Protein AF-A0A1Q9EBP4-F1 (afdb_monomer)

Radius of gyration: 39.6 Å; Cα contacts (8 Å, |Δi|>4): 2165; chains: 1; bounding box: 131×74×110 Å

pLDDT: mean 79.33, std 18.66, range [25.12, 98.25]

Foldseek 3Di:
DDDDDDDDDDPPPPFDWDAAFAAWAWEDDAQWIKIFGDQDDDPVGWFWKWKWKDFVLFDQIFTQAPVVLETHRDDHHTHTPPDGMGIHHDDDAQTWMWMKMWIGGPSGIYDIYDIYDIYHYDHHDDADWFEEFAAWAWAAPADFKIKTFGDAGDHVVGWFWKWKWKAQPVPRQIFTQAPQQETHNDDPGTDGNVDGMDMHGRDHAQTKMKMWMWTGDSNGIYDIYPIYPIDGRDHDDDDDDDDDDPDPDDDPQWEWEWDADAPQKIKIFTQDDPQFQWKWKWKDFVPDPDTDTQVNDIHGPPDGMDMRGPHDAQTWMKMWMWTQGPNDIDDIHPIYDIDGHYHHDDADQFDAFDAWDKDDDDQVFQKIKTFGQAGDGVVHWFFKWKWKDFVPDPDTFTQQQPPLEGHDDDPVDDHDTNGPPDGMGMHTPHDHQTWMKMKMWTWGDDDDDDDDTDIRIHDIDGDDDGDDDDDDDDDDDQDAEAEEEEAEDPVFDQPLLVVLLCVLCVVVSYHYHYQPDDDNAVVVCVVSSVVVCVVRPPHAYEQEYEFQDDPGSPPRSLVVLVVPVVDPHYAYEYELDADDCVQFVLLVVLLVLLVDAFAQDDVPDPGDQQGFDDFCSNWRDDDQATAGNRPHQYEYEYELFAQQQFVLNLLLRCRNHVVPPSYYYYYDYQDYSCLSTPDQDPVRVQRTFHGPQHNNVVSNVVSNVVSCVVVVHPPDPDPVSCLQSVLSCCQQCAAQVQCSGGSGDPLQQNRPLQLVLLVLQQPPPPPPDDQLLLQVLLVPQCPVVPDPPRVSRSQQHNQHADPNHGFSKRKDFFQDDDPPPDDDSRCVSVVSSLRVSCLSPVPPVRHDRPRNNGQSGGLWIKIKHFHNCSSQVSSPHHDDPCSNDWQSQLVSQVVLLVSLLVSHDPVLNVLCVVQFFDEARDTADADVVNDDVRLVNDAFDWPQDPRHIYTYKHKHAADLPGDSVHHRIIIITHDRSSNSNSRSSHVRSRDDDDPVPVVPRD

Mean predicted aligned error: 20.64 Å

Secondary structure (DSSP, 8-state):
------------PPPPPPPPPPPPEEEE-SSSEEEE------SSPP-EEEEEEEETT-S--EEEETTTTEEESS----EETT--EEEEBSPPTT--EEEEEEEEETTEEPPP-PPPPPB--SSPPP--PPPPPPPPEEEE-STTEEEEE--PPP-SSPP-EEEEEEEETTT--EEEE-TTS-EESS----EETT--EEEEESPPTT-EEEEEEEEEETTEE-PPPPPPPPEE------------------S-----EEEEEETTEEEEE-PPPTTEEEEEEEEEETT-S--EETTSSPEETT--EEEE-SPPTT-EEEEEEEEEETTEEPPPPPPPPPEESSS-----PPPPPPPPEEEEEETTTTEEEEE------SSPEEEEEEEEEETT-S--EEEPTTT--EE---TTSPPPPEETT--EEEE-SPPTT--EEEEEEEEE---SSS----EEEEEEEE-------------PPPPPPEEEEEE--TTS--HHHHHHHHHHHHHTT--EE--SS--SSTTTTHHHHHHHHHHSTT-EEEEEEE-S-STTHHHHHHHHHHHTTTSSSEEEEEET----GGG-HHHHHHHHHHTPPPBS-BTTBS--TT-B--TTTT-----SS------S-EEEEEEEE-SSS-HHHHHHHHHHHTT-TTEEEEEEEEEESGGGSSS--HHHHHHSPPPSS-HHHHHHHHHHHHHHHHTT------HHHHHHHHHHHIIIIIII--HHHHSS--TT---HHHHHHHHHHHPSPPTT--HHHHHHHGGG---TTTS-TTTTTTT-----EETTEE---EEEEE-S-----S--TT-HHHHHHHHHHHHHH--TTTS---SS-S-SS-SEEEEEEE-HHHHHHHTT----GGGG-SSHHHHHHHHHHHHHHHHS-HHHHHHHHHHPPPEEE-PPBPPSS--HHHHHH---EEEEETTEEEEE-BEEEE-TTS-TTTTTEEEEEEPPHHHHHHHHHTGGGS----TTTGGGT-

Solvent-accessible surface area (backbone atoms only — not comparable to full-atom values): 55266 Å² total; per-residue (Å²): 132,92,84,88,83,88,82,92,76,79,85,72,75,77,74,62,47,46,70,54,44,74,52,34,47,47,40,50,43,100,77,30,42,35,37,38,52,77,82,72,93,51,83,64,54,58,54,32,36,44,46,33,38,23,50,60,75,44,89,63,62,24,27,46,16,57,85,72,37,29,72,32,78,71,71,64,41,63,38,52,52,89,66,42,68,52,62,40,43,86,62,65,76,18,45,48,32,27,37,32,36,28,42,23,27,92,71,32,66,22,52,62,23,52,66,22,65,70,22,44,27,82,66,79,57,79,76,45,49,28,63,62,29,69,57,32,51,58,43,64,73,22,81,30,29,37,36,43,38,51,72,85,63,87,41,42,51,58,56,54,27,34,34,43,36,43,28,35,68,87,78,65,49,66,26,39,38,36,86,84,16,41,74,34,86,75,76,97,44,54,38,52,54,92,56,50,66,47,56,36,42,82,46,64,62,72,43,42,33,29,35,32,35,28,36,24,24,42,71,33,70,30,47,63,21,54,64,20,68,69,43,55,25,60,76,85,83,84,89,91,85,89,82,89,78,84,71,78,84,67,59,46,88,64,52,30,47,68,44,63,70,51,94,30,28,36,35,41,34,49,85,71,59,95,69,39,54,29,37,38,49,37,36,28,49,69,85,56,90,64,74,40,58,56,73,78,55,74,42,56,53,90,63,38,65,51,66,36,67,86,46,62,73,23,43,48,28,33,33,32,40,31,37,30,39,93,91,38,74,50,62,59,22,50,69,22,72,73,44,44,30,71,69,73,61,71,83,53,82,66,75,85,51,67,61,47,45,79,41,83,75,36,82,92,63,23,27,34,33,43,37,52,68,89,72,93,44,57,49,55,65,64,24,35,41,44,35,39,30,49,69,88,54,90,64,72,25,36,44,38,65,86,76,14,39,73,40,82,70,55,97,90,50,84,77,66,55,31,52,62,88,64,45,64,48,56,33,45,76,43,71,81,80,61,52,51,34,42,34,47,33,40,41,41,62,82,83,77,95,68,100,71,84,62,74,55,73,27,54,72,39,80,68,94,75,90,60,88,86,81,90,78,87,81,82,79,75,81,58,67,43,34,38,42,51,74,34,62,60,91,89,51,51,50,62,64,34,54,50,33,30,39,53,45,17,51,77,72,58,34,47,64,45,62,62,88,80,87,65,91,47,72,76,75,40,44,63,52,44,52,55,52,47,67,74,40,78,83,34,36,38,31,31,31,17,38,29,30,60,78,96,22,26,28,54,44,35,55,50,54,51,65,73,46,66,88,50,68,65,54,35,38,37,21,37,45,30,65,83,59,66,84,39,19,58,52,49,52,56,36,40,58,34,56,67,65,70,59,36,53,55,41,96,95,42,91,67,36,88,36,33,33,56,70,77,68,55,63,63,28,86,43,52,73,61,46,50,60,72,63,86,56,37,32,38,25,30,37,23,60,27,13,34,42,38,32,47,68,54,52,35,50,43,35,66,28,30,66,89,40,87,59,39,44,63,50,71,40,81,39,21,18,56,50,31,54,36,70,50,61,50,71,72,53,64,64,43,26,37,82,54,72,57,46,36,69,55,36,20,46,50,52,14,47,54,52,39,37,59,74,65,71,46,81,69,71,86,57,66,60,59,52,69,65,32,46,44,51,47,46,24,29,44,49,29,52,31,34,54,95,49,31,31,32,51,50,67,37,20,60,22,45,47,51,37,53,42,42,49,59,61,38,53,80,65,60,89,96,57,47,70,70,61,51,34,69,52,60,71,70,74,72,57,59,89,78,45,57,80,60,52,54,55,77,57,37,42,36,62,35,74,54,98,76,43,52,26,60,23,34,45,43,74,38,55,53,81,70,86,83,79,84,68,62,92,46,48,57,53,56,56,53,46,47,28,50,37,30,64,56,55,44,38,84,89,78,29,68,76,86,35,35,64,66,77,88,41,35,70,24,33,41,32,41,27,67,26,35,35,40,49,32,45,71,71,74,37,91,65,50,63,72,68,62,58,75,49,61,46,20,56,46,32,44,49,24,41,49,51,18,56,70,50,41,52,72,68,48,42,51,50,25,75,74,69,30,48,47,80,39,66,39,73,49,41,71,40,88,68,84,44,70,70,49,46,70,77,53,65,55,40,78,45,84,49,99,85,22,33,37,36,28,16,39,38,50,75,28,43,74,89,42,61,82,95,44,36,26,30,31,32,32,26,31,54,30,31,29,36,39,35,47,28,50,64,35,69,23,55,36,68,85,71,58,82,89,61,54,81,79,79,102

InterPro domains:
  IPR003961 Fibronectin type III [PS50853] (18-126)
  IPR003961 Fibronectin type III [SM00060] (18-110)
  IPR003961 Fibronectin type III [SM00060] (130-222)
  IPR003961 Fibronectin type III [cd00063] (18-113)
  IPR013783 Immunoglobulin-like fold [G3DSA:2.60.40.10] (10-117)
  IPR013783 Immunoglobulin-like fold [G3DSA:2.60.40.10] (122-235)
  IPR029058 Alpha/Beta hydrolase fold [G3DSA:3.40.50.1820] (477-689)
  IPR029058 Alpha/Beta hydrolase fold [SSF53474] (506-686)
  IPR036116 Fibronectin type III superfamily [SSF49265] (17-226)
  IPR050964 Striated Muscle Structural and Regulatory Protein [PTHR13817] (128-322)

Nearest PDB structures (foldseek):
  8bnq-assembly2_B  TM=3.118E-01  e=9.797E-18  Homo sapiens
  5e55-assembly1_A  TM=3.174E-01  e=1.723E-16  Mus musculus
  7ndg-assembly1_H  TM=2.989E-01  e=3.528E-16  Mus musculus
  8g4l-assembly1_n  TM=1.898E-01  e=8.660E-19  Homo sapiens
  7sti-assembly1_A  TM=2.254E-01  e=4.260E-10  Mus musculus

Structure (mmCIF, N/CA/C/O backbone):
data_AF-A0A1Q9EBP4-F1
#
_entry.id   AF-A0A1Q9EBP4-F1
#
loop_
_atom_site.group_PDB
_atom_site.id
_atom_site.type_symbol
_atom_site.label_atom_id
_atom_site.label_alt_id
_atom_site.label_comp_id
_atom_site.label_asym_id
_atom_site.label_entity_id
_atom_site.label_seq_id
_atom_site.pdbx_PDB_ins_code
_atom_site.Cartn_x
_atom_site.Cartn_y
_atom_site.Cartn_z
_atom_site.occupancy
_atom_site.B_iso_or_equiv
_atom_site.auth_seq_id
_atom_site.auth_comp_id
_atom_site.auth_asym_id
_atom_site.auth_atom_id
_atom_site.pdbx_PDB_model_num
ATOM 1 N N . MET A 1 1 ? 90.201 5.490 49.764 1.00 32.91 1 MET A N 1
ATOM 2 C CA . MET A 1 1 ? 90.815 4.987 51.010 1.00 32.91 1 MET A CA 1
ATOM 3 C C . MET A 1 1 ? 89.987 5.547 52.157 1.00 32.91 1 MET A C 1
ATOM 5 O O . MET A 1 1 ? 89.666 6.726 52.117 1.00 32.91 1 MET A O 1
ATOM 9 N N . TRP A 1 2 ? 89.515 4.675 53.046 1.00 35.16 2 TRP A N 1
ATOM 10 C CA . TRP A 1 2 ? 88.630 4.976 54.178 1.00 35.16 2 TRP A CA 1
ATOM 11 C C . TRP A 1 2 ? 89.085 6.179 55.010 1.00 35.16 2 TRP A C 1
ATOM 13 O O . TRP A 1 2 ? 90.281 6.263 55.246 1.00 35.16 2 TRP A O 1
ATOM 23 N N . VAL A 1 3 ? 88.142 6.964 55.558 1.00 33.03 3 VAL A N 1
ATOM 24 C CA . VAL A 1 3 ? 88.035 7.244 57.010 1.00 33.03 3 VAL A CA 1
ATOM 25 C C . VAL A 1 3 ? 86.573 7.582 57.366 1.00 33.03 3 VAL A C 1
ATOM 27 O O . VAL A 1 3 ? 85.930 8.410 56.727 1.00 33.03 3 VAL A O 1
ATOM 30 N N . GLN A 1 4 ? 86.067 6.894 58.394 1.00 40.06 4 GLN A N 1
ATOM 31 C CA . GLN A 1 4 ? 84.791 7.086 59.091 1.00 40.06 4 GLN A CA 1
ATOM 32 C C . GLN A 1 4 ? 84.781 8.350 59.970 1.00 40.06 4 GLN A C 1
ATOM 34 O O . GLN A 1 4 ? 85.805 8.702 60.546 1.00 40.06 4 GLN A O 1
ATOM 39 N N . GLY A 1 5 ? 83.599 8.925 60.232 1.00 31.62 5 GLY A N 1
ATOM 40 C CA . GLY A 1 5 ? 83.444 9.894 61.325 1.00 31.62 5 GLY A CA 1
ATOM 41 C C . GLY A 1 5 ? 82.041 10.479 61.504 1.00 31.62 5 GLY A C 1
ATOM 42 O O . GLY A 1 5 ? 81.773 11.553 60.996 1.00 31.62 5 GLY A O 1
ATOM 43 N N . ARG A 1 6 ? 81.189 9.747 62.242 1.00 33.91 6 ARG A N 1
ATOM 44 C CA . ARG A 1 6 ? 80.082 10.169 63.142 1.00 33.91 6 ARG A CA 1
ATOM 45 C C . ARG A 1 6 ? 79.337 11.499 62.884 1.00 33.91 6 ARG A C 1
ATOM 47 O O . ARG A 1 6 ? 79.940 12.556 62.956 1.00 33.91 6 ARG A O 1
ATOM 54 N N . SER A 1 7 ? 77.998 11.454 62.921 1.00 32.44 7 SER A N 1
ATOM 55 C CA . SER A 1 7 ? 77.207 12.119 63.984 1.00 32.44 7 SER A CA 1
ATOM 56 C C . SER A 1 7 ? 75.698 11.882 63.825 1.00 32.44 7 SER A C 1
ATOM 58 O O . SER A 1 7 ? 75.143 11.996 62.738 1.00 32.44 7 SER A O 1
ATOM 60 N N . LEU A 1 8 ? 75.053 11.581 64.951 1.00 46.97 8 LEU A N 1
ATOM 61 C CA . LEU A 1 8 ? 73.611 11.510 65.174 1.00 46.97 8 LEU A CA 1
ATOM 62 C C . LEU A 1 8 ? 72.934 12.869 64.932 1.00 46.97 8 LEU A C 1
ATOM 64 O O . LEU A 1 8 ? 73.313 13.852 65.560 1.00 46.97 8 LEU A O 1
ATOM 68 N N . LEU A 1 9 ? 71.877 12.893 64.118 1.00 39.91 9 LEU A N 1
ATOM 69 C CA . LEU A 1 9 ? 70.785 13.871 64.182 1.00 39.91 9 LEU A CA 1
ATOM 70 C C . LEU A 1 9 ? 69.483 13.110 63.899 1.00 39.91 9 LEU A C 1
ATOM 72 O O . LEU A 1 9 ? 69.412 12.299 62.977 1.00 39.91 9 LEU A O 1
ATOM 76 N N . GLY A 1 10 ? 68.505 13.287 64.787 1.00 39.25 10 GLY A N 1
ATOM 77 C CA . GLY A 1 10 ? 67.326 12.437 64.915 1.00 39.25 10 GLY A CA 1
ATOM 78 C C . GLY A 1 10 ? 66.461 12.333 63.660 1.00 39.25 10 GLY A C 1
ATOM 79 O O . GLY A 1 10 ? 66.388 13.246 62.839 1.00 39.25 10 GLY A O 1
ATOM 80 N N . ARG A 1 11 ? 65.738 11.210 63.557 1.00 41.25 11 ARG A N 1
ATOM 81 C CA . ARG A 1 11 ? 64.551 11.090 62.705 1.00 41.25 11 ARG A CA 1
ATOM 82 C C . ARG A 1 11 ? 63.588 12.230 63.063 1.00 41.25 11 ARG A C 1
ATOM 84 O O . ARG A 1 11 ? 62.866 12.122 64.048 1.00 41.25 11 ARG A O 1
ATOM 91 N N . ARG A 1 12 ? 63.542 13.296 62.257 1.00 43.38 12 ARG A N 1
ATOM 92 C CA . ARG A 1 12 ? 62.307 14.071 62.102 1.00 43.38 12 ARG A CA 1
ATOM 93 C C . ARG A 1 12 ? 61.294 13.097 61.509 1.00 43.38 12 ARG A C 1
ATOM 95 O O . ARG A 1 12 ? 61.474 12.643 60.381 1.00 43.38 12 ARG A O 1
ATOM 102 N N . THR A 1 13 ? 60.286 12.710 62.283 1.00 50.31 13 THR A N 1
ATOM 103 C CA . THR A 1 13 ? 59.038 12.192 61.719 1.00 50.31 13 THR A CA 1
ATOM 104 C C . THR A 1 13 ? 58.601 13.197 60.662 1.00 50.31 13 THR A C 1
ATOM 106 O O . THR A 1 13 ? 58.417 14.368 60.988 1.00 50.31 13 THR A O 1
ATOM 109 N N . ALA A 1 14 ? 58.551 12.778 59.396 1.00 55.41 14 ALA A N 1
ATOM 110 C CA . ALA A 1 14 ? 57.995 13.612 58.340 1.00 55.41 14 ALA A CA 1
ATOM 111 C C . ALA A 1 14 ? 56.597 14.041 58.797 1.00 55.41 14 ALA A C 1
ATOM 113 O O . ALA A 1 14 ? 55.781 13.181 59.139 1.00 55.41 14 ALA A O 1
ATOM 114 N N . MET A 1 15 ? 56.370 15.350 58.908 1.00 68.00 15 MET A N 1
ATOM 115 C CA . MET A 1 15 ? 55.052 15.864 59.256 1.00 68.00 15 MET A CA 1
ATOM 116 C C . MET A 1 15 ? 54.084 15.445 58.150 1.00 68.00 15 MET A C 1
ATOM 118 O O . MET A 1 15 ? 54.445 15.404 56.973 1.00 68.00 15 MET A O 1
ATOM 122 N N . ALA A 1 16 ? 52.890 15.010 58.537 1.00 78.44 16 ALA A N 1
ATOM 123 C CA . ALA A 1 16 ? 51.928 14.469 57.593 1.00 78.44 16 ALA A CA 1
ATOM 124 C C . ALA A 1 16 ? 51.045 15.588 57.029 1.00 78.44 16 ALA A C 1
ATOM 126 O O . ALA A 1 16 ? 50.747 16.577 57.701 1.00 78.44 16 ALA A O 1
ATOM 127 N N . LYS A 1 17 ? 50.584 15.392 55.791 1.00 88.94 17 LYS A N 1
ATOM 128 C CA . LYS A 1 17 ? 49.466 16.160 55.233 1.00 88.94 17 LYS A CA 1
ATOM 129 C C . LYS A 1 17 ? 48.235 16.019 56.143 1.00 88.94 17 LYS A C 1
ATOM 131 O O . LYS A 1 17 ? 48.101 14.978 56.796 1.00 88.94 17 LYS A O 1
ATOM 136 N N . PRO A 1 18 ? 47.314 16.998 56.157 1.00 90.38 18 PRO A N 1
ATOM 137 C CA . PRO A 1 18 ? 46.101 16.897 56.957 1.00 90.38 18 PRO A CA 1
ATOM 138 C C . PRO A 1 18 ? 45.285 15.650 56.567 1.00 90.38 18 PRO A C 1
ATOM 140 O O . PRO A 1 18 ? 45.248 15.296 55.380 1.00 90.38 18 PRO A O 1
ATOM 143 N N . PRO A 1 19 ? 44.600 14.987 57.516 1.00 90.12 19 PRO A N 1
ATOM 144 C CA . PRO A 1 19 ? 43.617 13.963 57.178 1.00 90.12 19 PRO A CA 1
ATOM 145 C C . PRO A 1 19 ? 42.442 14.575 56.399 1.00 90.12 19 PRO A C 1
ATOM 147 O O . PRO A 1 19 ? 42.251 15.793 56.394 1.00 90.12 19 PRO A O 1
ATOM 150 N N . ALA A 1 20 ? 41.642 13.731 55.741 1.00 91.56 20 ALA A N 1
ATOM 151 C CA . ALA A 1 20 ? 40.426 14.192 55.075 1.00 91.56 20 ALA A CA 1
ATOM 152 C C . ALA A 1 20 ? 39.501 14.899 56.091 1.00 91.56 20 ALA A C 1
ATOM 154 O O . ALA A 1 20 ? 39.210 14.306 57.135 1.00 91.56 20 ALA A O 1
ATOM 155 N N . PRO A 1 21 ? 39.045 16.136 55.817 1.00 92.19 21 PRO A N 1
ATOM 156 C CA . PRO A 1 21 ? 38.194 16.871 56.743 1.00 92.19 21 PRO A CA 1
ATOM 157 C C . PRO A 1 21 ? 36.789 16.257 56.809 1.00 92.19 21 PRO A C 1
ATOM 159 O O . PRO A 1 21 ? 36.389 15.453 55.958 1.00 92.19 21 PRO A O 1
ATOM 162 N N . GLU A 1 22 ? 36.013 16.653 57.817 1.00 92.25 22 GLU A N 1
ATOM 163 C CA . GLU A 1 22 ? 34.598 16.289 57.896 1.00 92.25 22 GLU A CA 1
ATOM 164 C C . GLU A 1 22 ? 33.806 16.838 56.696 1.00 92.25 22 GLU A C 1
ATOM 166 O O . GLU A 1 22 ? 34.236 17.765 55.997 1.00 92.25 22 GLU A O 1
ATOM 171 N N . LYS A 1 23 ? 32.642 16.237 56.413 1.00 93.12 23 LYS A N 1
ATOM 172 C CA . LYS A 1 23 ? 31.793 16.709 55.312 1.00 93.12 23 LYS A CA 1
ATOM 173 C C . LYS A 1 23 ? 31.316 18.145 55.605 1.00 93.12 23 LYS A C 1
ATOM 175 O O . LYS A 1 23 ? 30.891 18.407 56.730 1.00 93.12 23 LYS A O 1
ATOM 180 N N . PRO A 1 24 ? 31.357 19.068 54.629 1.00 95.88 24 PRO A N 1
ATOM 181 C CA . PRO A 1 24 ? 30.798 20.403 54.809 1.00 95.88 24 PRO A CA 1
ATOM 182 C C . PRO A 1 24 ? 29.265 20.338 54.902 1.00 95.88 24 PRO A C 1
ATOM 184 O O . PRO A 1 24 ? 28.643 19.373 54.450 1.00 95.88 24 PRO A O 1
ATOM 187 N N . SER A 1 25 ? 28.648 21.381 55.452 1.00 95.19 25 SER A N 1
ATOM 188 C CA . SER A 1 25 ? 27.197 21.570 55.435 1.00 95.19 25 SER A CA 1
ATOM 189 C C . SER A 1 25 ? 26.799 22.531 54.313 1.00 95.19 25 SER A C 1
ATOM 191 O O . SER A 1 25 ? 27.506 23.505 54.059 1.00 95.19 25 SER A O 1
ATOM 193 N N . VAL A 1 26 ? 25.692 22.244 53.620 1.00 94.81 26 VAL A N 1
ATOM 194 C CA . VAL A 1 26 ? 25.147 23.086 52.542 1.00 94.81 26 VAL A CA 1
ATOM 195 C C . VAL A 1 26 ? 23.720 23.468 52.912 1.00 94.81 26 VAL A C 1
ATOM 197 O O . VAL A 1 26 ? 22.899 22.604 53.210 1.00 94.81 26 VAL A O 1
ATOM 200 N N . SER A 1 27 ? 23.415 24.762 52.896 1.00 91.56 27 SER A N 1
ATOM 201 C CA . SER A 1 27 ? 22.089 25.300 53.210 1.00 91.56 27 SER A CA 1
ATOM 202 C C . SER A 1 27 ? 21.714 26.432 52.253 1.00 91.56 27 SER A C 1
ATOM 204 O O . SER A 1 27 ? 22.582 27.122 51.721 1.00 91.56 27 SER A O 1
ATOM 206 N N . GLY A 1 28 ? 20.419 26.614 51.996 1.00 86.44 28 GLY A N 1
ATOM 207 C CA . GLY A 1 28 ? 19.931 27.704 51.153 1.00 86.44 28 GLY A CA 1
ATOM 208 C C . GLY A 1 28 ? 19.941 29.051 51.879 1.00 86.44 28 GLY A C 1
ATOM 209 O O . GLY A 1 28 ? 19.486 29.150 53.017 1.00 86.44 28 GLY A O 1
ATOM 210 N N . ALA A 1 29 ? 20.425 30.094 51.208 1.00 78.94 29 ALA A N 1
ATOM 211 C CA . ALA A 1 29 ? 20.192 31.495 51.555 1.00 78.94 29 ALA A CA 1
ATOM 212 C C . ALA A 1 29 ? 19.141 32.104 50.600 1.00 78.94 29 ALA A C 1
ATOM 214 O O . ALA A 1 29 ? 18.561 31.402 49.777 1.00 78.94 29 ALA A O 1
ATOM 215 N N . SER A 1 30 ? 18.863 33.409 50.694 1.00 75.44 30 SER A N 1
ATOM 216 C CA . SER A 1 30 ? 17.796 34.060 49.909 1.00 75.44 30 SER A CA 1
ATOM 217 C C . SER A 1 30 ? 17.983 33.988 48.385 1.00 75.44 30 SER A C 1
ATOM 219 O O . SER A 1 30 ? 16.993 34.000 47.662 1.00 75.44 30 SER A O 1
ATOM 221 N N . SER A 1 31 ? 19.224 33.924 47.888 1.00 83.88 31 SER A N 1
ATOM 222 C CA . SER A 1 31 ? 19.542 33.872 46.444 1.00 83.88 31 SER A CA 1
ATOM 223 C C . SER A 1 31 ? 20.827 33.094 46.117 1.00 83.88 31 SER A C 1
ATOM 225 O O . SER A 1 31 ? 21.362 33.188 45.014 1.00 83.88 31 SER A O 1
ATOM 227 N N . SER A 1 32 ? 21.348 32.344 47.086 1.00 89.75 32 SER A N 1
ATOM 228 C CA . SER A 1 32 ? 22.666 31.709 47.026 1.00 89.75 32 SER A CA 1
ATOM 229 C C . SER A 1 32 ? 22.733 30.501 47.960 1.00 89.75 32 SER A C 1
ATOM 231 O O . SER A 1 32 ? 21.825 30.271 48.764 1.00 89.75 32 SER A O 1
ATOM 233 N N . LEU A 1 33 ? 23.800 29.705 47.862 1.00 92.31 33 LEU A N 1
ATOM 234 C CA . LEU A 1 33 ? 24.046 28.587 48.778 1.00 92.31 33 LEU A CA 1
ATOM 235 C C . LEU A 1 33 ? 25.071 28.978 49.836 1.00 92.31 33 LEU A C 1
ATOM 237 O O . LEU A 1 33 ? 26.169 29.420 49.509 1.00 92.31 33 LEU A O 1
ATOM 241 N N . ARG A 1 34 ? 24.740 28.764 51.105 1.00 93.81 34 ARG A N 1
ATOM 242 C CA . ARG A 1 34 ? 25.663 28.905 52.229 1.00 93.81 34 ARG A CA 1
ATOM 243 C C . ARG A 1 34 ? 26.338 27.570 52.512 1.00 93.81 34 ARG A C 1
ATOM 245 O O . ARG A 1 34 ? 25.658 26.552 52.658 1.00 93.81 34 ARG A O 1
ATOM 252 N N . ILE A 1 35 ? 27.664 27.591 52.621 1.00 95.81 35 ILE A N 1
ATOM 253 C CA . ILE A 1 35 ? 28.478 26.409 52.904 1.00 95.81 35 ILE A CA 1
ATOM 254 C C . ILE A 1 35 ? 29.375 26.677 54.103 1.00 95.81 35 ILE A C 1
ATOM 256 O O . ILE A 1 35 ? 30.105 27.666 54.110 1.00 95.81 35 ILE A O 1
ATOM 260 N N . SER A 1 36 ? 29.349 25.780 55.087 1.00 95.50 36 SER A N 1
ATOM 261 C CA . SER A 1 36 ? 30.188 25.866 56.286 1.00 95.50 36 SER A CA 1
ATOM 262 C C . SER A 1 36 ? 30.865 24.537 56.619 1.00 95.50 36 SER A C 1
ATOM 264 O O . SER A 1 36 ? 30.364 23.461 56.283 1.00 95.50 36 SER A O 1
ATOM 266 N N . TRP A 1 37 ? 32.035 24.605 57.250 1.00 96.06 37 TRP A N 1
ATOM 267 C CA . TRP A 1 37 ? 32.827 23.451 57.676 1.00 96.06 37 TRP A CA 1
ATOM 268 C C . TRP A 1 37 ? 33.628 23.764 58.940 1.00 96.06 37 TRP A C 1
ATOM 270 O O . TRP A 1 37 ? 33.674 24.899 59.404 1.00 96.06 37 TRP A O 1
ATOM 280 N N . VAL A 1 38 ? 34.275 22.743 59.499 1.00 93.25 38 VAL A N 1
ATOM 281 C CA . VAL A 1 38 ? 35.176 22.880 60.649 1.00 93.25 38 VAL A CA 1
ATOM 282 C C . VAL A 1 38 ? 36.618 22.768 60.160 1.00 93.25 38 VAL A C 1
ATOM 284 O O . VAL A 1 38 ? 36.950 21.847 59.411 1.00 93.25 38 VAL A O 1
ATOM 287 N N . ILE A 1 39 ? 37.474 23.711 60.560 1.00 91.31 39 ILE A N 1
ATOM 288 C CA . ILE A 1 39 ? 38.918 23.630 60.305 1.00 91.31 39 ILE A CA 1
ATOM 289 C C . ILE A 1 39 ? 39.525 22.718 61.382 1.00 91.31 39 ILE A C 1
ATOM 291 O O . ILE A 1 39 ? 39.342 23.004 62.565 1.00 91.31 39 ILE A O 1
ATOM 295 N N . PRO A 1 40 ? 40.200 21.618 61.008 1.00 87.25 40 PRO A N 1
ATOM 296 C CA . PRO A 1 40 ? 40.776 20.700 61.981 1.00 87.25 40 PRO A CA 1
ATOM 297 C C . PRO A 1 40 ? 41.961 21.346 62.709 1.00 87.25 40 PRO A C 1
ATOM 299 O O . PRO A 1 40 ? 42.812 21.973 62.079 1.00 87.25 40 PRO A O 1
ATOM 302 N N . ASP A 1 41 ? 42.017 21.150 64.024 1.00 88.56 41 ASP A N 1
ATOM 303 C CA . ASP A 1 41 ? 43.121 21.586 64.882 1.00 88.56 41 ASP A CA 1
ATOM 304 C C . ASP A 1 41 ? 44.266 20.561 64.804 1.00 88.56 41 ASP A C 1
ATOM 306 O O . ASP A 1 41 ? 44.190 19.474 65.386 1.00 88.56 41 ASP A O 1
ATOM 310 N N . ILE A 1 42 ? 45.273 20.849 63.974 1.00 87.25 42 ILE A N 1
ATOM 311 C CA . ILE A 1 42 ? 46.390 19.949 63.652 1.00 87.25 42 ILE A CA 1
ATOM 312 C C . ILE A 1 42 ? 47.707 20.721 63.510 1.00 87.25 42 ILE A C 1
ATOM 314 O O . ILE A 1 42 ? 47.711 21.888 63.137 1.00 87.25 42 ILE A O 1
ATOM 318 N N . GLU A 1 43 ? 48.827 20.026 63.718 1.00 84.06 43 GLU A N 1
ATOM 319 C CA . GLU A 1 43 ? 50.183 20.543 63.501 1.00 84.06 43 GLU A CA 1
ATOM 320 C C . GLU A 1 43 ? 50.844 19.790 62.327 1.00 84.06 43 GLU A C 1
ATOM 322 O O . GLU A 1 43 ? 50.942 18.556 62.389 1.00 84.06 43 GLU A O 1
ATOM 327 N N . PRO A 1 44 ? 51.333 20.470 61.270 1.00 89.19 44 PRO A N 1
ATOM 328 C CA . PRO A 1 44 ? 51.259 21.914 61.003 1.00 89.19 44 PRO A CA 1
ATOM 329 C C . PRO A 1 44 ? 49.839 22.429 60.731 1.00 89.19 44 PRO A C 1
ATOM 331 O O . PRO A 1 44 ? 49.045 21.720 60.103 1.00 89.19 44 PRO A O 1
ATOM 334 N N . GLU A 1 45 ? 49.574 23.677 61.138 1.00 91.75 45 GLU A N 1
ATOM 335 C CA . GLU A 1 45 ? 48.271 24.350 61.012 1.00 91.75 45 GLU A CA 1
ATOM 336 C C . GLU A 1 45 ? 47.755 24.421 59.564 1.00 91.75 45 GLU A C 1
ATOM 338 O O . GLU A 1 45 ? 48.513 24.572 58.597 1.00 91.75 45 GLU A O 1
ATOM 343 N N . VAL A 1 46 ? 46.429 24.356 59.413 1.00 93.44 46 VAL A N 1
ATOM 344 C CA . VAL A 1 46 ? 45.756 24.529 58.120 1.00 93.44 46 VAL A CA 1
ATOM 345 C C . VAL A 1 46 ? 45.872 25.981 57.660 1.00 93.44 46 VAL A C 1
ATOM 347 O O . VAL A 1 46 ? 45.417 26.901 58.331 1.00 93.44 46 VAL A O 1
ATOM 350 N N . THR A 1 47 ? 46.418 26.185 56.465 1.00 94.25 47 THR A N 1
ATOM 351 C CA . THR A 1 47 ? 46.626 27.501 55.852 1.00 94.25 47 THR A CA 1
ATOM 352 C C . THR A 1 47 ? 45.546 27.859 54.828 1.00 94.25 47 THR A C 1
ATOM 354 O O . THR A 1 47 ? 45.257 29.041 54.632 1.00 94.25 47 THR A O 1
ATOM 357 N N . ALA A 1 48 ? 44.920 26.871 54.174 1.00 95.31 48 ALA A N 1
ATOM 358 C CA . ALA A 1 48 ? 43.893 27.107 53.156 1.00 95.31 48 ALA A CA 1
ATOM 359 C C . ALA A 1 48 ? 42.911 25.934 52.979 1.00 95.31 48 ALA A C 1
ATOM 361 O O . ALA A 1 48 ? 43.207 24.793 53.326 1.00 95.31 48 ALA A O 1
ATOM 362 N N . SER A 1 49 ? 41.750 26.210 52.379 1.00 95.88 49 SER A N 1
ATOM 363 C CA . SER A 1 49 ? 40.710 25.240 52.013 1.00 95.88 49 SER A CA 1
ATOM 364 C C . SER A 1 49 ? 40.323 25.359 50.531 1.00 95.88 49 SER A C 1
ATOM 366 O O . SER A 1 49 ? 40.279 26.450 49.968 1.00 95.88 49 SER A O 1
ATOM 368 N N . SER A 1 50 ? 40.011 24.240 49.879 1.00 95.06 50 SER A N 1
ATOM 369 C CA . SER A 1 50 ? 39.483 24.177 48.512 1.00 95.06 50 SER A CA 1
ATOM 370 C C . SER A 1 50 ? 38.112 23.517 48.528 1.00 95.06 50 SER A C 1
ATOM 372 O O . SER A 1 50 ? 37.966 22.385 48.988 1.00 95.06 50 SER A O 1
ATOM 374 N N . LEU A 1 51 ? 37.115 24.226 48.006 1.00 95.19 51 LEU A N 1
ATOM 375 C CA . LEU A 1 51 ? 35.727 23.789 47.975 1.00 95.19 51 LEU A CA 1
ATOM 376 C C . LEU A 1 51 ? 35.290 23.516 46.532 1.00 95.19 51 LEU A C 1
ATOM 378 O O . LEU A 1 51 ? 35.583 24.297 45.624 1.00 95.19 51 LEU A O 1
ATOM 382 N N . LYS A 1 52 ? 34.584 22.405 46.311 1.00 95.50 52 LYS A N 1
ATOM 383 C CA . LYS A 1 52 ? 34.015 22.041 45.007 1.00 95.50 52 LYS A CA 1
ATOM 384 C C . LYS A 1 52 ? 32.548 21.659 45.147 1.00 95.50 52 LYS A C 1
ATOM 386 O O . LYS A 1 52 ? 32.194 20.949 46.083 1.00 95.50 52 LYS A O 1
ATOM 391 N N . LEU A 1 53 ? 31.718 22.089 44.200 1.00 94.38 53 LEU A N 1
ATOM 392 C CA . LEU A 1 53 ? 30.282 21.808 44.159 1.00 94.38 53 LEU A CA 1
ATOM 393 C C . LEU A 1 53 ? 29.900 21.078 42.870 1.00 94.38 53 LEU A C 1
ATOM 395 O O . LEU A 1 53 ? 30.506 21.279 41.816 1.00 94.38 53 LEU A O 1
ATOM 399 N N . ARG A 1 54 ? 28.837 20.279 42.934 1.00 92.50 54 ARG A N 1
ATOM 400 C CA . ARG A 1 54 ? 28.121 19.743 41.767 1.00 92.50 54 ARG A CA 1
ATOM 401 C C . ARG A 1 54 ? 26.621 19.742 42.023 1.00 92.50 54 ARG A C 1
ATOM 403 O O . ARG A 1 54 ? 26.204 19.698 43.176 1.00 92.50 54 ARG A O 1
ATOM 410 N N . ILE A 1 55 ? 25.828 19.699 40.956 1.00 92.00 55 ILE A N 1
ATOM 411 C CA . ILE A 1 55 ? 24.416 19.314 41.063 1.00 92.00 55 ILE A CA 1
ATOM 412 C C . ILE A 1 55 ? 24.371 17.859 41.550 1.00 92.00 55 ILE A C 1
ATOM 414 O O . ILE A 1 55 ? 25.152 17.025 41.082 1.00 92.00 55 ILE A O 1
ATOM 418 N N . ARG A 1 56 ? 23.482 17.549 42.496 1.00 89.81 56 ARG A N 1
ATOM 419 C CA . ARG A 1 56 ? 23.284 16.199 43.045 1.00 89.81 56 ARG A CA 1
ATOM 420 C C . ARG A 1 56 ? 23.142 15.178 41.910 1.00 89.81 56 ARG A C 1
ATOM 422 O O . ARG A 1 56 ? 22.325 15.377 41.015 1.00 89.81 56 ARG A O 1
ATOM 429 N N . GLY A 1 57 ? 23.945 14.114 41.930 1.00 82.75 57 GLY A N 1
ATOM 430 C CA . GLY A 1 57 ? 23.972 13.078 40.880 1.00 82.75 57 GLY A CA 1
ATOM 431 C C . GLY A 1 57 ? 24.767 13.428 39.609 1.00 82.75 57 GLY A C 1
ATOM 432 O O . GLY A 1 57 ? 25.081 12.536 38.824 1.00 82.75 57 GLY A O 1
ATOM 433 N N . GLY A 1 58 ? 25.160 14.692 39.424 1.00 84.56 58 GLY A N 1
ATOM 434 C CA . GLY A 1 58 ? 25.970 15.141 38.292 1.00 84.56 58 GLY A CA 1
ATOM 435 C C . GLY A 1 58 ? 27.424 14.660 38.355 1.00 84.56 58 GLY A C 1
ATOM 436 O O . GLY A 1 58 ? 27.966 14.310 39.412 1.00 84.56 58 GLY A O 1
ATOM 437 N N . HIS A 1 59 ? 28.100 14.666 37.205 1.00 82.56 59 HIS A N 1
ATOM 438 C CA . HIS A 1 59 ? 29.502 14.229 37.117 1.00 82.56 59 HIS A CA 1
ATOM 439 C C . HIS A 1 59 ? 30.515 15.373 37.164 1.00 82.56 59 HIS A C 1
ATOM 441 O O . HIS A 1 59 ? 31.703 15.131 37.393 1.00 82.56 59 HIS A O 1
ATOM 447 N N . ARG A 1 60 ? 30.074 16.614 36.950 1.00 84.81 60 ARG A N 1
ATOM 448 C CA . ARG A 1 60 ? 30.963 17.767 36.809 1.00 84.81 60 ARG A CA 1
ATOM 449 C C . ARG A 1 60 ? 31.073 18.559 38.110 1.00 84.81 60 ARG A C 1
ATOM 451 O O . ARG A 1 60 ? 30.131 19.229 38.521 1.00 84.81 60 ARG A O 1
ATOM 458 N N . LEU A 1 61 ? 32.256 18.513 38.719 1.00 88.88 61 LEU A N 1
ATOM 459 C CA . LEU A 1 61 ? 32.612 19.357 39.859 1.00 88.88 61 LEU A CA 1
ATOM 460 C C . LEU A 1 61 ? 33.095 20.726 39.374 1.00 88.88 61 LEU A C 1
ATOM 462 O O . LEU A 1 61 ? 33.970 20.804 38.511 1.00 88.88 61 LEU A O 1
ATOM 466 N N . HIS A 1 62 ? 32.558 21.782 39.969 1.00 91.06 62 HIS A N 1
ATOM 467 C CA . HIS A 1 62 ? 33.011 23.156 39.800 1.00 91.06 62 HIS A CA 1
ATOM 468 C C . HIS A 1 62 ? 33.749 23.595 41.061 1.00 91.06 62 HIS A C 1
ATOM 470 O O . HIS A 1 62 ? 33.327 23.279 42.171 1.00 91.06 62 HIS A O 1
ATOM 476 N N . VAL A 1 63 ? 34.868 24.288 40.888 1.00 92.81 63 VAL A N 1
ATOM 477 C CA . VAL A 1 63 ? 35.677 24.816 41.987 1.00 92.81 63 VAL A CA 1
ATOM 478 C C . VAL A 1 63 ? 35.074 26.145 42.421 1.00 92.81 63 VAL A C 1
ATOM 480 O O . VAL A 1 63 ? 34.730 26.967 41.576 1.00 92.81 63 VAL A O 1
ATOM 483 N N . TYR A 1 64 ? 34.935 26.357 43.722 1.00 95.19 64 TYR A N 1
ATOM 484 C CA . TYR A 1 64 ? 34.617 27.674 44.253 1.00 95.19 64 TYR A CA 1
ATOM 485 C C . TYR A 1 64 ? 35.863 28.560 44.196 1.00 95.19 64 TYR A C 1
ATOM 487 O O . TYR A 1 64 ? 36.909 28.194 44.736 1.00 95.19 64 TYR A O 1
ATOM 495 N N . ASP A 1 65 ? 35.756 29.714 43.545 1.00 93.69 65 ASP A N 1
ATOM 496 C CA . ASP A 1 65 ? 36.815 30.714 43.504 1.00 93.69 65 ASP A CA 1
ATOM 497 C C . ASP A 1 65 ? 36.571 31.795 44.559 1.00 93.69 65 ASP A C 1
ATOM 499 O O . ASP A 1 65 ? 35.658 32.612 44.433 1.00 93.69 65 ASP A O 1
ATOM 503 N N . HIS A 1 66 ? 37.422 31.825 45.587 1.00 93.12 66 HIS A N 1
ATOM 504 C CA . HIS A 1 66 ? 37.300 32.786 46.682 1.00 93.12 66 HIS A CA 1
ATOM 505 C C . HIS A 1 66 ? 37.397 34.249 46.219 1.00 93.12 66 HIS A C 1
ATOM 507 O O . HIS A 1 66 ? 36.750 35.107 46.809 1.00 93.12 66 HIS A O 1
ATOM 513 N N . GLY A 1 67 ? 38.151 34.540 45.151 1.00 89.81 67 GLY A N 1
ATOM 514 C CA . GLY A 1 67 ? 38.313 35.910 44.654 1.00 89.81 67 GLY A CA 1
ATOM 515 C C . GLY A 1 67 ? 37.053 36.496 44.009 1.00 89.81 67 GLY A C 1
ATOM 516 O O . GLY A 1 67 ? 36.898 37.715 43.975 1.00 89.81 67 GLY A O 1
ATOM 517 N N . THR A 1 68 ? 36.152 35.647 43.503 1.00 90.56 68 THR A N 1
ATOM 518 C CA . THR A 1 68 ? 34.938 36.071 42.780 1.00 90.56 68 THR A CA 1
ATOM 519 C C . THR A 1 68 ? 33.633 35.608 43.422 1.00 90.56 68 THR A C 1
ATOM 521 O O . THR A 1 68 ? 32.566 35.993 42.945 1.00 90.56 68 THR A O 1
ATOM 524 N N . SER A 1 69 ? 33.703 34.780 44.468 1.00 90.44 69 SER A N 1
ATOM 525 C CA . SER A 1 69 ? 32.566 34.114 45.123 1.00 90.44 69 SER A CA 1
ATOM 526 C C . SER A 1 69 ? 31.713 33.235 44.196 1.00 90.44 69 SER A C 1
ATOM 528 O O . SER A 1 69 ? 30.569 32.908 44.512 1.00 90.44 69 SER A O 1
ATOM 530 N N . LYS A 1 70 ? 32.259 32.823 43.044 1.00 89.88 70 LYS A N 1
ATOM 531 C CA . LYS A 1 70 ? 31.542 32.075 42.001 1.00 89.88 70 LYS A CA 1
ATOM 532 C C . LYS A 1 70 ? 32.124 30.688 41.776 1.00 89.88 70 LYS A C 1
ATOM 534 O O . LYS A 1 70 ? 33.286 30.405 42.069 1.00 89.88 70 LYS A O 1
ATOM 539 N N . LEU A 1 71 ? 31.299 29.821 41.196 1.00 90.12 71 LEU A N 1
ATOM 540 C CA . LEU A 1 71 ? 31.733 28.524 40.693 1.00 90.12 71 LEU A CA 1
ATOM 541 C C . LEU A 1 71 ? 32.424 28.676 39.338 1.00 90.12 71 LEU A C 1
ATOM 543 O O . LEU A 1 71 ? 31.858 29.209 38.385 1.00 90.12 71 LEU A O 1
ATOM 547 N N . VAL A 1 72 ? 33.634 28.137 39.239 1.00 89.50 72 VAL A N 1
ATOM 548 C CA . VAL A 1 72 ? 34.433 28.104 38.016 1.00 89.50 72 VAL A CA 1
ATOM 549 C C . VAL A 1 72 ? 34.757 26.657 37.626 1.00 89.50 72 VAL A C 1
ATOM 551 O O . VAL A 1 72 ? 34.899 25.780 38.480 1.00 89.50 72 VAL A O 1
ATOM 554 N N . PRO A 1 73 ? 34.862 26.344 36.323 1.00 83.62 73 PRO A N 1
ATOM 555 C CA . PRO A 1 73 ? 35.045 24.966 35.872 1.00 83.62 73 PRO A CA 1
ATOM 556 C C . PRO A 1 73 ? 36.435 24.396 36.191 1.00 83.62 73 PRO A C 1
ATOM 558 O O . PRO A 1 73 ? 36.554 23.191 36.408 1.00 83.62 73 PRO A O 1
ATOM 561 N N . LYS A 1 74 ? 37.485 25.228 36.175 1.00 83.69 74 LYS A N 1
ATOM 562 C CA . LYS A 1 74 ? 38.884 24.887 36.487 1.00 83.69 74 LYS A CA 1
ATOM 563 C C . LYS A 1 74 ? 39.640 26.153 36.886 1.00 83.69 74 LYS A C 1
ATOM 565 O O . LYS A 1 74 ? 39.295 27.232 36.414 1.00 83.69 74 LYS A O 1
ATOM 570 N N . GLY A 1 75 ? 40.706 25.998 37.675 1.00 76.88 75 GLY A N 1
ATOM 571 C CA . GLY A 1 75 ? 41.354 27.143 38.322 1.00 76.88 75 GLY A CA 1
ATOM 572 C C . GLY A 1 75 ? 40.430 27.746 39.383 1.00 76.88 75 GLY A C 1
ATOM 573 O O . GLY A 1 75 ? 39.260 27.394 39.443 1.00 76.88 75 GLY A O 1
ATOM 574 N N . GLY A 1 76 ? 40.954 28.571 40.276 1.00 85.62 76 GLY A N 1
ATOM 575 C CA . GLY A 1 76 ? 40.190 29.144 41.385 1.00 85.62 76 GLY A CA 1
ATOM 576 C C . GLY A 1 76 ? 41.096 29.399 42.579 1.00 85.62 76 GLY A C 1
ATOM 577 O O . GLY A 1 76 ? 42.062 28.666 42.802 1.00 85.62 76 GLY A O 1
ATOM 578 N N . THR A 1 77 ? 40.803 30.458 43.319 1.00 92.31 77 THR A N 1
ATOM 579 C CA . THR A 1 77 ? 41.571 30.865 44.493 1.00 92.31 77 THR A CA 1
ATOM 580 C C . THR A 1 77 ? 41.094 30.077 45.704 1.00 92.31 77 THR A C 1
ATOM 582 O O . THR A 1 77 ? 39.893 30.029 45.980 1.00 92.31 77 THR A O 1
ATOM 585 N N . ALA A 1 78 ? 42.029 29.454 46.424 1.00 93.12 78 ALA A N 1
ATOM 586 C CA . ALA A 1 78 ? 41.723 28.758 47.668 1.00 93.12 78 ALA A CA 1
ATOM 587 C C . ALA A 1 78 ? 41.216 29.739 48.737 1.00 93.12 78 ALA A C 1
ATOM 589 O O . ALA A 1 78 ? 41.569 30.917 48.744 1.00 93.12 78 ALA A O 1
ATOM 590 N N . ILE A 1 79 ? 40.396 29.231 49.648 1.00 96.06 79 ILE A N 1
ATOM 591 C CA . ILE A 1 79 ? 39.838 29.979 50.771 1.00 96.06 79 ILE A CA 1
ATOM 592 C C . ILE A 1 79 ? 40.905 30.013 51.877 1.00 96.06 79 ILE A C 1
ATOM 594 O O . ILE A 1 79 ? 41.268 28.942 52.371 1.00 96.06 79 ILE A O 1
ATOM 598 N N . PRO A 1 80 ? 41.449 31.179 52.259 1.00 94.62 80 PRO A N 1
ATOM 599 C CA . PRO A 1 80 ? 42.465 31.250 53.304 1.00 94.62 80 PRO A CA 1
ATOM 600 C C . PRO A 1 80 ? 41.865 30.913 54.676 1.00 94.62 80 PRO A C 1
ATOM 602 O O . PRO A 1 80 ? 40.760 31.348 55.007 1.00 94.62 80 PRO A O 1
ATOM 605 N N . ALA A 1 81 ? 42.600 30.164 55.499 1.00 89.94 81 ALA A N 1
ATOM 606 C CA . ALA A 1 81 ? 42.253 30.024 56.912 1.00 89.94 81 ALA A CA 1
ATOM 607 C C . ALA A 1 81 ? 42.351 31.402 57.613 1.00 89.94 81 ALA A C 1
ATOM 609 O O . ALA A 1 81 ? 43.190 32.218 57.221 1.00 89.94 81 ALA A O 1
ATOM 610 N N . PRO A 1 82 ? 41.504 31.709 58.617 1.00 91.62 82 PRO A N 1
ATOM 611 C CA . PRO A 1 82 ? 40.577 30.815 59.318 1.00 91.62 82 PRO A CA 1
ATOM 612 C C . PRO A 1 82 ? 39.141 30.806 58.753 1.00 91.62 82 PRO A C 1
ATOM 614 O O . PRO A 1 82 ? 38.209 30.445 59.468 1.00 91.62 82 PRO A O 1
ATOM 617 N N . ILE A 1 83 ? 38.916 31.219 57.498 1.00 95.62 83 ILE A N 1
ATOM 618 C CA . ILE A 1 83 ? 37.563 31.256 56.921 1.00 95.62 83 ILE A CA 1
ATOM 619 C C . ILE A 1 83 ? 37.006 29.829 56.809 1.00 95.62 83 ILE A C 1
ATOM 621 O O . ILE A 1 83 ? 37.593 28.977 56.141 1.00 95.62 83 ILE A O 1
ATOM 625 N N . CYS A 1 84 ? 35.855 29.592 57.440 1.00 92.88 84 CYS A N 1
ATOM 626 C CA . CYS A 1 84 ? 35.187 28.289 57.488 1.00 92.88 84 CYS A CA 1
ATOM 627 C C . CYS A 1 84 ? 33.693 28.331 57.108 1.00 92.88 84 CYS A C 1
ATOM 629 O O . CYS A 1 84 ? 32.996 27.321 57.188 1.00 92.88 84 CYS A O 1
ATOM 631 N N . GLU A 1 85 ? 33.200 29.493 56.673 1.00 95.00 85 GLU A N 1
ATOM 632 C CA . GLU A 1 85 ? 31.851 29.696 56.143 1.00 95.00 85 GLU A CA 1
ATOM 633 C C . GLU A 1 85 ? 31.913 30.657 54.949 1.00 95.00 85 GLU A C 1
ATOM 635 O O . GLU A 1 85 ? 32.589 31.686 55.000 1.00 95.00 85 GLU A O 1
ATOM 640 N N . ILE A 1 86 ? 31.222 30.312 53.862 1.00 94.31 86 ILE A N 1
ATOM 641 C CA . ILE A 1 86 ? 31.147 31.103 52.628 1.00 94.31 86 ILE A CA 1
ATOM 642 C C . ILE A 1 86 ? 29.741 31.046 52.022 1.00 94.31 86 ILE A C 1
ATOM 644 O O . ILE A 1 86 ? 28.927 30.179 52.344 1.00 94.31 86 ILE A O 1
ATOM 648 N N . THR A 1 87 ? 29.465 31.972 51.108 1.00 93.12 87 THR A N 1
ATOM 649 C CA . THR A 1 87 ? 28.257 31.980 50.278 1.00 93.12 87 THR A CA 1
ATOM 650 C C . THR A 1 87 ? 28.662 31.845 48.813 1.00 93.12 87 THR A C 1
ATOM 652 O O . THR A 1 87 ? 29.598 32.505 48.373 1.00 93.12 87 THR A O 1
ATOM 655 N N . VAL A 1 88 ? 27.990 30.958 48.080 1.00 92.75 88 VAL A N 1
ATOM 656 C CA . VAL A 1 88 ? 28.268 30.661 46.673 1.00 92.75 88 VAL A CA 1
ATOM 657 C C . VAL A 1 88 ? 27.234 31.331 45.783 1.00 92.75 88 VAL A C 1
ATOM 659 O O . VAL A 1 88 ? 26.056 30.957 45.796 1.00 92.75 88 VAL A O 1
ATOM 662 N N . ASP A 1 89 ? 27.704 32.263 44.961 1.00 86.06 89 ASP A N 1
ATOM 663 C CA . ASP A 1 89 ? 26.882 32.985 44.000 1.00 86.06 89 ASP A CA 1
ATOM 664 C C . ASP A 1 89 ? 26.822 32.256 42.647 1.00 86.06 89 ASP A C 1
ATOM 666 O O . ASP A 1 89 ? 27.759 31.568 42.230 1.00 86.06 89 ASP A O 1
ATOM 670 N N . GLY A 1 90 ? 25.707 32.432 41.930 1.00 80.62 90 GLY A N 1
ATOM 671 C CA . GLY A 1 90 ? 25.511 31.876 40.584 1.00 80.62 90 GLY A CA 1
ATOM 672 C C . GLY A 1 90 ? 25.052 30.414 40.536 1.00 80.62 90 GLY A C 1
ATOM 673 O O . GLY A 1 90 ? 25.128 29.796 39.476 1.00 80.62 90 GLY A O 1
ATOM 674 N N . CYS A 1 91 ? 24.577 29.857 41.654 1.00 88.12 91 CYS A N 1
ATOM 675 C CA . CYS A 1 91 ? 23.836 28.593 41.647 1.00 88.12 91 CYS A CA 1
ATOM 676 C C . CYS A 1 91 ? 22.419 28.818 41.091 1.00 88.12 91 CYS A C 1
ATOM 678 O O . CYS A 1 91 ? 21.862 29.903 41.243 1.00 88.12 91 CYS A O 1
ATOM 680 N N . GLU A 1 92 ? 21.825 27.814 40.446 1.00 89.19 92 GLU A N 1
ATOM 681 C CA . GLU A 1 92 ? 20.460 27.930 39.924 1.00 89.19 92 GLU A CA 1
ATOM 682 C C . GLU A 1 92 ? 19.425 27.644 41.015 1.00 89.19 92 GLU A C 1
ATOM 684 O O . GLU A 1 92 ? 19.518 26.646 41.735 1.00 89.19 92 GLU A O 1
ATOM 689 N N . GLU A 1 93 ? 18.405 28.500 41.099 1.00 89.81 93 GLU A N 1
ATOM 690 C CA . GLU A 1 93 ? 17.283 28.308 42.017 1.00 89.81 93 GLU A CA 1
ATOM 691 C C . GLU A 1 93 ? 16.560 26.981 41.727 1.00 89.81 93 GLU A C 1
ATOM 693 O O . GLU A 1 93 ? 16.287 26.635 40.566 1.00 89.81 93 GLU A O 1
ATOM 698 N N . GLY A 1 94 ? 16.227 26.250 42.793 1.00 87.50 94 GLY A N 1
ATOM 699 C CA . GLY A 1 94 ? 15.465 25.008 42.722 1.00 87.50 94 GLY A CA 1
ATOM 700 C C . GLY A 1 94 ? 16.256 23.761 42.329 1.00 87.50 94 GLY A C 1
ATOM 701 O O . GLY A 1 94 ? 15.642 22.707 42.169 1.00 87.50 94 GLY A O 1
ATOM 702 N N . LEU A 1 95 ? 17.585 23.850 42.183 1.00 91.00 95 LEU A N 1
ATOM 703 C CA . LEU A 1 95 ? 18.466 22.692 42.000 1.00 91.00 95 LEU A CA 1
ATOM 704 C C . LEU A 1 95 ? 19.177 22.314 43.304 1.00 91.00 95 LEU A C 1
ATOM 706 O O . LEU A 1 95 ? 19.624 23.170 44.064 1.00 91.00 95 LEU A O 1
ATOM 710 N N . GLU A 1 96 ? 19.317 21.010 43.537 1.00 92.44 96 GLU A N 1
ATOM 711 C CA . GLU A 1 96 ? 20.076 20.474 44.669 1.00 92.44 96 GLU A CA 1
ATOM 712 C C . GLU A 1 96 ? 21.564 20.359 44.333 1.00 92.44 96 GLU A C 1
ATOM 714 O O . GLU A 1 96 ? 21.932 19.767 43.312 1.00 92.44 96 GLU A O 1
ATOM 719 N N . TYR A 1 97 ? 22.416 20.839 45.235 1.00 93.62 97 TYR A N 1
ATOM 720 C CA . TYR A 1 97 ? 23.869 20.796 45.125 1.00 93.62 97 TYR A CA 1
ATOM 721 C C . TYR A 1 97 ? 24.503 20.021 46.279 1.00 93.62 97 TYR A C 1
ATOM 723 O O . TYR A 1 97 ? 24.057 20.098 47.420 1.00 93.62 97 TYR A O 1
ATOM 731 N N . GLU A 1 98 ? 25.592 19.319 45.976 1.00 94.75 98 GLU A N 1
ATOM 732 C CA . GLU A 1 98 ? 26.463 18.655 46.948 1.00 94.75 98 GLU A CA 1
ATOM 733 C C . GLU A 1 98 ? 27.852 19.294 46.904 1.00 94.75 98 GLU A C 1
ATOM 735 O O . GLU A 1 98 ? 28.374 19.589 45.820 1.00 94.75 98 GLU A O 1
ATOM 740 N N . ALA A 1 99 ? 28.470 19.466 48.071 1.00 95.19 99 ALA A N 1
ATOM 741 C CA . ALA A 1 99 ? 29.789 20.066 48.210 1.00 95.19 99 ALA A CA 1
ATOM 742 C C . ALA A 1 99 ? 30.817 19.075 48.770 1.00 95.19 99 ALA A C 1
ATOM 744 O O . ALA A 1 99 ? 30.490 18.201 49.570 1.00 95.19 99 ALA A O 1
ATOM 745 N N . VAL A 1 100 ? 32.074 19.233 48.362 1.00 95.81 100 VAL A N 1
ATOM 746 C CA . VAL A 1 100 ? 33.228 18.492 48.882 1.00 95.81 100 VAL A CA 1
ATOM 747 C C . VAL A 1 100 ? 34.383 19.451 49.160 1.00 95.81 100 VAL A C 1
ATOM 749 O O . VAL A 1 100 ? 34.579 20.425 48.427 1.00 95.81 100 VAL A O 1
ATOM 752 N N . LEU A 1 101 ? 35.143 19.178 50.220 1.00 95.75 101 LEU A N 1
ATOM 753 C CA . LEU A 1 101 ? 36.170 20.066 50.763 1.00 95.75 101 LEU A CA 1
ATOM 754 C C . LEU A 1 101 ? 37.523 19.350 50.866 1.00 95.75 101 LEU A C 1
ATOM 756 O O . LEU A 1 101 ? 37.575 18.194 51.266 1.00 95.75 101 LEU A O 1
ATOM 760 N N . ALA A 1 102 ? 38.619 20.042 50.567 1.00 95.50 102 ALA A N 1
ATOM 761 C CA . ALA A 1 102 ? 39.976 19.631 50.932 1.00 95.50 102 ALA A CA 1
ATOM 762 C C . ALA A 1 102 ? 40.687 20.778 51.665 1.00 95.50 102 ALA A C 1
ATOM 764 O O . ALA A 1 102 ? 40.442 21.942 51.353 1.00 95.50 102 ALA A O 1
ATOM 765 N N . VAL A 1 103 ? 41.572 20.468 52.611 1.00 95.56 103 VAL A N 1
ATOM 766 C CA . VAL A 1 103 ? 42.333 21.460 53.395 1.00 95.56 103 VAL A CA 1
ATOM 767 C C . VAL A 1 103 ? 43.833 21.316 53.145 1.00 95.56 103 VAL A C 1
ATOM 769 O O . VAL A 1 103 ? 44.295 20.254 52.741 1.00 95.56 103 VAL A O 1
ATOM 772 N N . MET A 1 104 ? 44.606 22.377 53.344 1.00 95.12 104 MET A N 1
ATOM 773 C CA . MET A 1 104 ? 46.050 22.425 53.102 1.00 95.12 104 MET A CA 1
ATOM 774 C C . MET A 1 104 ? 46.783 22.910 54.348 1.00 95.12 104 MET A C 1
ATOM 776 O O . MET A 1 104 ? 46.344 23.877 54.958 1.00 95.12 104 MET A O 1
ATOM 780 N N . ASN A 1 105 ? 47.925 22.299 54.663 1.00 94.00 105 ASN A N 1
ATOM 781 C CA . ASN A 1 105 ? 48.937 22.851 55.572 1.00 94.00 105 ASN A CA 1
ATOM 782 C C . ASN A 1 105 ? 50.293 22.999 54.847 1.00 94.00 105 ASN A C 1
ATOM 784 O O . ASN A 1 105 ? 50.360 22.867 53.621 1.00 94.00 105 ASN A O 1
ATOM 788 N N . SER A 1 106 ? 51.383 23.248 55.583 1.00 91.00 106 SER A N 1
ATOM 789 C CA . SER A 1 106 ? 52.735 23.380 55.008 1.00 91.00 106 SER A CA 1
ATOM 790 C C . SER A 1 106 ? 53.232 22.140 54.251 1.00 91.00 106 SER A C 1
ATOM 792 O O . SER A 1 106 ? 54.087 22.271 53.378 1.00 91.00 106 SER A O 1
ATOM 794 N N . GLU A 1 107 ? 52.693 20.954 54.543 1.00 90.12 107 GLU A N 1
ATOM 795 C CA . GLU A 1 107 ? 53.080 19.679 53.921 1.00 90.12 107 GLU A CA 1
ATOM 796 C C . GLU A 1 107 ? 52.210 19.323 52.695 1.00 90.12 107 GLU A C 1
ATOM 798 O O . GLU A 1 107 ? 52.527 18.402 51.932 1.00 90.12 107 GLU A O 1
ATOM 803 N N . GLY A 1 108 ? 51.114 20.057 52.466 1.00 91.12 108 GLY A N 1
ATOM 804 C CA . GLY A 1 108 ? 50.277 19.974 51.266 1.00 91.12 108 GLY A CA 1
ATOM 805 C C . GLY A 1 108 ? 48.786 19.740 51.532 1.00 91.12 108 GLY A C 1
ATOM 806 O O . GLY A 1 108 ? 48.292 19.911 52.643 1.00 91.12 108 GLY A O 1
ATOM 807 N N . TRP A 1 109 ? 48.057 19.373 50.471 1.00 95.31 109 TRP A N 1
ATOM 808 C CA . TRP A 1 109 ? 46.608 19.127 50.500 1.00 95.31 109 TRP A CA 1
ATOM 809 C C . TRP A 1 109 ? 46.238 17.780 51.133 1.00 95.31 109 TRP A C 1
ATOM 811 O O . TRP A 1 109 ? 46.886 16.769 50.854 1.00 95.31 109 TRP A O 1
ATOM 821 N N . SER A 1 110 ? 45.148 17.768 51.897 1.00 94.44 110 SER A N 1
ATOM 822 C CA . SER A 1 110 ? 44.446 16.574 52.361 1.00 94.44 110 SER A CA 1
ATOM 823 C C . SER A 1 110 ? 43.782 15.818 51.212 1.00 94.44 110 SER A C 1
ATOM 825 O O . SER A 1 110 ? 43.545 16.366 50.130 1.00 94.44 110 SER A O 1
ATOM 827 N N . GLU A 1 111 ? 43.370 14.581 51.486 1.00 94.12 111 GLU A N 1
ATOM 828 C CA . GLU A 1 111 ? 42.321 13.948 50.685 1.00 94.12 111 GLU A CA 1
ATOM 829 C C . GLU A 1 111 ? 40.994 14.729 50.827 1.00 94.12 111 GLU A C 1
ATOM 831 O O . GLU A 1 111 ? 40.762 15.356 51.870 1.00 94.12 111 GLU A O 1
ATOM 836 N N . PRO A 1 112 ? 40.118 14.734 49.805 1.00 94.50 112 PRO A N 1
ATOM 837 C CA . PRO A 1 112 ? 38.813 15.384 49.899 1.00 94.50 112 PRO A CA 1
ATOM 838 C C . PRO A 1 112 ? 37.896 14.713 50.935 1.00 94.50 112 PRO A C 1
ATOM 840 O O . PRO A 1 112 ? 37.953 13.499 51.141 1.00 94.50 112 PRO A O 1
ATOM 843 N N . SER A 1 113 ? 37.004 15.489 51.548 1.00 95.19 113 SER A N 1
ATOM 844 C CA . SER A 1 113 ? 35.955 14.988 52.437 1.00 95.19 113 SER A CA 1
ATOM 845 C C . SER A 1 113 ? 34.918 14.130 51.699 1.00 95.19 113 SER A C 1
ATOM 847 O O . SER A 1 113 ? 34.928 13.978 50.474 1.00 95.19 113 SER A O 1
ATOM 849 N N . ARG A 1 114 ? 33.972 13.556 52.450 1.00 93.50 114 ARG A N 1
ATOM 850 C CA . ARG A 1 114 ? 32.738 13.027 51.848 1.00 93.50 114 ARG A CA 1
ATOM 851 C C . ARG A 1 114 ? 31.877 14.186 51.343 1.00 93.50 114 ARG A C 1
ATOM 853 O O . ARG A 1 114 ? 31.935 15.285 51.891 1.00 93.50 114 ARG A O 1
ATOM 860 N N . PHE A 1 115 ? 31.042 13.914 50.342 1.00 94.75 115 PHE A N 1
ATOM 861 C CA . PHE A 1 115 ? 30.031 14.875 49.908 1.00 94.75 115 PHE A CA 1
ATOM 862 C C . PHE A 1 115 ? 29.103 15.261 51.067 1.00 94.75 115 PHE A C 1
ATOM 864 O O . PHE A 1 115 ? 28.768 14.426 51.915 1.00 94.75 115 PHE A O 1
ATOM 871 N N . SER A 1 116 ? 28.712 16.532 51.096 1.00 95.50 116 SER A N 1
ATOM 872 C CA . SER A 1 116 ? 27.670 17.045 51.981 1.00 95.50 116 SER A CA 1
ATOM 873 C C . SER A 1 116 ? 26.331 16.356 51.723 1.00 95.50 116 SER A C 1
ATOM 875 O O . SER A 1 116 ? 26.114 15.761 50.665 1.00 95.50 116 SER A O 1
ATOM 877 N N . ASP A 1 117 ? 25.394 16.523 52.655 1.00 93.38 117 ASP A N 1
ATOM 878 C CA . ASP A 1 117 ? 23.988 16.320 52.306 1.00 93.38 117 ASP A CA 1
ATOM 879 C C . ASP A 1 117 ? 23.575 17.397 51.271 1.00 93.38 117 ASP A C 1
ATOM 881 O O . ASP A 1 117 ? 24.159 18.492 51.273 1.00 93.38 117 ASP A O 1
ATOM 885 N N . PRO A 1 118 ? 22.642 17.105 50.346 1.00 91.56 118 PRO A N 1
ATOM 886 C CA . PRO A 1 118 ? 22.269 18.054 49.304 1.00 91.56 118 PRO A CA 1
ATOM 887 C C . PRO A 1 118 ? 21.565 19.290 49.873 1.00 91.56 118 PRO A C 1
ATOM 889 O O . PRO A 1 118 ? 20.704 19.173 50.743 1.00 91.56 118 PRO A O 1
ATOM 892 N N . GLY A 1 119 ? 21.886 20.467 49.337 1.00 91.31 119 GLY A N 1
ATOM 893 C CA . GLY A 1 119 ? 21.211 21.723 49.667 1.00 91.31 119 GLY A CA 1
ATOM 894 C C . GLY A 1 119 ? 20.708 22.454 48.424 1.00 91.31 119 GLY A C 1
ATOM 895 O O . GLY A 1 119 ? 21.282 22.330 47.344 1.00 91.31 119 GLY A O 1
ATOM 896 N N . PHE A 1 120 ? 19.632 23.221 48.577 1.00 91.88 120 PHE A N 1
ATOM 897 C CA . PHE A 1 120 ? 19.027 24.049 47.530 1.00 91.88 120 PHE A CA 1
ATOM 898 C C . PHE A 1 120 ? 18.507 25.359 48.137 1.00 91.88 120 PHE A C 1
ATOM 900 O O . PHE A 1 120 ? 18.433 25.502 49.359 1.00 91.88 120 PHE A O 1
ATOM 907 N N . PHE A 1 121 ? 18.128 26.309 47.287 1.00 90.44 121 PHE A N 1
ATOM 908 C CA . PHE A 1 121 ? 17.412 27.522 47.680 1.00 90.44 121 PHE A CA 1
ATOM 909 C C . PHE A 1 121 ? 16.243 27.777 46.719 1.00 90.44 121 PHE A C 1
ATOM 911 O O . PHE A 1 121 ? 16.252 27.294 45.582 1.00 90.44 121 PHE A O 1
ATOM 918 N N . GLY A 1 122 ? 15.228 28.501 47.194 1.00 87.44 122 GLY A N 1
ATOM 919 C CA . GLY A 1 122 ? 13.974 28.712 46.466 1.00 87.44 122 GLY A CA 1
ATOM 920 C C . GLY A 1 122 ? 13.084 27.466 46.408 1.00 87.44 122 GLY A C 1
ATOM 921 O O . GLY A 1 122 ? 13.085 26.647 47.330 1.00 87.44 122 GLY A O 1
ATOM 922 N N . SER A 1 123 ? 12.304 27.329 45.332 1.00 87.12 123 SER A N 1
ATOM 923 C CA . SER A 1 123 ? 11.385 26.193 45.135 1.00 87.12 123 SER A CA 1
ATOM 924 C C . SER A 1 123 ? 12.030 25.065 44.329 1.00 87.12 123 SER A C 1
ATOM 926 O O . SER A 1 123 ? 12.530 25.297 43.232 1.00 87.12 123 SER A O 1
ATOM 928 N N . LEU A 1 124 ? 11.988 23.836 44.851 1.00 86.31 124 LEU A N 1
ATOM 929 C CA . LEU A 1 124 ? 12.585 22.660 44.213 1.00 86.31 124 LEU A CA 1
ATOM 930 C C . LEU A 1 124 ? 11.927 22.355 42.854 1.00 86.31 124 LEU A C 1
ATOM 932 O O . LEU A 1 124 ? 10.704 22.239 42.765 1.00 86.31 124 LEU A O 1
ATOM 936 N N . LYS A 1 125 ? 12.737 22.195 41.802 1.00 88.06 125 LYS A N 1
ATOM 937 C CA . LYS A 1 125 ? 12.263 21.824 40.460 1.00 88.06 125 LYS A CA 1
ATOM 938 C C . LYS A 1 125 ? 12.151 20.298 40.314 1.00 88.06 125 LYS A C 1
ATOM 940 O O . LYS A 1 125 ? 12.985 19.579 40.871 1.00 88.06 125 LYS A O 1
ATOM 945 N N . PRO A 1 126 ? 11.160 19.787 39.557 1.00 85.56 126 PRO A N 1
ATOM 946 C CA . PRO A 1 126 ? 11.070 18.364 39.244 1.00 85.56 126 PRO A CA 1
ATOM 947 C C . PRO A 1 126 ? 12.289 17.926 38.426 1.00 85.56 126 PRO A C 1
ATOM 949 O O . PRO A 1 126 ? 12.742 18.643 37.533 1.00 85.56 126 PRO A O 1
ATOM 952 N N . ARG A 1 127 ? 12.831 16.755 38.765 1.00 88.31 127 ARG A N 1
ATOM 953 C CA . ARG A 1 127 ? 14.054 16.206 38.174 1.00 88.31 127 ARG A CA 1
ATOM 954 C C . ARG A 1 127 ? 13.703 15.013 37.297 1.00 88.31 127 ARG A C 1
ATOM 956 O O . ARG A 1 127 ? 13.201 14.014 37.803 1.00 88.31 127 ARG A O 1
ATOM 963 N N . GLU A 1 128 ? 13.990 15.110 36.005 1.00 89.31 128 GLU A N 1
ATOM 964 C CA . GLU A 1 128 ? 13.703 14.058 35.025 1.00 89.31 128 GLU A CA 1
ATOM 965 C C . GLU A 1 128 ? 14.889 13.854 34.075 1.00 89.31 128 GLU A C 1
ATOM 967 O O . GLU A 1 128 ? 15.757 14.720 33.934 1.00 89.31 128 GLU A O 1
ATOM 972 N N . LYS A 1 129 ? 14.941 12.697 33.405 1.00 91.19 129 LYS A N 1
ATOM 973 C CA . LYS A 1 129 ? 15.891 12.464 32.305 1.00 91.19 129 LYS A CA 1
ATOM 974 C C . LYS A 1 129 ? 15.588 13.419 31.141 1.00 91.19 129 LYS A C 1
ATOM 976 O O . LYS A 1 129 ? 14.433 13.811 30.980 1.00 91.19 129 LYS A O 1
ATOM 981 N N . PRO A 1 130 ? 16.576 13.783 30.300 1.00 93.62 130 PRO A N 1
ATOM 982 C CA . PRO A 1 130 ? 16.320 14.678 29.178 1.00 93.62 130 PRO A CA 1
ATOM 983 C C . PRO A 1 130 ? 15.263 14.089 28.232 1.00 93.62 130 PRO A C 1
ATOM 985 O O . PRO A 1 130 ? 15.310 12.883 27.964 1.00 93.62 130 PRO A O 1
ATOM 988 N N . PRO A 1 131 ? 14.337 14.904 27.697 1.00 90.62 131 PRO A N 1
ATOM 989 C CA . PRO A 1 131 ? 13.385 14.437 26.701 1.00 90.62 131 PRO A CA 1
ATOM 990 C C . PRO A 1 131 ? 14.107 14.069 25.398 1.00 90.62 131 PRO A C 1
ATOM 992 O O . PRO A 1 131 ? 15.237 14.503 25.146 1.00 90.62 131 PRO A O 1
ATOM 995 N N . ARG A 1 132 ? 13.437 13.274 24.558 1.00 92.25 132 ARG A N 1
ATOM 996 C CA . ARG A 1 132 ? 13.965 12.838 23.260 1.00 92.25 132 ARG A CA 1
ATOM 997 C C . ARG A 1 132 ? 14.382 14.050 22.399 1.00 92.25 132 ARG A C 1
ATOM 999 O O . ARG A 1 132 ? 13.539 14.916 22.158 1.00 92.25 132 ARG A O 1
ATOM 1006 N N . PRO A 1 133 ? 15.634 14.122 21.903 1.00 92.44 133 PRO A N 1
ATOM 1007 C CA . PRO A 1 133 ? 16.061 15.189 20.996 1.00 92.44 133 PRO A CA 1
ATOM 1008 C C . PRO A 1 133 ? 15.377 15.103 19.621 1.00 92.44 133 PRO A C 1
ATOM 1010 O O . PRO A 1 133 ? 14.949 14.031 19.190 1.00 92.44 133 PRO A O 1
ATOM 1013 N N . THR A 1 134 ? 15.321 16.220 18.894 1.00 92.12 134 THR A N 1
ATOM 1014 C CA . THR A 1 134 ? 14.913 16.242 17.476 1.00 92.12 134 THR A CA 1
ATOM 1015 C C . THR A 1 134 ? 15.938 15.523 16.597 1.00 92.12 134 THR A C 1
ATOM 1017 O O . THR A 1 134 ? 17.112 15.454 16.967 1.00 92.12 134 THR A O 1
ATOM 1020 N N . SER A 1 135 ? 15.524 15.043 15.419 1.00 90.75 135 SER A N 1
ATOM 1021 C CA . SER A 1 135 ? 16.430 14.376 14.475 1.00 90.75 135 SER A CA 1
ATOM 1022 C C . SER A 1 135 ? 17.654 15.243 14.144 1.00 90.75 135 SER A C 1
ATOM 1024 O O . SER A 1 135 ? 17.494 16.438 13.872 1.00 90.75 135 SER A O 1
ATOM 1026 N N . PRO A 1 136 ? 18.874 14.679 14.172 1.00 95.81 136 PRO A N 1
ATOM 1027 C CA . PRO A 1 136 ? 20.078 15.396 13.778 1.00 95.81 136 PRO A CA 1
ATOM 1028 C C . PRO A 1 136 ? 20.142 15.557 12.253 1.00 95.81 136 PRO A C 1
ATOM 1030 O O . PRO A 1 136 ? 19.516 14.811 11.502 1.00 95.81 136 PRO A O 1
ATOM 1033 N N . THR A 1 137 ? 20.942 16.510 11.780 1.00 94.06 137 THR A N 1
ATOM 1034 C CA . THR A 1 137 ? 21.229 16.688 10.350 1.00 94.06 137 THR A CA 1
ATOM 1035 C C . THR A 1 137 ? 22.558 16.023 10.007 1.00 94.06 137 THR A C 1
ATOM 1037 O O . THR A 1 137 ? 23.573 16.327 10.639 1.00 94.06 137 THR A O 1
ATOM 1040 N N . LEU A 1 138 ? 22.561 15.151 8.995 1.00 95.44 138 LEU A N 1
ATOM 1041 C CA . LEU A 1 138 ? 23.750 14.483 8.465 1.00 95.44 138 LEU A CA 1
ATOM 1042 C C . LEU A 1 138 ? 24.099 15.053 7.083 1.00 95.44 138 LEU A C 1
ATOM 1044 O O . LEU A 1 138 ? 23.227 15.229 6.242 1.00 95.44 138 LEU A O 1
ATOM 1048 N N . THR A 1 139 ? 25.373 15.368 6.844 1.00 91.50 139 THR A N 1
ATOM 1049 C CA . THR A 1 139 ? 25.855 15.927 5.566 1.00 91.50 139 THR A CA 1
ATOM 1050 C C . THR A 1 139 ? 27.192 15.311 5.156 1.00 91.50 139 THR A C 1
ATOM 1052 O O . THR A 1 139 ? 28.064 15.099 6.001 1.00 91.50 139 THR A O 1
ATOM 1055 N N . ALA A 1 140 ? 27.375 15.032 3.862 1.00 83.81 140 ALA A N 1
ATOM 1056 C CA . ALA A 1 140 ? 28.650 14.556 3.326 1.00 83.81 140 ALA A CA 1
ATOM 1057 C C . ALA A 1 140 ? 29.639 15.715 3.169 1.00 83.81 140 ALA A C 1
ATOM 1059 O O . ALA A 1 140 ? 29.295 16.769 2.634 1.00 83.81 140 ALA A O 1
ATOM 1060 N N . LEU A 1 141 ? 30.879 15.511 3.621 1.00 83.44 141 LEU A N 1
ATOM 1061 C CA . LEU A 1 141 ? 31.975 16.476 3.479 1.00 83.44 141 LEU A CA 1
ATOM 1062 C C . LEU A 1 141 ? 33.031 16.025 2.453 1.00 83.44 141 LEU A C 1
ATOM 1064 O O . LEU A 1 141 ? 34.082 16.659 2.339 1.00 83.44 141 LEU A O 1
ATOM 1068 N N . GLY A 1 142 ? 32.768 14.937 1.724 1.00 70.69 142 GLY A N 1
ATOM 1069 C CA . GLY A 1 142 ? 33.699 14.300 0.795 1.00 70.69 142 GLY A CA 1
ATOM 1070 C C . GLY A 1 142 ? 34.443 13.122 1.427 1.00 70.69 142 GLY A C 1
ATOM 1071 O O . GLY A 1 142 ? 34.195 12.744 2.571 1.00 70.69 142 GLY A O 1
ATOM 1072 N N . LYS A 1 143 ? 35.368 12.522 0.672 1.00 77.06 143 LYS A N 1
ATOM 1073 C CA . LYS A 1 143 ? 36.024 11.239 0.987 1.00 77.06 143 LYS A CA 1
ATOM 1074 C C . LYS A 1 143 ? 36.339 11.007 2.477 1.00 77.06 143 LYS A C 1
ATOM 1076 O O . LYS A 1 143 ? 37.066 11.774 3.114 1.00 77.06 143 LYS A O 1
ATOM 1081 N N . GLY A 1 144 ? 35.788 9.919 3.003 1.00 81.06 144 GLY A N 1
ATOM 1082 C CA . GLY A 1 144 ? 35.868 9.443 4.377 1.00 81.06 144 GLY A CA 1
ATOM 1083 C C . GLY A 1 144 ? 35.260 10.337 5.459 1.00 81.06 144 GLY A C 1
ATOM 1084 O O . GLY A 1 144 ? 35.603 10.145 6.627 1.00 81.06 144 GLY A O 1
ATOM 1085 N N . LYS A 1 145 ? 34.441 11.349 5.128 1.00 88.88 145 LYS A N 1
ATOM 1086 C CA . LYS A 1 145 ? 34.010 12.378 6.088 1.00 88.88 145 LYS A CA 1
ATOM 1087 C C . LYS A 1 145 ? 32.526 12.722 6.001 1.00 88.88 145 LYS A C 1
ATOM 1089 O O . LYS A 1 145 ? 32.017 13.116 4.955 1.00 88.88 145 LYS A O 1
ATOM 1094 N N . LEU A 1 146 ? 31.873 12.712 7.159 1.00 93.19 146 LEU A N 1
ATOM 1095 C CA . LEU A 1 146 ? 30.509 13.214 7.347 1.00 93.19 146 LEU A CA 1
ATOM 1096 C C . LEU A 1 146 ? 30.494 14.298 8.425 1.00 93.19 146 LEU A C 1
ATOM 1098 O O . LEU A 1 146 ? 31.387 14.372 9.269 1.00 93.19 146 LEU A O 1
ATOM 1102 N N . ARG A 1 147 ? 29.453 15.122 8.441 1.00 94.88 147 ARG A N 1
ATOM 1103 C CA . ARG A 1 147 ? 29.156 16.055 9.529 1.00 94.88 147 ARG A CA 1
ATOM 1104 C C . ARG A 1 147 ? 27.771 15.775 10.078 1.00 94.88 147 ARG A C 1
ATOM 1106 O O . ARG A 1 147 ? 26.809 15.731 9.317 1.00 94.88 147 ARG A O 1
ATOM 1113 N N . VAL A 1 148 ? 27.701 15.635 11.399 1.00 96.38 148 VAL A N 1
ATOM 1114 C CA . VAL A 1 148 ? 26.453 15.541 12.161 1.00 96.38 148 VAL A CA 1
ATOM 1115 C C . VAL A 1 148 ? 26.294 16.807 12.991 1.00 96.38 148 VAL A C 1
ATOM 1117 O O . VAL A 1 148 ? 27.223 17.187 13.708 1.00 96.38 148 VAL A O 1
ATOM 1120 N N . SER A 1 149 ? 25.120 17.430 12.922 1.00 95.25 149 SER A N 1
ATOM 1121 C CA . SER A 1 149 ? 24.743 18.614 13.704 1.00 95.25 149 SER A CA 1
ATOM 1122 C C . SER A 1 149 ? 23.391 18.401 14.396 1.00 95.25 149 SER A C 1
ATOM 1124 O O . SER A 1 149 ? 22.513 17.743 13.841 1.00 95.25 149 SER A O 1
ATOM 1126 N N . TRP A 1 150 ? 23.215 18.929 15.612 1.00 96.31 150 TRP A N 1
ATOM 1127 C CA . TRP A 1 150 ? 22.016 18.714 16.436 1.00 96.31 150 TRP A CA 1
ATOM 1128 C C . TRP A 1 150 ? 21.675 19.893 17.360 1.00 96.31 150 TRP A C 1
ATOM 1130 O O . TRP A 1 150 ? 22.479 20.802 17.556 1.00 96.31 150 TRP A O 1
ATOM 1140 N N . ALA A 1 151 ? 20.485 19.855 17.968 1.00 92.75 151 ALA A N 1
ATOM 1141 C CA . ALA A 1 151 ? 20.028 20.811 18.979 1.00 92.75 151 ALA A CA 1
ATOM 1142 C C . ALA A 1 151 ? 19.962 20.169 20.377 1.00 92.75 151 ALA A C 1
ATOM 1144 O O . ALA A 1 151 ? 19.687 18.977 20.508 1.00 92.75 151 ALA A O 1
ATOM 1145 N N . ILE A 1 152 ? 20.208 20.960 21.429 1.00 93.19 152 ILE A N 1
ATOM 1146 C CA . ILE A 1 152 ? 20.130 20.501 22.825 1.00 93.19 152 ILE A CA 1
ATOM 1147 C C . ILE A 1 152 ? 18.721 20.775 23.375 1.00 93.19 152 ILE A C 1
ATOM 1149 O O . ILE A 1 152 ? 18.284 21.928 23.337 1.00 93.19 152 ILE A O 1
ATOM 1153 N N . PRO A 1 153 ? 18.006 19.763 23.900 1.00 91.75 153 PRO A N 1
ATOM 1154 C CA . PRO A 1 153 ? 16.695 19.970 24.500 1.00 91.75 153 PRO A CA 1
ATOM 1155 C C . PRO A 1 153 ? 16.794 20.707 25.844 1.00 91.75 153 PRO A C 1
ATOM 1157 O O . PRO A 1 153 ? 17.766 20.559 26.587 1.00 91.75 153 PRO A O 1
ATOM 1160 N N . SER A 1 154 ? 15.752 21.469 26.184 1.00 89.62 154 SER A N 1
ATOM 1161 C CA . SER A 1 154 ? 15.598 22.030 27.531 1.00 89.62 154 SER A CA 1
ATOM 1162 C C . SER A 1 154 ? 15.268 20.907 28.523 1.00 89.62 154 SER A C 1
ATOM 1164 O O . SER A 1 154 ? 14.371 20.106 28.262 1.00 89.62 154 SER A O 1
ATOM 1166 N N . ALA A 1 155 ? 16.003 20.819 29.635 1.00 89.94 155 ALA A N 1
ATOM 1167 C CA . ALA A 1 155 ? 15.834 19.774 30.647 1.00 89.94 155 ALA A CA 1
ATOM 1168 C C . ALA A 1 155 ? 16.173 20.290 32.055 1.00 89.94 155 ALA A C 1
ATOM 1170 O O . ALA A 1 155 ? 16.987 21.203 32.210 1.00 89.94 155 ALA A O 1
ATOM 1171 N N . CYS A 1 156 ? 15.583 19.667 33.079 1.00 85.88 156 CYS A N 1
ATOM 1172 C CA . CYS A 1 156 ? 15.906 19.900 34.484 1.00 85.88 156 CYS A CA 1
ATOM 1173 C C . CYS A 1 156 ? 16.183 18.552 35.176 1.00 85.88 156 CYS A C 1
ATOM 1175 O O . CYS A 1 156 ? 15.267 17.738 35.283 1.00 85.88 156 CYS A O 1
ATOM 1177 N N . PRO A 1 157 ? 17.417 18.274 35.639 1.00 90.44 157 PRO A N 1
ATOM 1178 C CA . PRO A 1 157 ? 18.637 19.089 35.547 1.00 90.44 157 PRO A CA 1
ATOM 1179 C C . PRO A 1 157 ? 19.114 19.342 34.098 1.00 90.44 157 PRO A C 1
ATOM 1181 O O . PRO A 1 157 ? 18.750 18.578 33.199 1.00 90.44 157 PRO A O 1
ATOM 1184 N N . PRO A 1 158 ? 19.922 20.390 33.845 1.00 90.19 158 PRO A N 1
ATOM 1185 C CA . PRO A 1 158 ? 20.386 20.724 32.499 1.00 90.19 158 PRO A CA 1
ATOM 1186 C C . PRO A 1 158 ? 21.232 19.607 31.876 1.00 90.19 158 PRO A C 1
ATOM 1188 O O . PRO A 1 158 ? 21.906 18.843 32.571 1.00 90.19 158 PRO A O 1
ATOM 1191 N N . VAL A 1 159 ? 21.202 19.515 30.543 1.00 92.12 159 VAL A N 1
ATOM 1192 C CA . VAL A 1 159 ? 21.986 18.531 29.783 1.00 92.12 159 VAL A CA 1
ATOM 1193 C C . VAL A 1 159 ? 23.479 18.768 30.014 1.00 92.12 159 VAL A C 1
ATOM 1195 O O . VAL A 1 159 ? 23.987 19.870 29.823 1.00 92.12 159 VAL A O 1
ATOM 1198 N N . GLU A 1 160 ? 24.200 17.714 30.392 1.00 90.75 160 GLU A N 1
ATOM 1199 C CA . GLU A 1 160 ? 25.652 17.741 30.600 1.00 90.75 160 GLU A CA 1
ATOM 1200 C C . GLU A 1 160 ? 26.406 17.188 29.381 1.00 90.75 160 GLU A C 1
ATOM 1202 O O . GLU A 1 160 ? 27.532 17.610 29.092 1.00 90.75 160 GLU A O 1
ATOM 1207 N N . ALA A 1 161 ? 25.789 16.248 28.655 1.00 91.19 161 ALA A N 1
ATOM 1208 C CA . ALA A 1 161 ? 26.442 15.485 27.601 1.00 91.19 161 ALA A CA 1
ATOM 1209 C C . ALA A 1 161 ? 25.471 14.977 26.515 1.00 91.19 161 ALA A C 1
ATOM 1211 O O . ALA A 1 161 ? 24.312 14.688 26.801 1.00 91.19 161 ALA A O 1
ATOM 1212 N N . THR A 1 162 ? 25.961 14.821 25.282 1.00 94.31 162 THR A N 1
ATOM 1213 C CA . THR A 1 162 ? 25.248 14.198 24.148 1.00 94.31 162 THR A CA 1
ATOM 1214 C C . THR A 1 162 ? 26.051 13.021 23.606 1.00 94.31 162 THR A C 1
ATOM 1216 O O . THR A 1 162 ? 27.269 13.116 23.470 1.00 94.31 162 THR A O 1
ATOM 1219 N N . GLN A 1 163 ? 25.391 11.917 23.280 1.00 94.31 163 GLN A N 1
ATOM 1220 C CA . GLN A 1 163 ? 25.984 10.782 22.583 1.00 94.31 163 GLN A CA 1
ATOM 1221 C C . GLN A 1 163 ? 25.462 10.736 21.148 1.00 94.31 163 GLN A C 1
ATOM 1223 O O . GLN A 1 163 ? 24.270 10.923 20.923 1.00 94.31 163 GLN A O 1
ATOM 1228 N N . VAL A 1 164 ? 26.361 10.492 20.195 1.00 95.00 164 VAL A N 1
ATOM 1229 C CA . VAL A 1 164 ? 26.038 10.385 18.767 1.00 95.00 164 VAL A CA 1
ATOM 1230 C C . VAL A 1 164 ? 26.295 8.953 18.320 1.00 95.00 164 VAL A C 1
ATOM 1232 O O . VAL A 1 164 ? 27.344 8.384 18.637 1.00 95.00 164 VAL A O 1
ATOM 1235 N N . GLN A 1 165 ? 25.345 8.391 17.586 1.00 94.62 165 GLN A N 1
ATOM 1236 C CA . GLN A 1 165 ? 25.408 7.071 16.982 1.00 94.62 165 GLN A CA 1
ATOM 1237 C C . GLN A 1 165 ? 25.276 7.206 15.463 1.00 94.62 165 GLN A C 1
ATOM 1239 O O . GLN A 1 165 ? 24.439 7.963 14.976 1.00 94.62 165 GLN A O 1
ATOM 1244 N N . LEU A 1 166 ? 26.120 6.490 14.723 1.00 93.69 166 LEU A N 1
ATOM 1245 C CA . LEU A 1 166 ? 26.065 6.392 13.270 1.00 93.69 166 LEU A CA 1
ATOM 1246 C C . LEU A 1 166 ? 25.733 4.951 12.879 1.00 93.69 166 LEU A C 1
ATOM 1248 O O . LEU A 1 166 ? 26.358 4.014 13.382 1.00 93.69 166 LEU A O 1
ATOM 1252 N N . THR A 1 167 ? 24.770 4.795 11.981 1.00 93.06 167 THR A N 1
ATOM 1253 C CA . THR A 1 167 ? 24.286 3.511 11.474 1.00 93.06 167 THR A CA 1
ATOM 1254 C C . THR A 1 167 ? 24.627 3.404 9.995 1.00 93.06 167 THR A C 1
ATOM 1256 O O . THR A 1 167 ? 24.277 4.295 9.226 1.00 93.06 167 THR A O 1
ATOM 1259 N N . ASP A 1 168 ? 25.306 2.331 9.595 1.00 86.56 168 ASP A N 1
ATOM 1260 C CA . ASP A 1 168 ? 25.396 1.927 8.186 1.00 86.56 168 ASP A CA 1
ATOM 1261 C C . ASP A 1 168 ? 24.049 1.322 7.780 1.00 86.56 168 ASP A C 1
ATOM 1263 O O . ASP A 1 168 ? 23.615 0.321 8.353 1.00 86.56 168 ASP A O 1
ATOM 1267 N N . VAL A 1 169 ? 23.375 1.953 6.819 1.00 71.75 169 VAL A N 1
ATOM 1268 C CA . VAL A 1 169 ? 22.015 1.588 6.398 1.00 71.75 169 VAL A CA 1
ATOM 1269 C C . VAL A 1 169 ? 21.987 0.213 5.724 1.00 71.75 169 VAL A C 1
ATOM 1271 O O . VAL A 1 169 ? 21.010 -0.518 5.869 1.00 71.75 169 VAL A O 1
ATOM 1274 N N . GLY A 1 170 ? 23.064 -0.176 5.036 1.00 52.91 170 GLY A N 1
ATOM 1275 C CA . GLY A 1 170 ? 23.145 -1.444 4.312 1.00 52.91 170 GLY A CA 1
ATOM 1276 C C . GLY A 1 170 ? 23.436 -2.644 5.212 1.00 52.91 170 GLY A C 1
ATOM 1277 O O . GLY A 1 170 ? 22.897 -3.727 4.983 1.00 52.91 170 GLY A O 1
ATOM 1278 N N . THR A 1 171 ? 24.277 -2.474 6.239 1.00 69.75 171 THR A N 1
ATOM 1279 C CA . THR A 1 171 ? 24.640 -3.565 7.167 1.00 69.75 171 THR A CA 1
A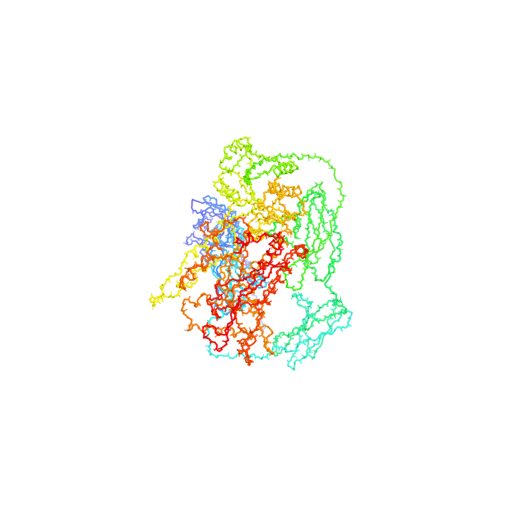TOM 1280 C C . THR A 1 171 ? 23.863 -3.551 8.483 1.00 69.75 171 THR A C 1
ATOM 1282 O O . THR A 1 171 ? 23.884 -4.543 9.210 1.00 69.75 171 THR A O 1
ATOM 1285 N N . GLY A 1 172 ? 23.201 -2.440 8.819 1.00 79.38 172 GLY A N 1
ATOM 1286 C CA . GLY A 1 172 ? 22.548 -2.217 10.113 1.00 79.38 172 GLY A CA 1
ATOM 1287 C C . GLY A 1 172 ? 23.526 -2.038 11.280 1.00 79.38 172 GLY A C 1
ATOM 1288 O O . GLY A 1 172 ? 23.101 -1.886 12.428 1.00 79.38 172 GLY A O 1
ATOM 1289 N N . ASN A 1 173 ? 24.835 -2.057 11.016 1.00 82.44 173 ASN A N 1
ATOM 1290 C CA . ASN A 1 173 ? 25.850 -1.903 12.044 1.00 82.44 173 ASN A CA 1
ATOM 1291 C C . ASN A 1 173 ? 25.810 -0.488 12.618 1.00 82.44 173 ASN A C 1
ATOM 1293 O O . ASN A 1 173 ? 25.781 0.503 11.884 1.00 82.44 173 ASN A O 1
ATOM 1297 N N . LYS A 1 174 ? 25.850 -0.407 13.949 1.00 90.56 174 LYS A N 1
ATOM 1298 C CA . LYS A 1 174 ? 25.829 0.853 14.685 1.00 90.56 174 LYS A CA 1
ATOM 1299 C C . LYS A 1 174 ? 27.152 1.076 15.397 1.00 90.56 174 LYS A C 1
ATOM 1301 O O . LYS A 1 174 ? 27.641 0.201 16.109 1.00 90.56 174 LYS A O 1
ATOM 1306 N N . TRP A 1 175 ? 27.679 2.286 15.277 1.00 92.94 175 TRP A N 1
ATOM 1307 C CA . TRP A 1 175 ? 28.865 2.729 15.998 1.00 92.94 175 TRP A CA 1
ATOM 1308 C C . TRP A 1 175 ? 28.570 4.005 16.764 1.00 92.94 175 TRP A C 1
ATOM 1310 O O . TRP A 1 175 ? 27.814 4.863 16.313 1.00 92.94 175 TRP A O 1
ATOM 1320 N N . LEU A 1 176 ? 29.197 4.150 17.926 1.00 92.75 176 LEU A N 1
ATOM 1321 C CA . LEU A 1 176 ? 29.218 5.431 18.615 1.00 92.75 176 LEU A CA 1
ATOM 1322 C C . LEU A 1 176 ? 30.290 6.316 17.986 1.00 92.75 176 LEU A C 1
ATOM 1324 O O . LEU A 1 176 ? 31.341 5.830 17.572 1.00 92.75 176 LEU A O 1
ATOM 1328 N N . VAL A 1 177 ? 30.048 7.621 17.959 1.00 92.50 177 VAL A N 1
ATOM 1329 C CA . VAL A 1 177 ? 31.051 8.598 17.532 1.00 92.50 177 VAL A CA 1
ATOM 1330 C C . VAL A 1 177 ? 31.794 9.096 18.765 1.00 92.50 177 VAL A C 1
ATOM 1332 O O . VAL A 1 177 ? 31.187 9.579 19.725 1.00 92.50 177 VAL A O 1
ATOM 1335 N N . ASP A 1 178 ? 33.116 8.964 18.765 1.00 88.19 178 ASP A N 1
ATOM 1336 C CA . ASP A 1 178 ? 33.953 9.452 19.855 1.00 88.19 178 ASP A CA 1
ATOM 1337 C C . ASP A 1 178 ? 34.237 10.963 19.775 1.00 88.19 178 ASP A C 1
ATOM 1339 O O . ASP A 1 178 ? 33.900 11.648 18.809 1.00 88.19 178 ASP A O 1
ATOM 1343 N N . ALA A 1 179 ? 34.899 11.510 20.801 1.00 81.94 179 ALA A N 1
ATOM 1344 C CA . ALA A 1 179 ? 35.198 12.943 20.876 1.00 81.94 179 ALA A CA 1
ATOM 1345 C C . ALA A 1 179 ? 36.058 13.469 19.702 1.00 81.94 179 ALA A C 1
ATOM 1347 O O . ALA A 1 179 ? 36.045 14.679 19.430 1.00 81.94 179 ALA A O 1
ATOM 1348 N N . THR A 1 180 ? 36.791 12.584 19.015 1.00 83.81 180 THR A N 1
ATOM 1349 C CA . THR A 1 180 ? 37.669 12.887 17.875 1.00 83.81 180 THR A CA 1
ATOM 1350 C C . THR A 1 180 ? 36.964 12.789 16.519 1.00 83.81 180 THR A C 1
ATOM 1352 O O . THR A 1 180 ? 37.510 13.274 15.519 1.00 83.81 180 THR A O 1
ATOM 1355 N N . GLY A 1 181 ? 35.744 12.237 16.507 1.00 86.38 181 GLY A N 1
ATOM 1356 C CA . GLY A 1 181 ? 34.968 11.950 15.306 1.00 86.38 181 GLY A CA 1
ATOM 1357 C C . GLY A 1 181 ? 35.174 10.538 14.755 1.00 86.38 181 GLY A C 1
ATOM 1358 O O . GLY A 1 181 ? 34.747 10.280 13.636 1.00 86.38 181 GLY A O 1
ATOM 1359 N N . ALA A 1 182 ? 35.836 9.638 15.482 1.00 88.12 182 ALA A N 1
ATOM 1360 C CA . ALA A 1 182 ? 36.042 8.262 15.039 1.00 88.12 182 ALA A CA 1
ATOM 1361 C C . ALA A 1 182 ? 34.862 7.366 15.437 1.00 88.12 182 ALA A C 1
ATOM 1363 O O . ALA A 1 182 ? 34.224 7.575 16.474 1.00 88.12 182 ALA A O 1
ATOM 1364 N N . LEU A 1 183 ? 34.591 6.353 14.614 1.00 89.44 183 LEU A N 1
ATOM 1365 C CA . LEU A 1 183 ? 33.597 5.326 14.904 1.00 89.44 183 LEU A CA 1
ATOM 1366 C C . LEU A 1 183 ? 34.174 4.292 15.874 1.00 89.44 183 LEU A C 1
ATOM 1368 O O . LEU A 1 183 ? 35.218 3.694 15.616 1.00 89.44 183 LEU A O 1
ATOM 1372 N N . VAL A 1 184 ? 33.482 4.056 16.986 1.00 87.75 184 VAL A N 1
ATOM 1373 C CA . VAL A 1 184 ? 33.879 3.079 18.004 1.00 87.75 184 VAL A CA 1
ATOM 1374 C C . VAL A 1 184 ? 32.743 2.099 18.292 1.00 87.75 184 VAL A C 1
ATOM 1376 O O . VAL A 1 184 ? 31.575 2.476 18.375 1.00 87.75 184 VAL A O 1
ATOM 1379 N N . ALA A 1 185 ? 33.087 0.819 18.456 1.00 77.00 185 ALA A N 1
ATOM 1380 C CA . ALA A 1 185 ? 32.111 -0.257 18.661 1.00 77.00 185 ALA A CA 1
ATOM 1381 C C . ALA A 1 185 ? 31.445 -0.224 20.051 1.00 77.00 185 ALA A C 1
ATOM 1383 O O . ALA A 1 185 ? 30.317 -0.672 20.217 1.00 77.00 185 ALA A O 1
ATOM 1384 N N . SER A 1 186 ? 32.139 0.300 21.064 1.00 72.75 186 SER A N 1
ATOM 1385 C CA . SER A 1 186 ? 31.595 0.502 22.411 1.00 72.75 186 SER A CA 1
ATOM 1386 C C . SER A 1 186 ? 32.491 1.464 23.195 1.00 72.75 186 SER A C 1
ATOM 1388 O O . SER A 1 186 ? 33.707 1.470 23.003 1.00 72.75 186 SER A O 1
ATOM 1390 N N . GLY A 1 187 ? 31.915 2.279 24.080 1.00 63.16 187 GLY A N 1
ATOM 1391 C CA . GLY A 1 187 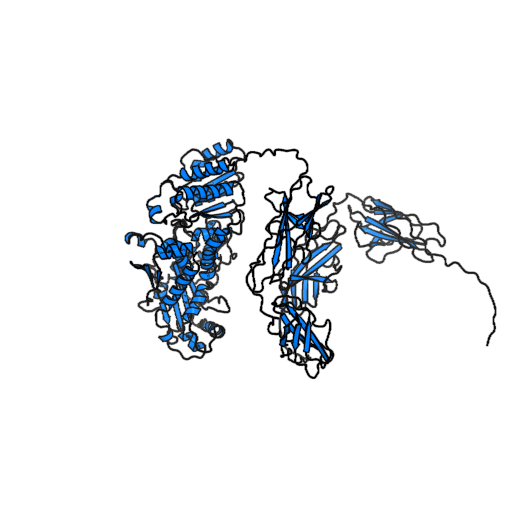? 32.680 3.184 24.939 1.00 63.16 187 GLY A CA 1
ATOM 1392 C C . GLY A 1 187 ? 31.810 4.232 25.632 1.00 63.16 187 GLY A C 1
ATOM 1393 O O . GLY A 1 187 ? 30.679 4.488 25.230 1.00 63.16 187 GLY A O 1
ATOM 1394 N N . ARG A 1 188 ? 32.340 4.873 26.683 1.00 62.44 188 ARG A N 1
ATOM 1395 C CA . ARG A 1 188 ? 31.714 6.051 27.319 1.00 62.44 188 ARG A CA 1
ATOM 1396 C C . ARG A 1 188 ? 32.019 7.311 26.504 1.00 62.44 188 ARG A C 1
ATOM 1398 O O . ARG A 1 188 ? 32.688 8.220 26.989 1.00 62.44 188 ARG A O 1
ATOM 1405 N N . THR A 1 189 ? 31.601 7.334 25.245 1.00 73.12 189 THR A N 1
ATOM 1406 C CA . THR A 1 189 ? 31.839 8.459 24.341 1.00 73.12 189 THR A CA 1
ATOM 1407 C C . THR A 1 189 ? 30.647 9.402 24.363 1.00 73.12 189 THR A C 1
ATOM 1409 O O . THR A 1 189 ? 29.529 9.043 23.996 1.00 73.12 189 THR A O 1
ATOM 1412 N N . THR A 1 190 ? 30.888 10.614 24.852 1.00 86.12 190 THR A N 1
ATOM 1413 C CA . THR A 1 190 ? 29.899 11.690 24.878 1.00 86.12 190 THR A CA 1
ATOM 1414 C C . THR A 1 190 ? 30.568 13.026 24.594 1.00 86.12 190 THR A C 1
ATOM 1416 O O . THR A 1 190 ? 31.678 13.284 25.064 1.00 86.12 190 THR A O 1
ATOM 1419 N N . PHE A 1 191 ? 29.869 13.903 23.891 1.00 90.06 191 PHE A N 1
ATOM 1420 C CA . PHE A 1 191 ? 30.239 15.294 23.678 1.00 90.06 191 PHE A CA 1
ATOM 1421 C C . PHE A 1 191 ? 29.674 16.156 24.804 1.00 90.06 191 PHE A C 1
ATOM 1423 O O . PHE A 1 191 ? 28.562 15.917 25.266 1.00 90.06 191 PHE A O 1
ATOM 1430 N N . ALA A 1 192 ? 30.428 17.161 25.252 1.00 88.12 192 ALA A N 1
ATOM 1431 C CA . ALA A 1 192 ? 29.916 18.136 26.214 1.00 88.12 192 ALA A CA 1
ATOM 1432 C C . ALA A 1 192 ? 28.702 18.873 25.628 1.00 88.12 192 ALA A C 1
ATOM 1434 O O . ALA A 1 192 ? 28.685 19.144 24.430 1.00 88.12 192 ALA A O 1
ATOM 1435 N N . ALA A 1 193 ? 27.730 19.252 26.462 1.00 85.56 193 ALA A N 1
ATOM 1436 C CA . ALA A 1 193 ? 26.508 19.934 26.014 1.00 85.56 193 ALA A CA 1
ATOM 1437 C C . ALA A 1 193 ? 26.746 21.212 25.182 1.00 85.56 193 ALA A C 1
ATOM 1439 O O . ALA A 1 193 ? 25.913 21.577 24.363 1.00 85.56 193 ALA A O 1
ATOM 1440 N N . SER A 1 194 ? 27.899 21.872 25.338 1.00 83.44 194 SER A N 1
ATOM 1441 C CA . SER A 1 194 ? 28.287 23.036 24.529 1.00 83.44 194 SER A CA 1
ATOM 1442 C C . SER A 1 194 ? 28.653 22.703 23.077 1.00 83.44 194 SER A C 1
ATOM 1444 O O . SER A 1 194 ? 28.900 23.612 22.291 1.00 83.44 194 SER A O 1
ATOM 1446 N N . ARG A 1 195 ? 28.772 21.420 22.724 1.00 89.88 195 ARG A N 1
ATOM 1447 C CA . ARG A 1 195 ? 29.106 20.956 21.380 1.00 89.88 195 ARG A CA 1
ATOM 1448 C C . ARG A 1 195 ? 27.851 20.382 20.732 1.00 89.88 195 ARG A C 1
ATOM 1450 O O . ARG A 1 195 ? 27.301 19.402 21.219 1.00 89.88 195 ARG A O 1
ATOM 1457 N N . THR A 1 196 ? 27.446 20.999 19.631 1.00 93.38 196 THR A N 1
ATOM 1458 C CA . THR A 1 196 ? 26.237 20.678 18.854 1.00 93.38 196 THR A CA 1
ATOM 1459 C C . THR A 1 196 ? 26.563 20.146 17.458 1.00 93.38 196 THR A C 1
ATOM 1461 O O . THR A 1 196 ? 25.684 20.025 16.609 1.00 93.38 196 THR A O 1
ATOM 1464 N N . GLU A 1 197 ? 27.837 19.839 17.202 1.00 94.31 197 GLU A N 1
ATOM 1465 C CA . GLU A 1 197 ? 28.291 19.256 15.945 1.00 94.31 197 GLU A CA 1
ATOM 1466 C C . GLU A 1 197 ? 29.568 18.413 16.083 1.00 94.31 197 GLU A C 1
ATOM 1468 O O . GLU A 1 197 ? 30.435 18.650 16.940 1.00 94.31 197 GLU A O 1
ATOM 1473 N N . VAL A 1 198 ? 29.709 17.430 15.191 1.00 94.56 198 VAL A N 1
ATOM 1474 C CA . VAL A 1 198 ? 30.914 16.610 15.040 1.00 94.56 198 VAL A CA 1
ATOM 1475 C C . VAL A 1 198 ? 31.177 16.277 13.573 1.00 94.56 198 VAL A C 1
ATOM 1477 O O . VAL A 1 198 ? 30.261 15.984 12.808 1.00 94.56 198 VAL A O 1
ATOM 1480 N N . HIS A 1 199 ? 32.453 16.310 13.186 1.00 94.62 199 HIS A N 1
ATOM 1481 C CA . HIS A 1 199 ? 32.919 15.773 11.910 1.00 94.62 199 HIS A CA 1
ATOM 1482 C C . HIS A 1 199 ? 33.363 14.333 12.128 1.00 94.62 199 HIS A C 1
ATOM 1484 O O . HIS A 1 199 ? 34.337 14.098 12.847 1.00 94.62 199 HIS A O 1
ATOM 1490 N N . ILE A 1 200 ? 32.641 13.401 11.524 1.00 93.56 200 ILE A N 1
ATOM 1491 C CA . ILE A 1 200 ? 32.943 11.978 11.555 1.00 93.56 200 ILE A CA 1
ATOM 1492 C C . ILE A 1 200 ? 34.002 11.691 10.496 1.00 93.56 200 ILE A C 1
ATOM 1494 O O . ILE A 1 200 ? 33.923 12.209 9.381 1.00 93.56 200 ILE A O 1
ATOM 1498 N N . LYS A 1 201 ? 35.006 10.899 10.860 1.00 88.12 201 LYS A N 1
ATOM 1499 C CA . LYS A 1 201 ? 36.137 10.522 10.011 1.00 88.12 201 LYS A CA 1
ATOM 1500 C C . LYS A 1 201 ? 36.155 9.015 9.804 1.00 88.12 201 LYS A C 1
ATOM 1502 O O . LYS A 1 201 ? 35.568 8.273 10.588 1.00 88.12 201 LYS A O 1
ATOM 1507 N N . ASP A 1 202 ? 36.868 8.599 8.765 1.00 82.75 202 ASP A N 1
ATOM 1508 C CA . ASP A 1 202 ? 37.109 7.199 8.418 1.00 82.75 202 ASP A CA 1
ATOM 1509 C C . ASP A 1 202 ? 35.813 6.408 8.156 1.00 82.75 202 ASP A C 1
ATOM 1511 O O . ASP A 1 202 ? 35.767 5.189 8.325 1.00 82.75 202 ASP A O 1
ATOM 1515 N N . VAL A 1 203 ? 34.754 7.104 7.715 1.00 82.88 203 VAL A N 1
ATOM 1516 C CA . VAL A 1 203 ? 33.552 6.453 7.173 1.00 82.88 203 VAL A CA 1
ATOM 1517 C C . VAL A 1 203 ? 33.860 5.868 5.796 1.00 82.88 203 VAL A C 1
ATOM 1519 O O . VAL A 1 203 ? 34.728 6.371 5.081 1.00 82.88 203 VAL A O 1
ATOM 1522 N N . GLN A 1 204 ? 33.168 4.806 5.400 1.00 79.81 204 GLN A N 1
ATOM 1523 C CA . GLN A 1 204 ? 33.404 4.194 4.095 1.00 79.81 204 GLN A CA 1
ATOM 1524 C C . GLN A 1 204 ? 32.762 5.039 2.987 1.00 79.81 204 GLN A C 1
ATOM 1526 O O . GLN A 1 204 ? 31.613 5.468 3.094 1.00 79.81 204 GLN A O 1
ATOM 1531 N N . ASP A 1 205 ? 33.509 5.300 1.914 1.00 74.44 205 ASP A N 1
ATOM 1532 C CA . ASP A 1 205 ? 32.966 5.984 0.737 1.00 74.44 205 ASP A CA 1
ATOM 1533 C C . ASP A 1 205 ? 31.925 5.105 0.042 1.00 74.44 205 ASP A C 1
ATOM 1535 O O . ASP A 1 205 ? 32.049 3.881 0.033 1.00 74.44 205 ASP A O 1
ATOM 1539 N N . CYS A 1 206 ? 30.919 5.733 -0.570 1.00 62.59 206 CYS A N 1
ATOM 1540 C CA . CYS A 1 206 ? 29.795 5.055 -1.229 1.00 62.59 206 CYS A CA 1
ATOM 1541 C C . CYS A 1 206 ? 28.940 4.156 -0.309 1.00 62.59 206 CYS A C 1
ATOM 1543 O O . CYS A 1 206 ? 28.058 3.462 -0.809 1.00 62.59 206 CYS A O 1
ATOM 1545 N N . VAL A 1 207 ? 29.159 4.188 1.010 1.00 67.38 207 VAL A N 1
ATOM 1546 C CA . VAL A 1 207 ? 28.267 3.587 2.009 1.00 67.38 207 VAL A CA 1
ATOM 1547 C C . VAL A 1 207 ? 27.303 4.652 2.513 1.00 67.38 207 VAL A C 1
ATOM 1549 O O . VAL A 1 207 ? 27.684 5.802 2.753 1.00 67.38 207 VAL A O 1
ATOM 1552 N N . GLU A 1 208 ? 26.038 4.269 2.621 1.00 77.75 208 GLU A N 1
ATOM 1553 C CA . GLU A 1 208 ? 24.959 5.128 3.080 1.00 77.75 208 GLU A CA 1
ATOM 1554 C C . GLU A 1 208 ? 24.833 5.044 4.606 1.00 77.75 208 GLU A C 1
ATOM 1556 O O . GLU A 1 208 ? 24.706 3.960 5.177 1.00 77.75 208 GLU A O 1
ATOM 1561 N N . TYR A 1 209 ? 24.883 6.199 5.271 1.00 87.81 209 TYR A N 1
ATOM 1562 C CA . TYR A 1 209 ? 24.832 6.289 6.729 1.00 87.81 209 TYR A CA 1
ATOM 1563 C C . TYR A 1 209 ? 23.649 7.131 7.202 1.00 87.81 209 TYR A C 1
ATOM 1565 O O . TYR A 1 209 ? 23.283 8.094 6.535 1.00 87.81 209 TYR A O 1
ATOM 1573 N N . ALA A 1 210 ? 23.114 6.820 8.385 1.00 92.06 210 ALA A N 1
ATOM 1574 C CA . ALA A 1 210 ? 22.134 7.629 9.115 1.00 92.06 210 ALA A CA 1
ATOM 1575 C C . ALA A 1 210 ? 22.609 7.884 10.557 1.00 92.06 210 ALA A C 1
ATOM 1577 O O . ALA A 1 210 ? 23.293 7.041 11.144 1.00 92.06 210 ALA A O 1
ATOM 1578 N N . ALA A 1 211 ? 22.272 9.038 11.139 1.00 95.31 211 ALA A N 1
ATOM 1579 C CA . ALA A 1 211 ? 22.718 9.433 12.479 1.00 95.31 211 ALA A CA 1
ATOM 1580 C C . ALA A 1 211 ? 21.560 9.548 13.484 1.00 95.31 211 ALA A C 1
ATOM 1582 O O . ALA A 1 211 ? 20.493 10.060 13.161 1.00 95.31 211 ALA A O 1
ATOM 1583 N N . GLU A 1 212 ? 21.805 9.136 14.727 1.00 96.88 212 GLU A N 1
ATOM 1584 C CA . GLU A 1 212 ? 20.889 9.235 15.873 1.00 96.88 212 GLU A CA 1
ATOM 1585 C C . GLU A 1 212 ? 21.633 9.849 17.071 1.00 96.88 212 GLU A C 1
ATOM 1587 O O . GLU A 1 212 ? 22.844 9.658 17.226 1.00 96.88 212 GLU A O 1
ATOM 1592 N N . ILE A 1 213 ? 20.934 10.582 17.945 1.00 96.06 213 ILE A N 1
ATOM 1593 C CA . ILE A 1 213 ? 21.543 11.178 19.147 1.00 96.06 213 ILE A CA 1
ATOM 1594 C C . ILE A 1 213 ? 20.699 10.983 20.408 1.00 96.06 213 ILE A C 1
ATOM 1596 O O . ILE A 1 213 ? 19.476 10.969 20.337 1.00 96.06 213 ILE A O 1
ATOM 1600 N N . CYS A 1 214 ? 21.331 10.906 21.580 1.00 95.00 214 CYS A N 1
ATOM 1601 C CA . CYS A 1 214 ? 20.645 10.975 22.875 1.00 95.00 214 CYS A CA 1
ATOM 1602 C C . CYS A 1 214 ? 21.379 11.916 23.845 1.00 95.00 214 CYS A C 1
ATOM 1604 O O . CYS A 1 214 ? 22.601 12.083 23.779 1.00 95.00 214 CYS A O 1
ATOM 1606 N N . CYS A 1 215 ? 20.637 12.551 24.755 1.00 94.56 215 CYS A N 1
ATOM 1607 C CA . CYS A 1 215 ? 21.181 13.507 25.723 1.00 94.56 215 CYS A CA 1
ATOM 1608 C C . CYS A 1 215 ? 21.178 12.939 27.148 1.00 94.56 215 CYS A C 1
ATOM 1610 O O . CYS A 1 215 ? 20.358 12.093 27.506 1.00 94.56 215 CYS A O 1
ATOM 1612 N N . ARG A 1 216 ? 22.098 13.433 27.981 1.00 92.50 216 ARG A N 1
ATOM 1613 C CA . ARG A 1 216 ? 22.295 13.006 29.368 1.00 92.50 216 ARG A CA 1
ATOM 1614 C C . ARG A 1 216 ? 22.344 14.195 30.326 1.00 92.50 216 ARG A C 1
ATOM 1616 O O . ARG A 1 216 ? 23.081 15.147 30.072 1.00 92.50 216 ARG A O 1
ATOM 1623 N N . ASN A 1 217 ? 21.644 14.100 31.455 1.00 92.56 217 ASN A N 1
ATOM 1624 C CA . ASN A 1 217 ? 21.783 14.999 32.608 1.00 92.56 217 ASN A CA 1
ATOM 1625 C C . ASN A 1 217 ? 22.091 14.197 33.893 1.00 92.56 217 ASN A C 1
ATOM 1627 O O . ASN A 1 217 ? 22.450 13.016 33.825 1.00 92.56 217 ASN A O 1
ATOM 1631 N N . ALA A 1 218 ? 21.953 14.825 35.064 1.00 88.12 218 ALA A N 1
ATOM 1632 C CA . ALA A 1 218 ? 22.202 14.181 36.355 1.00 88.12 218 ALA A CA 1
ATOM 1633 C C . ALA A 1 218 ? 21.247 13.008 36.689 1.00 88.12 218 ALA A C 1
ATOM 1635 O O . ALA A 1 218 ? 21.602 12.185 37.529 1.00 88.12 218 ALA A O 1
ATOM 1636 N N . GLU A 1 219 ? 20.096 12.874 36.013 1.00 89.44 219 GLU A N 1
ATOM 1637 C CA . GLU A 1 219 ? 19.169 11.729 36.145 1.00 89.44 219 GLU A CA 1
ATOM 1638 C C . GLU A 1 219 ? 19.492 10.572 35.177 1.00 89.44 219 GLU A C 1
ATOM 1640 O O . GLU A 1 219 ? 18.930 9.477 35.266 1.00 89.44 219 GLU A O 1
ATOM 1645 N N . GLY A 1 220 ? 20.426 10.780 34.242 1.00 88.06 220 GLY A N 1
ATOM 1646 C CA . GLY A 1 220 ? 20.887 9.767 33.295 1.00 88.06 220 GLY A CA 1
ATOM 1647 C C . GLY A 1 220 ? 20.596 10.105 31.834 1.00 88.06 220 GLY A C 1
ATOM 1648 O O . GLY A 1 220 ? 20.398 11.263 31.473 1.00 88.06 220 GLY A O 1
ATOM 1649 N N . PHE A 1 221 ? 20.670 9.083 30.977 1.00 92.06 221 PHE A N 1
ATOM 1650 C CA . PHE A 1 221 ? 20.405 9.201 29.541 1.00 92.06 221 PHE A CA 1
ATOM 1651 C C . PHE A 1 221 ? 18.902 9.148 29.262 1.00 92.06 221 PHE A C 1
ATOM 1653 O O . PHE A 1 221 ? 18.212 8.290 29.822 1.00 92.06 221 PHE A O 1
ATOM 1660 N N . GLY A 1 222 ? 18.432 10.054 28.404 1.00 90.69 222 GLY A N 1
ATOM 1661 C CA . GLY A 1 222 ? 17.118 9.985 27.767 1.00 90.69 222 GLY A CA 1
ATOM 1662 C C . GLY A 1 222 ? 17.122 9.086 26.527 1.00 90.69 222 GLY A C 1
ATOM 1663 O O . GLY A 1 222 ? 18.123 8.436 26.220 1.00 90.69 222 GLY A O 1
ATOM 1664 N N . ASP A 1 223 ? 16.005 9.079 25.806 1.00 92.69 223 ASP A N 1
ATOM 1665 C CA . ASP A 1 223 ? 15.844 8.293 24.579 1.00 92.69 223 ASP A CA 1
ATOM 1666 C C . ASP A 1 223 ? 16.649 8.866 23.402 1.00 92.69 223 ASP A C 1
ATOM 1668 O O . ASP A 1 223 ? 16.915 10.071 23.330 1.00 92.69 223 ASP A O 1
ATOM 1672 N N . TYR A 1 224 ? 16.990 7.999 22.442 1.00 93.81 224 TYR A N 1
ATOM 1673 C CA . TYR A 1 224 ? 17.534 8.421 21.151 1.00 93.81 224 TYR A CA 1
ATOM 1674 C C . TYR A 1 224 ? 16.485 9.159 20.309 1.00 93.81 224 TYR A C 1
ATOM 1676 O O . TYR A 1 224 ? 15.294 8.837 20.341 1.00 93.81 224 TYR A O 1
ATOM 1684 N N . SER A 1 225 ? 16.944 10.152 19.546 1.00 94.69 225 SER A N 1
ATOM 1685 C CA . SER A 1 225 ? 16.181 10.825 18.496 1.00 94.69 225 SER A CA 1
ATOM 1686 C C . SER A 1 225 ? 15.735 9.837 17.418 1.00 94.69 225 SER A C 1
ATOM 1688 O O . SER A 1 225 ? 16.277 8.742 17.302 1.00 94.69 225 SER A O 1
ATOM 1690 N N . MET A 1 226 ? 14.805 10.262 16.560 1.00 91.25 226 MET A N 1
ATOM 1691 C CA . MET A 1 226 ? 14.645 9.599 15.262 1.00 91.25 226 MET A CA 1
ATOM 1692 C C . MET A 1 226 ? 15.939 9.752 14.440 1.00 91.25 226 MET A C 1
ATOM 1694 O O . MET A 1 226 ? 16.701 10.706 14.652 1.00 91.25 226 MET A O 1
ATOM 1698 N N . ALA A 1 227 ? 16.182 8.818 13.520 1.00 87.62 227 ALA A N 1
ATOM 1699 C CA . ALA A 1 227 ? 17.321 8.876 12.609 1.00 87.62 227 ALA A CA 1
ATOM 1700 C C . ALA A 1 227 ? 17.245 10.102 11.681 1.00 87.62 227 ALA A C 1
ATOM 1702 O O . ALA A 1 227 ? 16.159 10.595 11.364 1.00 87.62 227 ALA A O 1
ATOM 1703 N N . SER A 1 228 ? 18.407 10.604 11.266 1.00 89.88 228 SER A N 1
ATOM 1704 C CA . SER A 1 228 ? 18.522 11.583 10.182 1.00 89.88 228 SER A CA 1
ATOM 1705 C C . SER A 1 228 ? 18.128 10.974 8.836 1.00 89.88 228 SER A C 1
ATOM 1707 O O . SER A 1 228 ? 18.173 9.753 8.675 1.00 89.88 228 SER A O 1
ATOM 1709 N N . ASP A 1 229 ? 17.887 11.827 7.837 1.00 82.12 229 ASP A N 1
ATOM 1710 C CA . ASP A 1 229 ? 17.982 11.401 6.438 1.00 82.12 229 ASP A CA 1
ATOM 1711 C C . ASP A 1 229 ? 19.361 10.775 6.190 1.00 82.12 229 ASP A C 1
ATOM 1713 O O . ASP A 1 229 ? 20.377 11.205 6.766 1.00 82.12 229 ASP A O 1
ATOM 1717 N N . SER A 1 230 ? 19.390 9.727 5.375 1.00 77.06 230 SER A N 1
ATOM 1718 C CA . SER A 1 230 ? 20.613 9.011 5.065 1.00 77.06 230 SER A CA 1
ATOM 1719 C C . SER A 1 230 ? 21.437 9.739 4.005 1.00 77.06 230 SER A C 1
ATOM 1721 O O . SER A 1 230 ? 20.913 10.420 3.123 1.00 77.06 230 SER A O 1
ATOM 1723 N N . VAL A 1 231 ? 22.762 9.633 4.107 1.00 80.31 231 VAL A N 1
ATOM 1724 C CA . VAL A 1 231 ? 23.690 10.274 3.171 1.00 80.31 231 VAL A CA 1
ATOM 1725 C C . VAL A 1 231 ? 24.792 9.299 2.781 1.00 80.31 231 VAL A C 1
ATOM 1727 O O . VAL A 1 231 ? 25.478 8.743 3.642 1.00 80.31 231 VAL A O 1
ATOM 1730 N N . ALA A 1 232 ? 25.000 9.138 1.474 1.00 72.38 232 ALA A N 1
ATOM 1731 C CA . ALA A 1 232 ? 26.167 8.464 0.922 1.00 72.38 232 ALA A CA 1
ATOM 1732 C C . ALA A 1 232 ? 27.326 9.453 0.761 1.00 72.38 232 ALA A C 1
ATOM 1734 O O . ALA A 1 232 ? 27.153 10.576 0.277 1.00 72.38 232 ALA A O 1
ATOM 1735 N N . ASN A 1 233 ? 28.529 9.036 1.146 1.00 66.69 233 ASN A N 1
ATOM 1736 C CA . ASN A 1 233 ? 29.712 9.861 0.961 1.00 66.69 233 ASN A CA 1
ATOM 1737 C C . ASN A 1 233 ? 30.250 9.717 -0.476 1.00 66.69 233 ASN A C 1
ATOM 1739 O O . ASN A 1 233 ? 30.824 8.680 -0.815 1.00 66.69 233 ASN A O 1
ATOM 1743 N N . ILE A 1 234 ? 30.034 10.733 -1.322 1.00 54.88 234 ILE A N 1
ATOM 1744 C CA . ILE A 1 234 ? 30.404 10.737 -2.750 1.00 54.88 234 ILE A CA 1
ATOM 1745 C C . ILE A 1 234 ? 31.329 11.932 -3.032 1.00 54.88 234 ILE A C 1
ATOM 1747 O O . ILE A 1 234 ? 31.079 13.044 -2.568 1.00 54.88 234 ILE A O 1
ATOM 1751 N N . ASP A 1 235 ? 32.413 11.706 -3.778 1.00 43.34 235 ASP A N 1
ATOM 1752 C CA . ASP A 1 235 ? 33.406 12.735 -4.107 1.00 43.34 235 ASP A CA 1
ATOM 1753 C C . ASP A 1 235 ? 32.879 13.730 -5.161 1.00 43.34 235 ASP A C 1
ATOM 1755 O O . ASP A 1 235 ? 32.526 13.356 -6.283 1.00 43.34 235 ASP A O 1
ATOM 1759 N N . ALA A 1 236 ? 32.836 15.016 -4.804 1.00 36.81 236 ALA A N 1
ATOM 1760 C CA . ALA A 1 236 ? 32.378 16.100 -5.661 1.00 36.81 236 ALA A CA 1
ATOM 1761 C C . ALA A 1 236 ? 33.571 16.857 -6.284 1.00 36.81 236 ALA A C 1
ATOM 1763 O O . ALA A 1 236 ? 33.974 17.907 -5.792 1.00 36.81 236 ALA A O 1
ATOM 1764 N N . LYS A 1 237 ? 34.008 16.365 -7.457 1.00 34.28 237 LYS A N 1
ATOM 1765 C CA . LYS A 1 237 ? 34.754 17.052 -8.545 1.00 34.28 237 LYS A CA 1
ATOM 1766 C C . LYS A 1 237 ? 36.297 17.148 -8.464 1.00 34.28 237 LYS A C 1
ATOM 1768 O O . LYS A 1 237 ? 36.841 18.002 -7.779 1.00 34.28 237 LYS A O 1
ATOM 1773 N N . GLY A 1 238 ? 36.961 16.480 -9.423 1.00 30.62 238 GLY A N 1
ATOM 1774 C CA . GLY A 1 238 ? 37.952 17.137 -10.305 1.00 30.62 238 GLY A CA 1
ATOM 1775 C C . GLY A 1 238 ? 39.447 16.782 -10.168 1.00 30.62 238 GLY A C 1
ATOM 1776 O O . GLY A 1 238 ? 40.176 17.431 -9.438 1.00 30.62 238 GLY A O 1
ATOM 1777 N N . GLN A 1 239 ? 39.882 15.800 -10.965 1.00 39.69 239 GLN A N 1
ATOM 1778 C CA . GLN A 1 239 ? 41.153 15.620 -11.709 1.00 39.69 239 GLN A CA 1
ATOM 1779 C C . GLN A 1 239 ? 42.413 16.527 -11.478 1.00 39.69 239 GLN A C 1
ATOM 1781 O O . GLN A 1 239 ? 42.338 17.750 -11.476 1.00 39.69 239 GLN A O 1
ATOM 1786 N N . ILE A 1 240 ? 43.589 15.861 -11.573 1.00 32.19 240 ILE A N 1
ATOM 1787 C CA . ILE A 1 240 ? 44.999 16.297 -11.830 1.00 32.19 240 ILE A CA 1
ATOM 1788 C C . ILE A 1 240 ? 45.900 16.637 -10.613 1.00 32.19 240 ILE A C 1
ATOM 1790 O O . ILE A 1 240 ? 45.737 17.665 -9.969 1.00 32.19 240 ILE A O 1
ATOM 1794 N N . GLY A 1 241 ? 46.981 15.846 -10.431 1.00 28.06 241 GLY A N 1
ATOM 1795 C CA . GLY A 1 241 ? 48.293 16.402 -10.040 1.00 28.06 241 GLY A CA 1
ATOM 1796 C C . GLY A 1 241 ? 49.123 15.736 -8.925 1.00 28.06 241 GLY A C 1
ATOM 1797 O O . GLY A 1 241 ? 49.442 16.402 -7.953 1.00 28.06 241 GLY A O 1
ATOM 1798 N N . GLY A 1 242 ? 49.576 14.485 -9.107 1.00 29.30 242 GLY A N 1
ATOM 1799 C CA . GLY A 1 242 ? 50.914 14.043 -8.656 1.00 29.30 242 GLY A CA 1
ATOM 1800 C C . GLY A 1 242 ? 51.145 13.590 -7.200 1.00 29.30 242 GLY A C 1
ATOM 1801 O O . GLY A 1 242 ? 51.672 14.352 -6.401 1.00 29.30 242 GLY A O 1
ATOM 1802 N N . MET A 1 243 ? 50.931 12.297 -6.912 1.00 25.12 243 MET A N 1
ATOM 1803 C CA . MET A 1 243 ? 51.931 11.397 -6.289 1.00 25.12 243 MET A CA 1
ATOM 1804 C C . MET A 1 243 ? 51.387 9.955 -6.249 1.00 25.12 243 MET A C 1
ATOM 1806 O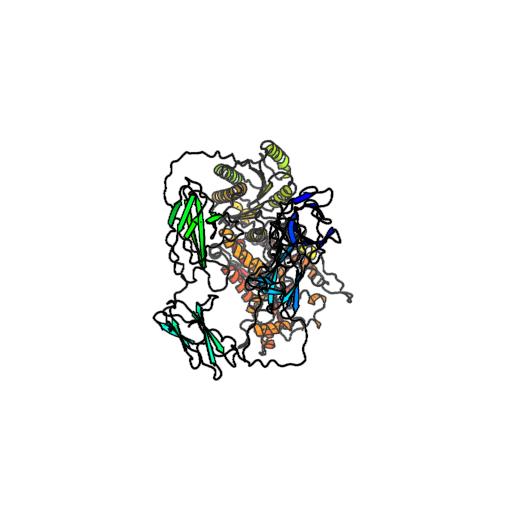 O . MET A 1 243 ? 50.328 9.689 -5.690 1.00 25.12 243 MET A O 1
ATOM 1810 N N . GLN A 1 244 ? 52.097 9.039 -6.915 1.00 28.05 244 GLN A N 1
ATOM 1811 C CA . GLN A 1 244 ? 51.684 7.662 -7.210 1.00 28.05 244 GLN A CA 1
ATOM 1812 C C . GLN A 1 244 ? 51.618 6.760 -5.967 1.00 28.05 244 GLN A C 1
ATOM 1814 O O . GLN A 1 244 ? 52.626 6.554 -5.293 1.00 28.05 244 GLN A O 1
ATOM 1819 N N . LEU A 1 245 ? 50.467 6.110 -5.757 1.00 28.11 245 LEU A N 1
ATOM 1820 C CA . LEU A 1 245 ? 50.390 4.815 -5.083 1.00 28.11 245 LEU A CA 1
ATOM 1821 C C . LEU A 1 245 ? 50.383 3.745 -6.181 1.00 28.11 245 LEU A C 1
ATOM 1823 O O . LEU A 1 245 ? 49.393 3.595 -6.895 1.00 28.11 245 LEU A O 1
ATOM 1827 N N . VAL A 1 246 ? 51.496 3.034 -6.347 1.00 28.44 246 VAL A N 1
ATOM 1828 C CA . VAL A 1 246 ? 51.533 1.838 -7.194 1.00 28.44 246 VAL A CA 1
ATOM 1829 C C . VAL A 1 246 ? 50.734 0.757 -6.469 1.00 28.44 246 VAL A C 1
ATOM 1831 O O . VAL A 1 246 ? 51.219 0.119 -5.536 1.00 28.44 246 VAL A O 1
ATOM 1834 N N . ILE A 1 247 ? 49.469 0.607 -6.855 1.00 29.97 247 ILE A N 1
ATOM 1835 C CA . ILE A 1 247 ? 48.693 -0.601 -6.598 1.00 29.97 247 ILE A CA 1
ATOM 1836 C C . ILE A 1 247 ? 49.302 -1.657 -7.518 1.00 29.97 247 ILE A C 1
ATOM 1838 O O . ILE A 1 247 ? 49.280 -1.489 -8.735 1.00 29.97 247 ILE A O 1
ATOM 1842 N N . HIS A 1 248 ? 49.873 -2.722 -6.956 1.00 28.08 248 HIS A N 1
ATOM 1843 C CA . HIS A 1 248 ? 50.028 -3.935 -7.749 1.00 28.08 248 HIS A CA 1
ATOM 1844 C C . HIS A 1 248 ? 48.615 -4.429 -8.053 1.00 28.08 248 HIS A C 1
ATOM 1846 O O . HIS A 1 248 ? 47.862 -4.772 -7.141 1.00 28.08 248 HIS A O 1
ATOM 1852 N N . GLU A 1 249 ? 48.235 -4.340 -9.324 1.00 30.67 249 GLU A N 1
ATOM 1853 C CA . GLU A 1 249 ? 46.970 -4.848 -9.830 1.00 30.67 249 GLU A CA 1
ATOM 1854 C C . GLU A 1 249 ? 46.824 -6.336 -9.511 1.00 30.67 249 GLU A C 1
ATOM 1856 O O . GLU A 1 249 ? 47.757 -7.124 -9.667 1.00 30.67 249 GLU A O 1
ATOM 1861 N N . GLY A 1 250 ? 45.609 -6.693 -9.100 1.00 36.62 250 GLY A N 1
ATOM 1862 C CA . GLY A 1 250 ? 45.141 -8.063 -8.980 1.00 36.62 250 GLY A CA 1
ATOM 1863 C C . GLY A 1 250 ? 44.593 -8.372 -7.594 1.00 36.62 250 GLY A C 1
ATOM 1864 O O . GLY A 1 250 ? 45.353 -8.575 -6.650 1.00 36.62 250 GLY A O 1
ATOM 1865 N N . ALA A 1 251 ? 43.269 -8.550 -7.495 1.00 42.88 251 ALA A N 1
ATOM 1866 C CA . ALA A 1 251 ? 42.777 -9.649 -6.664 1.00 42.88 251 ALA A CA 1
ATOM 1867 C C . ALA A 1 251 ? 43.604 -10.881 -7.037 1.00 42.88 251 ALA A C 1
ATOM 1869 O O . ALA A 1 251 ? 43.894 -11.059 -8.224 1.00 42.88 251 ALA A O 1
ATOM 1870 N N . SER A 1 252 ? 44.009 -11.712 -6.075 1.00 50.44 252 SER A N 1
ATOM 1871 C CA . SER A 1 252 ? 44.523 -13.024 -6.463 1.00 50.44 252 SER A CA 1
ATOM 1872 C C . SER A 1 252 ? 43.460 -13.650 -7.368 1.00 50.44 252 SER A C 1
ATOM 1874 O O . SER A 1 252 ? 42.342 -13.918 -6.927 1.00 50.44 252 SER A O 1
ATOM 1876 N N . THR A 1 253 ? 43.774 -13.791 -8.658 1.00 51.31 253 THR A N 1
ATOM 1877 C CA . THR A 1 253 ? 42.863 -14.325 -9.681 1.00 51.31 253 THR A CA 1
ATOM 1878 C C . THR A 1 253 ? 42.573 -15.804 -9.443 1.00 51.31 253 THR A C 1
ATOM 1880 O O . THR A 1 253 ? 41.764 -16.411 -10.142 1.00 51.31 253 THR A O 1
ATOM 1883 N N . GLU A 1 254 ? 43.228 -16.393 -8.447 1.00 64.12 254 GLU A N 1
ATOM 1884 C CA . GLU A 1 254 ? 43.244 -17.812 -8.189 1.00 64.12 254 GLU A CA 1
ATOM 1885 C C . GLU A 1 254 ? 42.324 -18.150 -7.016 1.00 64.12 254 GLU A C 1
ATOM 1887 O O . GLU A 1 254 ? 42.624 -17.947 -5.840 1.00 64.12 254 GLU A O 1
ATOM 1892 N N . VAL A 1 255 ? 41.153 -18.659 -7.383 1.00 81.38 255 VAL A N 1
ATOM 1893 C CA . VAL A 1 255 ? 40.103 -19.123 -6.479 1.00 81.38 255 VAL A CA 1
ATOM 1894 C C . VAL A 1 255 ? 40.538 -20.440 -5.818 1.00 81.38 255 VAL A C 1
ATOM 1896 O O . VAL A 1 255 ? 40.924 -21.367 -6.538 1.00 81.38 255 VAL A O 1
ATOM 1899 N N . PRO A 1 256 ? 40.467 -20.586 -4.479 1.00 89.94 256 PRO A N 1
ATOM 1900 C CA . PRO A 1 256 ? 40.809 -21.842 -3.827 1.00 89.94 256 PRO A CA 1
ATOM 1901 C C . PRO A 1 256 ? 39.831 -22.952 -4.223 1.00 89.94 256 PRO A C 1
ATOM 1903 O O . PRO A 1 256 ? 38.632 -22.731 -4.392 1.00 89.94 256 PRO A O 1
ATOM 1906 N N . VAL A 1 257 ? 40.346 -24.173 -4.343 1.00 91.81 257 VAL A N 1
ATOM 1907 C CA . VAL A 1 257 ? 39.564 -25.356 -4.708 1.00 91.81 257 VAL A CA 1
ATOM 1908 C C . VAL A 1 257 ? 39.351 -26.214 -3.473 1.00 91.81 257 VAL A C 1
ATOM 1910 O O . VAL A 1 257 ? 40.304 -26.586 -2.784 1.00 91.81 257 VAL A O 1
ATOM 1913 N N . MET A 1 258 ? 38.093 -26.553 -3.212 1.00 93.81 258 MET A N 1
ATOM 1914 C CA . MET A 1 258 ? 37.715 -27.438 -2.120 1.00 93.81 258 MET A CA 1
ATOM 1915 C C . MET A 1 258 ? 37.448 -28.849 -2.638 1.00 93.81 258 MET A C 1
ATOM 1917 O O . MET A 1 258 ? 36.727 -29.036 -3.616 1.00 93.81 258 MET A O 1
ATOM 1921 N N . VAL A 1 259 ? 38.034 -29.843 -1.974 1.00 92.88 259 VAL A N 1
ATOM 1922 C CA . VAL A 1 259 ? 37.898 -31.261 -2.313 1.00 92.88 259 VAL A CA 1
ATOM 1923 C C . VAL A 1 259 ? 37.419 -32.017 -1.070 1.00 92.88 259 VAL A C 1
ATOM 1925 O O . VAL A 1 259 ? 38.177 -32.112 -0.095 1.00 92.88 259 VAL A O 1
ATOM 1928 N N . PRO A 1 260 ? 36.194 -32.573 -1.078 1.00 88.19 260 PRO A N 1
ATOM 1929 C CA . PRO A 1 260 ? 35.692 -33.389 0.023 1.00 88.19 260 PRO A CA 1
ATOM 1930 C C . PRO A 1 260 ? 36.591 -34.606 0.252 1.00 88.19 260 PRO A C 1
ATOM 1932 O O . PRO A 1 260 ? 37.101 -35.194 -0.703 1.00 88.19 260 PRO A O 1
ATOM 1935 N N . GLN A 1 261 ? 36.829 -34.972 1.512 1.00 86.69 261 GLN A N 1
ATOM 1936 C CA . GLN A 1 261 ? 37.630 -36.153 1.870 1.00 86.69 261 GLN A CA 1
ATOM 1937 C C . GLN A 1 261 ? 36.829 -37.210 2.653 1.00 86.69 261 GLN A C 1
ATOM 1939 O O . GLN A 1 261 ? 37.355 -38.293 2.882 1.00 86.69 261 GLN A O 1
ATOM 1944 N N . GLY A 1 262 ? 35.580 -36.914 3.035 1.00 78.81 262 GLY A N 1
ATOM 1945 C CA . GLY A 1 262 ? 34.777 -37.743 3.947 1.00 78.81 262 GLY A CA 1
ATOM 1946 C C . GLY A 1 262 ? 35.094 -37.477 5.425 1.00 78.81 262 GLY A C 1
ATOM 1947 O O . GLY A 1 262 ? 36.031 -36.736 5.739 1.00 78.81 262 GLY A O 1
ATOM 1948 N N . ASP A 1 263 ? 34.292 -38.037 6.336 1.00 86.00 263 ASP A N 1
ATOM 1949 C CA . ASP A 1 263 ? 34.480 -37.974 7.798 1.00 86.00 263 ASP A CA 1
ATOM 1950 C C . ASP A 1 263 ? 34.595 -36.540 8.352 1.00 86.00 263 ASP A C 1
ATOM 1952 O O . ASP A 1 263 ? 35.431 -36.236 9.212 1.00 86.00 263 ASP A O 1
ATOM 1956 N N . GLY A 1 264 ? 33.797 -35.618 7.807 1.00 84.31 264 GLY A N 1
ATOM 1957 C CA . GLY A 1 264 ? 33.813 -34.206 8.201 1.00 84.31 264 GLY A CA 1
ATOM 1958 C C . GLY A 1 264 ? 35.109 -33.458 7.863 1.00 84.31 264 GLY A C 1
ATOM 1959 O O . GLY A 1 264 ? 35.437 -32.457 8.511 1.00 84.31 264 GLY A O 1
ATOM 1960 N N . LYS A 1 265 ? 35.868 -33.941 6.868 1.00 89.25 265 LYS A N 1
ATOM 1961 C CA . LYS A 1 265 ? 37.102 -33.313 6.380 1.00 89.25 265 LYS A CA 1
ATOM 1962 C C . LYS A 1 265 ? 36.940 -32.754 4.966 1.00 89.25 265 LYS A C 1
ATOM 1964 O O . LYS A 1 265 ? 36.485 -33.441 4.049 1.00 89.25 265 LYS A O 1
ATOM 1969 N N . MET A 1 266 ? 37.396 -31.519 4.775 1.00 91.06 266 MET A N 1
ATOM 1970 C CA . MET A 1 266 ? 37.465 -30.849 3.473 1.00 91.06 266 MET A CA 1
ATOM 1971 C C . MET A 1 266 ? 38.894 -30.378 3.231 1.00 91.06 266 MET A C 1
ATOM 1973 O O . MET A 1 266 ? 39.456 -29.636 4.037 1.00 91.06 266 MET A O 1
ATOM 1977 N N . LYS A 1 267 ? 39.496 -30.797 2.119 1.00 93.88 267 LYS A N 1
ATOM 1978 C CA . LYS A 1 267 ? 40.812 -30.304 1.714 1.00 93.88 267 LYS A CA 1
ATOM 1979 C C . LYS A 1 267 ? 40.638 -29.003 0.933 1.00 93.88 267 LYS A C 1
ATOM 1981 O O . LYS A 1 267 ? 39.916 -28.988 -0.058 1.00 93.88 267 LYS A O 1
ATOM 1986 N N . VAL A 1 268 ? 41.315 -27.937 1.353 1.00 92.69 268 VAL A N 1
ATOM 1987 C CA . VAL A 1 268 ? 41.334 -26.643 0.655 1.00 92.69 268 VAL A CA 1
ATOM 1988 C C . VAL A 1 268 ? 42.706 -26.463 0.019 1.00 92.69 268 VAL A C 1
ATOM 1990 O O . VAL A 1 268 ? 43.718 -26.511 0.718 1.00 92.69 268 VAL A O 1
ATOM 1993 N N . LYS A 1 269 ? 42.741 -26.279 -1.301 1.00 93.06 269 LYS A N 1
ATOM 1994 C CA . LYS A 1 269 ? 43.961 -26.075 -2.091 1.00 93.06 269 LYS A CA 1
ATOM 1995 C C . LYS A 1 269 ? 43.971 -24.684 -2.704 1.00 93.06 269 LYS A C 1
ATOM 1997 O O . LYS A 1 269 ? 42.939 -24.211 -3.173 1.00 93.06 269 LYS A O 1
ATOM 2002 N N . TRP A 1 270 ? 45.137 -24.063 -2.752 1.00 92.31 270 TRP A N 1
ATOM 2003 C CA . TRP A 1 270 ? 45.373 -22.803 -3.450 1.00 92.31 270 TRP A CA 1
ATOM 2004 C C . TRP A 1 270 ? 46.716 -22.874 -4.174 1.00 92.31 270 TRP A C 1
ATOM 2006 O O . TRP A 1 270 ? 47.527 -23.762 -3.916 1.00 92.31 270 TRP A O 1
ATOM 2016 N N . LYS A 1 271 ? 46.974 -21.943 -5.087 1.00 86.50 271 LYS A N 1
ATOM 2017 C CA . LYS A 1 271 ? 48.315 -21.766 -5.639 1.00 86.50 271 LYS A CA 1
ATOM 2018 C C . LYS A 1 271 ? 49.016 -20.668 -4.860 1.00 86.50 271 LYS A C 1
ATOM 2020 O O . LYS A 1 271 ? 48.449 -19.601 -4.635 1.00 86.50 271 LYS A O 1
ATOM 2025 N N . LEU A 1 272 ? 50.230 -20.952 -4.412 1.00 82.62 272 LEU A N 1
ATOM 2026 C CA . LEU A 1 272 ? 51.026 -20.006 -3.647 1.00 82.62 272 LEU A CA 1
ATOM 2027 C C . LEU A 1 272 ? 51.774 -19.067 -4.613 1.00 82.62 272 LEU A C 1
ATOM 2029 O O . LEU A 1 272 ? 52.500 -19.574 -5.468 1.00 82.62 272 LEU A O 1
ATOM 2033 N N . PRO A 1 273 ? 51.623 -17.734 -4.503 1.00 83.50 273 PRO A N 1
ATOM 2034 C CA . PRO A 1 273 ? 52.460 -16.792 -5.243 1.00 83.50 273 PRO A CA 1
ATOM 2035 C C . PRO A 1 273 ? 53.930 -16.893 -4.813 1.00 83.50 273 PRO A C 1
ATOM 2037 O O . PRO A 1 273 ? 54.202 -17.067 -3.625 1.00 83.50 273 PRO A O 1
ATOM 2040 N N . ASP A 1 274 ? 54.869 -16.705 -5.745 1.00 78.94 274 ASP A N 1
ATOM 2041 C CA . ASP A 1 274 ? 56.316 -16.873 -5.501 1.00 78.94 274 ASP A CA 1
ATOM 2042 C C . ASP A 1 274 ? 56.861 -15.983 -4.363 1.00 78.94 274 ASP A C 1
ATOM 2044 O O . ASP A 1 274 ? 57.825 -16.334 -3.685 1.00 78.94 274 ASP A O 1
ATOM 2048 N N . GLU A 1 275 ? 56.218 -14.841 -4.110 1.00 80.88 275 GLU A N 1
ATOM 2049 C CA . GLU A 1 275 ? 56.622 -13.855 -3.098 1.00 80.88 275 GLU A CA 1
ATOM 2050 C C . GLU A 1 275 ? 55.865 -13.995 -1.758 1.00 80.88 275 GLU A C 1
ATOM 2052 O O . GLU A 1 275 ? 56.088 -13.221 -0.818 1.00 80.88 275 GLU A O 1
ATOM 2057 N N . ALA A 1 276 ? 54.943 -14.959 -1.649 1.00 82.00 276 ALA A N 1
ATOM 2058 C CA . ALA A 1 276 ? 54.097 -15.132 -0.474 1.00 82.00 276 ALA A CA 1
ATOM 2059 C C . ALA A 1 276 ? 54.841 -15.835 0.669 1.00 82.00 276 ALA A C 1
ATOM 2061 O O . ALA A 1 276 ? 55.329 -16.954 0.537 1.00 82.00 276 ALA A O 1
ATOM 2062 N N . LYS A 1 277 ? 54.872 -15.192 1.841 1.00 86.31 277 LYS A N 1
ATOM 2063 C CA . LYS A 1 277 ? 55.488 -15.742 3.061 1.00 86.31 277 LYS A CA 1
ATOM 2064 C C . LYS A 1 277 ? 54.512 -16.559 3.906 1.00 86.31 277 LYS A C 1
ATOM 2066 O O . LYS A 1 277 ? 54.925 -17.491 4.594 1.00 86.31 277 LYS A O 1
ATOM 2071 N N . GLN A 1 278 ? 53.231 -16.189 3.900 1.00 88.69 278 GLN A N 1
ATOM 2072 C CA . GLN A 1 278 ? 52.169 -16.841 4.673 1.00 88.69 278 GLN A CA 1
ATOM 2073 C C . GLN A 1 278 ? 50.828 -16.766 3.932 1.00 88.69 278 GLN A C 1
ATOM 2075 O O . GLN A 1 278 ? 50.614 -15.843 3.149 1.00 88.69 278 GLN A O 1
ATOM 2080 N N . THR A 1 279 ? 49.923 -17.704 4.215 1.00 90.25 279 THR A N 1
ATOM 2081 C CA . THR A 1 279 ? 48.550 -17.744 3.693 1.00 90.25 279 THR A CA 1
ATOM 2082 C C . THR A 1 279 ? 47.546 -17.866 4.835 1.00 90.25 279 THR A C 1
ATOM 2084 O O . THR A 1 279 ? 47.733 -18.668 5.746 1.00 90.25 279 THR A O 1
ATOM 2087 N N . ILE A 1 280 ? 46.453 -17.111 4.788 1.00 91.31 280 ILE A N 1
ATOM 2088 C CA . ILE A 1 280 ? 45.282 -17.316 5.647 1.00 91.31 280 ILE A CA 1
ATOM 2089 C C . ILE A 1 280 ? 44.187 -17.986 4.822 1.00 91.31 280 ILE A C 1
ATOM 2091 O O . ILE A 1 280 ? 43.890 -17.531 3.723 1.00 91.31 280 ILE A O 1
ATOM 2095 N N . VAL A 1 281 ? 43.573 -19.037 5.374 1.00 91.31 281 VAL A N 1
ATOM 2096 C CA . VAL A 1 281 ? 42.435 -19.740 4.766 1.00 91.31 281 VAL A CA 1
ATOM 2097 C C . VAL A 1 281 ? 41.195 -19.513 5.620 1.00 91.31 281 VAL A C 1
ATOM 2099 O O . VAL A 1 281 ? 41.172 -19.881 6.802 1.00 91.31 281 VAL A O 1
ATOM 2102 N N . LYS A 1 282 ? 40.163 -18.927 5.013 1.00 91.44 282 LYS A N 1
ATOM 2103 C CA . LYS A 1 282 ? 38.857 -18.697 5.633 1.00 91.44 282 LYS A CA 1
ATOM 2104 C C . LYS A 1 282 ? 37.818 -19.612 4.997 1.00 91.44 282 LYS A C 1
ATOM 2106 O O . LYS A 1 282 ? 37.826 -19.791 3.782 1.00 91.44 282 LYS A O 1
ATOM 2111 N N . LEU A 1 283 ? 36.925 -20.165 5.810 1.00 90.19 283 LEU A N 1
ATOM 2112 C CA . LEU A 1 283 ? 35.848 -21.052 5.377 1.00 90.19 283 LEU A CA 1
ATOM 2113 C C . LEU A 1 283 ? 34.546 -20.711 6.107 1.00 90.19 283 LEU A C 1
ATOM 2115 O O . LEU A 1 283 ? 34.565 -20.346 7.284 1.00 90.19 283 LEU A O 1
ATOM 2119 N N . ARG A 1 284 ? 33.412 -20.836 5.422 1.00 87.81 284 ARG A N 1
ATOM 2120 C CA . ARG A 1 284 ? 32.077 -20.684 6.015 1.00 87.81 284 ARG A CA 1
ATOM 2121 C C . ARG A 1 284 ? 31.082 -21.651 5.392 1.00 87.81 284 ARG A C 1
ATOM 2123 O O . ARG A 1 284 ? 31.325 -22.174 4.309 1.00 87.81 284 ARG A O 1
ATOM 2130 N N . ARG A 1 285 ? 29.961 -21.879 6.079 1.00 84.06 285 ARG A N 1
ATOM 2131 C CA . ARG A 1 285 ? 28.778 -22.504 5.465 1.00 84.06 285 ARG A CA 1
ATOM 2132 C C . ARG A 1 285 ? 28.209 -21.525 4.439 1.00 84.06 285 ARG A C 1
ATOM 2134 O O . ARG A 1 285 ? 28.170 -20.329 4.738 1.00 84.06 285 ARG A O 1
ATOM 2141 N N . VAL A 1 286 ? 27.775 -22.008 3.277 1.00 72.31 286 VAL A N 1
ATOM 2142 C CA . VAL A 1 286 ? 27.143 -21.153 2.261 1.00 72.31 286 VAL A CA 1
ATOM 2143 C C . VAL A 1 286 ? 25.976 -20.403 2.904 1.00 72.31 286 VAL A C 1
ATOM 2145 O O . VAL A 1 286 ? 25.123 -21.002 3.555 1.00 72.31 286 VAL A O 1
ATOM 2148 N N . GLY A 1 287 ? 26.011 -19.073 2.794 1.00 55.09 287 GLY A N 1
ATOM 2149 C CA . GLY A 1 287 ? 25.002 -18.164 3.339 1.00 55.09 287 GLY A CA 1
ATOM 2150 C C . GLY A 1 287 ? 25.115 -17.753 4.805 1.00 55.09 287 GLY A C 1
ATOM 2151 O O . GLY A 1 287 ? 24.379 -16.868 5.236 1.00 55.09 287 GLY A O 1
ATOM 2152 N N . ASN A 1 288 ? 26.065 -18.302 5.564 1.00 61.66 288 ASN A N 1
ATOM 2153 C CA . ASN A 1 288 ? 26.451 -17.690 6.836 1.00 61.66 288 ASN A CA 1
ATOM 2154 C C . ASN A 1 288 ? 27.262 -16.409 6.575 1.00 61.66 288 ASN A C 1
ATOM 2156 O O . ASN A 1 288 ? 28.045 -16.332 5.633 1.00 61.66 288 ASN A O 1
ATOM 2160 N N . GLN A 1 289 ? 27.139 -15.403 7.441 1.00 58.09 289 GLN A N 1
ATOM 2161 C CA . GLN A 1 289 ? 27.953 -14.181 7.328 1.00 58.09 289 GLN A CA 1
ATOM 2162 C C . GLN A 1 289 ? 29.338 -14.320 7.983 1.00 58.09 289 GLN A C 1
ATOM 2164 O O . GLN A 1 289 ? 30.271 -13.602 7.627 1.00 58.09 289 GLN A O 1
ATOM 2169 N N . ASN A 1 290 ? 29.499 -15.286 8.893 1.00 65.00 290 ASN A N 1
ATOM 2170 C CA . ASN A 1 290 ? 30.724 -15.472 9.667 1.00 65.00 290 ASN A CA 1
ATOM 2171 C C . ASN A 1 290 ? 31.722 -16.400 8.962 1.00 65.00 290 ASN A C 1
ATOM 2173 O O . ASN A 1 290 ? 31.397 -17.543 8.636 1.00 65.00 290 ASN A O 1
ATOM 2177 N N . TRP A 1 291 ? 32.953 -15.913 8.794 1.00 79.38 291 TRP A N 1
ATOM 2178 C CA . TRP A 1 291 ? 3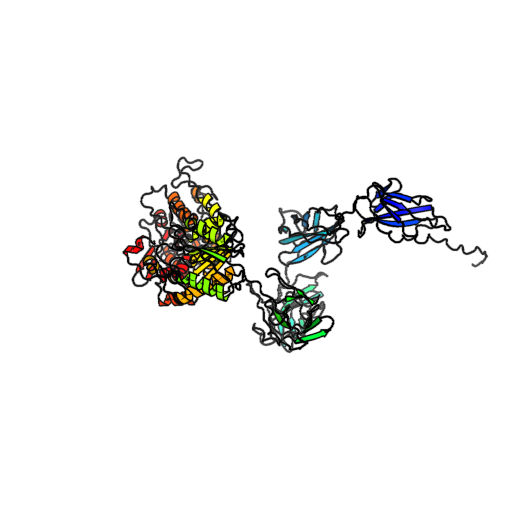4.095 -16.672 8.285 1.00 79.38 291 TRP A CA 1
ATOM 2179 C C . TRP A 1 291 ? 34.934 -17.243 9.429 1.00 79.38 291 TRP A C 1
ATOM 2181 O O . TRP A 1 291 ? 35.252 -16.540 10.387 1.00 79.38 291 TRP A O 1
ATOM 2191 N N . TYR A 1 292 ? 35.354 -18.499 9.298 1.00 79.50 292 TYR A N 1
ATOM 2192 C CA . TYR A 1 292 ? 36.188 -19.194 10.276 1.00 79.50 292 TYR A CA 1
ATOM 2193 C C . TYR A 1 292 ? 37.571 -19.490 9.701 1.00 79.50 292 TYR A C 1
ATOM 2195 O O . TYR A 1 292 ? 37.708 -19.845 8.531 1.00 79.50 292 TYR A O 1
ATOM 2203 N N . LEU A 1 293 ? 38.608 -19.370 10.531 1.00 82.94 293 LEU A N 1
ATOM 2204 C CA . LEU A 1 293 ? 39.974 -19.727 10.150 1.00 82.94 293 LEU A CA 1
ATOM 2205 C C . LEU A 1 293 ? 40.150 -21.245 10.192 1.00 82.94 293 LEU A C 1
ATOM 2207 O O . LEU A 1 293 ? 40.002 -21.855 11.248 1.00 82.94 293 LEU A O 1
ATOM 2211 N N . CYS A 1 294 ? 40.534 -21.840 9.063 1.00 74.88 294 CYS A N 1
ATOM 2212 C CA . CYS A 1 294 ? 40.639 -23.294 8.902 1.00 74.88 294 CYS A CA 1
ATOM 2213 C C . CYS A 1 294 ? 41.628 -23.966 9.882 1.00 74.88 294 CYS A C 1
ATOM 2215 O O . CYS A 1 294 ? 41.474 -25.140 10.208 1.00 74.88 294 CYS A O 1
ATOM 2217 N N . THR A 1 295 ? 42.642 -23.234 10.350 1.00 73.81 295 THR A N 1
ATOM 2218 C CA . THR A 1 295 ? 43.728 -23.733 11.217 1.00 73.81 295 THR A CA 1
ATOM 2219 C C . THR A 1 295 ? 43.980 -22.837 12.436 1.00 73.81 295 THR A C 1
ATOM 2221 O O . THR A 1 295 ? 45.024 -22.940 13.074 1.00 73.81 295 THR A O 1
ATOM 2224 N N . GLY A 1 296 ? 43.065 -21.907 12.740 1.00 69.88 296 GLY A N 1
ATOM 2225 C CA . GLY A 1 296 ? 43.216 -20.944 13.842 1.00 69.88 296 GLY A CA 1
ATOM 2226 C C . GLY A 1 296 ? 44.293 -19.864 13.642 1.00 69.88 296 GLY A C 1
ATOM 2227 O O . GLY A 1 296 ? 44.463 -19.019 14.516 1.00 69.88 296 GLY A O 1
ATOM 2228 N N . GLY A 1 297 ? 45.004 -19.847 12.508 1.00 80.06 297 GLY A N 1
ATOM 2229 C CA . GLY A 1 297 ? 46.066 -18.877 12.230 1.00 80.06 297 GLY A CA 1
ATOM 2230 C C . GLY A 1 297 ? 46.632 -18.964 10.810 1.00 80.06 297 GLY A C 1
ATOM 2231 O O . GLY A 1 297 ? 46.188 -19.780 10.002 1.00 80.06 297 GLY A O 1
ATOM 2232 N N . ALA A 1 298 ? 47.609 -18.102 10.514 1.00 85.50 298 ALA A N 1
ATOM 2233 C CA . ALA A 1 298 ? 48.293 -18.058 9.223 1.00 85.50 298 ALA A CA 1
ATOM 2234 C C . ALA A 1 298 ? 49.198 -19.285 9.009 1.00 85.50 298 ALA A C 1
ATOM 2236 O O . ALA A 1 298 ? 49.908 -19.722 9.913 1.00 85.50 298 ALA A O 1
ATOM 2237 N N . ILE A 1 299 ? 49.190 -19.815 7.791 1.00 88.94 299 ILE A N 1
ATOM 2238 C CA . ILE A 1 299 ? 49.949 -20.985 7.352 1.00 88.94 299 ILE A CA 1
ATOM 2239 C C . ILE A 1 299 ? 51.216 -20.491 6.650 1.00 88.94 299 ILE A C 1
ATOM 2241 O O . ILE A 1 299 ? 51.134 -19.715 5.700 1.00 88.94 299 ILE A O 1
ATOM 2245 N N . ALA A 1 300 ? 52.395 -20.904 7.113 1.00 88.12 300 ALA A N 1
ATOM 2246 C CA . ALA A 1 300 ? 53.659 -20.482 6.514 1.00 88.12 300 ALA A CA 1
ATOM 2247 C C . ALA A 1 300 ? 53.891 -21.120 5.132 1.00 88.12 300 ALA A C 1
ATOM 2249 O O . ALA A 1 300 ? 53.584 -22.295 4.916 1.00 88.12 300 ALA A O 1
ATOM 2250 N N . ALA A 1 301 ? 54.480 -20.357 4.208 1.00 83.44 301 ALA A N 1
ATOM 2251 C CA . ALA A 1 301 ? 55.035 -20.903 2.973 1.00 83.44 301 ALA A CA 1
ATOM 2252 C C . ALA A 1 301 ? 56.092 -21.987 3.296 1.00 83.44 301 ALA A C 1
ATOM 2254 O O . ALA A 1 301 ? 56.792 -21.861 4.305 1.00 83.44 301 ALA A O 1
ATOM 2255 N N . PRO A 1 302 ? 56.223 -23.057 2.484 1.00 87.12 302 PRO A N 1
ATOM 2256 C CA . PRO A 1 302 ? 55.681 -23.228 1.131 1.00 87.12 302 PRO A CA 1
ATOM 2257 C C . PRO A 1 302 ? 54.325 -23.962 1.064 1.00 87.12 302 PRO A C 1
ATOM 2259 O O . PRO A 1 302 ? 53.974 -24.499 0.016 1.00 87.12 302 PRO A O 1
ATOM 2262 N N . ALA A 1 303 ? 53.565 -24.045 2.161 1.00 88.00 303 ALA A N 1
ATOM 2263 C CA . ALA A 1 303 ? 52.300 -24.779 2.155 1.00 88.00 303 ALA A CA 1
ATOM 2264 C C . ALA A 1 303 ? 51.267 -24.148 1.197 1.00 88.00 303 ALA A C 1
ATOM 2266 O O . ALA A 1 303 ? 51.025 -22.941 1.236 1.00 88.00 303 ALA A O 1
ATOM 2267 N N . ALA A 1 304 ? 50.646 -24.996 0.370 1.00 88.31 304 ALA A N 1
ATOM 2268 C CA . ALA A 1 304 ? 49.645 -24.625 -0.638 1.00 88.31 304 ALA A CA 1
ATOM 2269 C C . ALA A 1 304 ? 48.313 -25.397 -0.484 1.00 88.31 304 ALA A C 1
ATOM 2271 O O . ALA A 1 304 ? 47.406 -25.297 -1.311 1.00 88.31 304 ALA A O 1
ATOM 2272 N N . GLU A 1 305 ? 48.189 -26.199 0.575 1.00 92.19 305 GLU A N 1
ATOM 2273 C CA . GLU A 1 305 ? 46.946 -26.872 0.938 1.00 92.19 305 GLU A CA 1
ATOM 2274 C C . GLU A 1 305 ? 46.793 -26.997 2.457 1.00 92.19 305 GLU A C 1
ATOM 2276 O O . GLU A 1 305 ? 47.772 -26.972 3.205 1.00 92.19 305 GLU A O 1
ATOM 2281 N N . THR A 1 306 ? 45.550 -27.140 2.915 1.00 94.06 306 THR A N 1
ATOM 2282 C CA . THR A 1 306 ? 45.206 -27.441 4.309 1.00 94.06 306 THR A CA 1
ATOM 2283 C C . THR A 1 306 ? 43.964 -28.329 4.385 1.00 94.06 306 THR A C 1
ATOM 2285 O O . THR A 1 306 ? 43.250 -28.502 3.394 1.00 94.06 306 THR A O 1
ATOM 2288 N N . ILE A 1 307 ? 43.696 -28.907 5.556 1.00 92.12 307 ILE A N 1
ATOM 2289 C CA . ILE A 1 307 ? 42.515 -29.739 5.806 1.00 92.12 307 ILE A CA 1
ATOM 2290 C C . ILE A 1 307 ? 41.654 -29.068 6.876 1.00 92.12 307 ILE A C 1
ATOM 2292 O O . ILE A 1 307 ? 42.051 -28.979 8.037 1.00 92.12 307 ILE A O 1
ATOM 2296 N N . ALA A 1 308 ? 40.456 -28.641 6.482 1.00 88.19 308 ALA A N 1
ATOM 2297 C CA . ALA A 1 308 ? 39.398 -28.265 7.407 1.00 88.19 308 ALA A CA 1
ATOM 2298 C C . ALA A 1 308 ? 38.815 -29.536 8.025 1.00 88.19 308 ALA A C 1
ATOM 2300 O O . ALA A 1 308 ? 38.503 -30.488 7.307 1.00 88.19 308 ALA A O 1
ATOM 2301 N N . THR A 1 309 ? 38.676 -29.557 9.347 1.00 88.12 309 THR A N 1
ATOM 2302 C CA . THR A 1 309 ? 38.142 -30.699 10.102 1.00 88.12 309 THR A CA 1
ATOM 2303 C C . THR A 1 309 ? 36.929 -30.269 10.923 1.00 88.12 309 THR A C 1
ATOM 2305 O O . THR A 1 309 ? 36.759 -29.082 11.197 1.00 88.12 309 THR A O 1
ATOM 2308 N N . GLY A 1 310 ? 36.076 -31.225 11.304 1.00 82.81 310 GLY A N 1
ATOM 2309 C CA . GLY A 1 310 ? 34.866 -30.947 12.089 1.00 82.81 310 GLY A CA 1
ATOM 2310 C C . GLY A 1 310 ? 33.728 -30.326 11.275 1.00 82.81 310 GLY A C 1
ATOM 2311 O O . GLY A 1 310 ? 32.867 -29.650 11.836 1.00 82.81 310 GLY A O 1
ATOM 2312 N N . LEU A 1 311 ? 33.735 -30.520 9.955 1.00 84.81 311 LEU A N 1
ATOM 2313 C CA . LEU A 1 311 ? 32.667 -30.072 9.068 1.00 84.81 311 LEU A CA 1
ATOM 2314 C C . LEU A 1 311 ? 31.524 -31.091 9.046 1.00 84.81 311 LEU A C 1
ATOM 2316 O O . LEU A 1 311 ? 31.730 -32.283 9.257 1.00 84.81 311 LEU A O 1
ATOM 2320 N N . GLU A 1 312 ? 30.309 -30.617 8.805 1.00 82.06 312 GLU A N 1
ATOM 2321 C CA . GLU A 1 312 ? 29.105 -31.445 8.832 1.00 82.06 312 GLU A CA 1
ATOM 2322 C C . GLU A 1 312 ? 28.807 -32.018 7.442 1.00 82.06 312 GLU A C 1
ATOM 2324 O O . GLU A 1 312 ? 28.876 -31.303 6.441 1.00 82.06 312 GLU A O 1
ATOM 2329 N N . GLU A 1 313 ? 28.459 -33.304 7.378 1.00 81.81 313 GLU A N 1
ATOM 2330 C CA . GLU A 1 313 ? 28.068 -33.948 6.122 1.00 81.81 313 GLU A CA 1
ATOM 2331 C C . GLU A 1 313 ? 26.679 -33.493 5.653 1.00 81.81 313 GLU A C 1
ATOM 2333 O O . GLU A 1 313 ? 25.725 -33.357 6.436 1.00 81.81 313 GLU A O 1
ATOM 2338 N N . GLY A 1 314 ? 26.569 -33.274 4.346 1.00 75.25 314 GLY A N 1
ATOM 2339 C CA . GLY A 1 314 ? 25.369 -32.790 3.678 1.00 75.25 314 GLY A CA 1
ATOM 2340 C C . GLY A 1 314 ? 25.176 -31.272 3.698 1.00 75.25 314 GLY A C 1
ATOM 2341 O O . GLY A 1 314 ? 24.100 -30.820 3.316 1.00 75.25 314 GLY A O 1
ATOM 2342 N N . ILE A 1 315 ? 26.176 -30.492 4.132 1.00 78.00 315 ILE A N 1
ATOM 2343 C CA . ILE A 1 315 ? 26.159 -29.019 4.132 1.00 78.00 315 ILE A CA 1
ATOM 2344 C C . ILE A 1 315 ? 27.183 -28.467 3.135 1.00 78.00 315 ILE A C 1
ATOM 2346 O O . ILE A 1 315 ? 28.323 -28.933 3.088 1.00 78.00 315 ILE A O 1
ATOM 2350 N N . GLU A 1 316 ? 26.796 -27.436 2.378 1.00 84.62 316 GLU A N 1
ATOM 2351 C CA . GLU A 1 316 ? 27.714 -26.708 1.501 1.00 84.62 316 GLU A CA 1
ATOM 2352 C C . GLU A 1 316 ? 28.562 -25.693 2.265 1.00 84.62 316 GLU A C 1
ATOM 2354 O O . GLU A 1 316 ? 28.081 -24.912 3.094 1.00 84.62 316 GLU A O 1
ATOM 2359 N N . TYR A 1 317 ? 29.842 -25.669 1.923 1.00 88.50 317 TYR A N 1
ATOM 2360 C CA . TYR A 1 317 ? 30.818 -24.713 2.416 1.00 88.50 317 TYR A CA 1
ATOM 2361 C C . TYR A 1 317 ? 31.415 -23.920 1.256 1.00 88.50 317 TYR A C 1
ATOM 2363 O O . TYR A 1 317 ? 31.378 -24.372 0.116 1.00 88.50 317 TYR A O 1
ATOM 2371 N N . GLU A 1 318 ? 31.996 -22.763 1.550 1.00 92.06 318 GLU A N 1
ATOM 2372 C CA . GLU A 1 318 ? 32.783 -21.954 0.616 1.00 92.06 318 GLU A CA 1
ATOM 2373 C C . GLU A 1 318 ? 34.026 -21.386 1.316 1.00 92.06 318 GLU A C 1
ATOM 2375 O O . GLU A 1 318 ? 34.030 -21.190 2.538 1.00 92.06 318 GLU A O 1
ATOM 2380 N N . ALA A 1 319 ? 35.100 -21.165 0.557 1.00 91.88 319 ALA A N 1
ATOM 2381 C CA . ALA A 1 319 ? 36.407 -20.767 1.071 1.00 91.88 319 ALA A CA 1
ATOM 2382 C C . ALA A 1 319 ? 37.026 -19.603 0.283 1.00 91.88 319 ALA A C 1
ATOM 2384 O O . ALA A 1 319 ? 36.750 -19.413 -0.899 1.00 91.88 319 ALA A O 1
ATOM 2385 N N . MET A 1 320 ? 37.913 -18.854 0.933 1.00 92.81 320 MET A N 1
ATOM 2386 C CA . MET A 1 320 ? 38.761 -17.824 0.318 1.00 92.81 320 MET A CA 1
ATOM 2387 C C . MET A 1 320 ? 40.143 -17.805 0.983 1.00 92.81 320 MET A C 1
ATOM 2389 O O . MET A 1 320 ? 40.303 -18.279 2.116 1.00 92.81 320 MET A O 1
ATOM 2393 N N . VAL A 1 321 ? 41.139 -17.247 0.291 1.00 91.38 321 VAL A N 1
ATOM 2394 C CA . VAL A 1 321 ? 42.517 -17.138 0.794 1.00 91.38 321 VAL A CA 1
ATOM 2395 C C . VAL A 1 321 ? 43.063 -15.712 0.720 1.00 91.38 321 VAL A C 1
ATOM 2397 O O . VAL A 1 321 ? 42.654 -14.919 -0.124 1.00 91.38 321 VAL A O 1
ATOM 2400 N N . SER A 1 322 ? 44.017 -15.392 1.596 1.00 87.00 322 SER A N 1
ATOM 2401 C CA . SER A 1 322 ? 44.806 -14.150 1.558 1.00 87.00 322 SER A CA 1
ATOM 2402 C C . SER A 1 322 ? 46.285 -14.463 1.749 1.00 87.00 322 SER A C 1
ATOM 2404 O O . SER A 1 322 ? 46.621 -15.345 2.539 1.00 87.00 322 SER A O 1
ATOM 2406 N N . PHE A 1 323 ? 47.169 -13.716 1.087 1.00 85.88 323 PHE A N 1
ATOM 2407 C CA . PHE A 1 323 ? 48.621 -13.930 1.127 1.00 85.88 323 PHE A CA 1
ATOM 2408 C C . PHE A 1 323 ? 49.345 -12.789 1.842 1.00 85.88 323 PHE A C 1
ATOM 2410 O O . PHE A 1 323 ? 48.924 -11.642 1.751 1.00 85.88 323 PHE A O 1
ATOM 2417 N N . LEU A 1 324 ? 50.447 -13.084 2.530 1.00 84.50 324 LEU A N 1
ATOM 2418 C CA . LEU A 1 324 ? 51.360 -12.081 3.080 1.00 84.50 324 LEU A CA 1
ATOM 2419 C C . LEU A 1 324 ? 52.543 -11.898 2.122 1.00 84.50 324 LEU A C 1
ATOM 2421 O O . LEU A 1 324 ? 53.461 -12.720 2.116 1.00 84.50 324 LEU A O 1
ATOM 2425 N N . ILE A 1 325 ? 52.540 -10.813 1.351 1.00 79.75 325 ILE A N 1
ATOM 2426 C CA . ILE A 1 325 ? 53.594 -10.456 0.390 1.00 79.75 325 ILE A CA 1
ATOM 2427 C C . ILE A 1 325 ? 54.214 -9.129 0.836 1.00 79.75 325 ILE A C 1
ATOM 2429 O O . ILE A 1 325 ? 53.508 -8.196 1.214 1.00 79.75 325 ILE A O 1
ATOM 2433 N N . ASN A 1 326 ? 55.546 -9.036 0.865 1.00 79.06 326 ASN A N 1
ATOM 2434 C CA . ASN A 1 326 ? 56.261 -7.823 1.299 1.00 79.06 326 ASN A CA 1
ATOM 2435 C C . ASN A 1 326 ? 55.808 -7.276 2.673 1.00 79.06 326 ASN A C 1
ATOM 2437 O O . ASN A 1 326 ? 55.715 -6.070 2.890 1.00 79.06 326 ASN A O 1
ATOM 2441 N N . ASN A 1 327 ? 55.537 -8.187 3.619 1.00 72.00 327 ASN A N 1
ATOM 2442 C CA . ASN A 1 327 ? 55.036 -7.897 4.971 1.00 72.00 327 ASN A CA 1
ATOM 2443 C C . ASN A 1 327 ? 53.678 -7.159 5.003 1.00 72.00 327 ASN A C 1
ATOM 2445 O O . ASN A 1 327 ? 53.355 -6.505 5.995 1.00 72.00 327 ASN A O 1
ATOM 2449 N N . ARG A 1 328 ? 52.869 -7.274 3.944 1.00 60.78 328 ARG A N 1
ATOM 2450 C CA . ARG A 1 328 ? 51.491 -6.773 3.882 1.00 60.78 328 ARG A CA 1
ATOM 2451 C C . ARG A 1 328 ? 50.557 -7.866 3.376 1.00 60.78 328 ARG A C 1
ATOM 2453 O O . ARG A 1 328 ? 50.938 -8.671 2.531 1.00 60.78 328 ARG A O 1
ATOM 2460 N N . TRP A 1 329 ? 49.347 -7.918 3.924 1.00 76.12 329 TRP A N 1
ATOM 2461 C CA . TRP A 1 329 ? 48.331 -8.851 3.448 1.00 76.12 329 TRP A CA 1
ATOM 2462 C C . TRP A 1 329 ? 47.737 -8.340 2.135 1.00 76.12 329 TRP A C 1
ATOM 2464 O O . TRP A 1 329 ? 47.348 -7.176 2.038 1.00 76.12 329 TRP A O 1
ATOM 2474 N N . CYS A 1 330 ? 47.692 -9.206 1.131 1.00 74.56 330 CYS A N 1
ATOM 2475 C CA . CYS A 1 330 ? 46.982 -8.978 -0.119 1.00 74.56 330 CYS A CA 1
ATOM 2476 C C . CYS A 1 330 ? 45.466 -8.980 0.121 1.00 74.56 330 CYS A C 1
ATOM 2478 O O . CYS A 1 330 ? 44.985 -9.467 1.148 1.00 74.56 330 CYS A O 1
ATOM 2480 N N . CYS A 1 331 ? 44.712 -8.485 -0.860 1.00 66.19 331 CYS A N 1
ATOM 2481 C CA . CYS A 1 331 ? 43.265 -8.666 -0.902 1.00 66.19 331 CYS A CA 1
ATOM 2482 C C . CYS A 1 331 ? 42.885 -10.158 -0.951 1.00 66.19 331 CYS A C 1
ATOM 2484 O O . CYS A 1 331 ? 43.669 -11.015 -1.367 1.00 66.19 331 CYS A O 1
ATOM 2486 N N . GLU A 1 332 ? 41.682 -10.458 -0.468 1.00 81.38 332 GLU A N 1
ATOM 2487 C CA . GLU A 1 332 ? 41.109 -11.803 -0.483 1.00 81.38 332 GLU A CA 1
ATOM 2488 C C . GLU A 1 332 ? 40.917 -12.289 -1.926 1.00 81.38 332 GLU A C 1
ATOM 2490 O O . GLU A 1 332 ? 40.601 -11.507 -2.825 1.00 81.38 332 GLU A O 1
ATOM 2495 N N . SER A 1 333 ? 41.127 -13.587 -2.153 1.00 85.00 333 SER A N 1
ATOM 2496 C CA . SER A 1 333 ? 40.776 -14.225 -3.420 1.00 85.00 333 SER A CA 1
ATOM 2497 C C . SER A 1 333 ? 39.268 -14.140 -3.661 1.00 85.00 333 SER A C 1
ATOM 2499 O O . SER A 1 333 ? 38.476 -14.010 -2.724 1.00 85.00 333 SER A O 1
ATOM 2501 N N . ALA A 1 334 ? 38.844 -14.342 -4.908 1.00 82.12 334 ALA A N 1
ATOM 2502 C CA . ALA A 1 334 ? 37.450 -14.688 -5.160 1.00 82.12 334 ALA A CA 1
ATOM 2503 C C . ALA A 1 334 ? 37.060 -15.982 -4.406 1.00 82.12 334 ALA A C 1
ATOM 2505 O O . ALA A 1 334 ? 37.910 -16.822 -4.082 1.00 82.12 334 ALA A O 1
ATOM 2506 N N . ILE A 1 335 ? 35.772 -16.099 -4.081 1.00 86.38 335 ILE A N 1
ATOM 2507 C CA . ILE A 1 335 ? 35.221 -17.189 -3.267 1.00 86.38 335 ILE A CA 1
ATOM 2508 C C . ILE A 1 335 ? 35.193 -18.489 -4.082 1.00 86.38 335 ILE A C 1
ATOM 2510 O O . ILE A 1 335 ? 34.880 -18.477 -5.275 1.00 86.38 335 ILE A O 1
ATOM 2514 N N . SER A 1 336 ? 35.530 -19.613 -3.445 1.00 88.62 336 SER A N 1
ATOM 2515 C CA . SER A 1 336 ? 35.453 -20.941 -4.057 1.00 88.62 336 SER A CA 1
ATOM 2516 C C . SER A 1 336 ? 34.043 -21.272 -4.530 1.00 88.62 336 SER A C 1
ATOM 2518 O O . SER A 1 336 ? 33.056 -20.823 -3.954 1.00 88.62 336 SER A O 1
ATOM 2520 N N . LYS A 1 337 ? 33.930 -22.168 -5.516 1.00 85.19 337 LYS A N 1
ATOM 2521 C CA . LYS A 1 337 ? 32.649 -22.852 -5.731 1.00 85.19 337 LYS A CA 1
ATOM 2522 C C . LYS A 1 337 ? 32.242 -23.581 -4.437 1.00 85.19 337 LYS A C 1
ATOM 2524 O O . LYS A 1 337 ? 33.137 -24.112 -3.761 1.00 85.19 337 LYS A O 1
ATOM 2529 N N . PRO A 1 338 ? 30.943 -23.615 -4.096 1.00 87.50 338 PRO A N 1
ATOM 2530 C CA . PRO A 1 338 ? 30.453 -24.415 -2.988 1.00 87.50 338 PRO A CA 1
ATOM 2531 C C . PRO A 1 338 ? 30.890 -25.878 -3.097 1.00 87.50 338 PRO A C 1
ATOM 2533 O O . PRO A 1 338 ? 30.921 -26.441 -4.193 1.00 87.50 338 PRO A O 1
ATOM 2536 N N . ALA A 1 339 ? 31.231 -26.498 -1.968 1.00 85.56 339 ALA A N 1
ATOM 2537 C CA . ALA A 1 339 ? 31.430 -27.943 -1.900 1.00 85.56 339 ALA A CA 1
ATOM 2538 C C . ALA A 1 339 ? 30.797 -28.531 -0.640 1.00 85.56 339 ALA A C 1
ATOM 2540 O O . ALA A 1 339 ? 30.838 -27.931 0.435 1.00 85.56 339 ALA A O 1
ATOM 2541 N N . CYS A 1 340 ? 30.256 -29.736 -0.787 1.00 87.19 340 CYS A N 1
ATOM 2542 C CA . CYS A 1 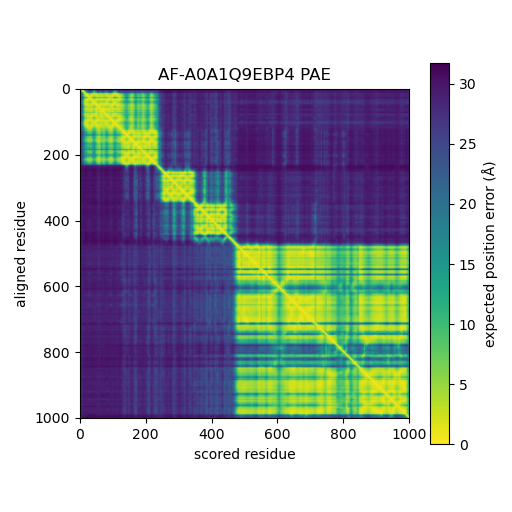340 ? 29.595 -30.502 0.259 1.00 87.19 340 CYS A CA 1
ATOM 2543 C C . CYS A 1 340 ? 30.384 -31.784 0.558 1.00 87.19 340 CYS A C 1
ATOM 2545 O O . CYS A 1 340 ? 30.990 -32.370 -0.340 1.00 87.19 340 CYS A O 1
ATOM 2547 N N . ILE A 1 341 ? 30.374 -32.230 1.815 1.00 85.12 341 ILE A N 1
ATOM 2548 C CA . ILE A 1 341 ? 30.867 -33.560 2.194 1.00 85.12 341 ILE A CA 1
ATOM 2549 C C . ILE A 1 341 ? 29.677 -34.524 2.155 1.00 85.12 341 ILE A C 1
ATOM 2551 O O . ILE A 1 341 ? 28.756 -34.372 2.951 1.00 85.12 341 ILE A O 1
ATOM 2555 N N . GLY A 1 342 ? 29.694 -35.501 1.246 1.00 79.62 342 GLY A N 1
ATOM 2556 C CA . GLY A 1 342 ? 28.580 -36.442 1.055 1.00 79.62 342 GLY A CA 1
ATOM 2557 C C . GLY A 1 342 ? 27.443 -35.887 0.184 1.00 79.62 342 GLY A C 1
ATOM 2558 O O . GLY A 1 342 ? 27.631 -34.920 -0.555 1.00 79.62 342 GLY A O 1
ATOM 2559 N N . GLU A 1 343 ? 26.266 -36.520 0.241 1.00 77.06 343 GLU A N 1
ATOM 2560 C CA . GLU A 1 343 ? 25.075 -36.069 -0.496 1.00 77.06 343 GLU A CA 1
ATOM 2561 C C . GLU A 1 343 ? 24.498 -34.780 0.107 1.00 77.06 343 GLU A C 1
ATOM 2563 O O . GLU A 1 343 ? 24.312 -34.674 1.319 1.00 77.06 343 GLU A O 1
ATOM 2568 N N . LEU A 1 344 ? 24.200 -33.796 -0.747 1.00 75.19 344 LEU A N 1
ATOM 2569 C CA . LEU A 1 344 ? 23.633 -32.508 -0.346 1.00 75.19 344 LEU A CA 1
ATOM 2570 C C . LEU A 1 344 ? 22.250 -32.685 0.305 1.00 75.19 344 LEU A C 1
ATOM 2572 O O . LEU A 1 344 ? 21.325 -33.195 -0.328 1.00 75.19 344 LEU A O 1
ATOM 2576 N N . LYS A 1 345 ? 22.078 -32.210 1.547 1.00 66.00 345 LYS A N 1
ATOM 2577 C CA . LYS A 1 345 ? 20.762 -32.164 2.199 1.00 66.00 345 LYS A CA 1
ATOM 2578 C C . LYS A 1 345 ? 19.949 -31.015 1.601 1.00 66.00 345 LYS A C 1
ATOM 2580 O O . LYS A 1 345 ? 20.282 -29.850 1.800 1.00 66.00 345 LYS A O 1
ATOM 2585 N N . LEU A 1 346 ? 18.882 -31.346 0.874 1.00 57.69 346 LEU A N 1
ATOM 2586 C CA . LEU A 1 346 ? 17.951 -30.354 0.332 1.00 57.69 346 LEU A CA 1
ATOM 2587 C C . LEU A 1 346 ? 17.203 -29.622 1.464 1.00 57.69 346 LEU A C 1
ATOM 2589 O O . LEU A 1 346 ? 16.954 -30.232 2.510 1.00 57.69 346 LEU A O 1
ATOM 2593 N N . PRO A 1 347 ? 16.806 -28.348 1.267 1.00 55.44 347 PRO A N 1
ATOM 2594 C CA . PRO A 1 347 ? 15.938 -27.641 2.201 1.00 55.44 347 PRO A CA 1
ATOM 2595 C C . PRO A 1 347 ? 14.660 -28.451 2.430 1.00 55.44 347 PRO A C 1
ATOM 2597 O O . PRO A 1 347 ? 13.883 -28.685 1.506 1.00 55.44 347 PRO A O 1
ATOM 2600 N N . ALA A 1 348 ? 14.454 -28.897 3.664 1.00 51.91 348 ALA A N 1
ATOM 2601 C CA . ALA A 1 348 ? 13.256 -29.607 4.080 1.00 51.91 348 ALA A CA 1
ATOM 2602 C C . ALA A 1 348 ? 12.646 -28.882 5.287 1.00 51.91 348 ALA A C 1
ATOM 2604 O O . ALA A 1 348 ? 13.398 -28.357 6.118 1.00 51.91 348 ALA A O 1
ATOM 2605 N N . PRO A 1 349 ? 11.305 -28.854 5.424 1.00 49.94 349 PRO A N 1
ATOM 2606 C CA . PRO A 1 349 ? 10.671 -28.384 6.647 1.00 49.94 349 PRO A CA 1
ATOM 2607 C C . PRO A 1 349 ? 11.268 -29.148 7.838 1.00 49.94 349 PRO A C 1
ATOM 2609 O O . PRO A 1 349 ? 11.459 -30.365 7.729 1.00 49.94 349 PRO A O 1
ATOM 2612 N N . PRO A 1 350 ? 11.573 -28.489 8.969 1.00 52.72 350 PRO A N 1
ATOM 2613 C CA . PRO A 1 350 ? 12.066 -29.199 10.138 1.00 52.72 350 PRO A CA 1
ATOM 2614 C C . PRO A 1 350 ? 11.071 -30.298 10.527 1.00 52.72 350 PRO A C 1
ATOM 2616 O O . PRO A 1 350 ? 9.860 -30.068 10.529 1.00 52.72 350 PRO A O 1
ATOM 2619 N N . THR A 1 351 ? 11.561 -31.486 10.883 1.00 55.53 351 THR A N 1
ATOM 2620 C CA . THR A 1 351 ? 10.722 -32.504 11.536 1.00 55.53 351 THR A CA 1
ATOM 2621 C C . THR A 1 351 ? 10.033 -31.891 12.753 1.00 55.53 351 THR A C 1
ATOM 2623 O O . THR A 1 351 ? 10.631 -31.038 13.398 1.00 55.53 351 THR A O 1
ATOM 2626 N N . GLN A 1 352 ? 8.808 -32.303 13.092 1.00 54.94 352 GLN A N 1
ATOM 2627 C CA . GLN A 1 352 ? 8.061 -31.698 14.200 1.00 54.94 352 GLN A CA 1
ATOM 2628 C C . GLN A 1 352 ? 8.906 -31.667 15.498 1.00 54.94 352 GLN A C 1
ATOM 2630 O O . GLN A 1 352 ? 9.358 -32.723 15.956 1.00 54.94 352 GLN A O 1
ATOM 2635 N N . PRO A 1 353 ? 9.143 -30.483 16.096 1.00 63.91 353 PRO A N 1
ATOM 2636 C CA . PRO A 1 353 ? 9.919 -30.372 17.322 1.00 63.91 353 PRO A CA 1
ATOM 2637 C C . PRO A 1 353 ? 9.249 -31.103 18.477 1.00 63.91 353 PRO A C 1
ATOM 2639 O O . PRO A 1 353 ? 8.022 -31.132 18.587 1.00 63.91 353 PRO A O 1
ATOM 2642 N N . LYS A 1 354 ? 10.064 -31.657 19.383 1.00 70.00 354 LYS A N 1
ATOM 2643 C CA . LYS A 1 354 ? 9.546 -32.197 20.641 1.00 70.00 354 LYS A CA 1
ATOM 2644 C C . LYS A 1 354 ? 8.903 -31.078 21.453 1.00 70.00 354 LYS A C 1
ATOM 2646 O O . LYS A 1 354 ? 9.460 -29.988 21.572 1.00 70.00 354 LYS A O 1
ATOM 2651 N N . GLU A 1 355 ? 7.763 -31.401 22.043 1.00 73.56 355 GLU A N 1
ATOM 2652 C CA . GLU A 1 355 ? 7.011 -30.523 22.932 1.00 73.56 355 GLU A CA 1
ATOM 2653 C C . GLU A 1 355 ? 7.895 -29.917 24.048 1.00 73.56 355 GLU A C 1
ATOM 2655 O O . GLU A 1 355 ? 8.685 -30.640 24.678 1.00 73.56 355 GLU A O 1
ATOM 2660 N N . PRO A 1 356 ? 7.785 -28.599 24.316 1.00 83.81 356 PRO A N 1
ATOM 2661 C CA . PRO A 1 356 ? 8.529 -27.946 25.385 1.00 83.81 356 PRO A CA 1
ATOM 2662 C C . PRO A 1 356 ? 8.056 -28.446 26.755 1.00 83.81 356 PRO A C 1
ATOM 2664 O O . PRO A 1 356 ? 6.875 -28.700 26.981 1.00 83.81 356 PRO A O 1
ATOM 2667 N N . ARG A 1 357 ? 8.977 -28.581 27.708 1.00 85.81 357 ARG A N 1
ATOM 2668 C CA . ARG A 1 357 ? 8.683 -29.055 29.068 1.00 85.81 357 ARG A CA 1
ATOM 2669 C C . ARG A 1 357 ? 8.627 -27.893 30.048 1.00 85.81 357 ARG A C 1
ATOM 2671 O O . ARG A 1 357 ? 9.496 -27.024 30.021 1.00 85.81 357 ARG A O 1
ATOM 2678 N N . LEU A 1 358 ? 7.637 -27.928 30.936 1.00 84.94 358 LEU A N 1
ATOM 2679 C CA . LEU A 1 358 ? 7.456 -26.963 32.018 1.00 84.94 358 LEU A CA 1
ATOM 2680 C C . LEU A 1 358 ? 7.892 -27.566 33.355 1.00 84.94 358 LEU A C 1
ATOM 2682 O O . LEU A 1 358 ? 7.451 -28.658 33.708 1.00 84.94 358 LEU A O 1
ATOM 2686 N N . TYR A 1 359 ? 8.721 -26.842 34.105 1.00 85.56 359 TYR A N 1
ATOM 2687 C CA . TYR A 1 359 ? 9.156 -27.208 35.454 1.00 85.56 359 TYR A CA 1
ATOM 2688 C C . TYR A 1 359 ? 8.757 -26.109 36.432 1.00 85.56 359 TYR A C 1
ATOM 2690 O O . TYR A 1 359 ? 9.028 -24.937 36.191 1.00 85.56 359 TYR A O 1
ATOM 2698 N N . VAL A 1 360 ? 8.129 -26.476 37.545 1.00 84.38 360 VAL A N 1
ATOM 2699 C CA . VAL A 1 360 ? 7.886 -25.533 38.642 1.00 84.38 360 VAL A CA 1
ATOM 2700 C C . VAL A 1 360 ? 9.164 -25.455 39.467 1.00 84.38 360 VAL A C 1
ATOM 2702 O O . VAL A 1 360 ? 9.612 -26.475 39.987 1.00 84.38 360 VAL A O 1
ATOM 2705 N N . MET A 1 361 ? 9.767 -24.269 39.540 1.00 84.25 361 MET A N 1
ATOM 2706 C CA . MET A 1 361 ? 11.058 -24.069 40.206 1.00 84.25 361 MET A CA 1
ATOM 2707 C C . MET A 1 361 ? 10.872 -23.575 41.641 1.00 84.25 361 ME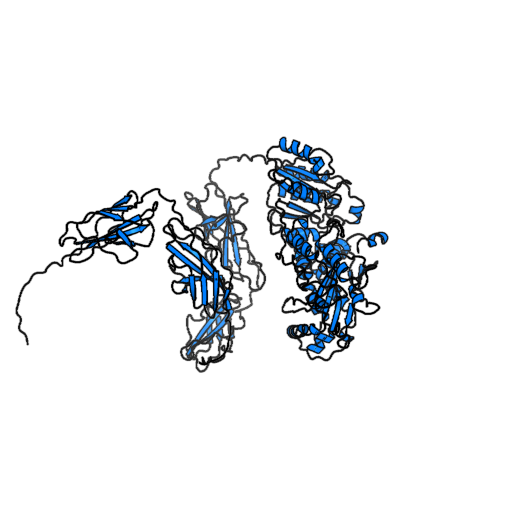T A C 1
ATOM 2709 O O . MET A 1 361 ? 11.516 -24.089 42.550 1.00 84.25 361 MET A O 1
ATOM 2713 N N . ASP A 1 362 ? 9.964 -22.616 41.848 1.00 80.25 362 ASP A N 1
ATOM 2714 C CA . ASP A 1 362 ? 9.620 -22.079 43.167 1.00 80.25 362 ASP A CA 1
ATOM 2715 C C . ASP A 1 362 ? 8.131 -21.703 43.208 1.00 80.25 362 ASP A C 1
ATOM 2717 O O . ASP A 1 362 ? 7.674 -20.802 42.497 1.00 80.25 362 ASP A O 1
ATOM 2721 N N . VAL A 1 363 ? 7.370 -22.415 44.045 1.00 68.81 363 VAL A N 1
ATOM 2722 C CA . VAL A 1 363 ? 5.925 -22.205 44.226 1.00 68.81 363 VAL A CA 1
ATOM 2723 C C . VAL A 1 363 ? 5.638 -20.911 44.990 1.00 68.81 363 VAL A C 1
ATOM 2725 O O . VAL A 1 363 ? 4.627 -20.273 44.728 1.00 68.81 363 VAL A O 1
ATOM 2728 N N . GLY A 1 364 ? 6.506 -20.500 45.918 1.00 66.75 364 GLY A N 1
ATOM 2729 C CA . GLY A 1 364 ? 6.316 -19.289 46.718 1.00 66.75 364 GLY A CA 1
ATOM 2730 C C . GLY A 1 364 ? 6.573 -18.004 45.931 1.00 66.75 364 GLY A C 1
ATOM 2731 O O . GLY A 1 364 ? 5.981 -16.973 46.238 1.00 66.75 364 GLY A O 1
ATOM 2732 N N . GLN A 1 365 ? 7.416 -18.072 44.897 1.00 76.44 365 GLN A N 1
ATOM 2733 C CA . GLN A 1 365 ? 7.795 -16.921 44.066 1.00 76.44 365 GLN A CA 1
ATOM 2734 C C . GLN A 1 365 ? 7.157 -16.916 42.667 1.00 76.44 365 GLN A C 1
ATOM 2736 O O . GLN A 1 365 ? 7.425 -16.015 41.871 1.00 76.44 365 GLN A O 1
ATOM 2741 N N . GLY A 1 366 ? 6.321 -17.911 42.348 1.00 83.56 366 GLY A N 1
ATOM 2742 C CA . GLY A 1 366 ? 5.668 -18.011 41.041 1.00 83.56 366 GLY A CA 1
ATOM 2743 C C . GLY A 1 366 ? 6.670 -18.168 39.894 1.00 83.56 366 GLY A C 1
ATOM 2744 O O . GLY A 1 366 ? 6.549 -17.484 38.877 1.00 83.56 366 GLY A O 1
ATOM 2745 N N . VAL A 1 367 ? 7.685 -19.025 40.070 1.00 89.31 367 VAL A N 1
ATOM 2746 C CA . VAL A 1 367 ? 8.745 -19.245 39.073 1.00 89.31 367 VAL A CA 1
ATOM 2747 C C . VAL A 1 367 ? 8.561 -20.588 38.370 1.00 89.31 367 VAL A C 1
ATOM 2749 O O . VAL A 1 367 ? 8.535 -21.646 39.010 1.00 89.31 367 VAL A O 1
ATOM 2752 N N . MET A 1 368 ? 8.487 -20.559 37.038 1.00 90.06 368 MET A N 1
ATOM 2753 C CA . MET A 1 368 ? 8.421 -21.752 36.189 1.00 90.06 368 MET A CA 1
ATOM 2754 C C . MET A 1 368 ? 9.476 -21.706 35.087 1.00 90.06 368 MET A C 1
ATOM 2756 O O . MET A 1 368 ? 9.617 -20.699 34.409 1.00 90.06 368 MET A O 1
ATOM 2760 N N . ARG A 1 369 ? 10.168 -22.816 34.841 1.00 92.69 369 ARG A N 1
ATOM 2761 C CA . ARG A 1 369 ? 11.113 -22.963 33.731 1.00 92.69 369 ARG A CA 1
ATOM 2762 C C . ARG A 1 369 ? 10.445 -23.606 32.526 1.00 92.69 369 ARG A C 1
ATOM 2764 O O . ARG A 1 369 ? 9.878 -24.692 32.649 1.00 92.69 369 ARG A O 1
ATOM 2771 N N . VAL A 1 370 ? 10.588 -22.994 31.355 1.00 92.38 370 VAL A N 1
ATOM 2772 C CA . VAL A 1 370 ? 10.282 -23.616 30.058 1.00 92.38 370 VAL A CA 1
ATOM 2773 C C . VAL A 1 370 ? 11.583 -24.146 29.468 1.00 92.38 370 VAL A C 1
ATOM 2775 O O . VAL A 1 370 ? 12.545 -23.395 29.384 1.00 92.38 370 VAL A O 1
ATOM 2778 N N . LYS A 1 371 ? 11.631 -25.414 29.052 1.00 90.56 371 LYS A N 1
ATOM 2779 C CA . LYS A 1 371 ? 12.808 -26.036 28.419 1.00 90.56 371 LYS A CA 1
ATOM 2780 C C . LYS A 1 371 ? 12.429 -26.727 27.114 1.00 90.56 371 LYS A C 1
ATOM 2782 O O . LYS A 1 371 ? 11.472 -27.498 27.091 1.00 90.56 371 LYS A O 1
ATOM 2787 N N . TRP A 1 372 ? 13.203 -26.520 26.057 1.00 90.94 372 TRP A N 1
ATOM 2788 C CA . TRP A 1 372 ? 13.018 -27.135 24.739 1.00 90.94 372 TRP A CA 1
ATOM 2789 C C . TRP A 1 372 ? 14.302 -27.821 24.255 1.00 90.94 372 TRP A C 1
ATOM 2791 O O . TRP A 1 372 ? 15.331 -27.812 24.928 1.00 90.94 372 TRP A O 1
ATOM 2801 N N . GLN A 1 373 ? 14.229 -28.482 23.101 1.00 80.75 373 GLN A N 1
ATOM 2802 C CA . GLN A 1 373 ? 15.390 -29.037 22.404 1.00 80.75 373 GLN A CA 1
ATOM 2803 C C . GLN A 1 373 ? 15.476 -28.396 21.022 1.00 80.75 373 GLN A C 1
ATOM 2805 O O . GLN A 1 373 ? 14.466 -28.306 20.327 1.00 80.75 373 GLN A O 1
ATOM 2810 N N . TYR A 1 374 ? 16.672 -27.953 20.635 1.00 71.19 374 TYR A N 1
ATOM 2811 C CA . TYR A 1 374 ? 16.919 -27.511 19.267 1.00 71.19 374 TYR A CA 1
ATOM 2812 C C . TYR A 1 374 ? 16.916 -28.695 18.308 1.00 71.19 374 TYR A C 1
ATOM 2814 O O . TYR A 1 374 ? 17.286 -29.813 18.672 1.00 71.19 374 TYR A O 1
ATOM 2822 N N . MET A 1 375 ? 16.508 -28.424 17.075 1.00 69.25 375 MET A N 1
ATOM 2823 C CA . MET A 1 375 ? 16.550 -29.380 15.979 1.00 69.25 375 MET A CA 1
ATOM 2824 C C . MET A 1 375 ? 17.668 -29.002 15.018 1.00 69.25 375 MET A C 1
ATOM 2826 O O . MET A 1 375 ? 17.934 -27.819 14.812 1.00 69.25 375 MET A O 1
ATOM 2830 N N . SER A 1 376 ? 18.284 -30.002 14.396 1.00 62.81 376 SER A N 1
ATOM 2831 C CA . SER A 1 376 ? 19.142 -29.760 13.240 1.00 62.81 376 SER A CA 1
ATOM 2832 C C . SER A 1 376 ? 18.261 -29.511 12.017 1.00 62.81 376 SER A C 1
ATOM 2834 O O . SER A 1 376 ? 17.538 -30.408 11.589 1.00 62.81 376 SER A O 1
ATOM 2836 N N . CYS A 1 377 ? 18.313 -28.303 11.457 1.00 62.88 377 CYS A N 1
ATOM 2837 C CA . CYS A 1 377 ? 17.659 -27.955 10.197 1.00 62.88 377 CYS A CA 1
ATOM 2838 C C . CYS A 1 377 ? 18.588 -27.116 9.310 1.00 62.88 377 CYS A C 1
ATOM 2840 O O . CYS A 1 377 ? 19.556 -26.519 9.787 1.00 62.88 377 CYS A O 1
ATOM 2842 N N . VAL A 1 378 ? 18.295 -27.108 8.010 1.00 56.00 378 VAL A N 1
ATOM 2843 C CA . VAL A 1 378 ? 18.988 -26.313 6.992 1.00 56.00 378 VAL A CA 1
ATOM 2844 C C . VAL A 1 378 ? 17.929 -25.417 6.346 1.00 56.00 378 VAL A C 1
ATOM 2846 O O . VAL A 1 378 ? 17.014 -25.962 5.725 1.00 56.00 378 VAL A O 1
ATOM 2849 N N . PRO A 1 379 ? 17.995 -24.082 6.509 1.00 60.34 379 PRO A N 1
ATOM 2850 C CA . PRO A 1 379 ? 19.032 -23.290 7.195 1.00 60.34 379 PRO A CA 1
ATOM 2851 C C . PRO A 1 379 ? 19.032 -23.420 8.735 1.00 60.34 379 PRO A C 1
ATOM 2853 O O . PRO A 1 379 ? 18.026 -23.853 9.302 1.00 60.34 379 PRO A O 1
ATOM 2856 N N . PRO A 1 380 ? 20.130 -23.042 9.430 1.00 65.94 380 PRO A N 1
ATOM 2857 C CA . PRO A 1 380 ? 20.252 -23.194 10.882 1.00 65.94 380 PRO A CA 1
ATOM 2858 C C . PRO A 1 380 ? 19.285 -22.292 11.665 1.00 65.94 380 PRO A C 1
ATOM 2860 O O . PRO A 1 380 ? 18.918 -21.204 11.218 1.00 65.94 380 PRO A O 1
ATOM 2863 N N . ILE A 1 381 ? 18.912 -22.744 12.868 1.00 73.75 381 ILE A N 1
ATOM 2864 C CA . ILE A 1 381 ? 18.086 -21.977 13.811 1.00 73.75 381 ILE A CA 1
ATOM 2865 C C . ILE A 1 381 ? 18.891 -20.788 14.347 1.00 73.75 381 ILE A C 1
ATOM 2867 O O . ILE A 1 381 ? 19.978 -20.970 14.894 1.00 73.75 381 ILE A O 1
ATOM 2871 N N . THR A 1 382 ? 18.340 -19.582 14.231 1.00 77.88 382 THR A N 1
ATOM 2872 C CA . THR A 1 382 ? 18.967 -18.333 14.692 1.00 77.88 382 THR A CA 1
ATOM 2873 C C . THR A 1 382 ? 18.469 -17.886 16.069 1.00 77.88 382 THR A C 1
ATOM 2875 O O . THR A 1 382 ? 19.179 -17.174 16.777 1.00 77.88 382 THR A O 1
ATOM 2878 N N . GLY A 1 383 ? 17.293 -18.349 16.503 1.00 83.19 383 GLY A N 1
ATOM 2879 C CA . GLY A 1 383 ? 16.742 -18.061 17.830 1.00 83.19 383 GLY A CA 1
ATOM 2880 C C . GLY A 1 383 ? 15.396 -18.740 18.086 1.00 83.19 383 GLY A C 1
ATOM 2881 O O . GLY A 1 383 ? 14.813 -19.354 17.186 1.00 83.19 383 GLY A O 1
ATOM 2882 N N . ALA A 1 384 ? 14.907 -18.637 19.324 1.00 86.62 384 ALA A N 1
ATOM 2883 C CA . ALA A 1 384 ? 13.626 -19.191 19.757 1.00 86.62 384 ALA A CA 1
ATOM 2884 C C . ALA A 1 384 ? 12.707 -18.116 20.361 1.00 86.62 384 ALA A C 1
ATOM 2886 O O . ALA A 1 384 ? 13.133 -17.291 21.164 1.00 86.62 384 ALA A O 1
ATOM 2887 N N . LEU A 1 385 ? 11.423 -18.164 20.017 1.00 89.44 385 LEU A N 1
ATOM 2888 C CA . LEU A 1 385 ? 10.351 -17.397 20.645 1.00 89.44 385 LEU A CA 1
ATOM 2889 C C . LEU A 1 385 ? 9.593 -18.295 21.610 1.00 89.44 385 LEU A C 1
ATOM 2891 O O . LEU A 1 385 ? 9.054 -19.323 21.200 1.00 89.44 385 LEU A O 1
ATOM 2895 N N . VAL A 1 386 ? 9.498 -17.885 22.873 1.00 91.00 386 VAL A N 1
ATOM 2896 C CA . VAL A 1 386 ? 8.703 -18.589 23.884 1.00 91.00 386 VAL A CA 1
ATOM 2897 C C . VAL A 1 386 ? 7.458 -17.769 24.177 1.00 91.00 386 VAL A C 1
ATOM 2899 O O . VAL A 1 386 ? 7.535 -16.675 24.734 1.00 91.00 386 VAL A O 1
ATOM 2902 N N . ARG A 1 387 ? 6.302 -18.312 23.803 1.00 89.62 387 ARG A N 1
ATOM 2903 C CA . ARG A 1 387 ? 4.991 -17.771 24.154 1.00 89.62 387 ARG A CA 1
ATOM 2904 C C . ARG A 1 387 ? 4.423 -18.538 25.338 1.00 89.62 387 ARG A C 1
ATOM 2906 O O . ARG A 1 387 ? 4.537 -19.760 25.403 1.00 89.62 387 ARG A O 1
ATOM 2913 N N . PHE A 1 388 ? 3.798 -17.821 26.260 1.00 90.19 388 PHE A N 1
ATOM 2914 C CA . PHE A 1 388 ? 3.250 -18.357 27.497 1.00 90.19 388 PHE A CA 1
ATOM 2915 C C . PHE A 1 388 ? 1.901 -17.713 27.809 1.00 90.19 388 PHE A C 1
ATOM 2917 O O . PHE A 1 388 ? 1.718 -16.510 27.611 1.00 90.19 388 PHE A O 1
ATOM 2924 N N . ARG A 1 389 ? 0.941 -18.497 28.299 1.00 89.12 389 ARG A N 1
ATOM 2925 C CA . ARG A 1 389 ? -0.350 -17.969 28.757 1.00 89.12 389 ARG A CA 1
ATOM 2926 C C . ARG A 1 389 ? -0.996 -18.863 29.795 1.00 89.12 389 ARG A C 1
ATOM 2928 O O . ARG A 1 389 ? -0.677 -20.045 29.901 1.00 89.12 389 ARG A O 1
ATOM 2935 N N . ALA A 1 390 ? -1.946 -18.297 30.532 1.00 84.75 390 ALA A N 1
ATOM 2936 C CA . ALA A 1 390 ? -2.857 -19.098 31.332 1.00 84.75 390 ALA A CA 1
ATOM 2937 C C . ALA A 1 390 ? -3.731 -19.969 30.411 1.00 84.75 390 ALA A C 1
ATOM 2939 O O . ALA A 1 390 ? -4.203 -19.501 29.375 1.00 84.75 390 ALA A O 1
A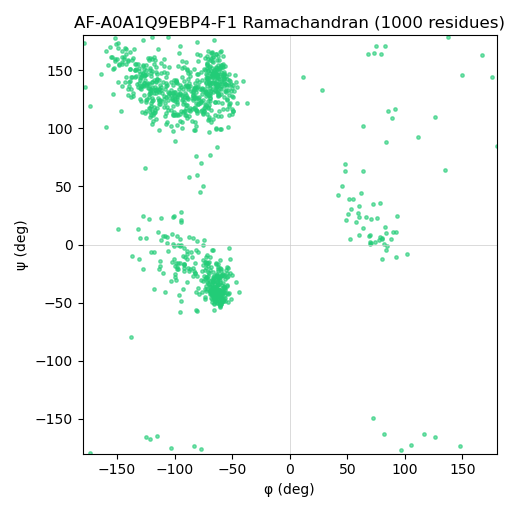TOM 2940 N N . VAL A 1 391 ? -3.967 -21.225 30.779 1.00 78.94 391 VAL A N 1
ATOM 2941 C CA . VAL A 1 391 ? -4.835 -22.141 30.028 1.00 78.94 391 VAL A CA 1
ATOM 2942 C C . VAL A 1 391 ? -6.235 -21.533 29.945 1.00 78.94 391 VAL A C 1
ATOM 2944 O O . VAL A 1 391 ? -6.855 -21.250 30.969 1.00 78.94 391 VAL A O 1
ATOM 2947 N N . GLY A 1 392 ? -6.720 -21.328 28.719 1.00 73.56 392 GLY A N 1
ATOM 2948 C CA . GLY A 1 392 ? -8.001 -20.671 28.436 1.00 73.56 392 GLY A CA 1
ATOM 2949 C C . GLY A 1 392 ? -7.918 -19.155 28.218 1.00 73.56 392 GLY A C 1
ATOM 2950 O O . GLY A 1 392 ? -8.884 -18.566 27.734 1.00 73.56 392 GLY A O 1
ATOM 2951 N N . ALA A 1 393 ? -6.780 -18.510 28.498 1.00 77.00 393 ALA A N 1
ATOM 2952 C CA . ALA A 1 393 ? -6.568 -17.122 28.099 1.00 77.00 393 ALA A CA 1
ATOM 2953 C C . ALA A 1 393 ? -6.441 -17.026 26.571 1.00 77.00 393 ALA A C 1
ATOM 2955 O O . ALA A 1 393 ? -5.781 -17.843 25.931 1.00 77.00 393 ALA A O 1
ATOM 2956 N N . ARG A 1 394 ? -7.061 -16.008 25.963 1.00 74.44 394 ARG A N 1
ATOM 2957 C CA . ARG A 1 394 ? -6.955 -15.789 24.508 1.00 74.44 394 ARG A CA 1
ATOM 2958 C C . ARG A 1 394 ? -5.599 -15.207 24.114 1.00 74.44 394 ARG A C 1
ATOM 2960 O O . ARG A 1 394 ? -5.083 -15.525 23.048 1.00 74.44 394 ARG A O 1
ATOM 2967 N N . LYS A 1 395 ? -5.003 -14.412 25.005 1.00 83.19 395 LYS A N 1
ATOM 2968 C CA . LYS A 1 395 ? -3.767 -13.675 24.759 1.00 83.19 395 LYS A CA 1
ATOM 2969 C C . LYS A 1 395 ? -2.528 -14.490 25.129 1.00 83.19 395 LYS A C 1
ATOM 2971 O O . LYS A 1 395 ? -2.430 -14.988 26.248 1.00 83.19 395 LYS A O 1
ATOM 2976 N N . TRP A 1 396 ? -1.594 -14.607 24.189 1.00 86.81 396 TRP A N 1
ATOM 2977 C CA . TRP A 1 396 ? -0.244 -15.106 24.442 1.00 86.81 396 TRP A CA 1
ATOM 2978 C C . TRP A 1 396 ? 0.661 -13.947 24.845 1.00 86.81 396 TRP A C 1
ATOM 2980 O O . TRP A 1 396 ? 0.630 -12.900 24.206 1.00 86.81 396 TRP A O 1
ATOM 2990 N N . LEU A 1 397 ? 1.468 -14.149 25.880 1.00 90.75 397 LEU A N 1
ATOM 2991 C CA . LEU A 1 397 ? 2.540 -13.236 26.262 1.00 90.75 397 LEU A CA 1
ATOM 2992 C C . LEU A 1 397 ? 3.880 -13.850 25.857 1.00 90.75 397 LEU A C 1
ATOM 2994 O O . LEU A 1 397 ? 4.002 -15.074 25.779 1.00 90.75 397 LEU A O 1
ATOM 2998 N N . PHE A 1 398 ? 4.881 -13.021 25.595 1.00 92.25 398 PHE A N 1
ATOM 2999 C CA . PHE A 1 398 ? 6.215 -13.480 25.214 1.00 92.25 398 PHE A CA 1
ATOM 3000 C C . PHE A 1 398 ? 7.141 -13.469 26.424 1.00 92.25 398 PHE A C 1
ATOM 3002 O O . PHE A 1 398 ? 7.075 -12.569 27.257 1.00 92.25 398 PHE A O 1
ATOM 3009 N N . ALA A 1 399 ? 8.000 -14.476 26.541 1.00 91.25 399 ALA A N 1
ATOM 3010 C CA . ALA A 1 399 ? 9.030 -14.489 27.566 1.00 91.25 399 ALA A CA 1
ATOM 3011 C C . ALA A 1 399 ? 10.197 -13.603 27.129 1.00 91.25 399 ALA A C 1
ATOM 3013 O O . ALA A 1 399 ? 10.825 -13.861 26.104 1.00 91.25 399 ALA A O 1
ATOM 3014 N N . HIS A 1 400 ? 10.516 -12.589 27.924 1.00 90.12 400 HIS A N 1
ATOM 3015 C CA . HIS A 1 400 ? 11.701 -11.776 27.695 1.00 90.12 400 HIS A CA 1
ATOM 3016 C C . HIS A 1 400 ? 12.978 -12.607 27.972 1.00 90.12 400 HIS A C 1
ATOM 3018 O O . HIS A 1 400 ? 13.081 -13.191 29.057 1.00 90.12 400 HIS A O 1
ATOM 3024 N N . PRO A 1 401 ? 13.985 -12.629 27.072 1.00 84.38 401 PRO A N 1
ATOM 3025 C CA . PRO A 1 401 ? 15.139 -13.538 27.160 1.00 84.38 401 PRO A CA 1
ATOM 3026 C C . PRO A 1 401 ? 15.974 -13.424 28.441 1.00 84.38 401 PRO A C 1
ATOM 3028 O O . PRO A 1 401 ? 16.399 -14.434 28.999 1.00 84.38 401 PRO A O 1
ATOM 3031 N N . SER A 1 402 ? 16.215 -12.196 28.910 1.00 82.06 402 SER A N 1
ATOM 3032 C CA . SER A 1 402 ? 17.070 -11.910 30.069 1.00 82.06 402 SER A CA 1
ATOM 3033 C C . SER A 1 402 ? 16.316 -11.818 31.397 1.00 82.06 402 SER A C 1
ATOM 3035 O O . SER A 1 402 ? 16.825 -12.266 32.424 1.00 82.06 402 SER A O 1
ATOM 3037 N N . SER A 1 403 ? 15.116 -11.233 31.404 1.00 86.69 403 SER A N 1
ATOM 3038 C CA . SER A 1 403 ? 14.368 -10.988 32.643 1.00 86.69 403 SER A CA 1
ATOM 3039 C C . SER A 1 403 ? 13.412 -12.121 33.013 1.00 86.69 403 SER A C 1
ATOM 3041 O O . SER A 1 403 ? 13.041 -12.241 34.183 1.00 86.69 403 SER A O 1
ATOM 3043 N N . GLY A 1 404 ? 12.991 -12.940 32.043 1.00 85.56 404 GLY A N 1
ATOM 3044 C CA . GLY A 1 404 ? 11.950 -13.941 32.264 1.00 85.56 404 GLY A CA 1
ATOM 3045 C C . GLY A 1 404 ? 10.561 -13.345 32.505 1.00 85.56 404 GLY A C 1
ATOM 3046 O O . GLY A 1 404 ? 9.633 -14.065 32.878 1.00 85.56 404 GLY A O 1
ATOM 3047 N N . ALA A 1 405 ? 10.407 -12.029 32.336 1.00 88.25 405 ALA A N 1
ATOM 3048 C CA . ALA A 1 405 ? 9.122 -11.362 32.444 1.00 88.25 405 ALA A CA 1
ATOM 3049 C C . ALA A 1 405 ? 8.248 -11.714 31.238 1.00 88.25 405 ALA A C 1
ATOM 3051 O O . ALA A 1 405 ? 8.734 -11.827 30.110 1.00 88.25 405 ALA A O 1
ATOM 3052 N N . LEU A 1 406 ? 6.949 -11.864 31.487 1.00 88.56 406 LEU A N 1
ATOM 3053 C CA . LEU A 1 406 ? 5.965 -11.988 30.424 1.00 88.56 406 LEU A CA 1
ATOM 3054 C C . LEU A 1 406 ? 5.639 -10.596 29.897 1.00 88.56 406 LEU A C 1
ATOM 3056 O O . LEU A 1 406 ? 5.068 -9.778 30.616 1.00 88.56 406 LEU A O 1
ATOM 3060 N N . ILE A 1 407 ? 6.024 -10.342 28.653 1.00 88.88 407 ILE A N 1
ATOM 3061 C CA . ILE A 1 407 ? 5.772 -9.086 27.965 1.00 88.88 407 ILE A CA 1
ATOM 3062 C C . ILE A 1 407 ? 4.631 -9.229 26.970 1.00 88.88 407 ILE A C 1
ATOM 3064 O O . ILE A 1 407 ? 4.471 -10.233 26.269 1.00 88.88 407 ILE A O 1
ATOM 3068 N N . ASP A 1 408 ? 3.827 -8.182 26.946 1.00 86.62 408 ASP A N 1
ATOM 3069 C CA . ASP A 1 408 ? 2.765 -7.975 25.989 1.00 86.62 408 ASP A CA 1
ATOM 3070 C C . ASP A 1 408 ? 3.332 -7.138 24.845 1.00 86.62 408 ASP A C 1
ATOM 3072 O O . ASP A 1 408 ? 3.633 -5.959 25.026 1.00 86.62 408 ASP A O 1
ATOM 3076 N N . VAL A 1 409 ? 3.576 -7.776 23.705 1.00 76.75 409 VAL A N 1
ATOM 3077 C CA . VAL A 1 409 ? 4.225 -7.129 22.565 1.00 76.75 409 VAL A CA 1
ATOM 3078 C C . VAL A 1 409 ? 3.145 -6.718 21.566 1.00 76.75 409 VAL A C 1
ATOM 3080 O O . VAL A 1 409 ? 2.332 -7.549 21.157 1.00 76.75 409 VAL A O 1
ATOM 3083 N N . SER A 1 410 ? 3.123 -5.429 21.211 1.00 64.12 410 SER A N 1
ATOM 3084 C CA . SER A 1 410 ? 2.245 -4.877 20.170 1.00 64.12 410 SER A CA 1
ATOM 3085 C C . SER A 1 410 ? 2.482 -5.595 18.830 1.00 64.12 410 SER A C 1
ATOM 3087 O O . SER A 1 410 ? 3.626 -5.955 18.556 1.00 64.12 410 SER A O 1
ATOM 3089 N N . PRO A 1 411 ? 1.468 -5.756 17.954 1.00 52.97 411 PRO A N 1
ATOM 3090 C CA . PRO A 1 411 ? 1.640 -6.325 16.610 1.00 52.97 411 PRO A CA 1
ATOM 3091 C C . PRO A 1 411 ? 2.720 -5.643 15.751 1.00 52.97 411 PRO A C 1
ATOM 3093 O O . PRO A 1 411 ? 3.195 -6.229 14.784 1.00 52.97 411 PRO A O 1
ATOM 3096 N N . GLU A 1 412 ? 3.090 -4.408 16.092 1.00 45.97 412 GLU A N 1
ATOM 3097 C CA . GLU A 1 412 ? 4.085 -3.584 15.393 1.00 45.97 412 GLU A CA 1
ATOM 3098 C C . GLU A 1 412 ? 5.522 -3.788 15.906 1.00 45.97 412 GLU A C 1
ATOM 3100 O O . GLU A 1 412 ? 6.473 -3.323 15.282 1.00 45.97 412 GLU A O 1
ATOM 3105 N N . GLN A 1 413 ? 5.697 -4.460 17.048 1.00 57.50 413 GLN A N 1
ATOM 3106 C CA . GLN A 1 413 ? 7.000 -4.709 17.663 1.00 57.50 413 GLN A CA 1
ATOM 3107 C C . GLN A 1 413 ? 7.370 -6.188 17.531 1.00 57.50 413 GLN A C 1
ATOM 3109 O O . GLN A 1 413 ? 6.602 -7.075 17.897 1.00 57.50 413 GLN A O 1
ATOM 3114 N N . GLU A 1 414 ? 8.566 -6.472 17.016 1.00 66.44 414 GLU A N 1
ATOM 3115 C CA . GLU A 1 414 ? 9.055 -7.847 16.914 1.00 66.44 414 GLU A CA 1
ATOM 3116 C C . GLU A 1 414 ? 9.536 -8.317 18.307 1.00 66.44 414 GLU A C 1
ATOM 3118 O O . GLU A 1 414 ? 10.376 -7.651 18.920 1.00 66.44 414 GLU A O 1
ATOM 3123 N N . PRO A 1 415 ? 9.001 -9.422 18.859 1.00 77.81 415 PRO A N 1
ATOM 3124 C CA . PRO A 1 415 ? 9.409 -9.918 20.171 1.00 77.81 415 PRO A CA 1
ATOM 3125 C C . PRO A 1 415 ? 10.880 -10.357 20.169 1.00 77.81 415 PRO A C 1
ATOM 3127 O O . PRO A 1 415 ? 11.342 -11.025 19.243 1.00 77.81 415 PRO A O 1
ATOM 3130 N N . GLU A 1 416 ? 11.613 -10.015 21.232 1.00 83.94 416 GLU A N 1
ATOM 3131 C CA . GLU A 1 416 ? 13.034 -10.350 21.362 1.00 83.94 416 GLU A CA 1
ATOM 3132 C C . GLU A 1 416 ? 13.243 -11.877 21.398 1.00 83.94 416 GLU A C 1
ATOM 3134 O O . GLU A 1 416 ? 12.575 -12.602 22.143 1.00 83.94 416 GLU A O 1
ATOM 3139 N N . LEU A 1 417 ? 14.174 -12.376 20.580 1.00 85.62 417 LEU A N 1
ATOM 3140 C CA . LEU A 1 417 ? 14.464 -13.804 20.474 1.00 85.62 417 LEU A CA 1
ATOM 3141 C C . LEU A 1 417 ? 15.334 -14.274 21.637 1.00 85.62 417 LEU A C 1
ATOM 3143 O O . LEU A 1 417 ? 16.329 -13.643 21.991 1.00 85.62 417 LEU A O 1
ATOM 3147 N N . ILE A 1 418 ? 15.029 -15.457 22.161 1.00 87.25 418 ILE A N 1
ATOM 3148 C CA . ILE A 1 418 ? 15.962 -16.186 23.012 1.00 87.25 418 ILE A CA 1
ATOM 3149 C C . ILE A 1 418 ? 17.094 -16.701 22.109 1.00 87.25 418 ILE A C 1
ATOM 3151 O O . ILE A 1 418 ? 16.818 -17.456 21.168 1.00 87.25 418 ILE A O 1
ATOM 3155 N N . PRO A 1 419 ? 18.353 -16.284 22.340 1.00 82.31 419 PRO A N 1
ATOM 3156 C CA . PRO A 1 419 ? 19.442 -16.540 21.407 1.00 82.31 419 PRO A CA 1
ATOM 3157 C C . PRO A 1 419 ? 19.826 -18.022 21.388 1.00 82.31 419 PRO A C 1
ATOM 3159 O O . PRO A 1 419 ? 19.934 -18.670 22.430 1.00 82.31 419 PRO A O 1
ATOM 3162 N N . PHE A 1 420 ? 20.104 -18.569 20.206 1.00 74.00 420 PHE A N 1
ATOM 3163 C CA . PHE A 1 420 ? 20.743 -19.881 20.105 1.00 74.00 420 PHE A CA 1
ATOM 3164 C C . PHE A 1 420 ? 22.155 -19.826 20.738 1.00 74.00 420 PHE A C 1
ATOM 3166 O O . PHE A 1 420 ? 22.876 -18.859 20.486 1.00 74.00 420 PHE A O 1
ATOM 3173 N N . PRO A 1 421 ? 22.598 -20.821 21.542 1.00 76.12 421 PRO A N 1
ATOM 3174 C CA . PRO A 1 421 ? 22.008 -22.144 21.775 1.00 76.12 421 PRO A CA 1
ATOM 3175 C C . PRO A 1 421 ? 21.199 -22.268 23.084 1.00 76.12 421 PRO A C 1
ATOM 3177 O O . PRO A 1 421 ? 21.068 -23.373 23.613 1.00 76.12 421 PRO A O 1
ATOM 3180 N N . GLN A 1 422 ? 20.665 -21.181 23.649 1.00 86.06 422 GLN A N 1
ATOM 3181 C CA . GLN A 1 422 ? 19.914 -21.234 24.911 1.00 86.06 422 GLN A CA 1
ATOM 3182 C C . GLN A 1 422 ? 18.627 -22.054 24.749 1.00 86.06 422 GLN A C 1
ATOM 3184 O O . GLN A 1 422 ? 17.799 -21.747 23.900 1.00 86.06 422 GLN A O 1
ATOM 3189 N N . SER A 1 423 ? 18.452 -23.107 25.551 1.00 89.00 423 SER A N 1
ATOM 3190 C CA . SER A 1 423 ? 17.348 -24.075 25.417 1.00 89.00 423 SER A CA 1
ATOM 3191 C C . SER A 1 423 ? 16.298 -24.007 26.529 1.00 89.00 423 SER A C 1
ATOM 3193 O O . SER A 1 423 ? 15.453 -24.897 26.635 1.00 89.00 423 SER A O 1
ATOM 3195 N N . ASP A 1 424 ? 16.385 -23.010 27.405 1.00 92.69 424 ASP A N 1
ATOM 3196 C CA . ASP A 1 424 ? 15.436 -22.803 28.493 1.00 92.69 424 ASP A CA 1
ATOM 3197 C C . ASP A 1 424 ? 15.303 -21.332 28.902 1.00 92.69 424 ASP A C 1
ATOM 3199 O O . ASP A 1 424 ? 16.168 -20.508 28.606 1.00 92.69 424 ASP A O 1
ATOM 3203 N N . VAL A 1 425 ? 14.195 -21.005 29.572 1.00 94.56 425 VAL A N 1
ATOM 3204 C CA . VAL A 1 425 ? 13.925 -19.688 30.165 1.00 94.56 425 VAL A CA 1
ATOM 3205 C C . VAL A 1 425 ? 13.131 -19.832 31.462 1.00 94.56 425 VAL A C 1
ATOM 3207 O O . VAL A 1 425 ? 12.180 -20.614 31.531 1.00 94.56 425 VAL A O 1
ATOM 3210 N N . ASP A 1 426 ? 13.523 -19.076 32.488 1.00 93.81 426 ASP A N 1
ATOM 3211 C CA . ASP A 1 426 ? 12.812 -18.990 33.765 1.00 93.81 426 ASP A CA 1
ATOM 3212 C C . ASP A 1 426 ? 11.792 -17.862 33.722 1.00 93.81 426 ASP A C 1
ATOM 3214 O O . ASP A 1 426 ? 12.158 -16.693 33.723 1.00 93.81 426 ASP A O 1
ATOM 3218 N N . LEU A 1 427 ? 10.514 -18.211 33.732 1.00 91.88 427 LEU A N 1
ATOM 3219 C CA . LEU A 1 427 ? 9.405 -17.278 33.843 1.00 91.88 427 LEU A CA 1
ATOM 3220 C C . LEU A 1 427 ? 9.191 -16.902 35.302 1.00 91.88 427 LEU A C 1
ATOM 3222 O O . LEU A 1 427 ? 9.161 -17.778 36.169 1.00 91.88 427 LEU A O 1
ATOM 3226 N N . ARG A 1 428 ? 9.030 -15.608 35.572 1.00 87.75 428 ARG A N 1
ATOM 3227 C CA . ARG A 1 428 ? 8.920 -15.059 36.931 1.00 87.75 428 ARG A CA 1
ATOM 3228 C C . ARG A 1 428 ? 7.609 -14.304 37.127 1.00 87.75 428 ARG A C 1
ATOM 3230 O O . ARG A 1 428 ? 6.998 -13.857 36.159 1.00 87.75 428 ARG A O 1
ATOM 3237 N N . ASN A 1 429 ? 7.222 -14.114 38.390 1.00 85.06 429 ASN A N 1
ATOM 3238 C CA . ASN A 1 429 ? 6.018 -13.380 38.802 1.00 85.06 429 ASN A CA 1
ATOM 3239 C C . ASN A 1 429 ? 4.709 -13.989 38.269 1.00 85.06 429 ASN A C 1
ATOM 3241 O O . ASN A 1 429 ? 3.756 -13.266 37.974 1.00 85.06 429 ASN A O 1
ATOM 3245 N N . LEU A 1 430 ? 4.653 -15.317 38.126 1.00 85.38 430 LEU A N 1
ATOM 3246 C CA . LEU A 1 430 ? 3.439 -15.982 37.671 1.00 85.38 430 LEU A CA 1
ATOM 3247 C C . LEU A 1 430 ? 2.394 -16.020 38.794 1.00 85.38 430 LEU A C 1
ATOM 3249 O O . LEU A 1 430 ? 2.722 -16.395 39.924 1.00 85.38 430 LEU A O 1
ATOM 3253 N N . PRO A 1 431 ? 1.127 -15.674 38.507 1.00 79.44 431 PRO A N 1
ATOM 3254 C CA . PRO A 1 431 ? 0.065 -15.763 39.497 1.00 79.44 431 PRO A CA 1
ATOM 3255 C C . PRO A 1 431 ? -0.139 -17.210 39.962 1.00 79.44 431 PRO A C 1
ATOM 3257 O O . PRO A 1 431 ? -0.233 -18.145 39.162 1.00 79.44 431 PRO A O 1
ATOM 3260 N N . LEU A 1 432 ?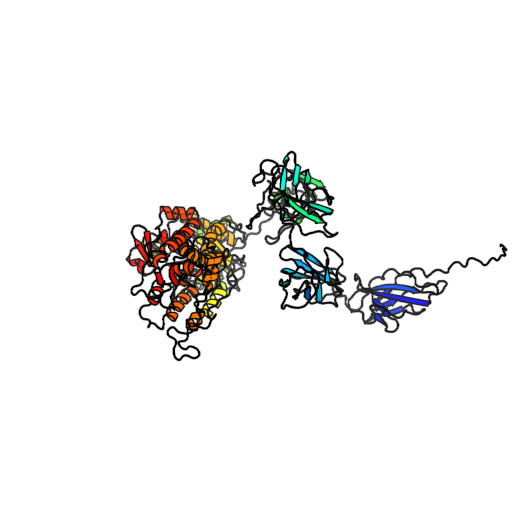 -0.211 -17.381 41.282 1.00 79.19 432 LEU A N 1
ATOM 3261 C CA . LEU A 1 432 ? -0.373 -18.685 41.919 1.00 79.19 432 LEU A CA 1
ATOM 3262 C C . LEU A 1 432 ? -1.770 -19.262 41.651 1.00 79.19 432 LEU A C 1
ATOM 3264 O O . LEU A 1 432 ? -2.753 -18.532 41.549 1.00 79.19 432 LEU A O 1
ATOM 3268 N N . GLY A 1 433 ? -1.860 -20.591 41.553 1.00 73.62 433 GLY A N 1
ATOM 3269 C CA . GLY A 1 433 ? -3.132 -21.301 41.355 1.00 73.62 433 GLY A CA 1
ATOM 3270 C C . GLY A 1 433 ? -3.681 -21.274 39.923 1.00 73.62 433 GLY A C 1
ATOM 3271 O O . GLY A 1 433 ? -4.757 -21.818 39.679 1.00 73.62 433 GLY A O 1
ATOM 3272 N N . ILE A 1 434 ? -2.951 -20.693 38.966 1.00 77.00 434 ILE A N 1
ATOM 3273 C CA . ILE A 1 434 ? -3.334 -20.645 37.551 1.00 77.00 434 ILE A CA 1
ATOM 3274 C C . ILE A 1 434 ? -2.616 -21.754 36.770 1.00 77.00 434 ILE A C 1
ATOM 3276 O O . ILE A 1 434 ? -1.444 -22.049 37.000 1.00 77.00 434 ILE A O 1
ATOM 3280 N N . ARG A 1 435 ? -3.335 -22.402 35.845 1.00 78.44 435 ARG A N 1
ATOM 3281 C CA . ARG A 1 435 ? -2.737 -23.358 34.899 1.00 78.44 435 ARG A CA 1
ATOM 3282 C C . ARG A 1 435 ? -2.132 -22.593 33.741 1.00 78.44 435 ARG A C 1
ATOM 3284 O O . ARG A 1 435 ? -2.787 -21.694 33.229 1.00 78.44 435 ARG A O 1
ATOM 3291 N N . PHE A 1 436 ? -0.959 -23.003 33.279 1.00 85.38 436 PHE A N 1
ATOM 3292 C CA . PHE A 1 436 ? -0.290 -22.365 32.152 1.00 85.38 436 PHE A CA 1
ATOM 3293 C C . PHE A 1 436 ? 0.046 -23.358 31.045 1.00 85.38 436 PHE A C 1
ATOM 3295 O O . PHE A 1 436 ? 0.221 -24.551 31.295 1.00 85.38 436 PHE A O 1
ATOM 3302 N N . GLU A 1 437 ? 0.152 -22.835 29.832 1.00 86.12 437 GLU A N 1
ATOM 3303 C CA . GLU A 1 437 ? 0.669 -23.533 28.662 1.00 86.12 437 GLU A CA 1
ATOM 3304 C C . GLU A 1 437 ? 1.715 -22.671 27.950 1.00 86.12 437 GLU A C 1
ATOM 3306 O O . GLU A 1 437 ? 1.692 -21.437 28.023 1.00 86.12 437 GLU A O 1
ATOM 3311 N N . ALA A 1 438 ? 2.649 -23.344 27.279 1.00 88.56 438 ALA A N 1
ATOM 3312 C CA . ALA A 1 438 ? 3.762 -22.721 26.580 1.00 88.56 438 ALA A CA 1
ATOM 3313 C C . ALA A 1 438 ? 3.880 -23.248 25.151 1.00 88.56 438 ALA A C 1
ATOM 3315 O O . ALA A 1 438 ? 3.632 -24.426 24.895 1.00 88.56 438 ALA A O 1
ATOM 3316 N N . CYS A 1 439 ? 4.313 -22.378 24.245 1.00 85.69 439 CYS A N 1
ATOM 3317 C CA . CYS A 1 439 ? 4.613 -22.687 22.854 1.00 85.69 439 CYS A CA 1
ATOM 3318 C C . CYS A 1 439 ? 6.004 -22.143 22.523 1.00 85.69 439 CYS A C 1
ATOM 3320 O O . CYS A 1 439 ? 6.321 -21.007 22.879 1.00 85.69 439 CYS A O 1
ATOM 3322 N N . VAL A 1 440 ? 6.817 -22.930 21.814 1.00 86.38 440 VAL A N 1
ATOM 3323 C CA . VAL A 1 440 ? 8.138 -22.497 21.337 1.00 86.38 440 VAL A CA 1
ATOM 3324 C C . VAL A 1 440 ? 8.139 -22.479 19.814 1.00 86.38 440 VAL A C 1
ATOM 3326 O O . VAL A 1 440 ? 7.715 -23.442 19.176 1.00 86.38 440 VAL A O 1
ATOM 3329 N N . ALA A 1 441 ? 8.589 -21.374 19.232 1.00 82.31 441 ALA A N 1
ATOM 3330 C CA . ALA A 1 441 ? 8.745 -21.209 17.794 1.00 82.31 441 ALA A CA 1
ATOM 3331 C C . ALA A 1 441 ? 10.210 -20.915 17.461 1.00 82.31 441 ALA A C 1
ATOM 3333 O O . ALA A 1 441 ? 10.866 -20.172 18.187 1.00 82.31 441 ALA A O 1
ATOM 3334 N N . PHE A 1 442 ? 10.726 -21.497 16.381 1.00 79.88 442 PHE A N 1
ATOM 3335 C CA . PHE A 1 442 ? 12.121 -21.324 15.968 1.00 79.88 442 PHE A CA 1
ATOM 3336 C C . PHE A 1 442 ? 12.212 -20.445 14.721 1.00 79.88 442 PHE A C 1
ATOM 3338 O O . PHE A 1 442 ? 11.412 -20.607 13.798 1.00 79.88 442 PHE A O 1
ATOM 3345 N N . ARG A 1 443 ? 13.203 -19.546 14.685 1.00 77.06 443 ARG A N 1
ATOM 3346 C CA . ARG A 1 443 ? 13.536 -18.742 13.499 1.00 77.06 443 ARG A CA 1
ATOM 3347 C C . ARG A 1 443 ? 14.671 -19.409 12.723 1.00 77.06 443 ARG A C 1
ATOM 3349 O O . ARG A 1 443 ? 15.658 -19.812 13.335 1.00 77.06 443 ARG A O 1
ATOM 3356 N N . ILE A 1 444 ? 14.534 -19.509 11.402 1.00 66.88 444 ILE A N 1
ATOM 3357 C CA . ILE A 1 444 ? 15.562 -20.005 10.469 1.00 66.88 444 ILE A CA 1
ATOM 3358 C C . ILE A 1 444 ? 15.830 -18.944 9.395 1.00 66.88 444 ILE A C 1
ATOM 3360 O O . ILE A 1 444 ? 14.918 -18.211 9.022 1.00 66.88 444 ILE A O 1
ATOM 3364 N N . GLN A 1 445 ? 17.066 -18.841 8.902 1.00 59.78 445 GLN A N 1
ATOM 3365 C CA . GLN A 1 445 ? 17.459 -17.825 7.913 1.00 59.78 445 GLN A CA 1
ATOM 3366 C C . GLN A 1 445 ? 17.539 -18.427 6.501 1.00 59.78 445 GLN A C 1
ATOM 3368 O O . GLN A 1 445 ? 18.544 -19.043 6.163 1.00 59.78 445 GLN A O 1
ATOM 3373 N N . LEU A 1 446 ? 16.497 -18.286 5.671 1.00 50.47 446 LEU A N 1
ATOM 3374 C CA . LEU A 1 446 ? 16.506 -18.802 4.291 1.00 50.47 446 LEU A CA 1
ATOM 3375 C C . LEU A 1 446 ? 17.433 -17.987 3.377 1.00 50.47 446 LEU A C 1
ATOM 3377 O O . LEU A 1 446 ? 17.447 -16.757 3.412 1.00 50.47 446 LEU A O 1
ATOM 3381 N N . LEU A 1 447 ? 18.208 -18.697 2.554 1.00 37.94 447 LEU A N 1
ATOM 3382 C CA . LEU A 1 447 ? 19.028 -18.116 1.495 1.00 37.94 447 LEU A CA 1
ATOM 3383 C C . LEU A 1 447 ? 18.177 -17.889 0.242 1.00 37.94 447 LEU A C 1
ATOM 3385 O O . LEU A 1 447 ? 17.561 -18.817 -0.264 1.00 37.94 447 LEU A O 1
ATOM 3389 N N . GLU A 1 448 ? 18.238 -16.647 -0.239 1.00 31.83 448 GLU A N 1
ATOM 3390 C CA . GLU A 1 448 ? 17.696 -16.074 -1.480 1.00 31.83 448 GLU A CA 1
ATOM 3391 C C . GLU A 1 448 ? 16.269 -15.490 -1.492 1.00 31.83 448 GLU A C 1
ATOM 3393 O O . GLU A 1 448 ? 15.251 -16.168 -1.569 1.00 31.83 448 GLU A O 1
ATOM 3398 N N . ARG A 1 449 ? 16.269 -14.149 -1.577 1.00 35.47 449 ARG A N 1
ATOM 3399 C CA . ARG A 1 449 ? 15.426 -13.307 -2.445 1.00 35.47 449 ARG A CA 1
ATOM 3400 C C . ARG A 1 449 ? 13.925 -13.616 -2.450 1.00 35.47 449 ARG A C 1
ATOM 3402 O O . ARG A 1 449 ? 13.369 -13.977 -3.481 1.00 35.47 449 ARG A O 1
ATOM 3409 N N . ARG A 1 450 ? 13.271 -13.332 -1.328 1.00 30.25 450 ARG A N 1
ATOM 3410 C CA . ARG A 1 450 ? 11.962 -12.656 -1.182 1.00 30.25 450 ARG A CA 1
ATOM 3411 C C . ARG A 1 450 ? 11.620 -12.670 0.309 1.00 30.25 450 ARG A C 1
ATOM 3413 O O . ARG A 1 450 ? 11.964 -13.614 1.010 1.00 30.25 450 ARG A O 1
ATOM 3420 N N . HIS A 1 451 ? 10.993 -11.605 0.797 1.00 28.67 451 HIS A N 1
ATOM 3421 C CA . HIS A 1 451 ? 10.492 -11.527 2.167 1.00 28.67 451 HIS A CA 1
ATOM 3422 C C . HIS A 1 451 ? 9.463 -12.641 2.420 1.00 28.67 451 HIS A C 1
ATOM 3424 O O . HIS A 1 451 ? 8.302 -12.504 2.053 1.00 28.67 451 HIS A O 1
ATOM 3430 N N . SER A 1 452 ? 9.883 -13.734 3.053 1.00 31.20 452 SER A N 1
ATOM 3431 C CA . SER A 1 452 ? 8.994 -14.641 3.783 1.00 31.20 452 SER A CA 1
ATOM 3432 C C . SER A 1 452 ? 9.813 -15.459 4.784 1.00 31.20 452 SER A C 1
ATOM 3434 O O . SER A 1 452 ? 10.485 -16.422 4.410 1.00 31.20 452 SER A O 1
ATOM 3436 N N . ASP A 1 453 ? 9.761 -15.059 6.056 1.00 39.03 453 ASP A N 1
ATOM 3437 C CA . ASP A 1 453 ? 10.305 -15.821 7.181 1.00 39.03 453 ASP A CA 1
ATOM 3438 C C . ASP A 1 453 ? 9.421 -17.055 7.427 1.00 39.03 453 ASP A C 1
ATOM 3440 O O . ASP A 1 453 ? 8.217 -16.933 7.658 1.00 39.03 453 ASP A O 1
ATOM 3444 N N . PHE A 1 454 ? 9.999 -18.258 7.395 1.00 36.03 454 PHE A N 1
ATOM 3445 C CA . PHE A 1 454 ? 9.272 -19.481 7.745 1.00 36.03 454 PHE A CA 1
ATOM 3446 C C . PHE A 1 454 ? 9.414 -19.748 9.251 1.00 36.03 454 PHE A C 1
ATOM 3448 O O . PHE A 1 454 ? 10.519 -19.972 9.747 1.00 36.03 454 PHE A O 1
ATOM 3455 N N . VAL A 1 455 ? 8.301 -19.742 9.993 1.00 44.81 455 VAL A N 1
ATOM 3456 C CA . VAL A 1 455 ? 8.266 -20.077 11.427 1.00 44.81 455 VAL A CA 1
ATOM 3457 C C . VAL A 1 455 ? 7.834 -21.534 11.594 1.00 44.81 455 VAL A C 1
ATOM 3459 O O . VAL A 1 455 ? 6.679 -21.877 11.354 1.00 44.81 455 VAL A O 1
ATOM 3462 N N . ALA A 1 456 ? 8.735 -22.405 12.053 1.00 41.84 456 ALA A N 1
ATOM 3463 C CA . ALA A 1 456 ? 8.358 -23.753 12.478 1.00 41.84 456 ALA A CA 1
ATOM 3464 C C . ALA A 1 456 ? 7.838 -23.708 13.929 1.00 41.84 456 ALA A C 1
ATOM 3466 O O . ALA A 1 456 ? 8.577 -23.340 14.847 1.00 41.84 456 ALA A O 1
ATOM 3467 N N . MET A 1 457 ? 6.564 -24.061 14.146 1.00 38.62 457 MET A N 1
ATOM 3468 C CA . MET A 1 457 ? 5.935 -24.074 15.476 1.00 38.62 457 MET A CA 1
ATOM 3469 C C . MET A 1 457 ? 6.010 -25.463 16.134 1.00 38.62 457 MET A C 1
ATOM 3471 O O . MET A 1 457 ? 5.597 -26.457 15.539 1.00 38.62 457 MET A O 1
ATOM 3475 N N . ALA A 1 458 ? 6.503 -25.534 17.377 1.00 41.94 458 ALA A N 1
ATOM 3476 C CA . ALA A 1 458 ? 6.386 -26.714 18.241 1.00 41.94 458 ALA A CA 1
ATOM 3477 C C . ALA A 1 458 ? 5.077 -26.656 19.042 1.00 41.94 458 ALA A C 1
ATOM 3479 O O . ALA A 1 458 ? 4.738 -25.599 19.573 1.00 41.94 458 ALA A O 1
ATOM 3480 N N . GLY A 1 459 ? 4.365 -27.783 19.145 1.00 40.78 459 GLY A N 1
ATOM 3481 C CA . GLY A 1 459 ? 3.062 -27.898 19.817 1.00 40.78 459 GLY A CA 1
ATOM 3482 C C . GLY A 1 459 ? 3.048 -27.493 21.301 1.00 40.78 459 GLY A C 1
ATOM 3483 O O . GLY A 1 459 ? 4.088 -27.403 21.952 1.00 40.78 459 GLY A O 1
ATOM 3484 N N . ALA A 1 460 ? 1.841 -27.235 21.818 1.00 36.59 460 ALA A N 1
ATOM 3485 C CA . ALA A 1 460 ? 1.591 -26.787 23.188 1.00 36.59 460 ALA A CA 1
ATOM 3486 C C . ALA A 1 460 ? 1.518 -27.961 24.182 1.00 36.59 460 ALA A C 1
ATOM 3488 O O . ALA A 1 460 ? 0.728 -28.883 23.995 1.00 36.59 460 ALA A O 1
ATOM 3489 N N . THR A 1 461 ? 2.273 -27.886 25.280 1.00 40.41 461 THR A N 1
ATOM 3490 C CA . THR A 1 461 ? 2.236 -28.882 26.368 1.00 40.41 461 THR A CA 1
ATOM 3491 C C . THR A 1 461 ? 1.351 -28.393 27.513 1.00 40.41 461 THR A C 1
ATOM 3493 O O . THR A 1 461 ? 1.643 -27.365 28.127 1.00 40.41 461 THR A O 1
ATOM 3496 N N . VAL A 1 462 ? 0.305 -29.149 27.861 1.00 38.38 462 VAL A N 1
ATOM 3497 C CA . VAL A 1 462 ? -0.567 -28.869 29.019 1.00 38.38 462 VAL A CA 1
ATOM 3498 C C . VAL A 1 462 ? -0.189 -29.793 30.180 1.00 38.38 462 VAL A C 1
ATOM 3500 O O . VAL A 1 462 ? -0.426 -30.997 30.111 1.00 38.38 462 VAL A O 1
ATOM 3503 N N . LEU A 1 463 ? 0.355 -29.251 31.277 1.00 34.34 463 LEU A N 1
ATOM 3504 C CA . LEU A 1 463 ? 0.684 -30.035 32.479 1.00 34.34 463 LEU A CA 1
ATOM 3505 C C . LEU A 1 463 ? -0.267 -29.692 33.638 1.00 34.34 463 LEU A C 1
ATOM 3507 O O . LEU A 1 463 ? -0.445 -28.533 34.008 1.00 34.34 463 LEU A O 1
ATOM 3511 N N . ARG A 1 464 ? -0.919 -30.717 34.206 1.00 33.22 464 ARG A N 1
ATOM 3512 C CA . ARG A 1 464 ? -1.886 -30.584 35.310 1.00 33.22 464 ARG A CA 1
ATOM 3513 C C . ARG A 1 464 ? -1.162 -30.568 36.659 1.00 33.22 464 ARG A C 1
ATOM 3515 O O . ARG A 1 464 ? -0.779 -31.622 37.152 1.00 33.22 464 ARG A O 1
ATOM 3522 N N . ALA A 1 465 ? -1.072 -29.402 37.292 1.00 32.38 465 ALA A N 1
ATOM 3523 C CA . ALA A 1 465 ? -0.879 -29.289 38.738 1.00 32.38 465 ALA A CA 1
ATOM 3524 C C . ALA A 1 465 ? -2.146 -28.664 39.345 1.00 32.38 465 ALA A C 1
ATOM 3526 O O . ALA A 1 465 ? -2.587 -27.597 38.917 1.00 32.38 465 ALA A O 1
ATOM 3527 N N . LEU A 1 466 ? -2.793 -29.373 40.272 1.00 31.11 466 LEU A N 1
ATOM 3528 C CA . LEU A 1 466 ? -3.969 -28.900 41.005 1.00 31.11 466 LEU A CA 1
ATOM 3529 C C . LEU A 1 466 ? -3.503 -28.248 42.312 1.00 31.11 466 LEU A C 1
ATOM 3531 O O . LEU A 1 466 ? -2.895 -28.916 43.142 1.00 31.11 466 LEU A O 1
ATOM 3535 N N . LEU A 1 467 ? -3.834 -26.973 42.505 1.00 32.50 467 LEU A N 1
ATOM 3536 C CA . LEU A 1 467 ? -3.884 -26.322 43.817 1.00 32.50 467 LEU A CA 1
ATOM 3537 C C . LEU A 1 467 ? -5.329 -25.830 44.048 1.00 32.50 467 LEU A C 1
ATOM 3539 O O . LEU A 1 467 ? -6.041 -25.598 43.067 1.00 32.50 467 LEU A O 1
ATOM 3543 N N . PRO A 1 468 ? -5.819 -25.771 45.300 1.00 34.84 468 PRO A N 1
ATOM 3544 C CA . PRO A 1 468 ? -7.251 -25.838 45.601 1.00 34.84 468 PRO A CA 1
ATOM 3545 C C . PRO A 1 468 ? -8.019 -24.593 45.138 1.00 34.84 468 PRO A C 1
ATOM 3547 O O . PRO A 1 468 ? -7.590 -23.467 45.368 1.00 34.84 468 PRO A O 1
ATOM 3550 N N . MET A 1 469 ? -9.171 -24.819 44.501 1.00 30.17 469 MET A N 1
ATOM 3551 C CA . MET A 1 469 ? -10.067 -23.798 43.950 1.00 30.17 469 MET A CA 1
ATOM 3552 C C . MET A 1 469 ? -10.893 -23.090 45.027 1.00 30.17 469 MET A C 1
ATOM 3554 O O . MET A 1 469 ? -11.598 -23.761 45.776 1.00 30.17 469 MET A O 1
ATOM 3558 N N . TRP A 1 470 ? -10.962 -21.758 44.955 1.00 33.69 470 TRP A N 1
ATOM 3559 C CA . TRP A 1 470 ? -12.164 -20.983 45.288 1.00 33.69 470 TRP A CA 1
ATOM 3560 C C . TRP A 1 470 ? -12.602 -20.199 44.045 1.00 33.69 470 TRP A C 1
ATOM 3562 O O . TRP A 1 470 ? -11.801 -19.520 43.407 1.00 33.69 470 TRP A O 1
ATOM 3572 N N . ALA A 1 471 ? -13.867 -20.368 43.661 1.00 35.22 471 ALA A N 1
ATOM 3573 C CA . ALA A 1 471 ? -14.460 -19.800 42.458 1.00 35.22 471 ALA A CA 1
ATOM 3574 C C . ALA A 1 471 ? -14.871 -18.336 42.678 1.00 35.22 471 ALA A C 1
ATOM 3576 O O . ALA A 1 471 ? -15.583 -18.035 43.633 1.00 35.22 471 ALA A O 1
ATOM 3577 N N . MET A 1 472 ? -14.491 -17.447 41.758 1.00 34.41 472 MET A N 1
ATOM 3578 C CA . MET A 1 472 ? -15.114 -16.131 41.600 1.00 34.41 472 MET A CA 1
ATOM 3579 C C . MET A 1 472 ? -15.703 -16.031 40.195 1.00 34.41 472 MET A C 1
ATOM 3581 O O . MET A 1 472 ? -14.984 -16.077 39.199 1.00 34.41 472 MET A O 1
ATOM 3585 N N . ALA A 1 473 ? -17.028 -15.929 40.128 1.00 34.88 473 ALA A N 1
ATOM 3586 C CA . ALA A 1 473 ? -17.755 -15.585 38.917 1.00 34.88 473 ALA A CA 1
ATOM 3587 C C . ALA A 1 473 ? -17.498 -14.105 38.590 1.00 34.88 473 ALA A C 1
ATOM 3589 O O . ALA A 1 473 ? -17.812 -13.235 39.400 1.00 34.88 473 ALA A O 1
ATOM 3590 N N . GLN A 1 474 ? -16.921 -13.812 37.422 1.00 35.56 474 GLN A N 1
ATOM 3591 C CA . GLN A 1 474 ? -16.885 -12.448 36.894 1.00 35.56 474 GLN A CA 1
ATOM 3592 C C . GLN A 1 474 ? -18.256 -12.108 36.305 1.00 35.56 474 GLN A C 1
ATOM 3594 O O . GLN A 1 474 ? -18.756 -12.794 35.414 1.00 35.56 474 GLN A O 1
ATOM 3599 N N . THR A 1 475 ? -18.866 -11.045 36.814 1.00 36.50 475 THR A N 1
ATOM 3600 C CA . THR A 1 475 ? -20.074 -10.431 36.269 1.00 36.50 475 THR A CA 1
ATOM 3601 C C . THR A 1 475 ? -19.736 -9.733 34.950 1.00 36.50 475 THR A C 1
ATOM 3603 O O . THR A 1 475 ? -19.081 -8.693 34.932 1.00 36.50 475 THR A O 1
ATOM 3606 N N . VAL A 1 476 ? -20.164 -10.312 33.826 1.00 45.94 476 VAL A N 1
ATOM 3607 C CA . VAL A 1 476 ? -20.083 -9.671 32.504 1.00 45.94 476 VAL A CA 1
ATOM 3608 C C . VAL A 1 476 ? -21.054 -8.489 32.502 1.00 45.94 476 VAL A C 1
ATOM 3610 O O . VAL A 1 476 ? -22.258 -8.686 32.662 1.00 45.94 476 VAL A O 1
ATOM 3613 N N . GLN A 1 477 ? -20.549 -7.260 32.368 1.00 50.78 477 GLN A N 1
ATOM 3614 C CA . GLN A 1 477 ? -21.425 -6.112 32.134 1.00 50.78 477 GLN A CA 1
ATOM 3615 C C . GLN A 1 477 ? -22.106 -6.266 30.764 1.00 50.78 477 GLN A C 1
ATOM 3617 O O . GLN A 1 477 ? -21.430 -6.644 29.805 1.00 50.78 477 GLN A O 1
ATOM 3622 N N . PRO A 1 478 ? -23.418 -5.994 30.653 1.00 63.09 478 PRO A N 1
ATOM 3623 C CA . PRO A 1 478 ? -24.123 -6.072 29.379 1.00 63.09 478 PRO A CA 1
ATOM 3624 C C . PRO A 1 478 ? -23.514 -5.081 28.379 1.00 63.09 478 PRO A C 1
ATOM 3626 O O . PRO A 1 478 ? -23.234 -3.930 28.727 1.00 63.09 478 PRO A O 1
ATOM 3629 N N . ALA A 1 479 ? -23.281 -5.538 27.147 1.00 75.75 479 ALA A N 1
ATOM 3630 C CA . ALA A 1 479 ? -22.804 -4.676 26.074 1.00 75.75 479 ALA A CA 1
ATOM 3631 C C . ALA A 1 479 ? -23.835 -3.572 25.801 1.00 75.75 479 ALA A C 1
ATOM 3633 O O . ALA A 1 479 ? -25.042 -3.799 25.885 1.00 75.75 479 ALA A O 1
ATOM 3634 N N . LYS A 1 480 ? -23.359 -2.361 25.498 1.00 86.62 480 LYS A N 1
ATOM 3635 C CA . LYS A 1 480 ? -24.251 -1.242 25.176 1.00 86.62 480 LYS A CA 1
ATOM 3636 C C . LYS A 1 480 ? -24.968 -1.508 23.842 1.00 86.62 480 LYS A C 1
ATOM 3638 O O . LYS A 1 480 ? -24.334 -2.073 22.948 1.00 86.62 480 LYS A O 1
ATOM 3643 N N . PRO A 1 481 ? -26.229 -1.068 23.677 1.00 93.94 481 PRO A N 1
ATOM 3644 C CA . PRO A 1 481 ? -26.943 -1.215 22.413 1.00 93.94 481 PRO A CA 1
ATOM 3645 C C . PRO A 1 481 ? -26.238 -0.487 21.263 1.00 93.94 481 PRO A C 1
ATOM 3647 O O . PRO A 1 481 ? -25.569 0.530 21.469 1.00 93.94 481 PRO A O 1
ATOM 3650 N N . VAL A 1 482 ? -26.428 -0.972 20.039 1.00 95.50 482 VAL A N 1
ATOM 3651 C CA . VAL A 1 482 ? -25.999 -0.310 18.803 1.00 95.50 482 VAL A CA 1
ATOM 3652 C C . VAL A 1 482 ? -27.237 0.092 18.013 1.00 95.50 482 VAL A C 1
ATOM 3654 O O . VAL A 1 482 ? -28.077 -0.748 17.694 1.00 95.50 482 VAL A O 1
ATOM 3657 N N . VAL A 1 483 ? -27.341 1.377 17.680 1.00 96.19 483 VAL A N 1
ATOM 3658 C CA . VAL A 1 483 ? -28.388 1.905 16.803 1.00 96.19 483 VAL A CA 1
ATOM 3659 C C . VAL A 1 483 ? -27.894 1.852 15.360 1.00 96.19 483 VAL A C 1
ATOM 3661 O O . VAL A 1 483 ? -26.887 2.469 15.016 1.00 96.19 483 VAL A O 1
ATOM 3664 N N . LEU A 1 484 ? -28.610 1.115 14.517 1.00 96.31 484 LEU A N 1
ATOM 3665 C CA . LEU A 1 484 ? -28.286 0.874 13.118 1.00 96.31 484 LEU A CA 1
ATOM 3666 C C . LEU A 1 484 ? -29.253 1.648 12.211 1.00 96.31 484 LEU A C 1
ATOM 3668 O O . LEU A 1 484 ? -30.406 1.258 12.025 1.00 96.31 484 LEU A O 1
ATOM 3672 N N . ALA A 1 485 ? -28.768 2.747 11.639 1.00 95.38 485 ALA A N 1
ATOM 3673 C CA . ALA A 1 485 ? -29.470 3.538 10.638 1.00 95.38 485 ALA A CA 1
ATOM 3674 C C . ALA A 1 485 ? -29.256 2.902 9.259 1.00 95.38 485 ALA A C 1
ATOM 3676 O O . ALA A 1 485 ? -28.199 3.096 8.662 1.00 95.38 485 ALA A O 1
ATOM 3677 N N . PHE A 1 486 ? -30.217 2.118 8.765 1.00 95.12 486 PHE A N 1
ATOM 3678 C CA . PHE A 1 486 ? -30.079 1.390 7.499 1.00 95.12 486 PHE A CA 1
ATOM 3679 C C . PHE A 1 486 ? -30.846 2.050 6.347 1.00 95.12 486 PHE A C 1
ATOM 3681 O O . PHE A 1 486 ? -32.051 2.267 6.465 1.00 95.12 486 PHE A O 1
ATOM 3688 N N . LEU A 1 487 ? -30.177 2.283 5.214 1.00 92.88 487 LEU A N 1
ATOM 3689 C CA . LEU A 1 487 ? -30.808 2.739 3.973 1.00 92.88 487 LEU A CA 1
ATOM 3690 C C . LEU A 1 487 ? -30.404 1.860 2.781 1.00 92.88 487 LEU A C 1
ATOM 3692 O O . LEU A 1 487 ? -29.225 1.715 2.467 1.00 92.88 487 LEU A O 1
ATOM 3696 N N . GLY A 1 488 ? -31.390 1.286 2.099 1.00 86.06 488 GLY A N 1
ATOM 3697 C CA . GLY A 1 488 ? -31.186 0.485 0.893 1.00 86.06 488 GLY A CA 1
ATOM 3698 C C . GLY A 1 488 ? -31.812 1.126 -0.344 1.00 86.06 488 GLY A C 1
ATOM 3699 O O . GLY A 1 488 ? -32.179 2.299 -0.332 1.00 86.06 488 GLY A O 1
ATOM 3700 N N . ARG A 1 489 ? -31.953 0.347 -1.418 1.00 84.00 489 ARG A N 1
ATOM 3701 C CA . ARG A 1 489 ? -32.673 0.781 -2.621 1.00 84.00 489 ARG A CA 1
ATOM 3702 C C . ARG A 1 489 ? -34.171 0.926 -2.344 1.00 84.00 489 ARG A C 1
ATOM 3704 O O . ARG A 1 489 ? -34.736 0.174 -1.556 1.00 84.00 489 ARG A O 1
ATOM 3711 N N . SER A 1 490 ? -34.815 1.848 -3.053 1.00 80.38 490 SER A N 1
ATOM 3712 C CA . SER A 1 490 ? -36.250 2.128 -2.925 1.00 80.38 490 SER A CA 1
ATOM 3713 C C . SER A 1 490 ? -37.158 1.084 -3.585 1.00 80.38 490 SER A C 1
ATOM 3715 O O . SER A 1 490 ? -38.347 1.021 -3.279 1.00 80.38 490 SER A O 1
ATOM 3717 N N . ASP A 1 491 ? -36.611 0.269 -4.489 1.00 75.50 491 ASP A N 1
ATOM 3718 C CA . ASP A 1 491 ? -37.334 -0.706 -5.310 1.00 75.50 491 ASP A CA 1
ATOM 3719 C C . ASP A 1 491 ? -37.296 -2.144 -4.760 1.00 75.50 491 ASP A C 1
ATOM 3721 O O . ASP A 1 491 ? -37.751 -3.067 -5.433 1.00 75.50 491 ASP A O 1
ATOM 3725 N N . THR A 1 492 ? -36.765 -2.355 -3.551 1.00 81.88 492 THR A N 1
ATOM 3726 C CA . THR A 1 492 ? -36.702 -3.672 -2.897 1.00 81.88 492 THR A CA 1
ATOM 3727 C C . THR A 1 492 ? -36.735 -3.557 -1.368 1.00 81.88 492 THR A C 1
ATOM 3729 O O . THR A 1 492 ? -36.681 -2.460 -0.811 1.00 81.88 492 THR A O 1
ATOM 3732 N N . THR A 1 493 ? -36.845 -4.692 -0.674 1.00 86.31 493 THR A N 1
ATOM 3733 C CA . THR A 1 493 ? -36.830 -4.780 0.792 1.00 86.31 493 THR A CA 1
ATOM 3734 C C . THR A 1 493 ? -35.565 -5.477 1.301 1.00 86.31 493 THR A C 1
ATOM 3736 O O . THR A 1 493 ? -34.917 -6.242 0.584 1.00 86.31 493 THR A O 1
ATOM 3739 N N . TYR A 1 494 ? -35.209 -5.179 2.554 1.00 92.38 494 TYR A N 1
ATOM 3740 C CA . TYR A 1 494 ? -33.980 -5.636 3.223 1.00 92.38 494 TYR A CA 1
ATOM 3741 C C . TYR A 1 494 ? -34.270 -6.306 4.573 1.00 92.38 494 TYR A C 1
ATOM 3743 O O . TYR A 1 494 ? -33.436 -6.305 5.480 1.00 92.38 494 TYR A O 1
ATOM 3751 N N . SER A 1 495 ? -35.480 -6.841 4.736 1.00 92.88 495 SER A N 1
ATOM 3752 C CA . SER A 1 495 ? -35.905 -7.485 5.977 1.00 92.88 495 SER A CA 1
ATOM 3753 C C . SER A 1 495 ? -35.022 -8.686 6.311 1.00 92.88 495 SER A C 1
ATOM 3755 O O . SER A 1 495 ? -34.554 -8.786 7.442 1.00 92.88 495 SER A O 1
ATOM 3757 N N . GLY A 1 496 ? -34.667 -9.510 5.317 1.00 95.25 496 GLY A N 1
ATOM 3758 C CA . GLY A 1 496 ? -33.841 -10.696 5.520 1.00 95.25 496 GLY A CA 1
ATOM 3759 C C . GLY A 1 496 ? -32.450 -10.382 6.075 1.00 95.25 496 GLY A C 1
ATOM 3760 O O . GLY A 1 496 ? -32.009 -11.024 7.026 1.00 95.25 496 GLY A O 1
ATOM 3761 N N . ILE A 1 497 ? -31.756 -9.374 5.531 1.00 96.38 497 ILE A N 1
ATOM 3762 C CA . ILE A 1 497 ? -30.425 -8.996 6.033 1.00 96.38 497 ILE A CA 1
ATOM 3763 C C . ILE A 1 497 ? -30.499 -8.312 7.405 1.00 96.38 497 ILE A C 1
ATOM 3765 O O . ILE A 1 497 ? -29.666 -8.583 8.270 1.00 96.38 497 ILE A O 1
ATOM 3769 N N . LEU A 1 498 ? -31.503 -7.462 7.646 1.00 96.38 498 LEU A N 1
ATOM 3770 C CA . LEU A 1 498 ? -31.682 -6.808 8.945 1.00 96.38 498 LEU A CA 1
ATOM 3771 C C . LEU A 1 498 ? -32.008 -7.819 10.051 1.00 96.38 498 LEU A C 1
ATOM 3773 O O . LEU A 1 498 ? -31.478 -7.705 11.160 1.00 96.38 498 LEU A O 1
ATOM 3777 N N . ASP A 1 499 ? -32.828 -8.825 9.753 1.00 96.75 499 ASP A N 1
ATOM 3778 C CA . ASP A 1 499 ? -33.156 -9.902 10.686 1.00 96.75 499 ASP A CA 1
ATOM 3779 C C . ASP A 1 499 ? -31.938 -10.787 10.970 1.00 96.75 499 ASP A C 1
ATOM 3781 O O . ASP A 1 499 ? -31.665 -11.087 12.137 1.00 96.75 499 ASP A O 1
ATOM 3785 N N . ALA A 1 500 ? -31.140 -11.118 9.948 1.00 97.69 500 ALA A N 1
ATOM 3786 C CA . ALA A 1 500 ? -29.883 -11.846 10.121 1.00 97.69 500 ALA A CA 1
ATOM 3787 C C . ALA A 1 500 ? -28.897 -11.077 11.023 1.00 97.69 500 ALA A C 1
ATOM 3789 O O . ALA A 1 500 ? -28.334 -11.649 11.960 1.00 97.69 500 ALA A O 1
ATOM 3790 N N . VAL A 1 501 ? -28.735 -9.761 10.817 1.00 97.69 501 VAL A N 1
ATOM 3791 C CA . VAL A 1 501 ? -27.877 -8.902 11.659 1.00 97.69 501 VAL A CA 1
ATOM 3792 C C . VAL A 1 501 ? -28.368 -8.876 13.109 1.00 97.69 501 VAL A C 1
ATOM 3794 O O . VAL A 1 501 ? -27.564 -9.052 14.026 1.00 97.69 501 VAL A O 1
ATOM 3797 N N . LYS A 1 502 ? -29.677 -8.718 13.349 1.00 97.38 502 LYS A N 1
ATOM 3798 C CA . LYS A 1 502 ? -30.257 -8.744 14.707 1.00 97.38 502 LYS A CA 1
ATOM 3799 C C . LYS A 1 502 ? -30.073 -10.097 15.389 1.00 97.38 502 LYS A C 1
ATOM 3801 O O . LYS A 1 502 ? -29.699 -10.153 16.564 1.00 97.38 502 LYS A O 1
ATOM 3806 N N . GLN A 1 503 ? -30.315 -11.188 14.664 1.00 97.38 503 GLN A N 1
ATOM 3807 C CA . GLN A 1 503 ? -30.167 -12.542 15.188 1.00 97.38 503 GLN A CA 1
ATOM 3808 C C . GLN A 1 503 ? -28.707 -12.828 15.553 1.00 97.38 503 GLN A C 1
ATOM 3810 O O . GLN A 1 503 ? -28.422 -13.328 16.644 1.00 97.38 503 GLN A O 1
ATOM 3815 N N . GLN A 1 504 ? -27.775 -12.483 14.666 1.00 96.50 504 GLN A N 1
ATOM 3816 C CA . GLN A 1 504 ? -26.352 -12.692 14.890 1.00 96.50 504 GLN A CA 1
ATOM 3817 C C . GLN A 1 504 ? -25.801 -11.777 15.992 1.00 96.50 504 GLN A C 1
ATOM 3819 O O . GLN A 1 504 ? -24.995 -12.228 16.808 1.00 96.50 504 GLN A O 1
ATOM 3824 N N . GLY A 1 505 ? -26.290 -10.537 16.085 1.00 94.94 505 GLY A N 1
ATOM 3825 C CA . GLY A 1 505 ? -25.995 -9.626 17.191 1.00 94.94 505 GLY A CA 1
ATOM 3826 C C . GLY A 1 505 ? -26.427 -10.229 18.525 1.00 94.94 505 GLY A C 1
ATOM 3827 O O . GLY A 1 505 ? -25.608 -10.364 19.433 1.00 94.94 505 GLY A O 1
ATOM 3828 N N . SER A 1 506 ? -27.662 -10.736 18.597 1.00 95.00 506 SER A N 1
ATOM 3829 C CA . SER A 1 506 ? -28.200 -11.395 19.795 1.00 95.00 506 SER A CA 1
ATOM 3830 C C . SER A 1 506 ? -27.350 -12.595 20.231 1.00 95.00 506 SER A C 1
ATOM 3832 O O . SER A 1 506 ? -27.052 -12.744 21.415 1.00 95.00 506 SER A O 1
ATOM 3834 N N . ARG A 1 507 ? -26.878 -13.422 19.283 1.00 94.25 507 ARG A N 1
ATOM 3835 C CA . ARG A 1 507 ? -25.964 -14.550 19.565 1.00 94.25 507 ARG A CA 1
ATOM 3836 C C . ARG A 1 507 ? -24.619 -14.101 20.150 1.00 94.25 507 ARG A C 1
ATOM 3838 O O . ARG A 1 507 ? -24.005 -14.859 20.895 1.00 94.25 507 ARG A O 1
ATOM 3845 N N . LYS A 1 508 ? -24.168 -12.887 19.825 1.00 92.31 508 LYS A N 1
ATOM 3846 C CA . LYS A 1 508 ? -22.921 -12.281 20.321 1.00 92.31 508 LYS A CA 1
ATOM 3847 C C . LYS A 1 508 ? -23.126 -11.379 21.544 1.00 92.31 508 LYS A C 1
ATOM 3849 O O . LYS A 1 508 ? -22.169 -10.760 22.000 1.00 92.31 508 LYS A O 1
ATOM 3854 N N . GLY A 1 509 ? -24.343 -11.312 22.089 1.00 92.88 509 GLY A N 1
ATOM 3855 C CA . GLY A 1 509 ? -24.672 -10.431 23.211 1.00 92.88 509 GLY A CA 1
ATOM 3856 C C . GLY A 1 509 ? -24.696 -8.944 22.842 1.00 92.88 509 GLY A C 1
ATOM 3857 O O . GLY A 1 509 ? -24.537 -8.107 23.725 1.00 92.88 509 GLY A O 1
ATOM 3858 N N . LEU A 1 510 ? -24.871 -8.618 21.558 1.00 92.94 510 LEU A N 1
ATOM 3859 C CA . LEU A 1 510 ? -25.066 -7.262 21.053 1.00 92.94 510 LEU A CA 1
ATOM 3860 C C . LEU A 1 510 ? -26.553 -7.004 20.803 1.00 92.94 510 LEU A C 1
ATOM 3862 O O . LEU A 1 510 ? -27.192 -7.705 20.017 1.00 92.94 510 LEU A O 1
ATOM 3866 N N . GLU A 1 511 ? -27.091 -5.962 21.427 1.00 96.31 511 GLU A N 1
ATOM 3867 C CA . GLU A 1 511 ? -28.439 -5.482 21.135 1.00 96.31 511 GLU A CA 1
ATOM 3868 C C . GLU A 1 511 ? -28.402 -4.529 19.934 1.00 96.31 511 GLU A C 1
ATOM 3870 O O . GLU A 1 511 ? -27.769 -3.474 19.989 1.00 96.31 511 GLU A O 1
ATOM 3875 N N . ILE A 1 512 ? -29.066 -4.911 18.840 1.00 96.94 512 ILE A N 1
ATOM 3876 C CA . ILE A 1 512 ? -29.124 -4.129 17.599 1.00 96.94 512 ILE A CA 1
ATOM 3877 C C . ILE A 1 512 ? -30.508 -3.491 17.479 1.00 96.94 512 ILE A C 1
ATOM 3879 O O . ILE A 1 512 ? -31.513 -4.186 17.313 1.00 96.94 512 ILE A O 1
ATOM 3883 N N . LEU A 1 513 ? -30.551 -2.163 17.518 1.00 96.81 513 LEU A N 1
ATOM 3884 C CA . LEU A 1 513 ? -31.769 -1.366 17.417 1.00 96.81 513 LEU A CA 1
ATOM 3885 C C . LEU A 1 513 ? -31.844 -0.716 16.034 1.00 96.81 513 LEU A C 1
ATOM 3887 O O . LEU A 1 513 ? -30.882 -0.104 15.586 1.00 96.81 513 LEU A O 1
ATOM 3891 N N . VAL A 1 514 ? -32.990 -0.821 15.363 1.00 96.00 514 VAL A N 1
ATOM 3892 C CA . VAL A 1 514 ? -33.228 -0.207 14.045 1.00 96.00 514 VAL A CA 1
ATOM 3893 C C . VAL A 1 514 ? -34.419 0.744 14.174 1.00 96.00 514 VAL A C 1
ATOM 3895 O O . VAL A 1 514 ? -35.424 0.332 14.763 1.00 96.00 514 VAL A O 1
ATOM 3898 N N . PRO A 1 515 ? -34.349 1.983 13.653 1.00 94.44 515 PRO A N 1
ATOM 3899 C CA . PRO A 1 515 ? -35.481 2.902 13.670 1.00 94.44 515 PRO A CA 1
ATOM 3900 C C . PRO A 1 515 ? -36.724 2.283 13.013 1.00 94.44 515 PRO A C 1
ATOM 3902 O O . PRO A 1 515 ? -36.615 1.706 11.929 1.00 94.44 515 PRO A O 1
ATOM 3905 N N . PRO A 1 516 ? -37.909 2.383 13.638 1.00 91.19 516 PRO A N 1
ATOM 3906 C CA . PRO A 1 516 ? -39.134 1.866 13.047 1.00 91.19 516 PRO A CA 1
ATOM 3907 C C . PRO A 1 516 ? -39.580 2.757 11.883 1.00 91.19 516 PRO A C 1
ATOM 3909 O O . PRO A 1 516 ? -39.674 3.971 12.034 1.00 91.19 516 PRO A O 1
ATOM 3912 N N . GLY A 1 517 ? -39.897 2.156 10.737 1.00 88.38 517 GLY A N 1
ATOM 3913 C CA . GLY A 1 517 ? -40.418 2.868 9.568 1.00 88.38 517 GLY A CA 1
ATOM 3914 C C . GLY A 1 517 ? -39.794 2.402 8.256 1.00 88.38 517 GLY A C 1
ATOM 3915 O O . GLY A 1 517 ? -38.930 1.527 8.230 1.00 88.38 517 GLY A O 1
ATOM 3916 N N . SER A 1 518 ? -40.254 2.993 7.156 1.00 87.25 518 SER A N 1
ATOM 3917 C CA . SER A 1 518 ? -39.651 2.846 5.831 1.00 87.25 518 SER A CA 1
ATOM 3918 C C . SER A 1 518 ? -39.191 4.221 5.379 1.00 87.25 518 SER A C 1
ATOM 3920 O O . SER A 1 518 ? -40.009 5.130 5.257 1.00 87.25 518 SER A O 1
ATOM 3922 N N . PHE A 1 519 ? -37.889 4.366 5.164 1.00 90.44 519 PHE A N 1
ATOM 3923 C CA . PHE A 1 519 ? -37.247 5.642 4.866 1.00 90.44 519 PHE A CA 1
ATOM 3924 C C . PHE A 1 519 ? -36.613 5.580 3.483 1.00 90.44 519 PHE A C 1
ATOM 3926 O O . PHE A 1 519 ? -36.050 4.553 3.106 1.00 90.44 519 PHE A O 1
ATOM 3933 N N . GLN A 1 520 ? -36.702 6.676 2.737 1.00 88.81 520 GLN A N 1
ATOM 3934 C CA . GLN A 1 520 ? -36.061 6.844 1.433 1.00 88.81 520 GLN A CA 1
ATOM 3935 C C . GLN A 1 520 ? -34.764 7.651 1.542 1.00 88.81 520 GLN A C 1
ATOM 3937 O O . GLN A 1 520 ? -33.913 7.582 0.658 1.00 88.81 520 GLN A O 1
ATOM 3942 N N . THR A 1 521 ? -34.583 8.398 2.635 1.00 91.31 521 THR A N 1
ATOM 3943 C CA . THR A 1 521 ? -33.365 9.170 2.908 1.00 91.31 521 THR A CA 1
ATOM 3944 C C . THR A 1 521 ? -32.977 9.112 4.387 1.00 91.31 521 THR A C 1
ATOM 3946 O O . THR A 1 521 ? -33.816 8.889 5.258 1.00 91.31 521 THR A O 1
ATOM 3949 N N . PHE A 1 522 ? -31.703 9.373 4.699 1.00 91.69 522 PHE A N 1
ATOM 3950 C CA . PHE A 1 522 ? -31.261 9.522 6.093 1.00 91.69 522 PHE A CA 1
ATOM 3951 C C . PHE A 1 522 ? -31.871 10.745 6.791 1.00 91.69 522 PHE A C 1
ATOM 3953 O O . PHE A 1 522 ? -32.059 10.708 8.003 1.00 91.69 522 PHE A O 1
ATOM 3960 N N . ALA A 1 523 ? -32.237 11.787 6.037 1.00 91.62 523 ALA A N 1
ATOM 3961 C CA . ALA A 1 523 ? -32.911 12.965 6.579 1.00 91.62 523 ALA A CA 1
ATOM 3962 C C . ALA A 1 523 ? -34.310 12.624 7.124 1.00 91.62 523 ALA A C 1
ATOM 3964 O O . ALA A 1 523 ? -34.675 13.064 8.209 1.00 91.62 523 ALA A O 1
ATOM 3965 N N . GLU A 1 524 ? -35.075 11.776 6.426 1.00 93.12 524 GLU A N 1
ATOM 3966 C CA . GLU A 1 524 ? -36.370 11.278 6.923 1.00 93.12 524 GLU A CA 1
ATOM 3967 C C . GLU A 1 524 ? -36.227 10.433 8.201 1.00 93.12 524 GLU A C 1
ATOM 3969 O O . GLU A 1 524 ? -37.151 10.361 9.010 1.00 93.12 524 GLU A O 1
ATOM 3974 N N . MET A 1 525 ? -35.065 9.801 8.394 1.00 93.25 525 MET A N 1
ATOM 3975 C CA . MET A 1 525 ? -34.769 8.941 9.541 1.00 93.25 525 MET A CA 1
ATOM 3976 C C . MET A 1 525 ? -34.281 9.721 10.774 1.00 93.25 525 MET A C 1
ATOM 3978 O O . MET A 1 525 ? -34.183 9.147 11.857 1.00 93.25 525 MET A O 1
ATOM 3982 N N . GLU A 1 526 ? -33.974 11.014 10.640 1.00 92.06 526 GLU A N 1
ATOM 3983 C CA . GLU A 1 526 ? -33.320 11.805 11.686 1.00 92.06 526 GLU A CA 1
ATOM 3984 C C . GLU A 1 526 ? -34.133 11.868 12.981 1.00 92.06 526 GLU A C 1
ATOM 3986 O O . GLU A 1 526 ? -33.614 11.521 14.042 1.00 92.06 526 GLU A O 1
ATOM 3991 N N . GLN A 1 527 ? -35.416 12.231 12.903 1.00 94.38 527 GLN A N 1
ATOM 3992 C CA . GLN A 1 527 ? -36.267 12.307 14.092 1.00 94.38 527 GLN A CA 1
ATOM 3993 C C . GLN A 1 527 ? -36.409 10.933 14.790 1.00 94.38 527 GLN A C 1
ATOM 3995 O O . GLN A 1 527 ? -36.127 10.856 15.989 1.00 94.38 527 GLN A O 1
ATOM 4000 N N . PRO A 1 528 ? -36.765 9.831 14.093 1.00 95.56 528 PRO A N 1
ATOM 4001 C CA . PRO A 1 528 ? -36.783 8.495 14.697 1.00 95.56 528 PRO A CA 1
ATOM 4002 C C . PRO A 1 528 ? -35.444 8.065 15.311 1.00 95.56 528 PRO A C 1
ATOM 4004 O O . PRO A 1 528 ? -35.424 7.423 16.363 1.00 95.56 528 PRO A O 1
ATOM 4007 N N . LEU A 1 529 ? -34.316 8.420 14.684 1.00 93.62 529 LEU A N 1
ATOM 4008 C CA . LEU A 1 529 ? -32.983 8.143 15.223 1.00 93.62 529 LEU A CA 1
ATOM 4009 C C . LEU A 1 529 ? -32.726 8.902 16.521 1.00 93.62 529 LEU A C 1
ATOM 4011 O O . LEU A 1 529 ? -32.193 8.326 17.467 1.00 93.62 529 LEU A O 1
ATOM 4015 N N . GLU A 1 530 ? -33.097 10.178 16.592 1.00 92.62 530 GLU A N 1
ATOM 4016 C CA . GLU A 1 530 ? -32.921 10.989 17.797 1.00 92.62 530 GLU A CA 1
ATOM 4017 C C . GLU A 1 530 ? -33.781 10.495 18.956 1.00 92.62 530 GLU A C 1
ATOM 4019 O O . GLU A 1 530 ? -33.292 10.404 20.084 1.00 92.62 530 GLU A O 1
ATOM 4024 N N . GLU A 1 531 ? -35.026 10.107 18.687 1.00 95.19 531 GLU A N 1
ATOM 4025 C CA . GLU A 1 531 ? -35.904 9.486 19.678 1.00 95.19 531 GLU A CA 1
ATOM 4026 C C . GLU A 1 531 ? -35.308 8.169 20.203 1.00 95.19 531 GLU A C 1
ATOM 4028 O O . GLU A 1 531 ? -35.262 7.949 21.418 1.00 95.19 531 GLU A O 1
ATOM 4033 N N . LEU A 1 532 ? -34.765 7.330 19.313 1.00 94.81 532 LEU A N 1
ATOM 4034 C CA . LEU A 1 532 ? -34.162 6.043 19.666 1.00 94.81 532 LEU A CA 1
ATOM 4035 C C . LEU A 1 532 ? -32.848 6.194 20.451 1.00 94.81 532 LEU A C 1
ATOM 4037 O O . LEU A 1 532 ? -32.646 5.496 21.447 1.00 94.81 532 LEU A O 1
ATOM 4041 N N . LEU A 1 533 ? -31.976 7.126 20.055 1.00 93.44 533 LEU A N 1
ATOM 4042 C CA . LEU A 1 533 ? -30.730 7.449 20.764 1.00 93.44 533 LEU A CA 1
ATOM 4043 C C . LEU A 1 533 ? -31.008 8.074 22.137 1.00 93.44 533 LEU A C 1
ATOM 4045 O O . LEU A 1 533 ? -30.315 7.776 23.109 1.00 93.44 533 LEU A O 1
ATOM 4049 N N . LYS A 1 534 ? -32.047 8.911 22.244 1.00 94.12 534 LYS A N 1
ATOM 4050 C CA . LYS A 1 534 ? -32.492 9.489 23.518 1.00 94.12 534 LYS A CA 1
ATOM 4051 C C . LYS A 1 534 ? -33.031 8.420 24.468 1.00 94.12 534 LYS A C 1
ATOM 4053 O O . LYS A 1 534 ? -32.800 8.516 25.671 1.00 94.12 534 LYS A O 1
ATOM 4058 N N . ALA A 1 535 ? -33.723 7.410 23.941 1.00 95.94 535 ALA A N 1
ATOM 4059 C CA . ALA A 1 535 ? -34.195 6.269 24.720 1.00 95.94 535 ALA A CA 1
ATOM 4060 C C . ALA A 1 535 ? -33.057 5.327 25.163 1.00 95.94 535 ALA A C 1
ATOM 4062 O O . ALA A 1 535 ? -33.201 4.644 26.174 1.00 95.94 535 ALA A O 1
ATOM 4063 N N . ASN A 1 536 ? -31.922 5.322 24.451 1.00 93.56 536 ASN A N 1
ATOM 4064 C CA . ASN A 1 536 ? -30.792 4.415 24.682 1.00 93.56 536 ASN A CA 1
ATOM 4065 C C . ASN A 1 536 ? -29.471 5.187 24.868 1.00 93.56 536 ASN A C 1
ATOM 4067 O O . ASN A 1 536 ? -28.563 5.092 24.039 1.00 93.56 536 ASN A O 1
ATOM 4071 N N . PRO A 1 537 ? -29.324 5.972 25.951 1.00 91.94 537 PRO A N 1
ATOM 4072 C CA . PRO A 1 537 ? -28.159 6.829 26.135 1.00 91.94 537 PRO A CA 1
ATOM 4073 C C . PRO A 1 537 ? -26.852 6.024 26.167 1.00 91.94 537 PRO A C 1
ATOM 4075 O O . PRO A 1 537 ? -26.691 5.071 26.928 1.00 91.94 537 PRO A O 1
ATOM 4078 N N . GLY A 1 538 ? -25.880 6.455 25.361 1.00 88.75 538 GLY A N 1
ATOM 4079 C CA . GLY A 1 538 ? -24.563 5.823 25.267 1.00 88.75 538 GLY A CA 1
ATOM 4080 C C . GLY A 1 538 ? -24.462 4.677 24.257 1.00 88.75 538 GLY A C 1
ATOM 4081 O O . GLY A 1 538 ? -23.396 4.059 24.196 1.00 88.75 538 GLY A O 1
ATOM 4082 N N . SER A 1 539 ? -25.516 4.407 23.481 1.00 92.00 539 SER A N 1
ATOM 4083 C CA . SER A 1 539 ? -25.445 3.542 22.302 1.00 92.00 539 SER A CA 1
ATOM 4084 C C . SER A 1 539 ? -24.529 4.126 21.224 1.00 92.00 539 SER A C 1
ATOM 4086 O O . SER A 1 539 ? -24.497 5.344 21.036 1.00 92.00 539 SER A O 1
ATOM 4088 N N . SER A 1 540 ? -23.839 3.266 20.476 1.00 92.81 540 SER A N 1
ATOM 4089 C CA . SER A 1 540 ? -23.130 3.674 19.253 1.00 92.81 540 SER A CA 1
ATOM 4090 C C . SER A 1 540 ? -24.120 3.850 18.100 1.00 92.81 540 SER A C 1
ATOM 4092 O O . SER A 1 540 ? -25.115 3.125 18.034 1.00 92.81 540 SER A O 1
ATOM 4094 N N . LEU A 1 541 ? -23.840 4.775 17.181 1.00 94.62 541 LEU A N 1
ATOM 4095 C CA . LEU A 1 541 ? -24.639 4.992 15.972 1.00 94.62 541 LEU A CA 1
ATOM 4096 C C . LEU A 1 541 ? -23.874 4.487 14.749 1.00 94.62 541 LEU A C 1
ATOM 4098 O O . LEU A 1 541 ? -22.742 4.899 14.506 1.00 94.62 541 LEU A O 1
ATOM 4102 N N . VAL A 1 542 ? -24.496 3.629 13.948 1.00 95.69 542 VAL A N 1
ATOM 4103 C CA . VAL A 1 542 ? -23.891 3.120 12.716 1.00 95.69 542 VAL A CA 1
ATOM 4104 C C . VAL A 1 542 ? -24.798 3.395 11.533 1.00 95.69 542 VAL A C 1
ATOM 4106 O O . VAL A 1 542 ? -25.948 2.963 11.512 1.00 95.69 542 VAL A O 1
ATOM 4109 N N . TYR A 1 543 ? -24.260 4.103 10.543 1.00 96.06 543 TYR A N 1
ATOM 4110 C CA . TYR A 1 543 ? -24.918 4.317 9.261 1.00 96.06 543 TYR A CA 1
ATOM 4111 C C . TYR A 1 543 ? -24.580 3.155 8.344 1.00 96.06 543 TYR A C 1
ATOM 4113 O O . TYR A 1 543 ? -23.423 2.950 7.987 1.00 96.06 543 TYR A O 1
ATOM 4121 N N . MET A 1 544 ? -25.587 2.379 7.980 1.00 96.12 544 MET A N 1
ATOM 4122 C CA . MET A 1 544 ? -25.452 1.217 7.124 1.00 96.12 544 MET A CA 1
ATOM 4123 C C . MET A 1 544 ? -26.214 1.442 5.829 1.00 96.12 544 MET A C 1
ATOM 4125 O O . MET A 1 544 ? -27.314 1.989 5.828 1.00 96.12 544 MET A O 1
ATOM 4129 N N . SER A 1 545 ? -25.637 1.024 4.713 1.00 95.62 545 SER A N 1
ATOM 4130 C CA . SER A 1 545 ? -26.286 1.184 3.418 1.00 95.62 545 SER A CA 1
ATOM 4131 C C . SER A 1 545 ? -25.984 0.047 2.461 1.00 95.62 545 SER A C 1
ATOM 4133 O O . SER A 1 545 ? -25.024 -0.700 2.662 1.00 95.62 545 SER A O 1
ATOM 4135 N N . HIS A 1 546 ? -26.823 -0.076 1.435 1.00 93.88 546 HIS A N 1
ATOM 4136 C CA . HIS A 1 546 ? -26.617 -0.997 0.329 1.00 93.88 546 HIS A CA 1
ATOM 4137 C C . HIS A 1 546 ? -26.472 -0.266 -1.009 1.00 93.88 546 HIS A C 1
ATOM 4139 O O . HIS A 1 546 ? -27.358 0.506 -1.385 1.00 93.88 546 HIS A O 1
ATOM 4145 N N . GLY A 1 547 ? -25.426 -0.602 -1.766 1.00 88.69 547 GLY A N 1
ATOM 4146 C CA . GLY A 1 547 ? -25.192 -0.054 -3.094 1.00 88.69 547 GLY A CA 1
ATOM 4147 C C . GLY A 1 547 ? -24.685 1.388 -3.072 1.00 88.69 547 GLY A C 1
ATOM 4148 O O . GLY A 1 547 ? -24.684 2.081 -2.051 1.00 88.69 547 GLY A O 1
ATOM 4149 N N . MET A 1 548 ? -24.287 1.859 -4.251 1.00 86.12 548 MET A N 1
ATOM 4150 C CA . MET A 1 548 ? -23.811 3.230 -4.467 1.00 86.12 548 MET A CA 1
ATOM 4151 C C . MET A 1 548 ? -24.765 4.061 -5.360 1.00 86.12 548 MET A C 1
ATOM 4153 O O . MET A 1 548 ? -24.764 5.291 -5.286 1.00 86.12 548 MET A O 1
ATOM 4157 N N . GLY A 1 549 ? -25.619 3.406 -6.165 1.00 67.31 549 GLY A N 1
ATOM 4158 C CA . GLY A 1 549 ? -26.527 4.027 -7.148 1.00 67.31 549 GLY A CA 1
ATOM 4159 C C . GLY A 1 549 ? -27.963 4.325 -6.662 1.00 67.31 549 GLY A C 1
ATOM 4160 O O . GLY A 1 549 ? -28.463 3.690 -5.737 1.00 67.31 549 GLY A O 1
ATOM 4161 N N . SER A 1 550 ? -28.635 5.276 -7.340 1.00 53.28 550 SER A N 1
ATOM 4162 C CA . SER A 1 550 ? -29.936 5.930 -7.030 1.00 53.28 550 SER A CA 1
ATOM 4163 C C . SER A 1 550 ? -29.941 6.760 -5.737 1.00 53.28 550 SER A C 1
ATOM 4165 O O . SER A 1 550 ? -29.965 6.218 -4.642 1.00 53.28 550 SER A O 1
ATOM 4167 N N . ALA A 1 551 ? -29.845 8.091 -5.862 1.00 52.59 551 ALA A N 1
ATOM 4168 C CA . ALA A 1 551 ? -29.792 9.042 -4.736 1.00 52.59 551 ALA A CA 1
ATOM 4169 C C . ALA A 1 551 ? -28.779 8.702 -3.609 1.00 52.59 551 ALA A C 1
ATOM 4171 O O . ALA A 1 551 ? -28.891 9.214 -2.500 1.00 52.59 551 ALA A O 1
ATOM 4172 N N . GLY A 1 552 ? -27.766 7.880 -3.912 1.00 56.00 552 GLY A N 1
ATOM 4173 C CA . GLY A 1 552 ? -26.582 7.656 -3.098 1.00 56.00 552 GLY A CA 1
ATOM 4174 C C . GLY A 1 552 ? -26.848 7.029 -1.736 1.00 56.00 552 GLY A C 1
ATOM 4175 O O . GLY A 1 552 ? -26.519 7.663 -0.758 1.00 56.00 552 GLY A O 1
ATOM 4176 N N . ALA A 1 553 ? -27.364 5.805 -1.603 1.00 80.25 553 ALA A N 1
ATOM 4177 C CA . ALA A 1 553 ? -27.469 5.186 -0.269 1.00 80.25 553 ALA A CA 1
ATOM 4178 C C . ALA A 1 553 ? -26.090 5.082 0.433 1.00 80.25 553 ALA A C 1
ATOM 4180 O O . ALA A 1 553 ? -25.939 5.560 1.559 1.00 80.25 553 ALA A O 1
ATOM 4181 N N . GLY A 1 554 ? -25.063 4.573 -0.265 1.00 90.00 554 GLY A N 1
ATOM 4182 C CA . GLY A 1 554 ? -23.667 4.552 0.200 1.00 90.00 554 GLY A CA 1
ATOM 4183 C C . GLY A 1 554 ? -23.029 5.932 0.366 1.00 90.00 554 GLY A C 1
ATOM 4184 O O . GLY A 1 554 ? -22.460 6.237 1.416 1.00 90.00 554 GLY A O 1
ATOM 4185 N N . THR A 1 555 ? -23.158 6.792 -0.645 1.00 89.75 555 THR A N 1
ATOM 4186 C CA . THR A 1 555 ? -22.676 8.187 -0.628 1.00 89.75 555 THR A CA 1
ATOM 4187 C C . THR A 1 555 ? -23.345 9.018 0.473 1.00 89.75 555 THR A C 1
ATOM 4189 O O . THR A 1 555 ? -22.695 9.758 1.207 1.00 89.75 555 THR A O 1
ATOM 4192 N N . ALA A 1 556 ? -24.658 8.894 0.644 1.00 90.25 556 ALA A N 1
ATOM 4193 C CA . ALA A 1 556 ? -25.438 9.588 1.660 1.00 90.25 556 ALA A CA 1
ATOM 4194 C C . ALA A 1 556 ? -25.099 9.062 3.047 1.00 90.25 556 ALA A C 1
ATOM 4196 O O . ALA A 1 556 ? -24.948 9.881 3.941 1.00 90.25 556 ALA A O 1
ATOM 4197 N N . ALA A 1 557 ? -24.899 7.751 3.236 1.00 92.75 557 ALA A N 1
ATOM 4198 C CA . ALA A 1 557 ? -24.418 7.223 4.512 1.00 92.75 557 ALA A CA 1
ATOM 4199 C C . ALA A 1 557 ? -23.081 7.872 4.894 1.00 92.75 557 ALA A C 1
ATOM 4201 O O . ALA A 1 557 ? -22.931 8.374 6.007 1.00 92.75 557 ALA A O 1
ATOM 4202 N N . GLN A 1 558 ? -22.140 7.948 3.947 1.00 93.81 558 GLN A N 1
ATOM 4203 C CA . GLN A 1 558 ? -20.835 8.574 4.161 1.00 93.81 558 GLN A CA 1
ATOM 4204 C C . GLN A 1 558 ? -20.952 10.071 4.480 1.00 93.81 558 GLN A C 1
ATOM 4206 O O . GLN A 1 558 ? -20.376 10.539 5.467 1.00 93.81 558 GLN A O 1
ATOM 4211 N N . ASN A 1 559 ? -21.713 10.820 3.681 1.00 91.88 559 ASN A N 1
ATOM 4212 C CA . ASN A 1 559 ? -21.895 12.263 3.844 1.00 91.88 559 ASN A CA 1
ATOM 4213 C C . ASN A 1 559 ? -22.650 12.613 5.131 1.00 91.88 559 ASN A C 1
ATOM 4215 O O . ASN A 1 559 ? -22.222 13.500 5.869 1.00 91.88 559 ASN A O 1
ATOM 4219 N N . TYR A 1 560 ? -23.730 11.893 5.436 1.00 91.75 560 TYR A N 1
ATOM 4220 C CA . TYR A 1 560 ? -24.557 12.130 6.618 1.00 91.75 560 TYR A CA 1
ATOM 4221 C C . TYR A 1 560 ? -23.817 11.757 7.904 1.00 91.75 560 TYR A C 1
ATOM 4223 O O . TYR A 1 560 ? -23.870 12.490 8.893 1.00 91.75 560 TYR A O 1
ATOM 4231 N N . ALA A 1 561 ? -23.061 10.656 7.895 1.00 92.75 561 ALA A N 1
ATOM 4232 C CA . ALA A 1 561 ? -22.190 10.312 9.010 1.00 92.75 561 ALA A CA 1
ATOM 4233 C C . ALA A 1 561 ? -21.102 11.384 9.203 1.00 92.75 561 ALA A C 1
ATOM 4235 O O . ALA A 1 561 ? -20.864 11.836 10.325 1.00 92.75 561 ALA A O 1
ATOM 4236 N N . ALA A 1 562 ? -20.491 11.866 8.114 1.00 91.31 562 ALA A N 1
ATOM 4237 C CA . ALA A 1 562 ? -19.462 12.901 8.168 1.00 91.31 562 ALA A CA 1
ATOM 4238 C C . ALA A 1 562 ? -19.980 14.268 8.648 1.00 91.31 562 ALA A C 1
ATOM 4240 O O . ALA A 1 562 ? -19.228 14.978 9.317 1.00 91.31 562 ALA A O 1
ATOM 4241 N N . SER A 1 563 ? -21.231 14.637 8.360 1.00 89.75 563 SER A N 1
ATOM 4242 C CA . SER A 1 563 ? -21.843 15.870 8.876 1.00 89.75 563 SER A CA 1
ATOM 4243 C C . SER A 1 563 ? -22.257 15.763 10.348 1.00 89.75 563 SER A C 1
ATOM 4245 O O . SER A 1 563 ? -22.327 16.776 11.037 1.00 89.75 563 SER A O 1
ATOM 4247 N N . ASN A 1 564 ? -22.474 14.546 10.859 1.00 82.31 564 ASN A N 1
ATOM 4248 C CA . ASN A 1 564 ? -22.945 14.276 12.223 1.00 82.31 564 ASN A CA 1
ATOM 4249 C C . ASN A 1 564 ? -21.839 13.840 13.205 1.00 82.31 564 ASN A C 1
ATOM 4251 O O . ASN A 1 564 ? -22.125 13.228 14.234 1.00 82.31 564 ASN A O 1
ATOM 4255 N N . ARG A 1 565 ? -20.571 14.190 12.936 1.00 70.62 565 ARG A N 1
ATOM 4256 C CA . ARG A 1 565 ? -19.387 13.795 13.739 1.00 70.62 565 ARG A CA 1
ATOM 4257 C C . ARG A 1 565 ? -19.461 14.135 15.236 1.00 70.62 565 ARG A C 1
ATOM 4259 O O . ARG A 1 565 ? -18.705 13.565 16.015 1.00 70.62 565 ARG A O 1
ATOM 4266 N N . SER A 1 566 ? -20.330 15.060 15.646 1.00 67.31 566 SER A N 1
ATOM 4267 C CA . SER A 1 566 ? -20.522 15.436 17.053 1.00 67.31 566 SER A CA 1
ATOM 4268 C C . SER A 1 566 ? -21.282 14.387 17.878 1.00 67.31 566 SER A C 1
ATOM 4270 O O . SER A 1 566 ? -21.232 14.440 19.108 1.00 67.31 566 SER A O 1
ATOM 4272 N N . LYS A 1 567 ? -21.961 13.421 17.240 1.00 65.50 567 LYS A N 1
ATOM 4273 C CA . LYS A 1 567 ? -22.650 12.312 17.919 1.00 65.50 567 LYS A CA 1
ATOM 4274 C C . LYS A 1 567 ? -21.624 11.208 18.264 1.00 65.50 567 LYS A C 1
ATOM 4276 O O . LYS A 1 567 ? -20.853 10.765 17.411 1.00 65.50 567 LYS A O 1
ATOM 4281 N N . ALA A 1 568 ? -21.563 10.801 19.536 1.00 57.50 568 ALA A N 1
ATOM 4282 C CA . ALA A 1 568 ? -20.539 9.883 20.054 1.00 57.50 568 ALA A CA 1
ATOM 4283 C C . ALA A 1 568 ? -20.554 8.503 19.354 1.00 57.50 568 ALA A C 1
ATOM 4285 O O . ALA A 1 568 ? -21.619 7.939 19.128 1.00 57.50 568 ALA A O 1
ATOM 4286 N N . LYS A 1 569 ? -19.357 7.962 19.050 1.00 75.62 569 LYS A N 1
ATOM 4287 C CA . LYS A 1 569 ? -19.098 6.659 18.390 1.00 75.62 569 LYS A CA 1
ATOM 4288 C C . LYS A 1 569 ? -19.930 6.410 17.116 1.00 75.62 569 LYS A C 1
ATOM 4290 O O . LYS A 1 569 ? -20.715 5.466 17.054 1.00 75.62 569 LYS A O 1
ATOM 4295 N N . THR A 1 570 ? -19.722 7.251 16.099 1.00 89.81 570 THR A N 1
ATOM 4296 C CA . THR A 1 570 ? -20.310 7.060 14.761 1.00 89.81 570 THR A CA 1
ATOM 4297 C C . THR A 1 570 ? -19.408 6.188 13.873 1.00 89.81 570 THR A C 1
ATOM 4299 O O . THR A 1 570 ? -18.206 6.442 13.803 1.00 89.81 570 THR A O 1
ATOM 4302 N N . ALA A 1 571 ? -19.975 5.200 13.174 1.00 94.94 571 ALA A N 1
ATOM 4303 C CA . ALA A 1 571 ? -19.288 4.389 12.157 1.00 94.94 571 ALA A CA 1
ATOM 4304 C C . ALA A 1 571 ? -20.152 4.203 10.894 1.00 94.94 571 ALA A C 1
ATOM 4306 O O . ALA A 1 571 ? -21.348 4.507 10.904 1.00 94.94 571 ALA A O 1
ATOM 4307 N N . VAL A 1 572 ? -19.547 3.699 9.814 1.00 96.50 572 VAL A N 1
ATOM 4308 C CA . VAL A 1 572 ? -20.218 3.457 8.527 1.00 96.50 572 VAL A CA 1
ATOM 4309 C C . VAL A 1 572 ? -20.049 2.005 8.077 1.00 96.50 572 VAL A C 1
ATOM 4311 O O . VAL A 1 572 ? -18.962 1.442 8.158 1.00 96.50 572 VAL A O 1
ATOM 4314 N N . VAL A 1 573 ? -21.119 1.399 7.570 1.00 97.19 573 VAL A N 1
ATOM 4315 C CA . VAL A 1 573 ? -21.121 0.070 6.947 1.00 97.19 573 VAL A CA 1
ATOM 4316 C C . VAL A 1 573 ? -21.700 0.185 5.534 1.00 97.19 573 VAL A C 1
ATOM 4318 O O . VAL A 1 573 ? -22.811 0.673 5.339 1.00 97.19 573 VAL A O 1
ATOM 4321 N N . LEU A 1 574 ? -20.958 -0.278 4.537 1.00 96.94 574 LEU A N 1
ATOM 4322 C CA . LEU A 1 574 ? -21.316 -0.223 3.123 1.00 96.94 574 LEU A CA 1
ATOM 4323 C C . LEU A 1 574 ? -21.401 -1.658 2.596 1.00 96.94 574 LEU A C 1
ATOM 4325 O O . LEU A 1 574 ? -20.368 -2.303 2.434 1.00 96.94 574 LEU A O 1
ATOM 4329 N N . ILE A 1 575 ? -22.605 -2.179 2.353 1.00 96.56 575 ILE A N 1
ATOM 4330 C CA . ILE A 1 575 ? -22.778 -3.479 1.687 1.00 96.56 575 ILE A CA 1
ATOM 4331 C C . ILE A 1 575 ? -22.927 -3.260 0.187 1.00 96.56 575 ILE A C 1
ATOM 4333 O O . ILE A 1 575 ? -23.695 -2.397 -0.230 1.00 96.56 575 ILE A O 1
ATOM 4337 N N . ALA A 1 576 ? -22.212 -4.049 -0.612 1.00 94.25 576 ALA A N 1
ATOM 4338 C CA . ALA A 1 576 ? -22.039 -3.812 -2.040 1.00 94.25 576 ALA A CA 1
ATOM 4339 C C . ALA A 1 576 ? -21.711 -2.330 -2.287 1.00 94.25 576 ALA A C 1
ATOM 4341 O O . ALA A 1 576 ? -22.393 -1.622 -3.020 1.00 94.25 576 ALA A O 1
ATOM 4342 N N . GLY A 1 577 ? -20.724 -1.816 -1.554 1.00 93.25 577 GLY A N 1
ATOM 4343 C CA . GLY A 1 577 ? -20.388 -0.400 -1.543 1.00 93.25 577 GLY A CA 1
ATOM 4344 C C . GLY A 1 577 ? -18.972 -0.168 -1.043 1.00 93.25 577 GLY A C 1
ATOM 4345 O O . GLY A 1 577 ? -18.326 -1.069 -0.509 1.00 93.25 577 GLY A O 1
ATOM 4346 N N . PHE A 1 578 ? -18.477 1.046 -1.252 1.00 93.94 578 PHE A N 1
ATOM 4347 C CA . PHE A 1 578 ? -17.087 1.415 -1.002 1.00 93.94 578 PHE A CA 1
ATOM 4348 C C . PHE A 1 578 ? -16.979 2.896 -0.629 1.00 93.94 578 PHE A C 1
ATOM 4350 O O . PHE A 1 578 ? -17.866 3.699 -0.930 1.00 93.94 578 PHE A O 1
ATOM 4357 N N . LEU A 1 579 ? -15.874 3.268 0.025 1.00 91.88 579 LEU A N 1
ATOM 4358 C CA . LEU A 1 579 ? -15.584 4.680 0.273 1.00 91.88 579 LEU A CA 1
ATOM 4359 C C . LEU A 1 579 ? -15.411 5.426 -1.051 1.00 91.88 579 LEU A C 1
ATOM 4361 O O . LEU A 1 579 ? -14.637 5.006 -1.918 1.00 91.88 579 LEU A O 1
ATOM 4365 N N . GLU A 1 580 ? -16.101 6.554 -1.182 1.00 88.88 580 GLU A N 1
ATOM 4366 C CA . GLU A 1 580 ? -16.036 7.382 -2.382 1.00 88.88 580 GLU A CA 1
ATOM 4367 C C . GLU A 1 580 ? -14.622 7.918 -2.614 1.00 88.88 580 GLU A C 1
ATOM 4369 O O . GLU A 1 580 ? -13.918 8.317 -1.681 1.00 88.88 580 GLU A O 1
ATOM 4374 N N . ARG A 1 581 ? -14.215 8.003 -3.886 1.00 83.56 581 ARG A N 1
ATOM 4375 C CA . ARG A 1 581 ? -12.897 8.546 -4.261 1.00 83.56 581 ARG A CA 1
ATOM 4376 C C . ARG A 1 581 ? -12.720 10.009 -3.856 1.00 83.56 581 ARG A C 1
ATOM 4378 O O . ARG A 1 581 ? -11.589 10.429 -3.640 1.00 83.56 581 ARG A O 1
ATOM 4385 N N . ASN A 1 582 ? -13.811 10.756 -3.673 1.00 82.25 582 ASN A N 1
ATOM 4386 C CA . ASN A 1 582 ? -13.779 12.131 -3.161 1.00 82.25 582 ASN A CA 1
ATOM 4387 C C . ASN A 1 582 ? -13.208 12.234 -1.742 1.00 82.25 582 ASN A C 1
ATOM 4389 O O . ASN A 1 582 ? -12.705 13.289 -1.364 1.00 82.25 582 ASN A O 1
ATOM 4393 N N . TRP A 1 583 ? -13.214 11.139 -0.978 1.00 86.50 583 TRP A N 1
ATOM 4394 C CA . TRP A 1 583 ? -12.525 11.067 0.305 1.00 86.50 583 TRP A CA 1
ATOM 4395 C C . TRP A 1 583 ? -11.022 10.810 0.167 1.00 86.50 583 TRP A C 1
ATOM 4397 O O . TRP A 1 583 ? -10.362 10.679 1.186 1.00 86.50 583 TRP A O 1
ATOM 4407 N N . ARG A 1 584 ? -10.453 10.727 -1.044 1.00 83.06 584 ARG A N 1
ATOM 4408 C CA . ARG A 1 584 ? -9.013 10.536 -1.286 1.00 83.06 584 ARG A CA 1
ATOM 4409 C C . ARG A 1 584 ? -8.379 11.841 -1.790 1.00 83.06 584 ARG A C 1
ATOM 4411 O O . ARG A 1 584 ? -8.538 12.191 -2.963 1.00 83.06 584 ARG A O 1
ATOM 4418 N N . PRO A 1 585 ? -7.616 12.559 -0.948 1.00 75.50 585 PRO A N 1
ATOM 4419 C CA . PRO A 1 585 ? -7.112 13.899 -1.269 1.00 75.50 585 PRO A CA 1
ATOM 4420 C C . PRO A 1 585 ? -6.164 13.923 -2.458 1.00 75.50 585 PRO A C 1
ATOM 4422 O O . PRO A 1 585 ? -6.151 14.893 -3.206 1.00 75.50 585 PRO A O 1
ATOM 4425 N N . SER A 1 586 ? -5.384 12.857 -2.654 1.00 72.31 586 SER A N 1
ATOM 4426 C CA . SER A 1 586 ? -4.470 12.725 -3.791 1.00 72.31 586 SER A CA 1
ATOM 4427 C C . SER A 1 586 ? -5.218 12.678 -5.123 1.00 72.31 586 SER A C 1
ATOM 4429 O O . SER A 1 586 ? -4.805 13.345 -6.068 1.00 72.31 586 SER A O 1
ATOM 4431 N N . ILE A 1 587 ? -6.353 11.972 -5.184 1.00 71.94 587 ILE A N 1
ATOM 4432 C CA . ILE A 1 587 ? -7.213 11.934 -6.373 1.00 71.94 587 ILE A CA 1
ATOM 4433 C C . ILE A 1 587 ? -7.836 13.310 -6.599 1.00 71.94 587 ILE A C 1
ATOM 4435 O O . ILE A 1 587 ? -7.755 13.831 -7.704 1.00 71.94 587 ILE A O 1
ATOM 4439 N N . ALA A 1 588 ? -8.377 13.945 -5.555 1.00 70.06 588 ALA A N 1
ATOM 4440 C CA . ALA A 1 588 ? -8.973 15.279 -5.660 1.00 70.06 588 ALA A CA 1
ATOM 4441 C C . ALA A 1 588 ? -7.952 16.371 -6.045 1.00 70.06 588 ALA A C 1
ATOM 4443 O O . ALA A 1 588 ? -8.263 17.292 -6.802 1.00 70.06 588 ALA A O 1
ATOM 4444 N N . ALA A 1 589 ? -6.723 16.287 -5.532 1.00 73.50 589 ALA A N 1
ATOM 4445 C CA . ALA A 1 589 ? -5.629 17.184 -5.886 1.00 73.50 589 ALA A CA 1
ATOM 4446 C C . ALA A 1 589 ? -5.180 16.961 -7.331 1.00 73.50 589 ALA A C 1
ATOM 4448 O O . ALA A 1 589 ? -4.994 17.934 -8.061 1.00 73.50 589 ALA A O 1
ATOM 4449 N N . CYS A 1 590 ? -5.068 15.699 -7.754 1.00 71.06 590 CYS A N 1
ATOM 4450 C CA . CYS A 1 590 ? -4.745 15.354 -9.130 1.00 71.06 590 CYS A CA 1
ATOM 4451 C C . CYS A 1 590 ? -5.838 15.833 -10.087 1.00 71.06 590 CYS A C 1
ATOM 4453 O O . CYS A 1 590 ? -5.568 16.589 -11.004 1.00 71.06 590 CYS A O 1
ATOM 4455 N N . ALA A 1 591 ? -7.101 15.536 -9.813 1.00 70.81 591 ALA A N 1
ATOM 4456 C CA . ALA A 1 591 ? -8.250 16.047 -10.551 1.00 70.81 591 ALA A CA 1
ATOM 4457 C C . ALA A 1 591 ? -8.189 17.556 -10.865 1.00 70.81 591 ALA A C 1
ATOM 4459 O O . ALA A 1 591 ? -8.509 17.973 -11.978 1.00 70.81 591 ALA A O 1
ATOM 4460 N N . LYS A 1 592 ? -7.732 18.381 -9.913 1.00 73.94 592 LYS A N 1
ATOM 4461 C CA . LYS A 1 592 ? -7.559 19.829 -10.118 1.00 73.94 592 LYS A CA 1
ATOM 4462 C C . LYS A 1 592 ? -6.460 20.173 -11.123 1.00 73.94 592 LYS A C 1
ATOM 4464 O O . LYS A 1 592 ? -6.569 21.189 -11.807 1.00 73.94 592 LYS A O 1
ATOM 4469 N N . THR A 1 593 ? -5.395 19.377 -11.230 1.00 73.12 593 THR A N 1
ATOM 4470 C CA . THR A 1 593 ? -4.360 19.603 -12.254 1.00 73.12 593 THR A CA 1
ATOM 4471 C C . THR A 1 593 ? -4.941 19.379 -13.654 1.00 73.12 593 THR A C 1
ATOM 4473 O O . THR A 1 593 ? -4.692 20.186 -14.551 1.00 73.12 593 THR A O 1
ATOM 4476 N N . TRP A 1 594 ? -5.833 18.396 -13.793 1.00 68.94 594 TRP A N 1
ATOM 4477 C CA . TRP A 1 594 ? -6.551 18.028 -15.020 1.00 68.94 594 TRP A CA 1
ATOM 4478 C C . TRP A 1 594 ? -7.651 19.011 -15.451 1.00 68.94 594 TRP A C 1
ATOM 4480 O O . TRP A 1 594 ? -8.130 18.972 -16.586 1.00 68.94 594 TRP A O 1
ATOM 4490 N N . GLU A 1 595 ? -8.026 19.968 -14.598 1.00 70.69 595 GLU A N 1
ATOM 4491 C CA . GLU A 1 595 ? -8.883 21.088 -15.005 1.00 70.69 595 GLU A CA 1
ATOM 4492 C C . GLU A 1 595 ? -8.164 22.059 -15.954 1.00 70.69 595 GLU A C 1
ATOM 4494 O O . GLU A 1 595 ? -8.824 22.774 -16.714 1.00 70.69 595 GLU A O 1
ATOM 4499 N N . LYS A 1 596 ? -6.823 22.076 -15.957 1.00 73.06 596 LYS A N 1
ATOM 4500 C CA . LYS A 1 596 ? -6.035 22.924 -16.858 1.00 73.06 596 LYS A CA 1
ATOM 4501 C C . LYS A 1 596 ? -6.085 22.378 -18.280 1.00 73.06 596 LYS A C 1
ATOM 4503 O O . LYS A 1 596 ? -5.617 21.278 -18.556 1.00 73.06 596 LYS A O 1
ATOM 4508 N N . GLN A 1 597 ? -6.622 23.189 -19.184 1.00 71.06 597 GLN A N 1
ATOM 4509 C CA . GLN A 1 597 ? -6.804 22.835 -20.587 1.00 71.06 597 GLN A CA 1
ATOM 4510 C C . GLN A 1 597 ? -5.667 23.367 -21.476 1.00 71.06 597 GLN A C 1
ATOM 4512 O O . GLN A 1 597 ? -5.074 24.403 -21.152 1.00 71.06 597 GLN A O 1
ATOM 4517 N N . PRO A 1 598 ? -5.377 22.722 -22.623 1.00 65.81 598 PRO A N 1
ATOM 4518 C CA . PRO A 1 598 ? -4.389 23.215 -23.576 1.00 65.81 598 PRO A CA 1
ATOM 4519 C C . PRO A 1 598 ? -4.817 24.566 -24.166 1.00 65.81 598 PRO A C 1
ATOM 4521 O O . PRO A 1 598 ? -5.955 24.747 -24.594 1.00 65.81 598 PRO A O 1
ATOM 4524 N N . SER A 1 599 ? -3.893 25.523 -24.241 1.00 64.62 599 SER A N 1
ATOM 4525 C CA . SER A 1 599 ? -4.137 26.839 -24.848 1.00 64.62 599 SER A CA 1
ATOM 4526 C C . SER A 1 599 ? -3.831 26.837 -26.351 1.00 64.62 599 SER A C 1
ATOM 4528 O O . SER A 1 599 ? -2.789 26.352 -26.763 1.00 64.62 599 SER A O 1
ATOM 4530 N N . LEU A 1 600 ? -4.665 27.426 -27.213 1.00 63.94 600 LEU A N 1
ATOM 4531 C CA . LEU A 1 600 ? -4.411 27.450 -28.674 1.00 63.94 600 LEU A CA 1
ATOM 4532 C C . LEU A 1 600 ? -3.182 28.281 -29.115 1.00 63.94 600 LEU A C 1
ATOM 4534 O O . LEU A 1 600 ? -2.839 28.305 -30.300 1.00 63.94 600 LEU A O 1
ATOM 4538 N N . ARG A 1 601 ? -2.519 28.978 -28.183 1.00 65.94 601 ARG A N 1
ATOM 4539 C CA . ARG A 1 601 ? -1.377 29.865 -28.442 1.00 65.94 601 ARG A CA 1
ATOM 4540 C C . ARG A 1 601 ? -0.117 29.285 -27.805 1.00 65.94 601 ARG A C 1
ATOM 4542 O O . ARG A 1 601 ? -0.083 29.087 -26.597 1.00 65.94 601 ARG A O 1
ATOM 4549 N N . CYS A 1 602 ? 0.929 29.070 -28.599 1.00 66.38 602 CYS A N 1
ATOM 4550 C CA . CYS A 1 602 ? 2.246 28.731 -28.061 1.00 66.38 602 CYS A CA 1
ATOM 4551 C C . CYS A 1 602 ? 3.083 30.000 -27.843 1.00 66.38 602 CYS A C 1
ATOM 4553 O O . CYS A 1 602 ? 2.940 30.964 -28.605 1.00 66.38 602 CYS A O 1
ATOM 4555 N N . PRO A 1 603 ? 4.030 29.995 -26.890 1.00 69.38 603 PRO A N 1
ATOM 4556 C CA . PRO A 1 603 ? 5.054 31.031 -26.811 1.00 69.38 603 PRO A CA 1
ATOM 4557 C C . PRO A 1 603 ? 5.776 31.183 -28.161 1.00 69.38 603 PRO A C 1
ATOM 4559 O O . PRO A 1 603 ? 6.346 30.227 -28.684 1.00 69.38 603 PRO A O 1
ATOM 4562 N N . GLY A 1 604 ? 5.706 32.374 -28.761 1.00 73.69 604 GLY A N 1
ATOM 4563 C CA . GLY A 1 604 ? 6.390 32.685 -30.022 1.00 73.69 604 GLY A CA 1
ATOM 4564 C C . GLY A 1 604 ? 5.738 32.163 -31.311 1.00 73.69 604 GLY A C 1
ATOM 4565 O O . GLY A 1 604 ? 6.334 32.330 -32.374 1.00 73.69 604 GLY A O 1
ATOM 4566 N N . LYS A 1 605 ? 4.533 31.566 -31.275 1.00 64.00 605 LYS A N 1
ATOM 4567 C CA . LYS A 1 605 ? 3.786 31.184 -32.494 1.00 64.00 605 LYS A CA 1
ATOM 4568 C C . LYS A 1 605 ? 2.320 31.641 -32.429 1.00 64.00 605 LYS A C 1
ATOM 4570 O O . LYS A 1 605 ? 1.675 31.440 -31.403 1.00 64.00 605 LYS A O 1
ATOM 4575 N N . PRO A 1 606 ? 1.766 32.220 -33.512 1.00 55.47 606 PRO A N 1
ATOM 4576 C CA . PRO A 1 606 ? 0.421 32.799 -33.498 1.00 55.47 606 PRO A CA 1
ATOM 4577 C C . PRO A 1 606 ? -0.700 31.764 -33.307 1.00 55.47 606 PRO A C 1
ATOM 4579 O O . PRO A 1 606 ? -1.718 32.103 -32.712 1.00 55.47 606 PRO A O 1
ATOM 4582 N N . LEU A 1 607 ? -0.507 30.515 -33.750 1.00 54.75 607 LEU A N 1
ATOM 4583 C CA . LEU A 1 607 ? -1.449 29.399 -33.594 1.00 54.75 607 LEU A CA 1
ATOM 4584 C C . LEU A 1 607 ? -0.688 28.069 -33.493 1.00 54.75 607 LEU A C 1
ATOM 4586 O O . LEU A 1 607 ? 0.267 27.843 -34.239 1.00 54.75 607 LEU A O 1
ATOM 4590 N N . CYS A 1 608 ? -1.145 27.188 -32.601 1.00 61.03 608 CYS A N 1
ATOM 4591 C CA . CYS A 1 608 ? -0.693 25.802 -32.504 1.00 61.03 608 CYS A CA 1
ATOM 4592 C C . CYS A 1 608 ? -1.871 24.852 -32.757 1.00 61.03 608 CYS A C 1
ATOM 4594 O O . CYS A 1 608 ? -2.790 24.805 -31.934 1.00 61.03 608 CYS A O 1
ATOM 4596 N N . PRO A 1 609 ? -1.877 24.103 -33.879 1.00 48.66 609 PRO A N 1
ATOM 4597 C CA . PRO A 1 609 ? -2.877 23.065 -34.112 1.00 48.66 609 PRO A CA 1
ATOM 4598 C C . PRO A 1 609 ? -2.813 22.037 -32.972 1.00 48.66 609 PRO A C 1
ATOM 4600 O O . PRO A 1 609 ? -1.771 21.417 -32.792 1.00 48.66 609 PRO A O 1
ATOM 4603 N N . GLY A 1 610 ? -3.888 21.898 -32.185 1.00 52.88 610 GLY A N 1
ATOM 4604 C CA . GLY A 1 610 ? -3.968 20.960 -31.051 1.00 52.88 610 GLY A CA 1
ATOM 4605 C C . GLY A 1 610 ? -3.787 21.566 -29.649 1.00 52.88 610 GLY A C 1
ATOM 4606 O O . GLY A 1 610 ? -4.046 20.876 -28.666 1.00 52.88 610 GLY A O 1
ATOM 4607 N N . GLY A 1 611 ? -3.411 22.846 -29.540 1.00 58.66 611 GLY A N 1
ATOM 4608 C CA . GLY A 1 611 ? -3.183 23.522 -28.257 1.00 58.66 611 GLY A CA 1
ATOM 4609 C C . GLY A 1 611 ? -1.827 23.214 -27.595 1.00 58.66 611 GLY A C 1
ATOM 4610 O O . GLY A 1 611 ? -1.113 22.295 -27.973 1.00 58.66 611 GLY A O 1
ATOM 4611 N N . TYR A 1 612 ? -1.450 24.037 -26.619 1.00 60.91 612 TYR A N 1
ATOM 4612 C CA . TYR A 1 612 ? -0.207 24.001 -25.852 1.00 60.91 612 TYR A CA 1
ATOM 4613 C C . TYR A 1 612 ? -0.526 23.786 -24.378 1.00 60.91 612 TYR A C 1
ATOM 4615 O O . TYR A 1 612 ? -1.258 24.586 -23.783 1.00 60.91 612 TYR A O 1
ATOM 4623 N N . LEU A 1 613 ? 0.053 22.740 -23.795 1.00 65.81 613 LEU A N 1
ATOM 4624 C CA . LEU A 1 613 ? 0.032 22.472 -22.364 1.00 65.81 613 LEU A CA 1
ATOM 4625 C C . LEU A 1 613 ? 1.491 22.431 -21.874 1.00 65.81 613 LEU A C 1
ATOM 4627 O O . LEU A 1 613 ? 2.264 21.652 -22.428 1.00 65.81 613 LEU A O 1
ATOM 4631 N N . PRO A 1 614 ? 1.898 23.278 -20.912 1.00 66.81 614 PRO A N 1
ATOM 4632 C CA . PRO A 1 614 ? 3.254 23.227 -20.371 1.00 66.81 614 PRO A CA 1
ATOM 4633 C C . PRO A 1 614 ? 3.590 21.878 -19.715 1.00 66.81 614 PRO A C 1
ATOM 4635 O O . PRO A 1 614 ? 2.715 21.207 -19.171 1.00 66.81 614 PRO A O 1
ATOM 4638 N N . ASP A 1 615 ? 4.872 21.519 -19.722 1.00 61.78 615 ASP A N 1
ATOM 4639 C CA . ASP A 1 615 ? 5.398 20.300 -19.101 1.00 61.78 615 ASP A CA 1
ATOM 4640 C C . ASP A 1 615 ? 5.017 20.201 -17.621 1.00 61.78 615 ASP A C 1
ATOM 4642 O O . ASP A 1 615 ? 5.097 21.180 -16.873 1.00 61.78 615 ASP A O 1
ATOM 4646 N N . GLY A 1 616 ? 4.621 19.001 -17.194 1.00 64.75 616 GLY A N 1
ATOM 4647 C CA . GLY A 1 616 ? 4.292 18.711 -15.801 1.00 64.75 616 GLY A CA 1
ATOM 4648 C C . GLY A 1 616 ? 3.012 19.377 -15.293 1.00 64.75 616 GLY A C 1
ATOM 4649 O O . GLY A 1 616 ? 2.722 19.307 -14.103 1.00 64.75 616 GLY A O 1
ATOM 4650 N N . VAL A 1 617 ? 2.221 20.011 -16.166 1.00 69.50 617 VAL A N 1
ATOM 4651 C CA . VAL A 1 617 ? 0.946 20.639 -15.783 1.00 69.50 617 VAL A CA 1
ATOM 4652 C C . VAL A 1 617 ? -0.070 19.629 -15.263 1.00 69.50 617 VAL A C 1
ATOM 4654 O O . VAL A 1 617 ? -0.876 19.991 -14.406 1.00 69.50 617 VAL A O 1
ATOM 4657 N N . HIS A 1 618 ? -0.000 18.393 -15.745 1.00 67.94 618 HIS A N 1
ATOM 4658 C CA . HIS A 1 618 ? -0.818 17.258 -15.322 1.00 67.94 618 HIS A CA 1
ATOM 4659 C C . HIS A 1 618 ? -0.023 16.247 -14.477 1.00 67.94 618 HIS A C 1
ATOM 4661 O O . HIS A 1 618 ? -0.571 15.223 -14.076 1.00 67.94 618 HIS A O 1
ATOM 4667 N N . ASN A 1 619 ? 1.231 16.562 -14.112 1.00 68.31 619 ASN A N 1
ATOM 4668 C CA . ASN A 1 619 ? 2.035 15.703 -13.248 1.00 68.31 619 ASN A CA 1
ATOM 4669 C C . ASN A 1 619 ? 1.425 15.661 -11.842 1.00 68.31 619 ASN A C 1
ATOM 4671 O O . ASN A 1 619 ? 1.486 16.629 -11.078 1.00 68.31 619 ASN A O 1
ATOM 4675 N N . CYS A 1 620 ? 0.832 14.519 -11.521 1.00 65.94 620 CYS A N 1
ATOM 4676 C CA . CYS A 1 620 ? 0.328 14.208 -10.201 1.00 65.94 620 CYS A CA 1
ATOM 4677 C C . CYS A 1 620 ? 1.345 13.318 -9.497 1.00 65.94 620 CYS A C 1
ATOM 4679 O O . CYS A 1 620 ? 1.546 12.174 -9.895 1.00 65.94 620 CYS A O 1
ATOM 4681 N N . THR A 1 621 ? 1.961 13.835 -8.437 1.00 64.75 621 THR A N 1
ATOM 4682 C CA . THR A 1 621 ? 2.794 13.045 -7.528 1.00 64.75 621 THR A CA 1
ATOM 4683 C C . THR A 1 621 ? 2.052 12.885 -6.209 1.00 64.75 621 THR A C 1
ATOM 4685 O O . THR A 1 621 ? 1.862 13.865 -5.484 1.00 64.75 621 THR A O 1
ATOM 4688 N N . GLY A 1 622 ? 1.609 11.669 -5.904 1.00 59.75 622 GLY A N 1
ATOM 4689 C CA . GLY A 1 622 ? 0.996 11.319 -4.628 1.00 59.75 622 GLY A CA 1
ATOM 4690 C C . GLY A 1 622 ? 1.772 10.224 -3.886 1.00 59.75 622 GLY A C 1
ATOM 4691 O O . GLY A 1 622 ? 2.796 9.739 -4.373 1.00 59.75 622 GLY A O 1
ATOM 4692 N N . PRO A 1 623 ? 1.317 9.843 -2.681 1.00 57.28 623 PRO A N 1
ATOM 4693 C CA . PRO A 1 623 ? 1.867 8.693 -1.972 1.00 57.28 623 PRO A CA 1
ATOM 4694 C C . PRO A 1 623 ? 1.583 7.403 -2.753 1.00 57.28 623 PRO A C 1
ATOM 4696 O O . PRO A 1 623 ? 0.457 7.204 -3.193 1.00 57.28 623 PRO A O 1
ATOM 4699 N N . ALA A 1 624 ? 2.560 6.493 -2.844 1.00 65.81 624 ALA A N 1
ATOM 4700 C CA . ALA A 1 624 ? 2.454 5.241 -3.614 1.00 65.81 624 ALA A CA 1
ATOM 4701 C C . ALA A 1 624 ? 1.144 4.452 -3.383 1.00 65.81 624 ALA A C 1
ATOM 4703 O O . ALA A 1 624 ? 0.628 3.822 -4.305 1.00 65.81 624 ALA A O 1
ATOM 4704 N N . VAL A 1 625 ? 0.585 4.533 -2.170 1.00 75.88 625 VAL A N 1
ATOM 4705 C CA . VAL A 1 625 ? -0.770 4.075 -1.844 1.00 75.88 625 VAL A CA 1
ATOM 4706 C C . VAL A 1 625 ? -1.609 5.279 -1.386 1.00 75.88 625 VAL A C 1
ATOM 4708 O O . VAL A 1 625 ? -1.328 5.847 -0.326 1.00 75.88 625 VAL A O 1
ATOM 4711 N N . PRO A 1 626 ? -2.643 5.695 -2.138 1.00 75.50 626 PRO A N 1
ATOM 4712 C CA . PRO A 1 626 ? -3.490 6.814 -1.748 1.00 75.50 626 PRO A CA 1
ATOM 4713 C C . PRO A 1 626 ? -4.460 6.407 -0.631 1.00 75.50 626 PRO A C 1
ATOM 4715 O O . PRO A 1 626 ? -5.379 5.625 -0.860 1.00 75.50 626 PRO A O 1
ATOM 4718 N N . ALA A 1 627 ? -4.287 6.975 0.564 1.00 81.81 627 ALA A N 1
ATOM 4719 C CA . ALA A 1 627 ? -5.183 6.752 1.700 1.00 81.81 627 ALA A CA 1
ATOM 4720 C C . ALA A 1 627 ? -6.364 7.749 1.719 1.00 81.81 627 ALA A C 1
ATOM 4722 O O . ALA A 1 627 ? -6.200 8.902 1.302 1.00 81.81 627 ALA A O 1
ATOM 4723 N N . PRO A 1 628 ? -7.554 7.346 2.203 1.00 87.19 628 PRO A N 1
ATOM 4724 C CA . PRO A 1 628 ? -8.669 8.267 2.395 1.00 87.19 628 PRO A CA 1
ATOM 4725 C C . PRO A 1 628 ? -8.482 9.186 3.621 1.00 87.19 628 PRO A C 1
ATOM 4727 O O . PRO A 1 628 ? -7.905 8.800 4.629 1.00 87.19 628 PRO A O 1
ATOM 4730 N N . GLU A 1 629 ? -9.055 10.388 3.561 1.00 89.44 629 GLU A N 1
ATOM 4731 C CA . GLU A 1 629 ? -9.208 11.362 4.657 1.00 89.44 629 GLU A CA 1
ATOM 4732 C C . GLU A 1 629 ? -10.495 11.142 5.481 1.00 89.44 629 GLU A C 1
ATOM 4734 O O . GLU A 1 629 ? -10.857 11.943 6.351 1.00 89.44 629 GLU A O 1
ATOM 4739 N N . TYR A 1 630 ? -11.230 10.063 5.208 1.00 90.81 630 TYR A N 1
ATOM 4740 C CA . TYR A 1 630 ? -12.487 9.779 5.886 1.00 90.81 630 TYR A CA 1
ATOM 4741 C C . TYR A 1 630 ? -12.243 9.393 7.351 1.00 90.81 630 TYR A C 1
ATOM 4743 O O . TYR A 1 630 ? -11.754 8.316 7.658 1.00 90.81 630 TYR A O 1
ATOM 4751 N N . ALA A 1 631 ? -12.584 10.278 8.287 1.00 90.50 631 ALA A N 1
ATOM 4752 C CA . ALA A 1 631 ? -12.209 10.100 9.693 1.00 90.50 631 ALA A CA 1
ATOM 4753 C C . ALA A 1 631 ? -12.986 8.993 10.433 1.00 90.50 631 ALA A C 1
ATOM 4755 O O . ALA A 1 631 ? -12.553 8.549 11.496 1.00 90.50 631 ALA A O 1
ATOM 4756 N N . LEU A 1 632 ? -14.155 8.589 9.930 1.00 93.12 632 LEU A N 1
ATOM 4757 C CA . LEU A 1 632 ? -15.020 7.648 10.637 1.00 93.12 632 LEU A CA 1
ATOM 4758 C C . LEU A 1 632 ? -14.643 6.201 10.303 1.00 93.12 632 LEU A C 1
ATOM 4760 O O . LEU A 1 632 ? -14.419 5.892 9.128 1.00 93.12 632 LEU A O 1
ATOM 4764 N N . PRO A 1 633 ? -14.631 5.289 11.295 1.00 94.44 633 PRO A N 1
ATOM 4765 C CA . PRO A 1 633 ? -14.474 3.868 11.032 1.00 94.44 633 PRO A CA 1
ATOM 4766 C C . PRO A 1 633 ? -15.465 3.415 9.960 1.00 94.44 633 PRO A C 1
ATOM 4768 O O . PRO A 1 633 ? -16.645 3.768 10.009 1.00 94.44 633 PRO A O 1
ATOM 4771 N N . THR A 1 634 ? -14.973 2.671 8.969 1.00 95.62 634 THR A N 1
ATOM 4772 C CA . THR A 1 634 ? -15.807 2.199 7.857 1.00 95.62 634 THR A CA 1
ATOM 4773 C C . THR A 1 634 ? -15.576 0.723 7.592 1.00 95.62 634 THR A C 1
ATOM 4775 O O . THR A 1 634 ? -14.435 0.272 7.571 1.00 95.62 634 THR A O 1
ATOM 4778 N N . LEU A 1 635 ? -16.650 -0.013 7.341 1.00 96.56 635 LEU A N 1
ATOM 4779 C CA . LEU A 1 635 ? -16.625 -1.380 6.845 1.00 96.56 635 LEU A CA 1
ATOM 4780 C C . LEU A 1 635 ? -17.249 -1.420 5.448 1.00 96.56 635 LEU A C 1
ATOM 4782 O O . LEU A 1 635 ? -18.430 -1.129 5.304 1.00 96.56 635 LEU A O 1
ATOM 4786 N N . SER A 1 636 ? -16.477 -1.802 4.436 1.00 97.00 636 SER A N 1
ATOM 4787 C CA . SER A 1 636 ? -16.977 -2.100 3.089 1.00 97.00 636 SER A CA 1
ATOM 4788 C C . SER A 1 636 ? -17.100 -3.614 2.925 1.00 97.00 636 SER A C 1
ATOM 4790 O O . SER A 1 636 ? -16.161 -4.339 3.246 1.00 97.00 636 SER A O 1
ATOM 4792 N N . ILE A 1 637 ? -18.235 -4.106 2.444 1.00 97.38 637 ILE A N 1
ATOM 4793 C CA . ILE A 1 637 ? -18.505 -5.532 2.232 1.00 97.38 637 ILE A CA 1
ATOM 4794 C C . ILE A 1 637 ? -18.971 -5.713 0.795 1.00 97.38 637 ILE A C 1
ATOM 4796 O O . ILE A 1 637 ? -19.831 -4.964 0.343 1.00 97.38 637 ILE A O 1
ATOM 4800 N N . GLY A 1 638 ? -18.498 -6.735 0.093 1.00 96.81 638 GLY A N 1
ATOM 4801 C CA . GLY A 1 638 ? -19.132 -7.152 -1.160 1.00 96.81 638 GLY A CA 1
ATOM 4802 C C . GLY A 1 638 ? -18.952 -8.622 -1.459 1.00 96.81 638 GLY A C 1
ATOM 4803 O O . GLY A 1 638 ? -18.351 -9.368 -0.683 1.00 96.81 638 GLY A O 1
ATOM 4804 N N . GLY A 1 639 ? -19.559 -9.043 -2.560 1.00 97.19 639 GLY A N 1
ATOM 4805 C CA . GLY A 1 639 ? -19.562 -10.431 -2.994 1.00 97.19 639 GLY A CA 1
ATOM 4806 C C . GLY A 1 639 ? -18.436 -10.726 -3.971 1.00 97.19 639 GLY A C 1
ATOM 4807 O O . GLY A 1 639 ? -18.108 -9.899 -4.816 1.00 97.19 639 GLY A O 1
ATOM 4808 N N . GLU A 1 640 ? -17.863 -11.929 -3.883 1.00 97.25 640 GLU A N 1
ATOM 4809 C CA . GLU A 1 640 ? -16.936 -12.447 -4.905 1.00 97.25 640 GLU A CA 1
ATOM 4810 C C . GLU A 1 640 ? -17.562 -12.408 -6.309 1.00 97.25 640 GLU A C 1
ATOM 4812 O O . GLU A 1 640 ? -16.861 -12.195 -7.296 1.00 97.25 640 GLU A O 1
ATOM 4817 N N . LEU A 1 641 ? -18.875 -12.635 -6.379 1.00 97.19 641 LEU A N 1
ATOM 4818 C CA . LEU A 1 641 ? -19.669 -12.739 -7.596 1.00 97.19 641 LEU A CA 1
ATOM 4819 C C . LEU A 1 641 ? -20.642 -11.566 -7.744 1.00 97.19 641 LEU A C 1
ATOM 4821 O O . LEU A 1 641 ? -21.649 -11.688 -8.432 1.00 97.19 641 LEU A O 1
ATOM 4825 N N . ASP A 1 642 ? -20.363 -10.435 -7.098 1.00 96.38 642 ASP A N 1
ATOM 4826 C CA . ASP A 1 642 ? -21.142 -9.220 -7.308 1.00 96.38 642 ASP A CA 1
ATOM 4827 C C . ASP A 1 642 ? -20.889 -8.696 -8.732 1.00 96.38 642 ASP A C 1
ATOM 4829 O O . ASP A 1 642 ? -19.816 -8.182 -9.067 1.00 96.38 642 ASP A O 1
ATOM 4833 N N . GLY A 1 643 ? -21.876 -8.893 -9.606 1.00 91.50 643 GLY A N 1
ATOM 4834 C CA . GLY A 1 643 ? -21.821 -8.426 -10.983 1.00 91.50 643 GLY A CA 1
ATOM 4835 C C . GLY A 1 643 ? -22.289 -6.984 -11.145 1.00 91.50 643 GLY A C 1
ATOM 4836 O O . GLY A 1 643 ? -22.153 -6.447 -12.241 1.00 91.50 643 GLY A O 1
ATOM 4837 N N . VAL A 1 644 ? -22.812 -6.332 -10.103 1.00 91.44 644 VAL A N 1
ATOM 4838 C CA . VAL A 1 644 ? -23.214 -4.919 -10.150 1.00 91.44 644 VAL A CA 1
ATOM 4839 C C . VAL A 1 644 ? -22.091 -4.044 -9.616 1.00 91.44 644 VAL A C 1
ATOM 4841 O O . VAL A 1 644 ? -21.588 -3.208 -10.351 1.00 91.44 644 VAL A O 1
ATOM 4844 N N . VAL A 1 645 ? -21.651 -4.258 -8.379 1.00 92.62 645 VAL A N 1
ATOM 4845 C CA . VAL A 1 645 ? -20.468 -3.615 -7.806 1.00 92.62 645 VAL A CA 1
ATOM 4846 C C . VAL A 1 645 ? -19.279 -4.526 -8.025 1.00 92.62 645 VAL A C 1
ATOM 4848 O O . VAL A 1 645 ? -19.062 -5.492 -7.297 1.00 92.62 645 VAL A O 1
ATOM 4851 N N . ARG A 1 646 ? -18.495 -4.201 -9.052 1.00 92.38 646 ARG A N 1
ATOM 4852 C CA . ARG A 1 646 ? -17.385 -5.041 -9.493 1.00 92.38 646 ARG A CA 1
ATOM 4853 C C . ARG A 1 646 ? -16.407 -5.301 -8.359 1.00 92.38 646 ARG A C 1
ATOM 4855 O O . ARG A 1 646 ? -15.984 -4.394 -7.642 1.00 92.38 646 ARG A O 1
ATOM 4862 N N . VAL A 1 647 ? -15.947 -6.542 -8.276 1.00 95.25 647 VAL A N 1
ATOM 4863 C CA . VAL A 1 647 ? -14.979 -6.959 -7.259 1.00 95.25 647 VAL A CA 1
ATOM 4864 C C . VAL A 1 647 ? -13.644 -6.199 -7.343 1.00 95.25 647 VAL A C 1
ATOM 4866 O O . VAL A 1 647 ? -12.999 -5.969 -6.324 1.00 95.25 647 VAL A O 1
ATOM 4869 N N . SER A 1 648 ? -13.261 -5.720 -8.529 1.00 94.25 648 SER A N 1
ATOM 4870 C CA . SER A 1 648 ? -12.113 -4.825 -8.734 1.00 94.25 648 SER A CA 1
ATOM 4871 C C . SER A 1 648 ? -12.255 -3.493 -7.992 1.00 94.25 648 SER A C 1
ATOM 4873 O O . SER A 1 648 ? -11.274 -2.968 -7.465 1.00 94.25 648 SER A O 1
ATOM 4875 N N . ARG A 1 649 ? -13.482 -2.975 -7.860 1.00 92.31 649 ARG A N 1
ATOM 4876 C CA . ARG A 1 649 ? -13.772 -1.763 -7.092 1.00 92.31 649 ARG A CA 1
ATOM 4877 C C . ARG A 1 649 ? -13.582 -1.983 -5.594 1.00 92.31 649 ARG A C 1
ATOM 4879 O O . ARG A 1 649 ? -13.082 -1.091 -4.907 1.00 92.31 649 ARG A O 1
ATOM 4886 N N . LEU A 1 650 ? -13.912 -3.176 -5.097 1.00 95.25 650 LEU A N 1
ATOM 4887 C CA . LEU A 1 650 ? -13.599 -3.566 -3.722 1.00 95.25 650 LEU A CA 1
ATOM 4888 C C . LEU A 1 650 ? -12.118 -3.845 -3.507 1.00 95.25 650 LEU A C 1
ATOM 4890 O O . LEU A 1 650 ? -11.592 -3.477 -2.460 1.00 95.25 650 LEU A O 1
ATOM 4894 N N . ALA A 1 651 ? -11.434 -4.415 -4.494 1.00 95.50 651 ALA A N 1
ATOM 4895 C CA . ALA A 1 651 ? -9.989 -4.577 -4.449 1.00 95.50 651 ALA A CA 1
ATOM 4896 C C . ALA A 1 651 ? -9.290 -3.208 -4.331 1.00 95.50 651 ALA A C 1
ATOM 4898 O O . ALA A 1 651 ? -8.395 -3.035 -3.507 1.00 95.50 651 ALA A O 1
ATOM 4899 N N . GLU A 1 652 ? -9.765 -2.199 -5.071 1.00 92.44 652 GLU A N 1
ATOM 4900 C CA . GLU A 1 652 ? -9.275 -0.820 -4.964 1.00 92.44 652 GLU A CA 1
ATOM 4901 C C . GLU A 1 652 ? -9.560 -0.232 -3.573 1.00 92.44 652 GLU A C 1
ATOM 4903 O O . GLU A 1 652 ? -8.705 0.426 -2.974 1.00 92.44 652 GLU A O 1
ATOM 4908 N N . ALA A 1 653 ? -10.759 -0.461 -3.028 1.00 92.50 653 ALA A N 1
ATOM 4909 C CA . ALA A 1 653 ? -11.097 -0.047 -1.670 1.00 92.50 653 ALA A CA 1
ATOM 4910 C C . ALA A 1 653 ? -10.158 -0.697 -0.643 1.00 92.50 653 ALA A C 1
ATOM 4912 O O . ALA A 1 653 ? -9.622 0.009 0.206 1.00 92.50 653 ALA A O 1
ATOM 4913 N N . TRP A 1 654 ? -9.904 -2.003 -0.753 1.00 94.31 654 TRP A N 1
ATOM 4914 C CA . TRP A 1 654 ? -9.004 -2.747 0.129 1.00 94.31 654 TRP A CA 1
ATOM 4915 C C . TRP A 1 654 ? -7.580 -2.188 0.063 1.00 94.31 654 TRP A C 1
ATOM 4917 O O . TRP A 1 654 ? -7.022 -1.802 1.090 1.00 94.31 654 TRP A O 1
ATOM 4927 N N . TYR A 1 655 ? -7.043 -2.024 -1.147 1.00 92.25 655 TYR A N 1
ATOM 4928 C CA . TYR A 1 655 ? -5.690 -1.520 -1.372 1.00 92.25 655 TYR A CA 1
ATOM 4929 C C . TYR A 1 655 ? -5.480 -0.097 -0.843 1.00 92.25 655 TYR A C 1
ATOM 4931 O O . TYR A 1 655 ? -4.439 0.208 -0.267 1.00 92.25 655 TYR A O 1
ATOM 4939 N N . THR A 1 656 ? -6.472 0.781 -0.999 1.00 88.69 656 THR A N 1
ATOM 4940 C CA . THR A 1 656 ? -6.371 2.185 -0.557 1.00 88.69 656 THR A CA 1
ATOM 4941 C C . THR A 1 656 ? -6.668 2.386 0.926 1.00 88.69 656 THR A C 1
ATOM 4943 O O . THR A 1 656 ? -6.197 3.347 1.530 1.00 88.69 656 THR A O 1
ATOM 4946 N N . GLN A 1 657 ? -7.430 1.484 1.543 1.00 89.75 657 GLN A N 1
ATOM 4947 C CA . GLN A 1 657 ? -7.823 1.584 2.950 1.00 89.75 657 GLN A CA 1
ATOM 4948 C C . GLN A 1 657 ? -6.900 0.803 3.894 1.00 89.75 657 GLN A C 1
ATOM 4950 O O . GLN A 1 657 ? -6.905 1.080 5.091 1.00 89.75 657 GLN A O 1
ATOM 4955 N N . GLN A 1 658 ? -6.074 -0.122 3.389 1.00 85.88 658 GLN A N 1
ATOM 4956 C CA . GLN A 1 658 ? -5.246 -1.018 4.213 1.00 85.88 658 GLN A CA 1
ATOM 4957 C C . GLN A 1 658 ? -4.270 -0.311 5.168 1.00 85.88 658 GLN A C 1
ATOM 4959 O O . GLN A 1 658 ? -3.895 -0.885 6.190 1.00 85.88 658 GLN A O 1
ATOM 4964 N N . ALA A 1 659 ? -3.861 0.924 4.857 1.00 81.19 659 ALA A N 1
ATOM 4965 C CA . ALA A 1 659 ? -2.957 1.714 5.695 1.00 81.19 659 ALA A CA 1
ATOM 4966 C C . ALA A 1 659 ? -3.637 2.291 6.952 1.00 81.19 659 ALA A C 1
ATOM 4968 O O . ALA A 1 659 ? -2.959 2.783 7.851 1.00 81.19 659 ALA A O 1
ATOM 4969 N N . LEU A 1 660 ? -4.970 2.254 7.015 1.00 86.06 660 LEU A N 1
ATOM 4970 C CA . LEU A 1 660 ? -5.770 2.888 8.054 1.00 86.06 660 LEU A CA 1
ATOM 4971 C C . LEU A 1 660 ? -6.592 1.828 8.802 1.00 86.06 660 LEU A C 1
ATOM 4973 O O . LEU A 1 660 ? -7.610 1.365 8.287 1.00 86.06 660 LEU A O 1
ATOM 4977 N N . PRO A 1 661 ? -6.195 1.441 10.032 1.00 87.19 661 PRO A N 1
ATOM 4978 C CA . PRO A 1 661 ? -6.810 0.327 10.755 1.00 87.19 661 PRO A CA 1
ATOM 4979 C C . PRO A 1 661 ? -8.322 0.449 10.971 1.00 87.19 661 PRO A C 1
ATOM 4981 O O . PRO A 1 661 ? -8.990 -0.578 11.099 1.00 87.19 661 PRO A O 1
ATOM 4984 N N . GLN A 1 662 ? -8.863 1.670 11.013 1.00 88.94 662 GLN A N 1
ATOM 4985 C CA . GLN A 1 662 ? -10.290 1.937 11.198 1.00 88.94 662 GLN A CA 1
ATOM 4986 C C . GLN A 1 662 ? -11.153 1.618 9.967 1.00 88.94 662 GLN A C 1
ATOM 4988 O O . GLN A 1 662 ? -12.377 1.521 10.090 1.00 88.94 662 GLN A O 1
ATOM 4993 N N . HIS A 1 663 ? -10.540 1.467 8.791 1.00 93.00 663 HIS A N 1
ATOM 4994 C CA . HIS A 1 663 ? -11.226 1.093 7.563 1.00 93.00 663 HIS A CA 1
ATOM 4995 C C . HIS A 1 663 ? -10.977 -0.381 7.262 1.00 93.00 663 HIS A C 1
ATOM 4997 O O . HIS A 1 663 ? -9.841 -0.851 7.235 1.00 93.00 663 HIS A O 1
ATOM 5003 N N . LYS A 1 664 ? -12.058 -1.128 7.069 1.00 94.06 664 LYS A N 1
ATOM 5004 C CA . LYS A 1 664 ? -12.037 -2.560 6.790 1.00 94.06 664 LYS A CA 1
ATOM 5005 C C . LYS A 1 664 ? -12.759 -2.814 5.478 1.00 94.06 664 LYS A C 1
ATOM 5007 O O . LYS A 1 664 ? -13.822 -2.249 5.234 1.00 94.06 664 LYS A O 1
ATOM 5012 N N . VAL A 1 665 ? -12.208 -3.709 4.670 1.00 95.62 665 VAL A N 1
ATOM 5013 C CA . VAL A 1 665 ? -12.868 -4.235 3.475 1.00 95.62 665 VAL A CA 1
ATOM 5014 C C . VAL A 1 665 ? -12.963 -5.741 3.627 1.00 95.62 665 VAL A C 1
ATOM 5016 O O . VAL A 1 665 ? -11.983 -6.369 4.024 1.00 95.62 665 VAL A O 1
ATOM 5019 N N . LYS A 1 666 ? -14.149 -6.290 3.370 1.00 96.12 666 LYS A N 1
ATOM 5020 C CA . LYS A 1 666 ? -14.458 -7.711 3.498 1.00 96.12 666 LYS A CA 1
ATOM 5021 C C . LYS A 1 666 ? -15.101 -8.240 2.232 1.00 96.12 666 LYS A C 1
ATOM 5023 O O . LYS A 1 666 ? -15.884 -7.540 1.585 1.00 96.12 666 LYS A O 1
ATOM 5028 N N . LEU A 1 667 ? -14.797 -9.490 1.914 1.00 96.62 667 LEU A N 1
ATOM 5029 C CA . LEU A 1 667 ? -15.347 -10.175 0.754 1.00 96.62 667 LEU A CA 1
ATOM 5030 C C . LEU A 1 667 ? -16.076 -11.448 1.185 1.00 96.62 667 LEU A C 1
ATOM 5032 O O . LEU A 1 667 ? -15.554 -12.231 1.973 1.00 96.62 667 LEU A O 1
ATOM 5036 N N . VAL A 1 668 ? -17.270 -11.682 0.642 1.00 97.56 668 VAL A N 1
ATOM 5037 C CA . VAL A 1 668 ? -18.028 -12.918 0.877 1.00 97.56 668 VAL A CA 1
ATOM 5038 C C . VAL A 1 668 ? -17.849 -13.862 -0.322 1.00 97.56 668 VAL A C 1
ATOM 5040 O O . VAL A 1 668 ? -18.360 -13.565 -1.410 1.00 97.56 668 VAL A O 1
ATOM 5043 N N . PRO A 1 669 ? -17.140 -15.000 -0.161 1.00 96.75 669 PRO A N 1
ATOM 5044 C CA . PRO A 1 669 ? -16.920 -15.958 -1.242 1.00 96.75 669 PRO A CA 1
ATOM 5045 C C . PRO A 1 669 ? -18.237 -16.510 -1.793 1.00 96.75 669 PRO A C 1
ATOM 5047 O O . PRO A 1 669 ? -19.104 -16.933 -1.031 1.00 96.75 669 PRO A O 1
ATOM 5050 N N . GLY A 1 670 ? -18.374 -16.547 -3.116 1.00 97.12 670 GLY A N 1
ATOM 5051 C CA . GLY A 1 670 ? -19.552 -17.068 -3.813 1.00 97.12 670 GLY A CA 1
ATOM 5052 C C . GLY A 1 670 ? -20.838 -16.233 -3.707 1.00 97.12 670 GLY A C 1
ATOM 5053 O O . GLY A 1 670 ? -21.856 -16.658 -4.247 1.00 97.12 670 GLY A O 1
ATOM 5054 N N . MET A 1 671 ? -20.821 -15.083 -3.027 1.00 98.25 671 MET A N 1
ATOM 5055 C CA . MET A 1 671 ? -21.975 -14.179 -2.925 1.00 98.25 671 MET A CA 1
ATOM 5056 C C . MET A 1 671 ? -22.106 -13.303 -4.177 1.00 98.25 671 MET A C 1
ATOM 5058 O O . MET A 1 671 ? -21.113 -12.726 -4.615 1.00 98.25 671 MET A O 1
ATOM 5062 N N . SER A 1 672 ? -23.327 -13.172 -4.693 1.00 97.56 672 SER A N 1
ATOM 5063 C CA . SER A 1 672 ? -23.733 -12.226 -5.745 1.00 97.56 672 SER A CA 1
ATOM 5064 C C . SER A 1 672 ? -24.335 -10.940 -5.157 1.00 97.56 672 SER A C 1
ATOM 5066 O O . SER A 1 672 ? -24.603 -10.874 -3.955 1.00 97.56 672 SER A O 1
ATOM 5068 N N . HIS A 1 673 ? -24.581 -9.912 -5.974 1.00 95.81 673 HIS A N 1
ATOM 5069 C CA . HIS A 1 673 ? -25.213 -8.665 -5.517 1.00 95.81 673 HIS A CA 1
ATOM 5070 C C . HIS A 1 673 ? -26.629 -8.896 -4.973 1.00 95.81 673 HIS A C 1
ATOM 5072 O O . HIS A 1 673 ? -27.026 -8.366 -3.935 1.00 95.81 673 HIS A O 1
ATOM 5078 N N . GLY A 1 674 ? -27.415 -9.695 -5.695 1.00 95.31 674 GLY A N 1
ATOM 5079 C CA . GLY A 1 674 ? -28.823 -9.944 -5.423 1.00 95.31 674 GLY A CA 1
ATOM 5080 C C . GLY A 1 674 ? -29.066 -10.732 -4.140 1.00 95.31 674 GLY A C 1
ATOM 5081 O O . GLY A 1 674 ? -30.157 -10.655 -3.584 1.00 95.31 674 GLY A O 1
ATOM 5082 N N . ASP A 1 675 ? -28.060 -11.443 -3.628 1.00 97.38 675 ASP A N 1
ATOM 5083 C CA . ASP A 1 675 ? -28.207 -12.327 -2.469 1.00 97.38 675 ASP A CA 1
ATOM 5084 C C . ASP A 1 675 ? -28.612 -11.615 -1.176 1.00 97.38 675 ASP A C 1
ATOM 5086 O O . ASP A 1 675 ? -29.260 -12.190 -0.299 1.00 97.38 675 ASP A O 1
ATOM 5090 N N . ILE A 1 676 ? -28.254 -10.345 -1.041 1.00 95.56 676 ILE A N 1
ATOM 5091 C CA . ILE A 1 676 ? -28.608 -9.550 0.135 1.00 95.56 676 ILE A CA 1
ATOM 5092 C C . ILE A 1 676 ? -29.961 -8.839 0.003 1.00 95.56 676 ILE A C 1
ATOM 5094 O O . ILE A 1 676 ? -30.422 -8.231 0.969 1.00 95.56 676 ILE A O 1
ATOM 5098 N N . LEU A 1 677 ? -30.600 -8.918 -1.167 1.00 94.56 677 LEU A N 1
ATOM 5099 C CA . LEU A 1 677 ? -31.915 -8.340 -1.437 1.00 94.56 677 LEU A CA 1
ATOM 5100 C C . LEU A 1 677 ? -32.998 -9.377 -1.152 1.00 94.56 677 LEU A C 1
ATOM 5102 O O . LEU A 1 677 ? -32.836 -10.540 -1.515 1.00 94.56 677 LEU A O 1
ATOM 5106 N N . ASP A 1 678 ? -34.127 -8.979 -0.567 1.00 93.81 678 ASP A N 1
ATOM 5107 C CA . ASP A 1 678 ? -35.269 -9.895 -0.402 1.00 93.81 678 ASP A CA 1
ATOM 5108 C C . ASP A 1 678 ? -35.886 -10.273 -1.759 1.00 93.81 678 ASP A C 1
ATOM 5110 O O . ASP A 1 678 ? -36.374 -11.386 -1.947 1.00 93.81 678 ASP A O 1
ATOM 5114 N N . SER A 1 679 ? -35.837 -9.340 -2.714 1.00 93.00 679 SER A N 1
ATOM 5115 C CA . SER A 1 679 ? -36.228 -9.546 -4.107 1.00 93.00 679 SER A CA 1
ATOM 5116 C C . SER A 1 679 ? -35.226 -8.864 -5.036 1.00 93.00 679 SER A C 1
ATOM 5118 O O . SER A 1 679 ? -34.836 -7.720 -4.795 1.00 93.00 679 SER A O 1
ATOM 5120 N N . VAL A 1 680 ? -34.785 -9.563 -6.084 1.00 92.31 680 VAL A N 1
ATOM 5121 C CA . VAL A 1 680 ? -33.760 -9.058 -7.010 1.00 92.31 680 VAL A CA 1
ATOM 5122 C C . VAL A 1 680 ? -34.436 -8.310 -8.167 1.00 92.31 680 VAL A C 1
ATOM 5124 O O . VAL A 1 680 ? -35.141 -8.945 -8.957 1.00 92.31 680 VAL A O 1
ATOM 5127 N N . PRO A 1 681 ? -34.240 -6.983 -8.313 1.00 90.75 681 PRO A N 1
ATOM 5128 C CA . PRO A 1 681 ? -34.797 -6.233 -9.436 1.00 90.75 681 PRO A CA 1
ATOM 5129 C C . PRO A 1 681 ? -34.288 -6.760 -10.781 1.00 90.75 681 PRO A C 1
ATOM 5131 O O . PRO A 1 681 ? -33.137 -7.177 -10.892 1.00 90.75 681 PRO A O 1
ATOM 5134 N N . ALA A 1 682 ? -35.102 -6.674 -11.837 1.00 89.06 682 ALA A N 1
ATOM 5135 C CA . ALA A 1 682 ? -34.739 -7.204 -13.158 1.00 89.06 682 ALA A CA 1
ATOM 5136 C C . ALA A 1 682 ? -33.433 -6.609 -13.719 1.00 89.06 682 ALA A C 1
ATOM 5138 O O . ALA A 1 682 ? -32.649 -7.324 -14.337 1.00 89.06 682 ALA A O 1
ATOM 5139 N N . ALA A 1 683 ? -33.182 -5.318 -13.473 1.00 85.19 683 ALA A N 1
ATOM 5140 C CA . ALA A 1 683 ? -31.942 -4.658 -13.879 1.00 85.19 683 ALA A CA 1
ATOM 5141 C C . ALA A 1 683 ? -30.713 -5.214 -13.136 1.00 85.19 683 ALA A C 1
ATOM 5143 O O . ALA A 1 683 ? -29.676 -5.427 -13.756 1.00 85.19 683 ALA A O 1
ATOM 5144 N N . VAL A 1 684 ? -30.850 -5.510 -11.837 1.00 89.12 684 VAL A N 1
ATOM 5145 C CA . VAL A 1 684 ? -29.804 -6.168 -11.037 1.00 89.12 684 VAL A CA 1
ATOM 5146 C C . VAL A 1 684 ? -29.594 -7.590 -11.549 1.00 89.12 684 VAL A C 1
ATOM 5148 O O . VAL A 1 684 ? -28.483 -7.936 -11.919 1.00 89.12 684 VAL A O 1
ATOM 5151 N N . ALA A 1 685 ? -30.661 -8.380 -11.691 1.00 90.69 685 ALA A N 1
ATOM 5152 C CA . ALA A 1 685 ? -30.585 -9.762 -12.170 1.00 90.69 685 ALA A CA 1
ATOM 5153 C C . ALA A 1 685 ? -29.960 -9.901 -13.574 1.00 90.69 685 ALA A C 1
ATOM 5155 O O . ALA A 1 685 ? -29.423 -10.955 -13.907 1.00 90.69 685 ALA A O 1
ATOM 5156 N N . ALA A 1 686 ? -30.050 -8.862 -14.411 1.00 88.19 686 ALA A N 1
ATOM 5157 C CA . ALA A 1 686 ? -29.442 -8.835 -15.740 1.00 88.19 686 ALA A CA 1
ATOM 5158 C C . ALA A 1 686 ? -27.937 -8.504 -15.726 1.00 88.19 686 ALA A C 1
ATOM 5160 O O . ALA A 1 686 ? -27.225 -8.893 -16.653 1.00 88.19 686 ALA A O 1
ATOM 5161 N N . ALA A 1 687 ? -27.464 -7.768 -14.718 1.00 88.12 687 ALA A N 1
ATOM 5162 C CA . ALA A 1 687 ? -26.070 -7.337 -14.594 1.00 88.12 687 ALA A CA 1
ATOM 5163 C C . ALA A 1 687 ? -25.246 -8.208 -13.628 1.00 88.12 687 ALA A C 1
ATOM 5165 O O . ALA A 1 687 ? -24.023 -8.279 -13.762 1.00 88.12 687 ALA A O 1
ATOM 5166 N N . ASP A 1 688 ? -25.914 -8.857 -12.677 1.00 93.75 688 ASP A N 1
ATOM 5167 C CA . ASP A 1 688 ? -25.315 -9.662 -11.619 1.00 93.75 688 ASP A CA 1
ATOM 5168 C C . ASP A 1 688 ? -24.861 -11.052 -12.102 1.00 93.75 688 ASP A C 1
ATOM 5170 O O . ASP A 1 688 ? -25.266 -11.527 -13.171 1.00 93.75 688 ASP A O 1
ATOM 5174 N N . LEU A 1 689 ? -24.005 -11.710 -11.317 1.00 95.69 689 LEU A N 1
ATOM 5175 C CA . LEU A 1 689 ? -23.568 -13.083 -11.576 1.00 95.69 689 LEU A CA 1
ATOM 5176 C C . LEU A 1 689 ? -24.396 -14.085 -10.765 1.00 95.69 689 LEU A C 1
ATOM 5178 O O . LEU A 1 689 ? -25.113 -13.740 -9.830 1.00 95.69 689 LEU A O 1
ATOM 5182 N N . GLU A 1 690 ? -24.310 -15.357 -11.143 1.00 95.00 690 GLU A N 1
ATOM 5183 C CA . GLU A 1 690 ? -25.006 -16.423 -10.428 1.00 95.00 690 GLU A CA 1
ATOM 5184 C C . GLU A 1 690 ? -24.337 -16.707 -9.077 1.00 95.00 690 GLU A C 1
ATOM 5186 O O . GLU A 1 690 ? -23.132 -16.940 -9.011 1.00 95.00 690 GLU A O 1
ATOM 5191 N N . SER A 1 691 ? -25.129 -16.696 -8.004 1.00 96.69 691 SER A N 1
ATOM 5192 C CA . SER A 1 691 ? -24.663 -17.020 -6.656 1.00 96.69 691 SER A CA 1
ATOM 5193 C C . SER A 1 691 ? -24.236 -18.481 -6.524 1.00 96.69 691 SER A C 1
ATOM 5195 O O . SER A 1 691 ? -24.913 -19.388 -7.006 1.00 96.69 691 SER A O 1
ATOM 5197 N N . GLU A 1 692 ? -23.164 -18.728 -5.771 1.00 97.06 692 GLU A N 1
ATOM 5198 C CA . GLU A 1 692 ? -22.722 -20.078 -5.398 1.00 97.06 692 GLU A CA 1
ATOM 5199 C C . GLU A 1 692 ? -23.193 -20.498 -3.998 1.00 97.06 692 GLU A C 1
ATOM 5201 O O . GLU A 1 692 ? -23.188 -21.688 -3.674 1.00 97.06 692 GLU A O 1
ATOM 5206 N N . ILE A 1 693 ? -23.576 -19.541 -3.145 1.00 97.56 693 ILE A N 1
ATOM 5207 C CA . ILE A 1 693 ? -23.943 -19.810 -1.743 1.00 97.56 693 ILE A CA 1
ATOM 5208 C C . ILE A 1 693 ? -25.425 -19.564 -1.442 1.00 97.56 693 ILE A C 1
ATOM 5210 O O . ILE A 1 693 ? -25.938 -20.117 -0.466 1.00 97.56 693 ILE A O 1
ATOM 5214 N N . GLY A 1 694 ? -26.113 -18.804 -2.294 1.00 97.44 694 GLY A N 1
ATOM 5215 C CA . GLY A 1 694 ? -27.507 -18.410 -2.133 1.00 97.44 694 GLY A CA 1
ATOM 5216 C C . GLY A 1 694 ? -27.730 -17.356 -1.045 1.00 97.44 694 GLY A C 1
ATOM 5217 O O . GLY A 1 694 ? -26.895 -17.125 -0.165 1.00 97.44 694 GLY A O 1
ATOM 5218 N N . SER A 1 695 ? -28.912 -16.746 -1.088 1.00 97.00 695 SER A N 1
ATOM 5219 C CA . SER A 1 695 ? -29.240 -15.540 -0.325 1.00 97.00 695 SER A CA 1
ATOM 5220 C C . SER A 1 695 ? -29.193 -15.726 1.193 1.00 97.00 695 SER A C 1
ATOM 5222 O O . SER A 1 695 ? -28.666 -14.869 1.895 1.00 97.00 695 SER A O 1
ATOM 5224 N N . ASP A 1 696 ? -29.665 -16.858 1.722 1.00 96.81 696 ASP A N 1
ATOM 5225 C CA . ASP A 1 696 ? -29.681 -17.092 3.175 1.00 96.81 696 ASP A CA 1
ATOM 5226 C C . ASP A 1 696 ? -28.261 -17.160 3.757 1.00 96.81 696 ASP A C 1
ATOM 5228 O O . ASP A 1 696 ? -27.936 -16.446 4.705 1.00 96.81 696 ASP A O 1
ATOM 5232 N N . LYS A 1 697 ? -27.372 -17.952 3.139 1.00 98.00 697 LYS A N 1
ATOM 5233 C CA . LYS A 1 697 ? -25.975 -18.073 3.588 1.00 98.00 697 LYS A CA 1
ATOM 5234 C C . LYS A 1 697 ? -25.199 -16.777 3.391 1.00 98.00 697 LYS A C 1
ATOM 5236 O O . LYS A 1 697 ? -24.363 -16.437 4.224 1.00 98.00 697 LYS A O 1
ATOM 5241 N N . ALA A 1 698 ? -25.462 -16.066 2.297 1.00 98.06 698 ALA A N 1
ATOM 5242 C CA . ALA A 1 698 ? -24.867 -14.766 2.036 1.00 98.06 698 ALA A CA 1
ATOM 5243 C C . ALA A 1 698 ? -25.256 -13.742 3.109 1.00 98.06 698 ALA A C 1
ATOM 5245 O O . ALA A 1 698 ? -24.381 -13.100 3.687 1.00 98.06 698 ALA A O 1
ATOM 5246 N N . ARG A 1 699 ? -26.548 -13.632 3.443 1.00 98.19 699 ARG A N 1
ATOM 5247 C CA . ARG A 1 699 ? -27.034 -12.726 4.495 1.00 98.19 699 ARG A CA 1
ATOM 5248 C C . ARG A 1 699 ? -26.473 -13.093 5.863 1.00 98.19 699 ARG A C 1
ATOM 5250 O O . ARG A 1 699 ? -26.046 -12.194 6.581 1.00 98.19 699 ARG A O 1
ATOM 5257 N N . ASP A 1 700 ? -26.395 -14.382 6.195 1.00 97.56 700 ASP A N 1
ATOM 5258 C CA . ASP A 1 700 ? -25.757 -14.859 7.428 1.00 97.56 700 ASP A CA 1
ATOM 5259 C C . ASP A 1 700 ? -24.268 -14.481 7.491 1.00 97.56 700 ASP A C 1
ATOM 5261 O O . ASP A 1 700 ? -23.785 -14.023 8.530 1.00 97.56 700 ASP A O 1
ATOM 5265 N N . ALA A 1 701 ? -23.536 -14.627 6.381 1.00 97.50 701 ALA A N 1
ATOM 5266 C CA . ALA A 1 701 ? -22.125 -14.256 6.296 1.00 97.50 701 ALA A CA 1
ATOM 5267 C C . ALA A 1 701 ? -21.923 -12.739 6.443 1.00 97.50 701 ALA A C 1
ATOM 5269 O O . ALA A 1 701 ? -21.094 -12.301 7.244 1.00 97.50 701 ALA A O 1
ATOM 5270 N N . VAL A 1 702 ? -22.720 -11.927 5.739 1.00 97.69 702 VAL A N 1
ATOM 5271 C CA . VAL A 1 702 ? -22.701 -10.462 5.876 1.00 97.69 702 VAL A CA 1
ATOM 5272 C C . VAL A 1 702 ? -23.066 -10.055 7.305 1.00 97.69 702 VAL A C 1
ATOM 5274 O O . VAL A 1 702 ? -22.373 -9.236 7.902 1.00 97.69 702 VAL A O 1
ATOM 5277 N N . ALA A 1 703 ? -24.094 -10.658 7.904 1.00 97.88 703 ALA A N 1
ATOM 5278 C CA . ALA A 1 703 ? -24.493 -10.394 9.282 1.00 97.88 703 ALA A CA 1
ATOM 5279 C C . ALA A 1 703 ? -23.395 -10.749 10.295 1.00 97.88 703 ALA A C 1
ATOM 5281 O O . ALA A 1 703 ? -23.170 -10.005 11.256 1.00 97.88 703 ALA A O 1
ATOM 5282 N N . ALA A 1 704 ? -22.676 -11.855 10.087 1.00 96.12 704 ALA A N 1
ATOM 5283 C CA . ALA A 1 704 ? -21.514 -12.213 10.894 1.00 96.12 704 ALA A CA 1
ATOM 5284 C C . ALA A 1 704 ? -20.429 -11.134 10.813 1.00 96.12 704 ALA A C 1
ATOM 5286 O O . ALA A 1 704 ? -20.041 -10.612 11.857 1.00 96.12 704 ALA A O 1
ATOM 5287 N N . ILE A 1 705 ? -20.050 -10.731 9.598 1.00 96.38 705 ILE A N 1
ATOM 5288 C CA . ILE A 1 705 ? -19.053 -9.685 9.341 1.00 96.38 705 ILE A CA 1
ATOM 5289 C C . ILE A 1 705 ? -19.451 -8.351 9.993 1.00 96.38 705 ILE A C 1
ATOM 5291 O O . ILE A 1 705 ? -18.649 -7.748 10.709 1.00 96.38 705 ILE A O 1
ATOM 5295 N N . VAL A 1 706 ? -20.697 -7.902 9.796 1.00 96.62 706 VAL A N 1
ATOM 5296 C CA . VAL A 1 706 ? -21.213 -6.658 10.392 1.00 96.62 706 VAL A CA 1
ATOM 5297 C C . VAL A 1 706 ? -21.147 -6.736 11.913 1.00 96.62 706 VAL A C 1
ATOM 5299 O O . VAL A 1 706 ? -20.621 -5.837 12.556 1.00 96.62 706 VAL A O 1
ATOM 5302 N N . THR A 1 707 ? -21.635 -7.816 12.515 1.00 95.69 707 THR A N 1
ATOM 5303 C CA . THR A 1 707 ? -21.673 -7.931 13.981 1.00 95.69 707 THR A CA 1
ATOM 5304 C C . THR A 1 707 ? -20.293 -8.104 14.613 1.00 95.69 707 THR A C 1
ATOM 5306 O O . THR A 1 707 ? -20.099 -7.634 15.729 1.00 95.69 707 THR A O 1
ATOM 5309 N N . ASP A 1 708 ? -19.326 -8.724 13.926 1.00 93.50 708 ASP A N 1
ATOM 5310 C CA . ASP A 1 708 ? -17.922 -8.754 14.373 1.00 93.50 708 ASP A CA 1
ATOM 5311 C C . ASP A 1 708 ? -17.319 -7.352 14.403 1.00 93.50 708 ASP A C 1
ATOM 5313 O O . ASP A 1 708 ? -16.720 -6.951 15.402 1.00 93.50 708 ASP A O 1
ATOM 5317 N N . TYR A 1 709 ? -17.566 -6.575 13.350 1.00 93.44 709 TYR A N 1
ATOM 5318 C CA . TYR A 1 709 ? -17.143 -5.183 13.281 1.00 93.44 709 TYR A CA 1
ATOM 5319 C C . TYR A 1 709 ? -17.775 -4.322 14.385 1.00 93.44 709 TYR A C 1
ATOM 5321 O O . TYR A 1 709 ? -17.075 -3.566 15.056 1.00 93.44 709 TYR A O 1
ATOM 5329 N N . LEU A 1 710 ? -19.082 -4.477 14.632 1.00 92.94 710 LEU A N 1
ATOM 5330 C CA . LEU A 1 710 ? -19.798 -3.758 15.694 1.00 92.94 710 LEU A CA 1
ATOM 5331 C C . LEU A 1 710 ? -19.347 -4.153 17.106 1.00 92.94 710 LEU A C 1
ATOM 5333 O O . LEU A 1 710 ? -19.416 -3.333 18.019 1.00 92.94 710 LEU A O 1
ATOM 5337 N N . ALA A 1 711 ? -18.886 -5.390 17.295 1.00 90.19 711 ALA A N 1
ATOM 5338 C CA . ALA A 1 711 ? -18.381 -5.877 18.575 1.00 90.19 711 ALA A CA 1
ATOM 5339 C C . ALA A 1 711 ? -16.975 -5.349 18.918 1.00 90.19 711 ALA A C 1
ATOM 5341 O O . ALA A 1 711 ? -16.437 -5.746 19.952 1.00 90.19 711 ALA A O 1
ATOM 5342 N N . GLU A 1 712 ? -16.361 -4.534 18.046 1.00 81.94 712 GLU A N 1
ATOM 5343 C CA . GLU A 1 712 ? -14.932 -4.184 18.095 1.00 81.94 712 GLU A CA 1
ATOM 5344 C C . GLU A 1 712 ? -14.044 -5.448 18.200 1.00 81.94 712 GLU A C 1
ATOM 5346 O O . GLU A 1 712 ? -12.937 -5.415 18.739 1.00 81.94 712 GLU A O 1
ATOM 5351 N N . GLN A 1 713 ? -14.528 -6.597 17.704 1.00 61.50 713 GLN A N 1
ATOM 5352 C CA . GLN A 1 713 ? -13.732 -7.814 17.658 1.00 61.50 713 GLN A CA 1
ATOM 5353 C C . GLN A 1 713 ? -12.802 -7.709 16.457 1.00 61.50 713 GLN A C 1
ATOM 5355 O O . GLN A 1 713 ? -13.251 -7.575 15.319 1.00 61.50 713 GLN A O 1
ATOM 5360 N N . GLU A 1 714 ? -11.492 -7.777 16.707 1.00 57.03 714 GLU A N 1
ATOM 5361 C CA . GLU A 1 714 ? -10.541 -8.027 15.632 1.00 57.03 714 GLU A CA 1
ATOM 5362 C C . GLU A 1 714 ? -10.884 -9.387 15.020 1.00 57.03 714 GLU A C 1
ATOM 5364 O O . GLU A 1 714 ? -10.520 -10.440 15.547 1.00 57.03 714 GLU A O 1
ATOM 5369 N N . SER A 1 715 ? -11.594 -9.371 13.889 1.00 52.88 715 SER A N 1
ATOM 5370 C CA . SER A 1 715 ? -11.490 -10.467 12.935 1.00 52.88 715 SER A CA 1
ATOM 5371 C C . SER A 1 715 ? -9.998 -10.627 12.660 1.00 52.88 715 SER A C 1
ATOM 5373 O O . SER A 1 715 ? -9.344 -9.617 12.364 1.00 52.88 715 SER A O 1
ATOM 5375 N N . SER A 1 716 ? -9.463 -11.843 12.782 1.00 51.25 716 SER A N 1
ATOM 5376 C CA . SER A 1 716 ? -8.101 -12.151 12.342 1.00 51.25 716 SER A CA 1
ATOM 5377 C C . SER A 1 716 ? -7.822 -11.452 11.014 1.00 51.25 716 SER A C 1
ATOM 5379 O O . SER A 1 716 ? -8.719 -11.342 10.183 1.00 51.25 716 SER A O 1
ATOM 5381 N N . ARG A 1 717 ? -6.610 -10.921 10.831 1.00 51.41 717 ARG A N 1
ATOM 5382 C CA . ARG A 1 717 ? -6.186 -10.387 9.532 1.00 51.41 717 ARG A CA 1
ATOM 5383 C C . ARG A 1 717 ? -6.507 -11.460 8.485 1.00 51.41 717 ARG A C 1
ATOM 5385 O O . ARG A 1 717 ? -6.002 -12.572 8.609 1.00 51.41 717 ARG A O 1
ATOM 5392 N N . ASP A 1 718 ? -7.425 -11.168 7.565 1.00 63.09 718 ASP A N 1
ATOM 5393 C CA . ASP A 1 718 ? -7.957 -12.216 6.703 1.00 63.09 718 ASP A CA 1
ATOM 5394 C C . ASP A 1 718 ? -6.987 -12.465 5.554 1.00 63.09 718 ASP A C 1
ATOM 5396 O O . ASP A 1 718 ? -6.926 -11.722 4.571 1.00 63.09 718 ASP A O 1
ATOM 5400 N N . ASP A 1 719 ? -6.233 -13.552 5.689 1.00 80.69 719 ASP A N 1
ATOM 5401 C CA . ASP A 1 719 ? -5.389 -14.106 4.630 1.00 80.69 719 ASP A CA 1
ATOM 5402 C C . ASP A 1 719 ? -6.182 -14.322 3.328 1.00 80.69 719 ASP A C 1
ATOM 5404 O O . ASP A 1 719 ? -5.608 -14.311 2.239 1.00 80.69 719 ASP A O 1
ATOM 5408 N N . PHE A 1 720 ? -7.507 -14.486 3.429 1.00 90.06 720 PHE A N 1
ATOM 5409 C CA . PHE A 1 720 ? -8.398 -14.639 2.288 1.00 90.06 720 PHE A CA 1
ATOM 5410 C C . PHE A 1 720 ? -8.473 -13.378 1.414 1.00 90.06 720 PHE A C 1
ATOM 5412 O O . PHE A 1 720 ? -8.179 -13.469 0.225 1.00 90.06 720 PHE A O 1
ATOM 5419 N N . GLU A 1 721 ? -8.827 -12.212 1.964 1.00 93.19 721 GLU A N 1
ATOM 5420 C CA . GLU A 1 721 ? -8.936 -10.952 1.217 1.00 93.19 721 GLU A CA 1
ATOM 5421 C C . GLU A 1 721 ? -7.608 -10.590 0.561 1.00 93.19 721 GLU A C 1
ATOM 5423 O O . GLU A 1 721 ? -7.594 -10.213 -0.607 1.00 93.19 721 GLU A O 1
ATOM 5428 N N . ALA A 1 722 ? -6.494 -10.759 1.280 1.00 91.50 722 ALA A N 1
ATOM 5429 C CA . ALA A 1 722 ? -5.170 -10.536 0.714 1.00 91.50 722 ALA A CA 1
ATOM 5430 C C . ALA A 1 722 ? -4.912 -11.480 -0.471 1.00 91.50 722 ALA A C 1
ATOM 5432 O O . ALA A 1 722 ? -4.642 -11.018 -1.575 1.00 91.50 722 ALA A O 1
ATOM 5433 N N . ALA A 1 723 ? -5.082 -12.794 -0.288 1.00 93.56 723 ALA A N 1
ATOM 5434 C CA . ALA A 1 723 ? -4.880 -13.769 -1.360 1.00 93.56 723 ALA A CA 1
ATOM 5435 C C . ALA A 1 723 ? -5.817 -13.549 -2.562 1.00 93.56 723 ALA A C 1
ATOM 5437 O O . ALA A 1 723 ? -5.440 -13.827 -3.701 1.00 93.56 723 ALA A O 1
ATOM 5438 N N . PHE A 1 724 ? -7.034 -13.062 -2.319 1.00 95.56 724 PHE A N 1
ATOM 5439 C CA . PHE A 1 724 ? -8.023 -12.812 -3.356 1.00 95.56 724 PHE A CA 1
ATOM 5440 C C . PHE A 1 724 ? -7.766 -11.506 -4.123 1.00 95.56 724 PHE A C 1
ATOM 5442 O O . PHE A 1 724 ? -7.911 -11.489 -5.347 1.00 95.56 724 PHE A O 1
ATOM 5449 N N . PHE A 1 725 ? -7.412 -10.415 -3.433 1.00 95.94 725 PHE A N 1
ATOM 5450 C CA . PHE A 1 725 ? -7.240 -9.092 -4.040 1.00 95.94 725 PHE A CA 1
ATOM 5451 C C . PHE A 1 725 ? -5.837 -8.848 -4.606 1.00 95.94 725 PHE A C 1
ATOM 5453 O O . PHE A 1 725 ? -5.702 -8.020 -5.506 1.00 95.94 725 PHE A O 1
ATOM 5460 N N . GLU A 1 726 ? -4.811 -9.585 -4.173 1.00 94.38 726 GLU A N 1
ATOM 5461 C CA . GLU A 1 726 ? -3.432 -9.423 -4.659 1.00 94.38 726 GLU A CA 1
ATOM 5462 C C . GLU A 1 726 ? -3.296 -9.484 -6.197 1.00 94.38 726 GLU A C 1
ATOM 5464 O O . GLU A 1 726 ? -2.615 -8.630 -6.770 1.00 94.38 726 GLU A O 1
ATOM 5469 N N . PRO A 1 727 ? -3.976 -10.395 -6.930 1.00 96.38 727 PRO A N 1
ATOM 5470 C CA . PRO A 1 727 ? -3.964 -10.369 -8.392 1.00 96.38 727 PRO A CA 1
ATOM 5471 C C . PRO A 1 727 ? -4.459 -9.050 -8.996 1.00 96.38 727 PRO A C 1
ATOM 5473 O O . PRO A 1 727 ? -3.917 -8.604 -10.007 1.00 96.38 727 PRO A O 1
ATOM 5476 N N . PHE A 1 728 ? -5.461 -8.412 -8.379 1.00 95.56 728 PHE A N 1
ATOM 5477 C CA . PHE A 1 728 ? -5.945 -7.103 -8.814 1.00 95.56 728 PHE A CA 1
ATOM 5478 C C . PHE A 1 728 ? -4.898 -6.028 -8.548 1.00 95.56 728 PHE A C 1
ATOM 5480 O O . PHE A 1 728 ? -4.594 -5.275 -9.463 1.00 95.56 728 PHE A O 1
ATOM 5487 N N . VAL A 1 729 ? -4.278 -6.000 -7.363 1.00 91.81 729 VAL A N 1
ATOM 5488 C CA . VAL A 1 729 ? -3.175 -5.065 -7.064 1.00 91.81 729 VAL A CA 1
ATOM 5489 C C . VAL A 1 729 ? -2.080 -5.191 -8.118 1.00 91.81 729 VAL A C 1
ATOM 5491 O O . VAL A 1 729 ? -1.692 -4.202 -8.732 1.00 91.81 729 VAL A O 1
ATOM 5494 N N . ARG A 1 730 ? -1.645 -6.420 -8.403 1.00 92.12 730 ARG A N 1
ATOM 5495 C CA . ARG A 1 730 ? -0.604 -6.690 -9.392 1.00 92.12 730 ARG A CA 1
ATOM 5496 C C . ARG A 1 730 ? -0.991 -6.186 -10.782 1.00 92.12 730 ARG A C 1
ATOM 5498 O O . ARG A 1 730 ? -0.190 -5.538 -11.448 1.00 92.12 730 ARG A O 1
ATOM 5505 N N . MET A 1 731 ? -2.202 -6.480 -11.252 1.00 93.88 731 MET A N 1
ATOM 5506 C CA . MET A 1 731 ? -2.609 -6.075 -12.601 1.00 93.88 731 MET A CA 1
ATOM 5507 C C . MET A 1 731 ? -2.878 -4.570 -12.710 1.00 93.88 731 MET A C 1
ATOM 5509 O O . MET A 1 731 ? -2.504 -3.965 -13.710 1.00 93.88 731 MET A O 1
ATOM 5513 N N . PHE A 1 732 ? -3.501 -3.963 -11.703 1.00 90.06 732 PHE A N 1
ATOM 5514 C CA . PHE A 1 732 ? -3.867 -2.550 -11.715 1.00 90.06 732 PHE A CA 1
ATOM 5515 C C . PHE A 1 732 ? -2.687 -1.653 -11.344 1.00 90.06 732 PHE A C 1
ATOM 5517 O O . PHE A 1 732 ? -2.302 -0.785 -12.119 1.00 90.06 732 PHE A O 1
ATOM 5524 N N . ALA A 1 733 ? -2.073 -1.865 -10.181 1.00 83.81 733 ALA A N 1
ATOM 5525 C CA . ALA A 1 733 ? -1.016 -0.992 -9.687 1.00 83.81 733 ALA A CA 1
ATOM 5526 C C . ALA A 1 733 ? 0.327 -1.225 -10.396 1.00 83.81 733 ALA A C 1
ATOM 5528 O O . ALA A 1 733 ? 1.011 -0.258 -10.712 1.00 83.81 733 ALA A O 1
ATOM 5529 N N . GLU A 1 734 ? 0.704 -2.480 -10.668 1.00 84.19 734 GLU A N 1
ATOM 5530 C CA . GLU A 1 734 ? 2.034 -2.783 -11.223 1.00 84.19 734 GLU A CA 1
ATOM 5531 C C . GLU A 1 734 ? 2.035 -2.886 -12.753 1.00 84.19 734 GLU A C 1
ATOM 5533 O O . GLU A 1 734 ? 2.895 -2.306 -13.409 1.00 84.19 734 GLU A O 1
ATOM 5538 N N . GLN A 1 735 ? 1.094 -3.638 -13.338 1.00 87.81 735 GLN A N 1
ATOM 5539 C CA . GLN A 1 735 ? 1.082 -3.893 -14.784 1.00 87.81 735 GLN A CA 1
ATOM 5540 C C . GLN A 1 735 ? 0.485 -2.729 -15.579 1.00 87.81 735 GLN A C 1
ATOM 5542 O O . GLN A 1 735 ? 1.150 -2.181 -16.459 1.00 87.81 735 GLN A O 1
ATOM 5547 N N . GLU A 1 736 ? -0.758 -2.346 -15.282 1.00 85.06 736 GLU A N 1
ATOM 5548 C CA . GLU A 1 736 ? -1.438 -1.232 -15.952 1.00 85.06 736 GLU A CA 1
ATOM 5549 C C . GLU A 1 736 ? -0.877 0.123 -15.503 1.00 85.06 736 GLU A C 1
ATOM 5551 O O . GLU A 1 736 ? -0.728 1.014 -16.333 1.00 85.06 736 GLU A O 1
ATOM 5556 N N . GLY A 1 737 ? -0.543 0.274 -14.217 1.00 76.25 737 GLY A N 1
ATOM 5557 C CA . GLY A 1 737 ? -0.239 1.581 -13.630 1.00 76.25 737 GLY A CA 1
ATOM 5558 C C . GLY A 1 737 ? -1.501 2.434 -13.456 1.00 76.25 737 GLY A C 1
ATOM 5559 O O . GLY A 1 737 ? -1.461 3.646 -13.650 1.00 76.25 737 GLY A O 1
ATOM 5560 N N . SER A 1 738 ? -2.638 1.800 -13.145 1.00 73.81 738 SER A N 1
ATOM 5561 C CA . SER A 1 738 ? -3.957 2.422 -13.034 1.00 73.81 738 SER A CA 1
ATOM 5562 C C . SER A 1 738 ? -3.959 3.585 -12.049 1.00 73.81 738 SER A C 1
ATOM 5564 O O . SER A 1 738 ? -3.583 3.457 -10.882 1.00 73.81 738 SER A O 1
ATOM 5566 N N . TRP A 1 739 ? -4.512 4.712 -12.478 1.00 65.88 739 TRP A N 1
ATOM 5567 C CA . TRP A 1 739 ? -4.388 5.974 -11.744 1.00 65.88 739 TRP A CA 1
ATOM 5568 C C . TRP A 1 739 ? -5.229 5.982 -10.468 1.00 65.88 739 TRP A C 1
ATOM 5570 O O . TRP A 1 739 ? -4.874 6.615 -9.473 1.00 65.88 739 TRP A O 1
ATOM 5580 N N . TRP A 1 740 ? -6.317 5.209 -10.468 1.00 66.31 740 TRP A N 1
ATOM 5581 C CA . TRP A 1 740 ? -7.147 4.958 -9.293 1.00 66.31 740 TRP A CA 1
ATOM 5582 C C . TRP A 1 740 ? -6.396 4.252 -8.156 1.00 66.31 740 TRP A C 1
ATOM 5584 O O . TRP A 1 740 ? -6.831 4.319 -7.005 1.00 66.31 740 TRP A O 1
ATOM 5594 N N . TRP A 1 741 ? -5.272 3.605 -8.478 1.00 71.94 741 TRP A N 1
ATOM 5595 C CA . TRP A 1 741 ? -4.476 2.797 -7.564 1.00 71.94 741 TRP A CA 1
ATOM 5596 C C . TRP A 1 741 ? -3.156 3.475 -7.191 1.00 71.94 741 TRP A C 1
ATOM 5598 O O . TRP A 1 741 ? -2.789 3.462 -6.023 1.00 71.94 741 TRP A O 1
ATOM 5608 N N . THR A 1 742 ? -2.449 4.117 -8.123 1.00 61.00 742 THR A N 1
ATOM 5609 C CA . THR A 1 742 ? -1.030 4.476 -7.914 1.00 61.00 742 THR A CA 1
ATOM 5610 C C . THR A 1 742 ? -0.763 5.937 -7.545 1.00 61.00 742 THR A C 1
ATOM 5612 O O . THR A 1 742 ? 0.393 6.306 -7.337 1.00 61.00 742 THR A O 1
ATOM 5615 N N . SER A 1 743 ? -1.790 6.794 -7.431 1.00 59.34 743 SER A N 1
ATOM 5616 C CA . SER A 1 743 ? -1.689 8.254 -7.169 1.00 59.34 743 SER A CA 1
ATOM 5617 C C . SER A 1 743 ? -0.753 9.042 -8.108 1.00 59.34 743 SER A C 1
ATOM 5619 O O . SER A 1 743 ? -0.521 10.239 -7.916 1.00 59.34 743 SER A O 1
ATOM 5621 N N . THR A 1 744 ? -0.218 8.359 -9.115 1.00 58.34 744 THR A N 1
ATOM 5622 C CA . THR A 1 744 ? 0.753 8.838 -10.077 1.00 58.34 744 THR A CA 1
ATOM 5623 C C . THR A 1 744 ? 0.071 8.779 -11.426 1.00 58.34 744 THR A C 1
ATOM 5625 O O . THR A 1 744 ? -0.375 7.731 -11.886 1.00 58.34 744 THR A O 1
ATOM 5628 N N . SER A 1 745 ? -0.103 9.958 -12.011 1.00 56.12 745 SER A N 1
ATOM 5629 C CA . SER A 1 745 ? -0.580 10.076 -13.379 1.00 56.12 745 SER A CA 1
ATOM 5630 C C . SER A 1 745 ? 0.549 9.589 -14.269 1.00 56.12 745 SER A C 1
ATOM 5632 O O . SER A 1 745 ? 1.585 10.253 -14.343 1.00 56.12 745 SER A O 1
ATOM 5634 N N . ASP A 1 746 ? 0.380 8.432 -14.906 1.00 52.94 746 ASP A N 1
ATOM 5635 C CA . ASP A 1 746 ? 1.417 7.848 -15.750 1.00 52.94 746 ASP A CA 1
ATOM 5636 C C . ASP A 1 746 ? 1.566 8.557 -17.110 1.00 52.94 746 ASP A C 1
ATOM 5638 O O . ASP A 1 746 ? 1.628 7.923 -18.159 1.00 52.94 746 ASP A O 1
ATOM 5642 N N . GLU A 1 747 ? 1.692 9.889 -17.112 1.00 49.31 747 GLU A N 1
ATOM 5643 C CA . GLU A 1 747 ? 2.207 10.616 -18.286 1.00 49.31 747 GLU A CA 1
ATOM 5644 C C . GLU A 1 747 ? 3.645 10.180 -18.629 1.00 49.31 747 GLU A C 1
ATOM 5646 O O . GLU A 1 747 ? 4.163 10.495 -19.698 1.00 49.31 747 GLU A O 1
ATOM 5651 N N . SER A 1 748 ? 4.295 9.460 -17.711 1.00 48.91 748 SER A N 1
ATOM 5652 C CA . SER A 1 748 ? 5.656 8.965 -17.813 1.00 48.91 748 SER A CA 1
ATOM 5653 C C . SER A 1 748 ? 5.829 7.659 -18.605 1.00 48.91 748 SER A C 1
ATOM 5655 O O . SER A 1 748 ? 6.916 7.453 -19.133 1.00 48.91 748 SER A O 1
ATOM 5657 N N . GLY A 1 749 ? 4.830 6.782 -18.737 1.00 51.59 749 GLY A N 1
ATOM 5658 C CA . GLY A 1 749 ? 5.020 5.447 -19.338 1.00 51.59 749 GLY A CA 1
ATOM 5659 C C . GLY A 1 749 ? 5.672 4.410 -18.399 1.00 51.59 749 GLY A C 1
ATOM 5660 O O . GLY A 1 749 ? 6.459 3.564 -18.820 1.00 51.59 749 GLY A O 1
ATOM 5661 N N . SER A 1 750 ? 5.357 4.480 -17.110 1.00 56.09 750 SER A N 1
ATOM 5662 C CA . SER A 1 750 ? 5.750 3.565 -16.038 1.00 56.09 750 SER A CA 1
ATOM 5663 C C . SER A 1 750 ? 4.940 2.272 -15.954 1.00 56.09 750 SER A C 1
ATOM 5665 O O . SER A 1 750 ? 5.337 1.385 -15.201 1.00 56.09 750 SER A O 1
ATOM 5667 N N . SER A 1 751 ? 3.874 2.115 -16.751 1.00 71.88 751 SER A N 1
ATOM 5668 C CA . SER A 1 751 ? 3.199 0.825 -16.939 1.00 71.88 751 SER A CA 1
ATOM 5669 C C . SER A 1 751 ? 4.213 -0.281 -17.256 1.00 71.88 751 SER A C 1
ATOM 5671 O O . SER A 1 751 ? 4.839 -0.286 -18.322 1.00 71.88 751 SER A O 1
ATOM 5673 N N . GLN A 1 752 ? 4.338 -1.259 -16.353 1.00 81.50 752 GLN A N 1
ATOM 5674 C CA . GLN A 1 752 ? 5.200 -2.421 -16.569 1.00 81.50 752 GLN A CA 1
ATOM 5675 C C . GLN A 1 752 ? 4.786 -3.180 -17.829 1.00 81.50 752 GLN A C 1
ATOM 5677 O O . GLN A 1 752 ? 5.631 -3.641 -18.596 1.00 81.50 752 GLN A O 1
ATOM 5682 N N . TRP A 1 753 ? 3.479 -3.260 -18.081 1.00 87.75 753 TRP A N 1
ATOM 5683 C CA . TRP A 1 753 ? 2.960 -3.937 -19.255 1.00 87.75 753 TRP A CA 1
ATOM 5684 C C . TRP A 1 753 ? 3.399 -3.272 -20.562 1.00 87.75 753 TRP A C 1
ATOM 5686 O O . TRP A 1 753 ? 3.668 -3.964 -21.540 1.00 87.75 753 TRP A O 1
ATOM 5696 N N . ALA A 1 754 ? 3.525 -1.944 -20.598 1.00 80.50 754 ALA A N 1
ATOM 5697 C CA . ALA A 1 754 ? 4.026 -1.250 -21.780 1.00 80.50 754 ALA A CA 1
ATOM 5698 C C . ALA A 1 754 ? 5.500 -1.591 -22.073 1.00 80.50 754 ALA A C 1
ATOM 5700 O O . ALA A 1 754 ? 5.871 -1.762 -23.238 1.00 80.50 754 ALA A O 1
ATOM 5701 N N . ALA A 1 755 ? 6.323 -1.762 -21.034 1.00 78.50 755 ALA A N 1
ATOM 5702 C CA . ALA A 1 755 ? 7.698 -2.233 -21.182 1.00 78.50 755 ALA A CA 1
ATOM 5703 C C . ALA A 1 755 ? 7.761 -3.695 -21.654 1.00 78.50 755 ALA A C 1
ATOM 5705 O O . ALA A 1 755 ? 8.499 -4.014 -22.589 1.00 78.50 755 ALA A O 1
ATOM 5706 N N . ASP A 1 756 ? 6.930 -4.569 -21.086 1.00 86.25 756 ASP A N 1
ATOM 5707 C CA . ASP A 1 756 ? 6.811 -5.965 -21.520 1.00 86.25 756 ASP A CA 1
ATOM 5708 C C . ASP A 1 756 ? 6.291 -6.062 -22.968 1.00 86.25 756 ASP A C 1
ATOM 5710 O O . ASP A 1 756 ? 6.718 -6.924 -23.738 1.00 86.25 756 ASP A O 1
ATOM 5714 N N . ALA A 1 757 ? 5.398 -5.158 -23.376 1.00 89.12 757 ALA A N 1
ATOM 5715 C CA . ALA A 1 757 ? 4.911 -5.051 -24.746 1.00 89.12 757 ALA A CA 1
ATOM 5716 C C . ALA A 1 757 ? 6.020 -4.623 -25.714 1.00 89.12 757 ALA A C 1
ATOM 5718 O O . ALA A 1 757 ? 6.160 -5.231 -26.775 1.00 89.12 757 ALA A O 1
ATOM 5719 N N . GLN A 1 758 ? 6.852 -3.640 -25.344 1.00 87.31 758 GLN A N 1
ATOM 5720 C CA . GLN A 1 758 ? 8.052 -3.285 -26.109 1.00 87.31 758 GLN A CA 1
ATOM 5721 C C . GLN A 1 758 ? 8.995 -4.485 -26.249 1.00 87.31 758 GLN A C 1
ATOM 5723 O O . GLN A 1 758 ? 9.566 -4.700 -27.323 1.00 87.31 758 GLN A O 1
ATOM 5728 N N . GLN A 1 759 ? 9.136 -5.277 -25.180 1.00 86.75 759 GLN A N 1
ATOM 5729 C CA . GLN A 1 759 ? 9.951 -6.484 -25.185 1.00 86.75 759 GLN A CA 1
ATOM 5730 C C . GLN A 1 759 ? 9.443 -7.498 -26.215 1.00 86.75 759 GLN A C 1
ATOM 5732 O O . GLN A 1 759 ? 10.176 -7.931 -27.106 1.00 86.75 759 GLN A O 1
ATOM 5737 N N . LYS A 1 760 ? 8.152 -7.818 -26.124 1.00 90.81 760 LYS A N 1
ATOM 5738 C CA . LYS A 1 760 ? 7.466 -8.766 -27.008 1.00 90.81 760 LYS A CA 1
ATOM 5739 C C . LYS A 1 760 ? 7.451 -8.314 -28.458 1.00 90.81 760 LYS A C 1
ATOM 5741 O O . LYS A 1 760 ? 7.564 -9.155 -29.341 1.00 90.81 760 LYS A O 1
ATOM 5746 N N . LEU A 1 761 ? 7.330 -7.009 -28.702 1.00 90.62 761 LEU A N 1
ATOM 5747 C CA . LEU A 1 761 ? 7.407 -6.465 -30.050 1.00 90.62 761 LEU A CA 1
ATOM 5748 C C . LEU A 1 761 ? 8.795 -6.699 -30.653 1.00 90.62 761 LEU A C 1
ATOM 5750 O O . LEU A 1 761 ? 8.885 -7.098 -31.808 1.00 90.62 761 LEU A O 1
ATOM 5754 N N . ALA A 1 762 ? 9.870 -6.455 -29.898 1.00 86.69 762 ALA A N 1
ATOM 5755 C CA . ALA A 1 762 ? 11.226 -6.570 -30.429 1.00 86.69 762 ALA A CA 1
ATOM 5756 C C . ALA A 1 762 ? 11.673 -8.028 -30.639 1.00 86.69 762 ALA A C 1
ATOM 5758 O O . ALA A 1 762 ? 12.504 -8.295 -31.509 1.00 86.69 762 ALA A O 1
ATOM 5759 N N . GLU A 1 763 ? 11.155 -8.964 -29.839 1.00 86.25 763 GLU A N 1
ATOM 5760 C CA . GLU A 1 763 ? 11.592 -10.360 -29.829 1.00 86.25 763 GLU A CA 1
ATOM 5761 C C . GLU A 1 763 ? 11.157 -11.171 -31.074 1.00 86.25 763 GLU A C 1
ATOM 5763 O O . GLU A 1 763 ? 10.071 -10.969 -31.620 1.00 86.25 763 GLU A O 1
ATOM 5768 N N . PRO A 1 764 ? 11.990 -12.129 -31.537 1.00 90.56 764 PRO A N 1
ATOM 5769 C CA . PRO A 1 764 ? 13.361 -12.381 -31.087 1.00 90.56 764 PRO A CA 1
ATOM 5770 C C . PRO A 1 764 ? 14.324 -11.265 -31.530 1.00 90.56 764 PRO A C 1
ATOM 5772 O O . PRO A 1 764 ? 14.200 -10.733 -32.637 1.00 90.56 764 PRO A O 1
ATOM 5775 N N . LEU A 1 765 ? 15.291 -10.943 -30.661 1.00 86.62 765 LEU A N 1
ATOM 5776 C CA . LEU A 1 765 ? 16.385 -10.016 -30.967 1.00 86.62 765 LEU A CA 1
ATOM 5777 C C . LEU A 1 765 ? 17.361 -10.625 -31.995 1.00 86.62 765 LEU A C 1
ATOM 5779 O O . LEU A 1 765 ? 17.423 -11.853 -32.120 1.00 86.62 765 LEU A O 1
ATOM 5783 N N . PRO A 1 766 ? 18.154 -9.800 -32.706 1.00 87.06 766 PRO A N 1
ATOM 5784 C CA . PRO A 1 766 ? 19.212 -10.304 -33.577 1.00 87.06 766 PRO A CA 1
ATOM 5785 C C . PRO A 1 766 ? 20.236 -11.156 -32.812 1.00 87.06 766 PRO A C 1
ATOM 5787 O O . PRO A 1 766 ? 20.470 -10.956 -31.616 1.00 87.06 766 PRO A O 1
ATOM 5790 N N . GLU A 1 767 ? 20.887 -12.089 -33.507 1.00 88.12 767 GLU A N 1
ATOM 5791 C CA . GLU A 1 767 ? 21.908 -12.953 -32.911 1.00 88.12 767 GLU A CA 1
ATOM 5792 C C . GLU A 1 767 ? 23.033 -12.125 -32.259 1.00 88.12 767 GLU A C 1
ATOM 5794 O O . GLU A 1 767 ? 23.545 -11.164 -32.829 1.00 88.12 767 GLU A O 1
ATOM 5799 N N . GLY A 1 768 ? 23.406 -12.469 -31.022 1.00 85.62 768 GLY A N 1
ATOM 5800 C CA . GLY A 1 768 ? 24.445 -11.754 -30.273 1.00 85.62 768 GLY A CA 1
ATOM 5801 C C . GLY A 1 768 ? 24.033 -10.381 -29.716 1.00 85.62 768 GLY A C 1
ATOM 5802 O O . GLY A 1 768 ? 24.852 -9.717 -29.076 1.00 85.62 768 GLY A O 1
ATOM 5803 N N . VAL A 1 769 ? 22.782 -9.944 -29.905 1.00 82.50 769 VAL A N 1
ATOM 5804 C CA . VAL A 1 769 ? 22.247 -8.717 -29.300 1.00 82.50 769 VAL A CA 1
ATOM 5805 C C . VAL A 1 769 ? 21.579 -9.041 -27.969 1.00 82.50 769 VAL A C 1
ATOM 5807 O O . VAL A 1 769 ? 20.640 -9.827 -27.895 1.00 82.50 769 VAL A O 1
ATOM 5810 N N . THR A 1 770 ? 22.053 -8.399 -26.902 1.00 84.50 770 THR A N 1
ATOM 5811 C CA . THR A 1 770 ? 21.398 -8.446 -25.592 1.00 84.50 770 THR A CA 1
ATOM 5812 C C . THR A 1 770 ? 20.387 -7.316 -25.453 1.00 84.50 770 THR A C 1
ATOM 5814 O O . THR A 1 770 ? 20.513 -6.260 -26.077 1.00 84.50 770 THR A O 1
ATOM 5817 N N . TRP A 1 771 ? 19.423 -7.503 -24.556 1.00 77.06 771 TRP A N 1
ATOM 5818 C CA . TRP A 1 771 ? 18.461 -6.470 -24.182 1.00 77.06 771 TRP A CA 1
ATOM 5819 C C . TRP A 1 771 ? 19.137 -5.169 -23.727 1.00 77.06 771 TRP A C 1
ATOM 5821 O O . TRP A 1 771 ? 18.777 -4.101 -24.210 1.00 77.06 771 TRP A O 1
ATOM 5831 N N . ALA A 1 772 ? 20.208 -5.262 -22.931 1.00 73.50 772 ALA A N 1
ATOM 5832 C CA . ALA A 1 772 ? 21.011 -4.105 -22.526 1.00 73.50 772 ALA A CA 1
ATOM 5833 C C . ALA A 1 772 ? 21.581 -3.311 -23.720 1.00 73.50 772 ALA A C 1
ATOM 5835 O O . ALA A 1 772 ? 21.649 -2.083 -23.676 1.00 73.50 772 ALA A O 1
ATOM 5836 N N . LYS A 1 773 ? 21.974 -3.999 -24.803 1.00 72.88 773 LYS A N 1
ATOM 5837 C CA . LYS A 1 773 ? 22.464 -3.356 -26.029 1.00 72.88 773 LYS A CA 1
ATOM 5838 C C . LYS A 1 773 ? 21.322 -2.701 -26.810 1.00 72.88 773 LYS A C 1
ATOM 5840 O O . LYS A 1 773 ? 21.457 -1.543 -27.178 1.00 72.88 773 LYS A O 1
ATOM 5845 N N . ALA A 1 774 ? 20.203 -3.401 -27.016 1.00 70.94 774 ALA A N 1
ATOM 5846 C CA . ALA A 1 774 ? 19.028 -2.845 -27.698 1.00 70.94 774 ALA A CA 1
ATOM 5847 C C . ALA A 1 774 ? 18.470 -1.598 -26.979 1.00 70.94 774 ALA A C 1
ATOM 5849 O O . ALA A 1 774 ? 18.040 -0.640 -27.612 1.00 70.94 774 ALA A O 1
ATOM 5850 N N . GLN A 1 775 ? 18.547 -1.578 -25.648 1.00 65.88 775 GLN A N 1
ATOM 5851 C CA . GLN A 1 775 ? 18.008 -0.509 -24.808 1.00 65.88 775 GLN A CA 1
ATOM 5852 C C . GLN A 1 775 ? 18.728 0.826 -24.892 1.00 65.88 775 GLN A C 1
ATOM 5854 O O . GLN A 1 775 ? 18.079 1.871 -24.891 1.00 65.88 775 GLN A O 1
ATOM 5859 N N . ASN A 1 776 ? 20.058 0.807 -24.956 1.00 59.88 776 ASN A N 1
ATOM 5860 C CA . ASN A 1 776 ? 20.835 2.039 -25.081 1.00 59.88 776 ASN A CA 1
ATOM 5861 C C . ASN A 1 776 ? 20.507 2.784 -26.382 1.00 59.88 776 ASN A C 1
ATOM 5863 O O . ASN A 1 776 ? 20.567 4.012 -26.417 1.00 59.88 776 ASN A O 1
ATOM 5867 N N . GLU A 1 777 ? 20.084 2.046 -27.407 1.00 59.41 777 GLU A N 1
ATOM 5868 C CA . GLU A 1 777 ? 19.756 2.576 -28.725 1.00 59.41 777 GLU A CA 1
ATOM 5869 C C . GLU A 1 777 ? 18.327 3.141 -28.826 1.00 59.41 777 GLU A C 1
ATOM 5871 O O . GLU A 1 777 ? 18.069 4.023 -29.644 1.00 59.41 777 GLU A O 1
ATOM 5876 N N . PHE A 1 778 ? 17.390 2.724 -27.961 1.00 57.47 778 PHE A N 1
ATOM 5877 C CA . PHE A 1 778 ? 16.024 3.277 -27.940 1.00 57.47 778 PHE A CA 1
ATOM 5878 C C . PHE A 1 778 ? 15.964 4.766 -27.569 1.00 57.47 778 PHE A C 1
ATOM 5880 O O . PHE A 1 778 ? 14.953 5.421 -27.821 1.00 57.47 778 PHE A O 1
ATOM 5887 N N . ARG A 1 779 ? 17.042 5.318 -26.993 1.00 50.66 779 ARG A N 1
ATOM 5888 C CA . ARG A 1 779 ? 17.156 6.740 -26.629 1.00 50.66 779 ARG A CA 1
ATOM 5889 C C . ARG A 1 779 ? 17.292 7.677 -27.834 1.00 50.66 779 ARG A C 1
ATOM 5891 O O . ARG A 1 779 ? 17.116 8.878 -27.666 1.00 50.66 779 ARG A O 1
ATOM 5898 N N . LEU A 1 780 ? 17.621 7.158 -29.020 1.00 40.84 780 LEU A N 1
ATOM 5899 C CA . LEU A 1 780 ? 18.126 7.965 -30.138 1.00 40.84 780 LEU A CA 1
ATOM 5900 C C . LEU A 1 780 ? 17.068 8.487 -31.124 1.00 40.84 780 LEU A C 1
ATOM 5902 O O . LEU A 1 780 ? 17.434 9.223 -32.030 1.00 40.84 780 LEU A O 1
ATOM 5906 N N . LEU A 1 781 ? 15.777 8.159 -30.976 1.00 45.06 781 LEU A N 1
ATOM 5907 C CA . LEU A 1 781 ? 14.753 8.545 -31.968 1.00 45.06 781 LEU A CA 1
ATOM 5908 C C . LEU A 1 781 ? 13.715 9.576 -31.529 1.00 45.06 781 LEU A C 1
ATOM 5910 O O . LEU A 1 781 ? 12.830 9.936 -32.308 1.00 45.06 781 LEU A O 1
ATOM 5914 N N . SER A 1 782 ? 13.836 10.128 -30.327 1.00 45.75 782 SER A N 1
ATOM 5915 C CA . SER A 1 782 ? 13.294 11.463 -30.101 1.00 45.75 782 SER A CA 1
ATOM 5916 C C . SER A 1 782 ? 14.315 12.467 -30.632 1.00 45.75 782 SER A C 1
ATOM 5918 O O . SER A 1 782 ? 15.037 13.078 -29.847 1.00 45.75 782 SER A O 1
ATOM 5920 N N . ASP A 1 783 ? 14.399 12.645 -31.952 1.00 42.12 783 ASP A N 1
ATOM 5921 C CA . ASP A 1 783 ? 14.981 13.873 -32.500 1.00 42.12 783 ASP A CA 1
ATOM 5922 C C . ASP A 1 783 ? 14.065 15.022 -32.054 1.00 42.12 783 ASP A C 1
ATOM 5924 O O . ASP A 1 783 ? 13.122 15.433 -32.741 1.00 42.12 783 ASP A O 1
ATOM 5928 N N . GLU A 1 784 ? 14.300 15.500 -30.827 1.00 47.66 784 GLU A N 1
ATOM 5929 C CA . GLU A 1 784 ? 13.541 16.567 -30.187 1.00 47.66 784 GLU A CA 1
ATOM 5930 C C . GLU A 1 784 ? 13.530 17.810 -31.084 1.00 47.66 784 GLU A C 1
ATOM 5932 O O . GLU A 1 784 ? 12.551 18.552 -31.099 1.00 47.66 784 GLU A O 1
ATOM 5937 N N . ASP A 1 785 ? 14.554 17.994 -31.916 1.00 39.12 785 ASP A N 1
ATOM 5938 C CA . ASP A 1 785 ? 14.716 19.135 -32.810 1.00 39.12 785 ASP A CA 1
ATOM 5939 C C . ASP A 1 785 ? 13.636 19.248 -33.899 1.00 39.12 785 ASP A C 1
ATOM 5941 O O . ASP A 1 785 ? 13.312 20.367 -34.307 1.00 39.12 785 ASP A O 1
ATOM 5945 N N . LEU A 1 786 ? 13.001 18.142 -34.310 1.00 40.00 786 LEU A N 1
ATOM 5946 C CA . LEU A 1 786 ? 11.951 18.139 -35.344 1.00 40.00 786 LEU A CA 1
ATOM 5947 C C . LEU A 1 786 ? 10.525 18.035 -34.782 1.00 40.00 786 LEU A C 1
ATOM 5949 O O . LEU A 1 786 ? 9.556 18.343 -35.483 1.00 40.00 786 LEU A O 1
ATOM 5953 N N . ILE A 1 787 ? 10.379 17.651 -33.513 1.00 44.19 787 ILE A N 1
ATOM 5954 C CA . ILE A 1 787 ? 9.088 17.588 -32.826 1.00 44.19 787 ILE A CA 1
ATOM 5955 C C . ILE A 1 787 ? 8.734 18.997 -32.314 1.00 44.19 787 ILE A C 1
ATOM 5957 O O . ILE A 1 787 ? 9.534 19.606 -31.591 1.00 44.19 787 ILE A O 1
ATOM 5961 N N . PRO A 1 788 ? 7.549 19.554 -32.651 1.00 44.03 788 PRO A N 1
ATOM 5962 C CA . PRO A 1 788 ? 7.101 20.830 -32.105 1.00 44.03 788 PRO A CA 1
ATOM 5963 C C . PRO A 1 788 ? 7.234 20.853 -30.574 1.00 44.03 788 PRO A C 1
ATOM 5965 O O . PRO A 1 788 ? 6.837 19.878 -29.939 1.00 44.03 788 PRO A O 1
ATOM 5968 N N . PRO A 1 789 ? 7.717 21.949 -29.956 1.00 42.41 789 PRO A N 1
ATOM 5969 C CA . PRO A 1 789 ? 7.971 22.012 -28.513 1.00 42.41 789 PRO A CA 1
ATOM 5970 C C . PRO A 1 789 ? 6.809 21.553 -27.619 1.00 42.41 789 PRO A C 1
ATOM 5972 O O . PRO A 1 789 ? 7.048 21.061 -26.527 1.00 42.41 789 PRO A O 1
ATOM 5975 N N . TYR A 1 790 ? 5.564 21.653 -28.098 1.00 45.69 790 TYR A N 1
ATOM 5976 C CA . TYR A 1 790 ? 4.366 21.212 -27.377 1.00 45.69 790 TYR A CA 1
ATOM 5977 C C . TYR A 1 790 ? 4.170 19.684 -27.311 1.00 45.69 790 TYR A C 1
ATOM 5979 O O . TYR A 1 790 ? 3.454 19.205 -26.440 1.00 45.69 790 TYR A O 1
ATOM 5987 N N . TYR A 1 791 ? 4.778 18.919 -28.222 1.00 44.31 791 TYR A N 1
ATOM 5988 C CA . TYR A 1 791 ? 4.752 17.451 -28.217 1.00 44.31 791 TYR A CA 1
ATOM 5989 C C . TYR A 1 791 ? 5.934 16.849 -27.458 1.00 44.31 791 TYR A C 1
ATOM 5991 O O . TYR A 1 791 ? 5.890 15.674 -27.109 1.00 44.31 791 TYR A O 1
ATOM 5999 N N . ARG A 1 792 ? 6.988 17.634 -27.195 1.00 49.38 792 ARG A N 1
ATOM 6000 C CA . ARG A 1 792 ? 8.236 17.131 -26.604 1.00 49.38 792 ARG A CA 1
ATOM 6001 C C . ARG A 1 792 ? 8.054 16.570 -25.200 1.00 49.38 792 ARG A C 1
ATOM 6003 O O . ARG A 1 792 ? 8.839 15.719 -24.826 1.00 49.38 792 ARG A O 1
ATOM 6010 N N . SER A 1 793 ? 7.039 17.006 -24.454 1.00 42.00 793 SER A N 1
ATOM 6011 C CA . SER A 1 793 ? 6.803 16.602 -23.063 1.00 42.00 793 SER A CA 1
ATOM 6012 C C . SER A 1 793 ? 5.691 15.591 -22.851 1.00 42.00 793 SER A C 1
ATOM 6014 O O . SER A 1 793 ? 5.833 14.733 -21.990 1.00 42.00 793 SER A O 1
ATOM 6016 N N . LYS A 1 794 ? 4.644 15.613 -23.687 1.00 43.03 794 LYS A N 1
ATOM 6017 C CA . LYS A 1 794 ? 3.614 14.555 -23.734 1.00 43.03 794 LYS A CA 1
ATOM 6018 C C . LYS A 1 794 ? 4.121 13.232 -24.313 1.00 43.03 794 LYS A C 1
ATOM 6020 O O . LYS A 1 794 ? 3.453 12.209 -24.225 1.00 43.03 794 LYS A O 1
ATOM 6025 N N . HIS A 1 795 ? 5.278 13.274 -24.964 1.00 41.62 795 HIS A N 1
ATOM 6026 C CA . HIS A 1 795 ? 5.906 12.135 -25.610 1.00 41.62 795 HIS A CA 1
ATOM 6027 C C . HIS A 1 795 ? 7.310 11.862 -25.075 1.00 41.62 795 HIS A C 1
ATOM 6029 O O . HIS A 1 795 ? 8.094 11.227 -25.776 1.00 41.62 795 HIS A O 1
ATOM 6035 N N . ARG A 1 796 ? 7.651 12.328 -23.862 1.00 40.84 796 ARG A N 1
ATOM 6036 C CA . ARG A 1 796 ? 8.868 11.840 -23.207 1.00 40.84 796 ARG A CA 1
ATOM 6037 C C . ARG A 1 796 ? 8.602 10.411 -22.763 1.00 40.84 796 ARG A C 1
ATOM 6039 O O . ARG A 1 796 ? 7.806 10.236 -21.844 1.00 40.84 796 ARG A O 1
ATOM 6046 N N . PRO A 1 797 ? 9.251 9.396 -23.353 1.00 40.19 797 PRO A N 1
ATOM 6047 C CA . PRO A 1 797 ? 9.346 8.135 -22.656 1.00 40.19 797 PRO A CA 1
ATOM 6048 C C . PRO A 1 797 ? 10.080 8.405 -21.347 1.00 40.19 797 PRO A C 1
ATOM 6050 O O . PRO A 1 797 ? 11.274 8.717 -21.347 1.00 40.19 797 PRO A O 1
ATOM 6053 N N . THR A 1 798 ? 9.384 8.325 -20.218 1.00 38.66 798 THR A N 1
ATOM 6054 C CA . THR A 1 798 ? 10.114 8.085 -18.983 1.00 38.66 798 THR A CA 1
ATOM 6055 C C . THR A 1 798 ? 10.492 6.630 -19.057 1.00 38.66 798 THR A C 1
ATOM 6057 O O . THR A 1 798 ? 9.649 5.741 -19.114 1.00 38.66 798 THR A O 1
ATOM 6060 N N . ILE A 1 799 ? 11.793 6.409 -19.140 1.00 39.91 799 ILE A N 1
ATOM 6061 C CA . ILE A 1 799 ? 12.354 5.077 -19.129 1.00 39.91 799 ILE A CA 1
ATOM 6062 C C . ILE A 1 799 ? 12.024 4.477 -17.763 1.00 39.91 799 ILE A C 1
ATOM 6064 O O . ILE A 1 799 ? 12.682 4.779 -16.766 1.00 39.91 799 ILE A O 1
ATOM 6068 N N . SER A 1 800 ? 10.980 3.660 -17.706 1.00 40.25 800 SER A N 1
ATOM 6069 C CA . SER A 1 800 ? 10.755 2.763 -16.588 1.00 40.25 800 SER A CA 1
ATOM 6070 C C . SER A 1 800 ? 11.785 1.644 -16.683 1.00 40.25 800 SER A C 1
ATOM 6072 O O . SER A 1 800 ? 12.029 1.091 -17.755 1.00 40.25 800 SER A O 1
ATOM 6074 N N . PHE A 1 801 ? 12.472 1.387 -15.571 1.00 39.62 801 PHE A N 1
ATOM 6075 C CA . PHE A 1 801 ? 13.484 0.344 -15.472 1.00 39.62 801 PHE A CA 1
ATOM 6076 C C . PHE A 1 801 ? 12.869 -0.854 -14.762 1.00 39.62 801 PHE A C 1
ATOM 6078 O O . PHE A 1 801 ? 12.637 -0.803 -13.555 1.00 39.62 801 PHE A O 1
ATOM 6085 N N . HIS A 1 802 ? 12.668 -1.954 -15.480 1.00 42.09 802 HIS A N 1
ATOM 6086 C CA . HIS A 1 802 ? 12.317 -3.227 -14.857 1.00 42.09 802 HIS A CA 1
ATOM 6087 C C . HIS A 1 802 ? 13.227 -4.333 -15.363 1.00 42.09 802 HIS A C 1
ATOM 6089 O O . HIS A 1 802 ? 13.386 -4.509 -16.564 1.00 42.09 802 HIS A O 1
ATOM 6095 N N . GLN A 1 803 ? 13.886 -5.044 -14.444 1.00 43.56 803 GLN A N 1
ATOM 6096 C CA . GLN A 1 803 ? 14.888 -6.074 -14.775 1.00 43.56 803 GLN A CA 1
ATOM 6097 C C . GLN A 1 803 ? 16.008 -5.575 -15.710 1.00 43.56 803 GLN A C 1
ATOM 6099 O O . GLN A 1 803 ? 16.572 -6.330 -16.497 1.00 43.56 803 GLN A O 1
ATOM 6104 N N . GLY A 1 804 ? 16.337 -4.283 -15.623 1.00 41.88 804 GLY A N 1
ATOM 6105 C CA . GLY A 1 804 ? 17.311 -3.644 -16.501 1.00 41.88 804 GLY A CA 1
ATOM 6106 C C . GLY A 1 804 ? 16.754 -3.232 -17.861 1.00 41.88 804 GLY A C 1
ATOM 6107 O O . GLY A 1 804 ? 17.516 -2.661 -18.623 1.00 41.88 804 GLY A O 1
ATOM 6108 N N . ILE A 1 805 ? 15.465 -3.458 -18.155 1.00 40.81 805 ILE A N 1
ATOM 6109 C CA . ILE A 1 805 ? 14.832 -3.070 -19.415 1.00 40.81 805 ILE A CA 1
ATOM 6110 C C . ILE A 1 805 ? 14.318 -1.640 -19.380 1.00 40.81 805 ILE A C 1
ATOM 6112 O O . ILE A 1 805 ? 13.444 -1.316 -18.587 1.00 40.81 805 ILE A O 1
ATOM 6116 N N . ALA A 1 806 ? 14.886 -0.810 -20.257 1.00 41.16 806 ALA A N 1
ATOM 6117 C CA . ALA A 1 806 ? 14.447 0.540 -20.564 1.00 41.16 806 ALA A CA 1
ATOM 6118 C C . ALA A 1 806 ? 13.441 0.519 -21.723 1.00 41.16 806 ALA A C 1
ATOM 6120 O O . ALA A 1 806 ? 13.821 0.235 -22.860 1.00 41.16 806 ALA A O 1
ATOM 6121 N N . SER A 1 807 ? 12.176 0.831 -21.447 1.00 43.47 807 SER A N 1
ATOM 6122 C CA . SER A 1 807 ? 11.176 1.043 -22.496 1.00 43.47 807 SER A CA 1
ATOM 6123 C C . SER A 1 807 ? 11.142 2.509 -22.923 1.00 43.47 807 SER A C 1
ATOM 6125 O O . SER A 1 807 ? 11.161 3.402 -22.077 1.00 43.47 807 SER A O 1
ATOM 6127 N N . SER A 1 808 ? 11.058 2.766 -24.232 1.00 50.50 808 SER A N 1
ATOM 6128 C CA . SER A 1 808 ? 10.689 4.077 -24.779 1.00 50.50 808 SER A CA 1
ATOM 6129 C C . SER A 1 808 ? 9.189 4.175 -25.093 1.00 50.50 808 SER A C 1
ATOM 6131 O O . SER A 1 808 ? 8.771 4.930 -25.974 1.00 50.50 808 SER A O 1
ATOM 6133 N N . SER A 1 809 ? 8.369 3.412 -24.362 1.00 52.88 809 SER A N 1
ATOM 6134 C CA . SER A 1 809 ? 6.924 3.386 -24.552 1.00 52.88 809 SER A CA 1
ATOM 6135 C C . SER A 1 809 ? 6.274 4.661 -24.040 1.00 52.88 809 SER A C 1
ATOM 6137 O O . SER A 1 809 ? 6.333 4.969 -22.852 1.00 52.88 809 SER A O 1
ATOM 6139 N N . ILE A 1 810 ? 5.598 5.372 -24.938 1.00 57.62 810 ILE A N 1
ATOM 6140 C CA . ILE A 1 810 ? 4.620 6.383 -24.535 1.00 57.62 810 ILE A CA 1
ATOM 6141 C C . ILE A 1 810 ? 3.292 5.666 -24.413 1.00 57.62 810 ILE A C 1
ATOM 6143 O O . ILE A 1 810 ? 2.813 5.096 -25.397 1.00 57.62 810 ILE A O 1
ATOM 6147 N N . THR A 1 811 ? 2.725 5.713 -23.218 1.00 57.41 811 THR A N 1
ATOM 6148 C CA . THR A 1 811 ? 1.507 4.999 -22.868 1.00 57.41 811 THR A CA 1
ATOM 6149 C C . THR A 1 811 ? 0.414 5.989 -22.532 1.00 57.41 811 THR A C 1
ATOM 6151 O O . THR A 1 811 ? 0.627 6.930 -21.775 1.00 57.41 811 THR A O 1
ATOM 6154 N N . GLN A 1 812 ? -0.767 5.759 -23.088 1.00 65.25 812 GLN A N 1
ATOM 6155 C CA . GLN A 1 812 ? -1.976 6.462 -22.706 1.00 65.25 812 GLN A CA 1
ATOM 6156 C C . GLN A 1 812 ? -3.026 5.447 -22.257 1.00 65.25 812 GLN A C 1
ATOM 6158 O O . GLN A 1 812 ? -3.464 4.611 -23.051 1.00 65.25 812 GLN A O 1
ATOM 6163 N N . LEU A 1 813 ? -3.436 5.541 -20.993 1.00 61.94 813 LEU A N 1
ATOM 6164 C CA . LEU A 1 813 ? -4.558 4.776 -20.455 1.00 61.94 813 LEU A CA 1
ATOM 6165 C C . LEU A 1 813 ? -5.861 5.489 -20.809 1.00 61.94 813 LEU A C 1
ATOM 6167 O O . LEU A 1 813 ? -6.021 6.672 -20.509 1.00 61.94 813 LEU A O 1
ATOM 6171 N N . ARG A 1 814 ? -6.801 4.779 -21.433 1.00 64.31 814 ARG A N 1
ATOM 6172 C CA . ARG A 1 814 ? -8.146 5.307 -21.702 1.00 64.31 814 ARG A CA 1
ATOM 6173 C C . ARG A 1 814 ? -9.157 4.523 -20.887 1.00 64.31 814 ARG A C 1
ATOM 6175 O O . ARG A 1 814 ? -9.109 3.300 -20.902 1.00 64.31 814 ARG A O 1
ATOM 6182 N N . TYR A 1 815 ? -10.058 5.209 -20.186 1.00 57.69 815 TYR A N 1
ATOM 6183 C CA . TYR A 1 815 ? -11.034 4.582 -19.276 1.00 57.69 815 TYR A CA 1
ATOM 6184 C C . TYR A 1 815 ? -12.477 4.644 -19.784 1.00 57.69 815 TYR A C 1
ATOM 6186 O O . TYR A 1 815 ? -13.296 3.819 -19.398 1.00 57.69 815 TYR A O 1
ATOM 6194 N N . VAL A 1 816 ? -12.796 5.617 -20.639 1.00 56.59 816 VAL A N 1
ATOM 6195 C CA . VAL A 1 816 ? -14.140 5.822 -21.190 1.00 56.59 816 VAL A CA 1
ATOM 6196 C C . VAL A 1 816 ? -13.998 6.200 -22.655 1.00 56.59 816 VAL A C 1
ATOM 6198 O O . VAL A 1 816 ? -13.149 7.025 -22.990 1.00 56.59 816 VAL A O 1
ATOM 6201 N N . GLN A 1 817 ? -14.830 5.620 -23.515 1.00 52.97 817 GLN A N 1
ATOM 6202 C CA . GLN A 1 817 ? -14.955 6.060 -24.896 1.00 52.97 817 GLN A CA 1
ATOM 6203 C C . GLN A 1 817 ? -15.880 7.283 -24.949 1.00 52.97 817 GLN A C 1
ATOM 6205 O O . GLN A 1 817 ? -17.070 7.192 -24.649 1.00 52.97 817 GLN A O 1
ATOM 6210 N N . VAL A 1 818 ? -15.363 8.444 -25.344 1.00 48.28 818 VAL A N 1
ATOM 6211 C CA . VAL A 1 818 ? -16.193 9.617 -25.636 1.00 48.28 818 VAL A CA 1
ATOM 6212 C C . VAL A 1 818 ? -16.421 9.666 -27.142 1.00 48.28 818 VAL A C 1
ATOM 6214 O O . VAL A 1 818 ? -15.494 9.558 -27.942 1.00 48.28 818 VAL A O 1
ATOM 6217 N N . SER A 1 819 ? -17.678 9.808 -27.570 1.00 43.69 819 SER A N 1
ATOM 6218 C CA . SER A 1 819 ? -18.003 9.882 -28.993 1.00 43.69 819 SER A CA 1
ATOM 6219 C C . SER A 1 819 ? -17.371 11.141 -29.612 1.00 43.69 819 SER A C 1
ATOM 6221 O O . SER A 1 819 ? -17.913 12.239 -29.487 1.00 43.69 819 SER A O 1
ATOM 6223 N N . VAL A 1 820 ? -16.233 11.002 -30.300 1.00 43.16 820 VAL A N 1
ATOM 6224 C CA . VAL A 1 820 ? -15.517 12.105 -30.981 1.00 43.16 820 VAL A CA 1
ATOM 6225 C C . VAL A 1 820 ? -16.193 12.460 -32.313 1.00 43.16 820 VAL A C 1
ATOM 6227 O O . VAL A 1 820 ? -15.563 12.596 -33.362 1.00 43.16 820 VAL A O 1
ATOM 6230 N N . VAL A 1 821 ? -17.519 12.569 -32.316 1.00 36.75 821 VAL A N 1
ATOM 6231 C CA . VAL A 1 821 ? -18.267 12.937 -33.515 1.00 36.75 821 VAL A CA 1
ATOM 6232 C C . VAL A 1 821 ? -18.322 14.465 -33.542 1.00 36.75 821 VAL A C 1
ATOM 6234 O O . VAL A 1 821 ? -19.011 15.069 -32.730 1.00 36.75 821 VAL A O 1
ATOM 6237 N N . GLN A 1 822 ? -17.612 15.081 -34.497 1.00 35.91 822 GLN A N 1
ATOM 6238 C CA . GLN A 1 822 ? -17.686 16.510 -34.881 1.00 35.91 822 GLN A CA 1
ATOM 6239 C C . GLN A 1 822 ? -16.727 17.530 -34.230 1.00 35.91 822 GLN A C 1
ATOM 6241 O O . GLN A 1 822 ? -17.013 18.728 -34.264 1.00 35.91 822 GLN A O 1
ATOM 6246 N N . THR A 1 823 ? -15.550 17.153 -33.729 1.00 39.66 823 THR A N 1
ATOM 6247 C CA . THR A 1 823 ? -14.522 18.161 -33.407 1.00 39.66 823 THR A CA 1
ATOM 6248 C C . THR A 1 823 ? -13.606 18.437 -34.605 1.00 39.66 823 THR A C 1
ATOM 6250 O O . THR A 1 823 ? -13.072 17.533 -35.244 1.00 39.66 823 THR A O 1
ATOM 6253 N N . LEU A 1 824 ? -13.439 19.722 -34.952 1.00 43.44 824 LEU A N 1
ATOM 6254 C CA . LEU A 1 824 ? -12.422 20.180 -35.908 1.00 43.44 824 LEU A CA 1
ATOM 6255 C C . LEU A 1 824 ? -11.058 19.612 -35.488 1.00 43.44 824 LEU A C 1
ATOM 6257 O O . LEU A 1 824 ? -10.728 19.674 -34.306 1.00 43.44 824 LEU A O 1
ATOM 6261 N N . ALA A 1 825 ? -10.244 19.145 -36.442 1.00 40.53 825 ALA A N 1
ATOM 6262 C CA . ALA A 1 825 ? -8.970 18.432 -36.231 1.00 40.53 825 ALA A CA 1
ATOM 6263 C C . ALA A 1 825 ? -7.921 19.124 -35.315 1.00 40.53 825 ALA A C 1
ATOM 6265 O O . ALA A 1 825 ? -6.867 18.554 -35.047 1.00 40.53 825 ALA A O 1
ATOM 6266 N N . GLY A 1 826 ? -8.189 20.340 -34.826 1.00 42.25 826 GLY A N 1
ATOM 6267 C CA . GLY A 1 826 ? -7.389 21.077 -33.844 1.00 42.25 826 GLY A CA 1
ATOM 6268 C C . GLY A 1 826 ? -7.894 21.040 -32.390 1.00 42.25 826 GLY A C 1
ATOM 6269 O O . GLY A 1 826 ? -7.225 21.621 -31.541 1.00 42.25 826 GLY A O 1
ATOM 6270 N N . LEU A 1 827 ? -9.025 20.389 -32.084 1.00 48.06 827 LEU A N 1
ATOM 6271 C CA . LEU A 1 827 ? -9.591 20.250 -30.726 1.00 48.06 827 LEU A CA 1
ATOM 6272 C C . LEU A 1 827 ? -9.336 18.859 -30.105 1.00 48.06 827 LEU A C 1
ATOM 6274 O O . LEU A 1 827 ? -9.856 18.537 -29.047 1.00 48.06 827 LEU A O 1
ATOM 6278 N N . ASN A 1 828 ? -8.514 18.019 -30.730 1.00 52.16 828 ASN A N 1
ATOM 6279 C CA . ASN A 1 828 ? -8.367 16.607 -30.346 1.00 52.16 828 ASN A CA 1
ATOM 6280 C C . ASN A 1 828 ? -7.708 16.403 -28.974 1.00 52.16 828 ASN A C 1
ATOM 6282 O O . ASN A 1 828 ? -8.078 15.491 -28.243 1.00 52.16 828 ASN A O 1
ATOM 6286 N N . GLY A 1 829 ? -6.767 17.276 -28.600 1.00 54.41 829 GLY A N 1
ATOM 6287 C CA . GLY A 1 829 ? -6.196 17.261 -27.252 1.00 54.41 829 GLY A CA 1
ATOM 6288 C C . GLY A 1 829 ? -7.237 17.567 -26.173 1.00 54.41 829 GLY A C 1
ATOM 6289 O O . GLY A 1 829 ? -7.102 17.092 -25.056 1.00 54.41 829 GLY A O 1
ATOM 6290 N N . TRP A 1 830 ? -8.289 18.317 -26.514 1.00 56.28 830 TRP A N 1
ATOM 6291 C CA . TRP A 1 830 ? -9.365 18.677 -25.595 1.00 56.28 830 TRP A CA 1
ATOM 6292 C C . TRP A 1 830 ? -10.287 17.492 -25.294 1.00 56.28 830 TRP A C 1
ATOM 6294 O O . TRP A 1 830 ? -10.600 17.258 -24.134 1.00 56.28 830 TRP A O 1
ATOM 6304 N N . GLU A 1 831 ? -10.699 16.723 -26.308 1.00 60.09 831 GLU A N 1
ATOM 6305 C CA . GLU A 1 831 ? -11.564 15.550 -26.092 1.00 60.09 831 GLU A CA 1
ATOM 6306 C C . GLU A 1 831 ? -10.828 14.428 -25.356 1.00 60.09 831 GLU A C 1
ATOM 6308 O O . GLU A 1 831 ? -11.370 13.892 -24.402 1.00 60.09 831 GLU A O 1
ATOM 6313 N N . ILE A 1 832 ? -9.564 14.168 -25.699 1.00 59.59 832 ILE A N 1
ATOM 6314 C CA . ILE A 1 832 ? -8.708 13.217 -24.973 1.00 59.59 832 ILE A CA 1
ATOM 6315 C C . ILE A 1 832 ? -8.601 13.579 -23.483 1.00 59.59 832 ILE A C 1
ATOM 6317 O O . ILE A 1 832 ? -8.798 12.729 -22.619 1.00 59.59 832 ILE A O 1
ATOM 6321 N N . ILE A 1 833 ? -8.371 14.860 -23.177 1.00 59.22 833 ILE A N 1
ATOM 6322 C CA . ILE A 1 833 ? -8.325 15.341 -21.791 1.00 59.22 833 ILE A CA 1
ATOM 6323 C C . ILE A 1 833 ? -9.697 15.227 -21.125 1.00 59.22 833 ILE A C 1
ATOM 6325 O O . ILE A 1 833 ? -9.749 15.047 -19.915 1.00 59.22 833 ILE A O 1
ATOM 6329 N N . LYS A 1 834 ? -10.818 15.307 -21.857 1.00 61.47 834 LYS A N 1
ATOM 6330 C CA . LYS A 1 834 ? -12.132 14.999 -21.271 1.00 61.47 834 LYS A CA 1
ATOM 6331 C C . LYS A 1 834 ? -12.271 13.527 -20.916 1.00 61.47 834 LYS A C 1
ATOM 6333 O O . LYS A 1 834 ? -12.884 13.265 -19.892 1.00 61.47 834 LYS A O 1
ATOM 6338 N N . GLU A 1 835 ? -11.734 12.598 -21.706 1.00 62.53 835 GLU A N 1
ATOM 6339 C CA . GLU A 1 835 ? -11.760 11.162 -21.375 1.00 62.53 835 GLU A CA 1
ATOM 6340 C C . GLU A 1 835 ? -10.914 10.876 -20.134 1.00 62.53 835 GLU A C 1
ATOM 6342 O O . GLU A 1 835 ? -11.371 10.214 -19.205 1.00 62.53 835 GLU A O 1
ATOM 6347 N N . GLU A 1 836 ? -9.708 11.445 -20.088 1.00 61.38 836 GLU A N 1
ATOM 6348 C CA . GLU A 1 836 ? -8.799 11.346 -18.944 1.00 61.38 836 GLU A CA 1
ATOM 6349 C C . GLU A 1 836 ? -9.423 12.014 -17.711 1.00 61.38 836 GLU A C 1
ATOM 6351 O O . GLU A 1 836 ? -9.479 11.421 -16.641 1.00 61.38 836 GLU A O 1
ATOM 6356 N N . LYS A 1 837 ? -10.027 13.198 -17.866 1.00 60.16 837 LYS A N 1
ATOM 6357 C CA . LYS A 1 837 ? -10.760 13.899 -16.804 1.00 60.16 837 LYS A CA 1
ATOM 6358 C C . LYS A 1 837 ? -11.999 13.127 -16.342 1.00 60.16 837 LYS A C 1
ATOM 6360 O O . LYS A 1 837 ? -12.247 13.067 -15.142 1.00 60.16 837 LYS A O 1
ATOM 6365 N N . ALA A 1 838 ? -12.773 12.535 -17.249 1.00 59.44 838 ALA A N 1
ATOM 6366 C CA . ALA A 1 838 ? -13.921 11.682 -16.934 1.00 59.44 838 ALA A CA 1
ATOM 6367 C C . ALA A 1 838 ? -13.477 10.466 -16.111 1.00 59.44 838 ALA A C 1
ATOM 6369 O O . ALA A 1 838 ? -14.058 10.179 -15.064 1.00 59.44 838 ALA A O 1
ATOM 6370 N N . GLY A 1 839 ? -12.379 9.839 -16.535 1.00 57.59 839 GLY A N 1
ATOM 6371 C CA . GLY A 1 839 ? -11.685 8.770 -15.830 1.00 57.59 839 GLY A CA 1
ATOM 6372 C C . GLY A 1 839 ? -10.872 9.211 -14.609 1.00 57.59 839 GLY A C 1
ATOM 6373 O O . GLY A 1 839 ? -10.207 8.367 -14.037 1.00 57.59 839 GLY A O 1
ATOM 6374 N N . VAL A 1 840 ? -10.890 10.483 -14.195 1.00 54.84 840 VAL A N 1
ATOM 6375 C CA . VAL A 1 840 ? -10.215 10.972 -12.971 1.00 54.84 840 VAL A CA 1
ATOM 6376 C C . VAL A 1 840 ? -11.222 11.531 -11.968 1.00 54.84 840 VAL A C 1
ATOM 6378 O O . VAL A 1 840 ? -11.081 11.338 -10.762 1.00 54.84 840 VAL A O 1
ATOM 6381 N N . LEU A 1 841 ? -12.248 12.229 -12.447 1.00 52.69 841 LEU A N 1
ATOM 6382 C CA . LEU A 1 841 ? -13.179 12.960 -11.595 1.00 52.69 841 LEU A CA 1
ATOM 6383 C C . LEU A 1 841 ? -14.467 12.215 -11.281 1.00 52.69 841 LEU A C 1
ATOM 6385 O O . LEU A 1 841 ? -15.137 12.627 -10.338 1.00 52.69 841 LEU A O 1
ATOM 6389 N N . ALA A 1 842 ? -14.858 11.215 -12.085 1.00 51.09 842 ALA A N 1
ATOM 6390 C CA . ALA A 1 842 ? -16.258 10.779 -12.120 1.00 51.09 842 ALA A CA 1
ATOM 6391 C C . ALA A 1 842 ? -17.199 12.011 -12.107 1.00 51.09 842 ALA A C 1
ATOM 6393 O O . ALA A 1 842 ? -18.140 12.097 -11.319 1.00 51.09 842 ALA A O 1
ATOM 6394 N N . ASP A 1 843 ? -16.845 13.047 -12.890 1.00 45.59 843 ASP A N 1
ATOM 6395 C CA . ASP A 1 843 ? -17.539 14.336 -12.881 1.00 45.59 843 ASP A CA 1
ATOM 6396 C C . ASP A 1 843 ? -18.990 14.089 -13.296 1.00 45.59 843 ASP A C 1
ATOM 6398 O O . ASP A 1 843 ? -19.246 13.731 -14.447 1.00 45.59 843 ASP A O 1
ATOM 6402 N N . ASN A 1 844 ? -19.930 14.328 -12.375 1.00 46.16 844 ASN A N 1
ATOM 6403 C CA . ASN A 1 844 ? -21.377 14.178 -12.574 1.00 46.16 844 ASN A CA 1
ATOM 6404 C C . ASN A 1 844 ? -21.920 14.909 -13.821 1.00 46.16 844 ASN A C 1
ATOM 6406 O O . ASN A 1 844 ? -23.077 14.716 -14.190 1.00 46.16 844 ASN A O 1
ATOM 6410 N N . ARG A 1 845 ? -21.135 15.794 -14.453 1.00 44.94 845 ARG A N 1
ATOM 6411 C CA . ARG A 1 845 ? -21.498 16.500 -15.691 1.00 44.94 845 ARG A CA 1
ATOM 6412 C C . ARG A 1 845 ? -21.062 15.794 -16.980 1.00 44.94 845 ARG A C 1
ATOM 6414 O O . ARG A 1 845 ? -21.594 16.146 -18.030 1.00 44.94 845 ARG A O 1
ATOM 6421 N N . LEU A 1 846 ? -20.092 14.875 -16.934 1.00 46.03 846 LEU A N 1
ATOM 6422 C CA . LEU A 1 846 ? -19.472 14.254 -18.119 1.00 46.03 846 LEU A CA 1
ATOM 6423 C C . LEU A 1 846 ? -19.239 12.732 -18.012 1.00 46.03 846 LEU A C 1
ATOM 6425 O O . LEU A 1 846 ? -18.917 12.129 -19.031 1.00 46.03 846 LEU A O 1
ATOM 6429 N N . ALA A 1 847 ? -19.398 12.098 -16.844 1.00 48.78 847 ALA A N 1
ATOM 6430 C CA . ALA A 1 847 ? -19.150 10.667 -16.657 1.00 48.78 847 ALA A CA 1
ATOM 6431 C C . ALA A 1 847 ? -20.111 10.021 -15.646 1.00 48.78 847 ALA A C 1
ATOM 6433 O O . ALA A 1 847 ? -20.669 10.685 -14.775 1.00 48.78 847 ALA A O 1
ATOM 6434 N N . LEU A 1 848 ? -20.294 8.711 -15.814 1.00 56.12 848 LEU A N 1
ATOM 6435 C CA . LEU A 1 848 ? -21.120 7.795 -15.026 1.00 56.12 848 LEU A CA 1
ATOM 6436 C C . LEU A 1 848 ? -20.924 8.003 -13.512 1.00 56.12 848 LEU A C 1
ATOM 6438 O O . LEU A 1 848 ? -19.792 8.111 -13.044 1.00 56.12 848 LEU A O 1
ATOM 6442 N N . GLN A 1 849 ? -22.023 8.031 -12.751 1.00 69.00 849 GLN A N 1
ATOM 6443 C CA . GLN A 1 849 ? -21.984 7.958 -11.286 1.00 69.00 849 GLN A CA 1
ATOM 6444 C C . GLN A 1 849 ? -21.096 6.761 -10.882 1.00 69.00 849 GLN A C 1
ATOM 6446 O O . GLN A 1 849 ? -21.321 5.672 -11.403 1.00 69.00 849 GLN A O 1
ATOM 6451 N N . ASP A 1 850 ? -20.087 6.950 -10.009 1.00 78.00 850 ASP A N 1
ATOM 6452 C CA . ASP A 1 850 ? -19.229 5.851 -9.505 1.00 78.00 850 ASP A CA 1
ATOM 6453 C C . ASP A 1 850 ? -20.059 4.957 -8.579 1.00 78.00 850 ASP A C 1
ATOM 6455 O O . ASP A 1 850 ? -20.012 5.055 -7.352 1.00 78.00 850 ASP A O 1
ATOM 6459 N N . ASP A 1 851 ? -20.891 4.124 -9.194 1.00 84.00 851 ASP A N 1
ATOM 6460 C CA . ASP A 1 851 ? -21.750 3.160 -8.533 1.00 84.00 851 ASP A CA 1
ATOM 6461 C C . ASP A 1 851 ? -21.109 1.766 -8.435 1.00 84.00 851 ASP A C 1
ATOM 6463 O O . ASP A 1 851 ? -21.700 0.849 -7.867 1.00 84.00 851 ASP A O 1
ATOM 6467 N N . GLY A 1 852 ? -19.886 1.621 -8.958 1.00 86.31 852 GLY A N 1
ATOM 6468 C CA . GLY A 1 852 ? -19.141 0.368 -9.033 1.00 86.31 852 GLY A CA 1
ATOM 6469 C C . GLY A 1 852 ? -19.472 -0.517 -10.239 1.00 86.31 852 GLY A C 1
ATOM 6470 O O . GLY A 1 852 ? -18.835 -1.562 -10.377 1.00 86.31 852 GLY A O 1
ATOM 6471 N N . ALA A 1 853 ? -20.411 -0.128 -11.112 1.00 84.31 853 ALA A N 1
ATOM 6472 C CA . ALA A 1 853 ? -20.811 -0.923 -12.279 1.00 84.31 853 ALA A CA 1
ATOM 6473 C C . ALA A 1 853 ? -19.911 -0.728 -13.500 1.00 84.31 853 ALA A C 1
ATOM 6475 O O . ALA A 1 853 ? -19.759 -1.646 -14.321 1.00 84.31 853 ALA A O 1
ATOM 6476 N N . ALA A 1 854 ? -19.282 0.440 -13.614 1.00 82.31 854 ALA A N 1
ATOM 6477 C CA . ALA A 1 854 ? -18.285 0.712 -14.638 1.00 82.31 854 ALA A CA 1
ATOM 6478 C C . ALA A 1 854 ? -16.972 -0.042 -14.341 1.00 82.31 854 ALA A C 1
ATOM 6480 O O . ALA A 1 854 ? -16.591 -0.158 -13.174 1.00 82.31 854 ALA A O 1
ATOM 6481 N N . PRO A 1 855 ? -16.273 -0.561 -15.368 1.00 82.94 855 PRO A N 1
ATOM 6482 C CA . PRO A 1 855 ? -14.922 -1.094 -15.209 1.00 82.94 855 PRO A CA 1
ATOM 6483 C C . PRO A 1 855 ? -13.999 -0.094 -14.509 1.00 82.94 855 PRO A C 1
ATOM 6485 O O . PRO A 1 855 ? -14.055 1.103 -14.790 1.00 82.94 855 PRO A O 1
ATOM 6488 N N . THR A 1 856 ? -13.131 -0.574 -13.618 1.00 82.50 856 THR A N 1
ATOM 6489 C CA . THR A 1 856 ? -12.105 0.288 -13.012 1.00 82.50 856 THR A CA 1
ATOM 6490 C C . THR A 1 856 ? -10.822 0.333 -13.836 1.00 82.50 856 THR A C 1
ATOM 6492 O O . THR A 1 856 ? -10.007 1.229 -13.625 1.00 82.50 856 THR A O 1
ATOM 6495 N N . SER A 1 857 ? -10.605 -0.653 -14.712 1.00 85.88 857 SER A N 1
ATOM 6496 C CA . SER A 1 857 ? -9.409 -0.753 -15.560 1.00 85.88 857 SER A CA 1
ATOM 6497 C C . SER A 1 857 ? -9.497 0.146 -16.790 1.00 85.88 857 SER A C 1
ATOM 6499 O O . SER A 1 857 ? -10.579 0.592 -17.180 1.00 85.88 857 SER A O 1
ATOM 6501 N N . ALA A 1 858 ? -8.357 0.383 -17.433 1.00 81.19 858 ALA A N 1
ATOM 6502 C CA . ALA A 1 858 ? -8.323 1.027 -18.734 1.00 81.19 858 ALA A CA 1
ATOM 6503 C C . ALA A 1 858 ? -8.974 0.125 -19.802 1.00 81.19 858 ALA A C 1
ATOM 6505 O O . ALA A 1 858 ? -8.632 -1.051 -19.944 1.00 81.19 858 ALA A O 1
ATOM 6506 N N . ILE A 1 859 ? -9.886 0.686 -20.602 1.00 82.44 859 ILE A N 1
ATOM 6507 C CA . ILE A 1 859 ? -10.487 0.011 -21.762 1.00 82.44 859 ILE A CA 1
ATOM 6508 C C . ILE A 1 859 ? -9.432 -0.327 -22.822 1.00 82.44 859 ILE A C 1
ATOM 6510 O O . ILE A 1 859 ? -9.533 -1.351 -23.497 1.00 82.44 859 ILE A O 1
ATOM 6514 N N . GLU A 1 860 ? -8.395 0.505 -22.929 1.00 84.56 860 GLU A N 1
ATOM 6515 C CA . GLU A 1 860 ? -7.212 0.262 -23.742 1.00 84.56 860 GLU A CA 1
ATOM 6516 C C . GLU A 1 860 ? -5.980 0.968 -23.172 1.00 84.56 860 GLU A C 1
ATOM 6518 O O . GLU A 1 860 ? -6.067 1.980 -22.470 1.00 84.56 860 GLU A O 1
ATOM 6523 N N . ILE A 1 861 ? -4.820 0.449 -23.556 1.00 84.94 861 ILE A N 1
ATOM 6524 C CA . ILE A 1 861 ? -3.509 1.044 -23.343 1.00 84.94 861 ILE A CA 1
ATOM 6525 C C . ILE A 1 861 ? -2.970 1.402 -24.732 1.00 84.94 861 ILE A C 1
ATOM 6527 O O . ILE A 1 861 ? -2.489 0.541 -25.470 1.00 84.94 861 ILE A O 1
ATOM 6531 N N . ALA A 1 862 ? -3.094 2.663 -25.139 1.00 82.88 862 ALA A N 1
ATOM 6532 C CA . ALA A 1 862 ? -2.576 3.115 -26.426 1.00 82.88 862 ALA A CA 1
ATOM 6533 C C . ALA A 1 862 ? -1.069 3.363 -26.302 1.00 82.88 862 ALA A C 1
ATOM 6535 O O . ALA A 1 862 ? -0.648 4.252 -25.560 1.00 82.88 862 ALA A O 1
ATOM 6536 N N . THR A 1 863 ? -0.259 2.581 -27.019 1.00 81.19 863 THR A N 1
ATOM 6537 C CA . THR A 1 863 ? 1.201 2.620 -26.897 1.00 81.19 863 THR A CA 1
ATOM 6538 C C . THR A 1 863 ? 1.889 2.998 -28.200 1.00 81.19 863 THR A C 1
ATOM 6540 O O . THR A 1 863 ? 1.513 2.564 -29.292 1.00 81.19 863 THR A O 1
ATOM 6543 N N . LYS A 1 864 ? 2.936 3.816 -28.074 1.00 82.19 864 LYS A N 1
ATOM 6544 C CA . LYS A 1 864 ? 3.958 4.012 -29.105 1.00 82.19 864 LYS A CA 1
ATOM 6545 C C . LYS A 1 864 ? 5.182 3.193 -28.715 1.00 82.19 864 LYS A C 1
ATOM 6547 O O . LYS A 1 864 ? 5.764 3.462 -27.672 1.00 82.19 864 LYS A O 1
ATOM 6552 N N . LEU A 1 865 ? 5.566 2.242 -29.554 1.00 84.56 865 LEU A N 1
ATOM 6553 C CA . LEU A 1 865 ? 6.686 1.330 -29.357 1.00 84.56 865 LEU A CA 1
ATOM 6554 C C . LEU A 1 865 ? 7.750 1.563 -30.440 1.00 84.56 865 LEU A C 1
ATOM 6556 O O . LEU A 1 865 ? 7.452 2.000 -31.553 1.00 84.56 865 LEU A O 1
ATOM 6560 N N . ALA A 1 866 ? 9.000 1.257 -30.129 1.00 83.50 866 ALA A N 1
ATOM 6561 C CA . ALA A 1 866 ? 10.082 1.161 -31.093 1.00 83.50 866 ALA A CA 1
ATOM 6562 C C . ALA A 1 866 ? 9.903 -0.092 -31.967 1.00 83.50 866 ALA A C 1
ATOM 6564 O O . ALA A 1 866 ? 9.726 -1.194 -31.445 1.00 83.50 866 ALA A O 1
ATOM 6565 N N . SER A 1 867 ? 9.953 0.089 -33.288 1.00 88.00 867 SER A N 1
ATOM 6566 C CA . SER A 1 867 ? 9.816 -0.993 -34.273 1.00 88.00 867 SER A CA 1
ATOM 6567 C C . SER A 1 867 ? 10.988 -1.980 -34.242 1.00 88.00 867 SER A C 1
ATOM 6569 O O . SER A 1 867 ? 12.080 -1.670 -33.758 1.00 88.00 867 SER A O 1
ATOM 6571 N N . ARG A 1 868 ? 10.791 -3.178 -34.793 1.00 90.00 868 ARG A N 1
ATOM 6572 C CA . ARG A 1 868 ? 11.853 -4.187 -34.922 1.00 90.00 868 ARG A CA 1
ATOM 6573 C C . ARG A 1 868 ? 12.902 -3.764 -35.939 1.00 90.00 868 ARG A C 1
ATOM 6575 O O . ARG A 1 868 ? 14.089 -3.928 -35.669 1.00 90.00 868 ARG A O 1
ATOM 6582 N N . GLU A 1 869 ? 12.478 -3.186 -37.064 1.00 90.31 869 GLU A N 1
ATOM 6583 C CA . GLU A 1 869 ? 13.367 -2.616 -38.084 1.00 90.31 869 GLU A CA 1
ATOM 6584 C C . GLU A 1 869 ? 14.372 -1.653 -37.438 1.00 90.31 869 GLU A C 1
ATOM 6586 O O . GLU A 1 869 ? 15.586 -1.732 -37.639 1.00 90.31 869 GLU A O 1
ATOM 6591 N N . LEU A 1 870 ? 13.867 -0.778 -36.573 1.00 85.00 870 LEU A N 1
ATOM 6592 C CA . LEU A 1 870 ? 14.692 0.129 -35.800 1.00 85.00 870 LEU A CA 1
ATOM 6593 C C . LEU A 1 870 ? 15.681 -0.608 -34.883 1.00 85.00 870 LEU A C 1
ATOM 6595 O O . LEU A 1 870 ? 16.874 -0.319 -34.942 1.00 85.00 870 LEU A O 1
ATOM 6599 N N . VAL A 1 871 ? 15.211 -1.550 -34.056 1.00 84.31 871 VAL A N 1
ATOM 6600 C CA . VAL A 1 871 ? 16.062 -2.311 -33.115 1.00 84.31 871 VAL A CA 1
ATOM 6601 C C . VAL A 1 871 ? 17.198 -3.025 -33.835 1.00 84.31 871 VAL A C 1
ATOM 6603 O O . VAL A 1 871 ? 18.340 -3.047 -33.370 1.00 84.31 871 VAL A O 1
ATOM 6606 N N . PHE A 1 872 ? 16.896 -3.641 -34.971 1.00 88.38 872 PHE A N 1
ATOM 6607 C CA . PHE A 1 872 ? 17.894 -4.362 -35.740 1.00 88.38 872 PHE A CA 1
ATOM 6608 C C . PHE A 1 872 ? 18.918 -3.376 -36.314 1.00 88.38 872 PHE A C 1
ATOM 6610 O O . PHE A 1 872 ? 20.119 -3.550 -36.087 1.00 88.38 872 PHE A O 1
ATOM 6617 N N . ASN A 1 873 ? 18.456 -2.297 -36.954 1.00 84.62 873 ASN A N 1
ATOM 6618 C CA . ASN A 1 873 ? 19.337 -1.317 -37.589 1.00 84.62 873 ASN A CA 1
ATOM 6619 C C . ASN A 1 873 ? 20.272 -0.629 -36.584 1.00 84.62 873 ASN A C 1
ATOM 6621 O O . ASN A 1 873 ? 21.469 -0.507 -36.850 1.00 84.62 873 ASN A O 1
ATOM 6625 N N . THR A 1 874 ? 19.776 -0.226 -35.412 1.00 82.06 874 THR A N 1
ATOM 6626 C CA . THR A 1 874 ? 20.606 0.446 -34.396 1.00 82.06 874 THR A CA 1
ATOM 6627 C C . THR A 1 874 ? 21.600 -0.491 -33.723 1.00 82.06 874 THR A C 1
ATOM 6629 O O . THR A 1 874 ? 22.683 -0.075 -33.323 1.00 82.06 874 THR A O 1
ATOM 6632 N N . THR A 1 875 ? 21.302 -1.789 -33.660 1.00 81.88 875 THR A N 1
ATOM 6633 C CA . THR A 1 875 ? 22.225 -2.782 -33.090 1.00 81.88 875 THR A CA 1
ATOM 6634 C C . THR A 1 875 ? 23.273 -3.288 -34.087 1.00 81.88 875 THR A C 1
ATOM 6636 O O . THR A 1 875 ? 24.074 -4.165 -33.732 1.00 81.88 875 THR A O 1
ATOM 6639 N N . GLY A 1 876 ? 23.311 -2.705 -35.292 1.00 83.62 876 GLY A N 1
ATOM 6640 C CA . GLY A 1 876 ? 24.271 -2.993 -36.359 1.00 83.62 876 GLY A CA 1
ATOM 6641 C C . GLY A 1 876 ? 23.835 -4.099 -37.322 1.00 83.62 876 GLY A C 1
ATOM 6642 O O . GLY A 1 876 ? 24.655 -4.561 -38.114 1.00 83.62 876 GLY A O 1
ATOM 6643 N N . HIS A 1 877 ? 22.575 -4.533 -37.260 1.00 88.38 877 HIS A N 1
ATOM 6644 C CA . HIS A 1 877 ? 22.021 -5.571 -38.125 1.00 88.38 877 HIS A CA 1
ATOM 6645 C C . HIS A 1 877 ? 21.178 -4.936 -39.226 1.00 88.38 877 HIS A C 1
ATOM 6647 O O . HIS A 1 877 ? 20.237 -4.200 -38.950 1.00 88.38 877 HIS A O 1
ATOM 6653 N N . SER A 1 878 ? 21.482 -5.242 -40.487 1.00 86.06 878 SER A N 1
ATOM 6654 C CA . SER A 1 878 ? 20.632 -4.812 -41.597 1.00 86.06 878 SER A CA 1
ATOM 6655 C C . SER A 1 878 ? 19.266 -5.478 -41.498 1.00 86.06 878 SER A C 1
ATOM 6657 O O . SER A 1 878 ? 19.182 -6.697 -41.326 1.00 86.06 878 SER A O 1
ATOM 6659 N N . SER A 1 879 ? 18.214 -4.691 -41.653 1.00 87.38 879 SER A N 1
ATOM 6660 C CA . SER A 1 879 ? 16.844 -5.153 -41.500 1.00 87.38 879 SER A CA 1
ATOM 6661 C C . SER A 1 879 ? 15.923 -4.490 -42.517 1.00 87.38 879 SER A C 1
ATOM 6663 O O . SER A 1 879 ? 16.338 -3.562 -43.216 1.00 87.38 879 SER A O 1
ATOM 6665 N N . SER A 1 880 ? 14.702 -4.999 -42.643 1.00 89.38 880 SER A N 1
ATOM 6666 C CA . SER A 1 880 ? 13.725 -4.494 -43.599 1.00 89.38 880 SER A CA 1
ATOM 6667 C C . SER A 1 880 ? 12.362 -4.264 -42.930 1.00 89.38 880 SER A C 1
ATOM 6669 O O . SER A 1 880 ? 12.071 -4.909 -41.914 1.00 89.38 880 SER A O 1
ATOM 6671 N N . PRO A 1 881 ? 11.518 -3.362 -43.474 1.00 88.25 881 PRO A N 1
ATOM 6672 C CA . PRO A 1 881 ? 10.194 -3.061 -42.927 1.00 88.25 881 PRO A CA 1
ATOM 6673 C C . PRO A 1 881 ? 9.291 -4.283 -42.721 1.00 88.25 881 PRO A C 1
ATOM 6675 O O . PRO A 1 881 ? 8.438 -4.272 -41.836 1.00 88.25 881 PRO A O 1
ATOM 6678 N N . GLU A 1 882 ? 9.485 -5.353 -43.499 1.00 91.06 882 GLU A N 1
ATOM 6679 C CA . GLU A 1 882 ? 8.705 -6.592 -43.404 1.00 91.06 882 GLU A CA 1
ATOM 6680 C C . GLU A 1 882 ? 8.849 -7.293 -42.038 1.00 91.06 882 GLU A C 1
ATOM 6682 O O . GLU A 1 882 ? 8.016 -8.121 -41.674 1.00 91.06 882 GLU A O 1
ATOM 6687 N N . LEU A 1 883 ? 9.865 -6.954 -41.232 1.00 88.75 883 LEU A N 1
ATOM 6688 C CA . LEU A 1 883 ? 9.992 -7.464 -39.860 1.00 88.75 883 LEU A CA 1
ATOM 6689 C C . LEU A 1 883 ? 8.846 -7.033 -38.941 1.00 88.75 883 LEU A C 1
ATOM 6691 O O . LEU A 1 883 ? 8.492 -7.783 -38.020 1.00 88.75 883 LEU A O 1
ATOM 6695 N N . ASP A 1 884 ? 8.297 -5.846 -39.184 1.00 89.19 884 ASP A N 1
ATOM 6696 C CA . ASP A 1 884 ? 7.188 -5.250 -38.443 1.00 89.19 884 ASP A CA 1
ATOM 6697 C C . ASP A 1 884 ? 5.827 -5.515 -39.103 1.00 89.19 884 ASP A C 1
ATOM 6699 O O . ASP A 1 884 ? 4.794 -5.131 -38.555 1.00 89.19 884 ASP A O 1
ATOM 6703 N N . GLU A 1 885 ? 5.793 -6.200 -40.250 1.00 85.56 885 GLU A N 1
ATOM 6704 C CA . GLU A 1 885 ? 4.543 -6.678 -40.839 1.00 85.56 885 GLU A CA 1
ATOM 6705 C C . GLU A 1 885 ? 3.932 -7.831 -40.015 1.00 85.56 885 GLU A C 1
ATOM 6707 O O . GLU A 1 885 ? 4.625 -8.596 -39.331 1.00 85.56 885 GLU A O 1
ATOM 6712 N N . GLY A 1 886 ? 2.602 -7.954 -40.093 1.00 86.06 886 GLY A N 1
ATOM 6713 C CA . GLY A 1 886 ? 1.808 -8.984 -39.415 1.00 86.06 886 GLY A CA 1
ATOM 6714 C C . GLY A 1 886 ? 1.012 -8.483 -38.205 1.00 86.06 886 GLY A C 1
ATOM 6715 O O . GLY A 1 886 ? 0.946 -7.286 -37.934 1.00 86.06 886 GLY A O 1
ATOM 6716 N N . ASP A 1 887 ? 0.409 -9.430 -37.482 1.00 93.75 887 ASP A N 1
ATOM 6717 C CA . ASP A 1 887 ? -0.483 -9.182 -36.340 1.00 93.75 887 ASP A CA 1
ATOM 6718 C C . ASP A 1 887 ? 0.297 -9.070 -35.011 1.00 93.75 887 ASP A C 1
ATOM 6720 O O . ASP A 1 887 ? 0.124 -9.862 -34.081 1.00 93.75 887 ASP A O 1
ATOM 6724 N N . ARG A 1 888 ? 1.238 -8.126 -34.926 1.00 93.69 888 ARG A N 1
ATOM 6725 C CA . ARG A 1 888 ? 2.121 -8.001 -33.751 1.00 93.69 888 ARG A CA 1
ATOM 6726 C C . ARG A 1 888 ? 1.385 -7.521 -32.506 1.00 93.69 888 ARG A C 1
ATOM 6728 O O . ARG A 1 888 ? 1.650 -8.013 -31.409 1.00 93.69 888 ARG A O 1
ATOM 6735 N N . CYS A 1 889 ? 0.459 -6.580 -32.656 1.00 95.69 889 CYS A N 1
ATOM 6736 C CA . CYS A 1 889 ? -0.300 -6.058 -31.528 1.00 95.69 889 CYS A CA 1
ATOM 6737 C C . CYS A 1 889 ? -1.274 -7.122 -30.992 1.00 95.69 889 CYS A C 1
ATOM 6739 O O . CYS A 1 889 ? -1.452 -7.227 -29.778 1.00 95.69 889 CYS A O 1
ATOM 6741 N N . LYS A 1 890 ? -1.834 -7.972 -31.861 1.00 97.25 890 LYS A N 1
ATOM 6742 C CA . LYS A 1 890 ? -2.602 -9.169 -31.480 1.00 97.25 890 LYS A CA 1
ATOM 6743 C C . LYS A 1 890 ? -1.791 -10.111 -30.591 1.00 97.25 890 LYS A C 1
ATOM 6745 O O . LYS A 1 890 ? -2.305 -10.532 -29.556 1.00 97.25 890 LYS A O 1
ATOM 6750 N N . ASP A 1 891 ? -0.550 -10.438 -30.954 1.00 96.38 891 ASP A N 1
ATOM 6751 C CA . ASP A 1 891 ? 0.297 -11.341 -30.157 1.00 96.38 891 ASP A CA 1
ATOM 6752 C C . ASP A 1 891 ? 0.595 -10.756 -28.765 1.00 96.38 891 ASP A C 1
ATOM 6754 O O . ASP A 1 891 ? 0.544 -11.460 -27.751 1.00 96.38 891 ASP A O 1
ATOM 6758 N N . ILE A 1 892 ? 0.833 -9.442 -28.692 1.00 96.44 892 ILE A N 1
ATOM 6759 C CA . ILE A 1 892 ? 0.999 -8.725 -27.421 1.00 96.44 892 ILE A CA 1
ATOM 6760 C C . ILE A 1 892 ? -0.296 -8.796 -26.600 1.00 96.44 892 ILE A C 1
ATOM 6762 O O . ILE A 1 892 ? -0.261 -9.176 -25.429 1.00 96.44 892 ILE A O 1
ATOM 6766 N N . ASN A 1 893 ? -1.451 -8.517 -27.204 1.00 97.75 893 ASN A N 1
ATOM 6767 C CA . ASN A 1 893 ? -2.753 -8.600 -26.534 1.00 97.75 893 ASN A CA 1
ATOM 6768 C C . ASN A 1 893 ? -3.079 -10.018 -26.061 1.00 97.75 893 ASN A C 1
ATOM 6770 O O . ASN A 1 893 ? -3.646 -10.206 -24.982 1.00 97.75 893 ASN A O 1
ATOM 6774 N N . GLN A 1 894 ? -2.654 -11.030 -26.816 1.00 98.19 894 GLN A N 1
ATOM 6775 C CA . GLN A 1 894 ? -2.789 -12.422 -26.415 1.00 98.19 894 GLN A CA 1
ATOM 6776 C C . GLN A 1 894 ? -1.970 -12.697 -25.156 1.00 98.19 894 GLN A C 1
ATOM 6778 O O . GLN A 1 894 ? -2.461 -13.377 -24.254 1.00 98.19 894 GLN A O 1
ATOM 6783 N N . ALA A 1 895 ? -0.764 -12.139 -25.055 1.00 97.62 895 ALA A N 1
ATOM 6784 C CA . ALA A 1 895 ? 0.052 -12.243 -23.855 1.00 97.62 895 ALA A CA 1
ATOM 6785 C C . ALA A 1 895 ? -0.546 -11.478 -22.656 1.00 97.62 895 ALA A C 1
ATOM 6787 O O . ALA A 1 895 ? -0.477 -12.005 -21.547 1.00 97.62 895 ALA A O 1
ATOM 6788 N N . ALA A 1 896 ? -1.188 -10.318 -22.859 1.00 97.00 896 ALA A N 1
ATOM 6789 C CA . ALA A 1 896 ? -1.919 -9.609 -21.795 1.00 97.00 896 ALA A CA 1
ATOM 6790 C C . ALA A 1 896 ? -3.023 -10.494 -21.201 1.00 97.00 896 ALA A C 1
ATOM 6792 O O . ALA A 1 896 ? -3.153 -10.635 -19.985 1.00 97.00 896 ALA A O 1
ATOM 6793 N N . TYR A 1 897 ? -3.794 -11.141 -22.077 1.00 98.06 897 TYR A N 1
ATOM 6794 C CA . TYR A 1 897 ? -4.875 -12.029 -21.671 1.00 98.06 897 TYR A CA 1
ATOM 6795 C C . TYR A 1 897 ? -4.366 -13.286 -20.953 1.00 98.06 897 TYR A C 1
ATOM 6797 O O . TYR A 1 897 ? -4.917 -13.659 -19.919 1.00 98.06 897 TYR A O 1
ATOM 6805 N N . GLN A 1 898 ? -3.273 -13.898 -21.426 1.00 97.88 898 GLN A N 1
ATOM 6806 C CA . GLN A 1 898 ? -2.650 -15.031 -20.727 1.00 97.88 898 GLN A CA 1
ATOM 6807 C C . GLN A 1 898 ? -2.087 -14.631 -19.359 1.00 97.88 898 GLN A C 1
ATOM 6809 O O . GLN A 1 898 ? -2.220 -15.381 -18.394 1.00 97.88 898 GLN A O 1
ATOM 6814 N N . LEU A 1 899 ? -1.491 -13.440 -19.248 1.00 97.12 899 LEU A N 1
ATOM 6815 C CA . LEU A 1 899 ? -1.011 -12.913 -17.972 1.00 97.12 899 LEU A CA 1
ATOM 6816 C C . LEU A 1 899 ? -2.158 -12.785 -16.961 1.00 97.12 899 LEU A C 1
ATOM 6818 O O . LEU A 1 899 ? -2.017 -13.233 -15.824 1.00 97.12 899 LEU A O 1
ATOM 6822 N N . ALA A 1 900 ? -3.304 -12.247 -17.385 1.00 97.81 900 ALA A N 1
ATOM 6823 C CA . ALA A 1 900 ? -4.492 -12.140 -16.546 1.00 97.81 900 ALA A CA 1
ATOM 6824 C C . ALA A 1 900 ? -5.074 -13.511 -16.157 1.00 97.81 900 ALA A C 1
ATOM 6826 O O . ALA A 1 900 ? -5.408 -13.722 -14.992 1.00 97.81 900 ALA A O 1
ATOM 6827 N N . LEU A 1 901 ? -5.139 -14.467 -17.094 1.00 97.50 901 LEU A N 1
ATOM 6828 C CA . LEU A 1 901 ? -5.576 -15.844 -16.819 1.00 97.50 901 LEU A CA 1
ATOM 6829 C C . LEU A 1 901 ? -4.691 -16.541 -15.781 1.00 97.50 901 LEU A C 1
ATOM 6831 O O . LEU A 1 901 ? -5.208 -17.227 -14.905 1.00 97.50 901 LEU A O 1
ATOM 6835 N N . HIS A 1 902 ? -3.372 -16.349 -15.853 1.00 97.31 902 HIS A N 1
ATOM 6836 C CA . HIS A 1 902 ? -2.432 -16.903 -14.876 1.00 97.31 902 HIS A CA 1
ATOM 6837 C C . HIS A 1 902 ? -2.475 -16.191 -13.520 1.00 97.31 902 HIS A C 1
ATOM 6839 O O . HIS A 1 902 ? -2.148 -16.801 -12.505 1.00 97.31 902 HIS A O 1
ATOM 6845 N N . ALA A 1 903 ? -2.830 -14.904 -13.499 1.00 96.88 903 ALA A N 1
ATOM 6846 C CA . ALA A 1 903 ? -2.973 -14.138 -12.266 1.00 96.88 903 ALA A CA 1
ATOM 6847 C C . ALA A 1 903 ? -4.286 -14.455 -11.534 1.00 96.88 903 ALA A C 1
ATOM 6849 O O . ALA A 1 903 ? -4.331 -14.382 -10.307 1.00 96.88 903 ALA A O 1
ATOM 6850 N N . ALA A 1 904 ? -5.345 -14.808 -12.266 1.00 97.25 904 ALA A N 1
ATOM 6851 C CA . ALA A 1 904 ? -6.634 -15.149 -11.687 1.00 97.25 904 ALA A CA 1
ATOM 6852 C C . ALA A 1 904 ? -6.531 -16.324 -10.701 1.00 97.25 904 ALA A C 1
ATOM 6854 O O . ALA A 1 904 ? -5.805 -17.296 -10.916 1.00 97.25 904 ALA A O 1
ATOM 6855 N N . SER A 1 905 ? -7.316 -16.262 -9.623 1.00 95.94 905 SER A N 1
ATOM 6856 C CA . SER A 1 905 ? -7.419 -17.372 -8.676 1.00 95.94 905 SER A CA 1
ATOM 6857 C C . SER A 1 905 ? -7.865 -18.648 -9.393 1.00 95.94 905 SER A C 1
ATOM 6859 O O . SER A 1 905 ? -8.690 -18.601 -10.308 1.00 95.94 905 SER A O 1
ATOM 6861 N N . ALA A 1 906 ? -7.383 -19.808 -8.939 1.00 96.12 906 ALA A N 1
ATOM 6862 C CA . ALA A 1 906 ? -7.736 -21.091 -9.550 1.00 96.12 906 ALA A CA 1
ATOM 6863 C C . ALA A 1 906 ? -9.261 -21.304 -9.634 1.00 96.12 906 ALA A C 1
ATOM 6865 O O . ALA A 1 906 ? -9.763 -21.841 -10.622 1.00 96.12 906 ALA A O 1
ATOM 6866 N N . LYS A 1 907 ? -10.003 -20.830 -8.623 1.00 96.12 907 LYS A N 1
ATOM 6867 C CA . LYS A 1 907 ? -11.469 -20.874 -8.590 1.00 96.12 907 LYS A CA 1
ATOM 6868 C C . LYS A 1 907 ? -12.087 -19.992 -9.683 1.00 96.12 907 LYS A C 1
ATOM 6870 O O . LYS A 1 907 ? -12.902 -20.486 -10.460 1.00 96.12 907 LYS A O 1
ATOM 6875 N N . ALA A 1 908 ? -11.667 -18.729 -9.789 1.00 96.88 908 ALA A N 1
ATOM 6876 C CA . ALA A 1 908 ? -12.165 -17.806 -10.812 1.00 96.88 908 ALA A CA 1
ATOM 6877 C C . ALA A 1 908 ? -11.810 -18.267 -12.234 1.00 96.88 908 ALA A C 1
ATOM 6879 O O . ALA A 1 908 ? -12.681 -18.300 -13.098 1.00 96.88 908 ALA A O 1
ATOM 6880 N N . ALA A 1 909 ? -10.569 -18.708 -12.462 1.00 97.06 909 ALA A N 1
ATOM 6881 C CA . ALA A 1 909 ? -10.132 -19.244 -13.748 1.00 97.06 909 ALA A CA 1
ATOM 6882 C C . ALA A 1 909 ? -10.925 -20.500 -14.145 1.00 97.06 909 ALA A C 1
ATOM 6884 O O . ALA A 1 909 ? -11.336 -20.635 -15.295 1.00 97.06 909 ALA A O 1
ATOM 6885 N N . SER A 1 910 ? -11.193 -21.408 -13.198 1.00 97.19 910 SER A N 1
ATOM 6886 C CA . SER A 1 910 ? -12.017 -22.595 -13.457 1.00 97.19 910 SER A CA 1
ATOM 6887 C C . SER A 1 910 ? -13.447 -22.218 -13.847 1.00 97.19 910 SER A C 1
ATOM 6889 O O . SER A 1 910 ? -13.953 -22.707 -14.855 1.00 97.19 910 SER A O 1
ATOM 6891 N N . ARG A 1 911 ? -14.073 -21.298 -13.103 1.00 96.19 911 ARG A N 1
ATOM 6892 C CA . ARG A 1 911 ? -15.418 -20.781 -13.396 1.00 96.19 911 ARG A CA 1
ATOM 6893 C C . ARG A 1 911 ? -15.490 -20.158 -14.788 1.00 96.19 911 ARG A C 1
ATOM 6895 O O . ARG A 1 911 ? -16.376 -20.489 -15.577 1.00 96.19 911 ARG A O 1
ATOM 6902 N N . TYR A 1 912 ? -14.517 -19.309 -15.097 1.00 97.12 912 TYR A N 1
ATOM 6903 C CA . TYR A 1 912 ? -14.390 -18.649 -16.386 1.00 97.12 912 TYR A CA 1
ATOM 6904 C C . TYR A 1 912 ? -14.183 -19.636 -17.536 1.00 97.12 912 TYR A C 1
ATOM 6906 O O . TYR A 1 912 ? -14.863 -19.535 -18.547 1.00 97.12 912 TYR A O 1
ATOM 6914 N N . ASN A 1 913 ? -13.339 -20.653 -17.375 1.00 96.31 913 ASN A N 1
ATOM 6915 C CA . ASN A 1 913 ? -13.142 -21.667 -18.413 1.00 96.31 913 ASN A CA 1
ATOM 6916 C C . ASN A 1 913 ? -14.385 -22.542 -18.649 1.00 96.31 913 ASN A C 1
ATOM 6918 O O . ASN A 1 913 ? -14.563 -23.067 -19.745 1.00 96.31 913 ASN A O 1
ATOM 6922 N N . GLN A 1 914 ? -15.229 -22.729 -17.631 1.00 95.62 914 GLN A N 1
ATOM 6923 C CA . GLN A 1 914 ? -16.440 -23.548 -17.739 1.00 95.62 914 GLN A CA 1
ATOM 6924 C C . GLN A 1 914 ? -17.613 -22.801 -18.375 1.00 95.62 914 GLN A C 1
ATOM 6926 O O . GLN A 1 914 ? -18.371 -23.389 -19.144 1.00 95.62 914 GLN A O 1
ATOM 6931 N N . THR A 1 915 ? -17.797 -21.531 -18.013 1.00 94.12 915 THR A N 1
ATOM 6932 C CA . THR A 1 915 ? -19.031 -20.780 -18.314 1.00 94.12 915 THR A CA 1
ATOM 6933 C C . THR A 1 915 ? -18.784 -19.408 -18.932 1.00 94.12 915 THR A C 1
ATOM 6935 O O . THR A 1 915 ? -19.716 -18.781 -19.431 1.00 94.12 915 THR A O 1
ATOM 6938 N N . GLY A 1 916 ? -17.541 -18.937 -18.899 1.00 94.31 916 GLY A N 1
ATOM 6939 C CA . GLY A 1 916 ? -17.163 -17.614 -19.354 1.00 94.31 916 GLY A CA 1
ATOM 6940 C C . GLY A 1 916 ? -17.015 -17.514 -20.868 1.00 94.31 916 GLY A C 1
ATOM 6941 O O . GLY A 1 916 ? -16.780 -18.487 -21.585 1.00 94.31 916 GLY A O 1
ATOM 6942 N N . ARG A 1 917 ? -17.130 -16.282 -21.355 1.00 94.69 917 ARG A N 1
ATOM 6943 C CA . ARG A 1 917 ? -16.898 -15.905 -22.748 1.00 94.69 917 ARG A CA 1
ATOM 6944 C C . ARG A 1 917 ? -15.408 -15.593 -22.942 1.00 94.69 917 ARG A C 1
ATOM 6946 O O . ARG A 1 917 ? -14.923 -14.640 -22.317 1.00 94.69 917 ARG A O 1
ATOM 6953 N N . PRO A 1 918 ? -14.667 -16.359 -23.763 1.00 96.44 918 PRO A N 1
ATOM 6954 C CA . PRO A 1 918 ? -13.245 -16.115 -23.977 1.00 96.44 918 PRO A CA 1
ATOM 6955 C C . PRO A 1 918 ? -13.016 -14.802 -24.733 1.00 96.44 918 PRO A C 1
ATOM 6957 O O . PRO A 1 918 ? -13.817 -14.438 -25.596 1.00 96.44 918 PRO A O 1
ATOM 6960 N N . LEU A 1 919 ? -11.909 -14.119 -24.434 1.00 97.12 919 LEU A N 1
ATOM 6961 C CA . LEU A 1 919 ? -11.378 -13.073 -25.310 1.00 97.12 919 LEU A CA 1
ATOM 6962 C C . LEU A 1 919 ? -10.562 -13.744 -26.420 1.00 97.12 919 LEU A C 1
ATOM 6964 O O . LEU A 1 919 ? -9.678 -14.556 -26.142 1.00 97.12 919 LEU A O 1
ATOM 6968 N N . ILE A 1 920 ? -10.857 -13.422 -27.675 1.00 98.00 920 ILE A N 1
ATOM 6969 C CA . ILE A 1 920 ? -10.234 -14.039 -28.850 1.00 98.00 920 ILE A CA 1
ATOM 6970 C C . ILE A 1 920 ? -9.462 -12.956 -29.596 1.00 98.00 920 ILE A C 1
ATOM 6972 O O . ILE A 1 920 ? -10.061 -12.096 -30.232 1.00 98.00 920 ILE A O 1
ATOM 6976 N N . MET A 1 921 ? -8.132 -12.987 -29.537 1.00 98.25 921 MET A N 1
ATOM 6977 C CA . MET A 1 921 ? -7.319 -11.999 -30.251 1.00 98.25 921 MET A CA 1
ATOM 6978 C C . MET A 1 921 ? -7.332 -12.310 -31.749 1.00 98.25 921 MET A C 1
ATOM 6980 O O . MET A 1 921 ? -6.832 -13.356 -32.176 1.00 98.25 921 MET A O 1
ATOM 6984 N N . VAL A 1 922 ? -7.910 -11.415 -32.547 1.00 97.94 922 VAL A N 1
ATOM 6985 C CA . VAL A 1 922 ? -8.010 -11.546 -34.009 1.00 97.94 922 VAL A CA 1
ATOM 6986 C C . VAL A 1 922 ? -7.037 -10.600 -34.716 1.00 97.94 922 VAL A C 1
ATOM 6988 O O . VAL A 1 922 ? -6.276 -9.893 -34.062 1.00 97.94 922 VAL A O 1
ATOM 6991 N N . ALA A 1 923 ? -7.005 -10.647 -36.049 1.00 97.75 923 ALA A N 1
ATOM 6992 C CA . ALA A 1 923 ? -6.050 -9.890 -36.858 1.00 97.75 923 ALA A CA 1
ATOM 6993 C C . ALA A 1 923 ? -6.091 -8.377 -36.573 1.00 97.75 923 ALA A C 1
ATOM 6995 O O . ALA A 1 923 ? -7.159 -7.803 -36.321 1.00 97.75 923 ALA A O 1
ATOM 6996 N N . ASP A 1 924 ? -4.924 -7.738 -36.647 1.00 96.31 924 ASP A N 1
ATOM 6997 C CA . ASP A 1 924 ? -4.784 -6.309 -36.393 1.00 96.31 924 ASP A CA 1
ATOM 6998 C C . ASP A 1 924 ? -5.383 -5.488 -37.548 1.00 96.31 924 ASP A C 1
ATOM 7000 O O . ASP A 1 924 ? -5.302 -5.834 -38.730 1.00 96.31 924 ASP A O 1
ATOM 7004 N N . LYS A 1 925 ? -6.008 -4.360 -37.209 1.00 93.88 925 LYS A N 1
ATOM 7005 C CA . LYS A 1 925 ? -6.685 -3.463 -38.148 1.00 93.88 925 LYS A CA 1
ATOM 7006 C C . LYS A 1 925 ? -5.777 -2.292 -38.510 1.00 93.88 925 LYS A C 1
ATOM 7008 O O . LYS A 1 925 ? -5.314 -1.541 -37.649 1.00 93.88 925 LYS A O 1
ATOM 7013 N N . LYS A 1 926 ? -5.562 -2.090 -39.812 1.00 89.81 926 LYS A N 1
ATOM 7014 C CA . LYS A 1 926 ? -4.837 -0.930 -40.343 1.00 89.81 926 LYS A CA 1
ATOM 7015 C C . LYS A 1 926 ? -5.818 0.213 -40.639 1.00 89.81 926 LYS A C 1
ATOM 7017 O O . LYS A 1 926 ? -6.784 -0.007 -41.376 1.00 89.81 926 LYS A O 1
ATOM 7022 N N . PRO A 1 927 ? -5.601 1.436 -40.118 1.00 83.94 927 PRO A N 1
ATOM 7023 C CA . PRO A 1 927 ? -6.453 2.573 -40.444 1.00 83.94 927 PRO A CA 1
ATOM 7024 C C . PRO A 1 927 ? -6.418 2.875 -41.944 1.00 83.94 927 PRO A C 1
ATOM 7026 O O . PRO A 1 927 ? -5.384 2.735 -42.598 1.00 83.94 927 PRO A O 1
ATOM 7029 N N . THR A 1 928 ? -7.558 3.303 -42.488 1.00 81.56 928 THR A N 1
ATOM 7030 C CA . THR A 1 928 ? -7.691 3.721 -43.890 1.00 81.56 928 THR A CA 1
ATOM 7031 C C . THR A 1 928 ? -8.178 5.175 -43.934 1.00 81.56 928 THR A C 1
ATOM 7033 O O . THR A 1 928 ? -9.337 5.417 -43.600 1.00 81.56 928 THR A O 1
ATOM 7036 N N . PRO A 1 929 ? -7.337 6.150 -44.340 1.00 77.88 929 PRO A N 1
ATOM 7037 C CA . PRO A 1 929 ? -5.941 6.006 -44.765 1.00 77.88 929 PRO A CA 1
ATOM 7038 C C . PRO A 1 929 ? -4.984 5.684 -43.595 1.00 77.88 929 PRO A C 1
ATOM 7040 O O . PRO A 1 929 ? -5.279 6.035 -42.450 1.00 77.88 929 PRO A O 1
ATOM 7043 N N . PRO A 1 930 ? -3.817 5.064 -43.865 1.00 69.12 930 PRO A N 1
ATOM 7044 C CA . PRO A 1 930 ? -2.851 4.654 -42.845 1.00 69.12 930 PRO A CA 1
ATOM 7045 C C . PRO A 1 930 ? -2.047 5.852 -42.328 1.00 69.12 930 PRO A C 1
ATOM 7047 O O . PRO A 1 930 ? -0.865 6.008 -42.625 1.00 69.12 930 PRO A O 1
ATOM 7050 N N . ALA A 1 931 ? -2.710 6.736 -41.586 1.00 69.81 931 ALA A N 1
ATOM 7051 C CA . ALA A 1 931 ? -2.102 7.915 -40.988 1.00 69.81 931 ALA A CA 1
ATOM 7052 C C . ALA A 1 931 ? -2.340 7.958 -39.475 1.00 69.81 931 ALA A C 1
ATOM 7054 O O . ALA A 1 931 ? -3.357 7.488 -38.967 1.00 69.81 931 ALA A O 1
ATOM 7055 N N . GLY A 1 932 ? -1.394 8.570 -38.762 1.00 69.31 932 GLY A N 1
ATOM 7056 C CA . GLY A 1 932 ? -1.327 8.602 -37.300 1.00 69.31 932 GLY A CA 1
ATOM 7057 C C . GLY A 1 932 ? -2.602 9.105 -36.624 1.00 69.31 932 GLY A C 1
ATOM 7058 O O . GLY A 1 932 ? -3.043 8.456 -35.679 1.00 69.31 932 GLY A O 1
ATOM 7059 N N . PRO A 1 933 ? -3.259 10.175 -37.119 1.00 70.69 933 PRO A N 1
ATOM 7060 C CA . PRO A 1 933 ? -4.521 10.638 -36.546 1.00 70.69 933 PRO A CA 1
ATOM 7061 C C . PRO A 1 933 ? -5.606 9.555 -36.505 1.00 70.69 933 PRO A C 1
ATOM 7063 O O . PRO A 1 933 ? -6.294 9.424 -35.500 1.00 70.69 933 PRO A O 1
ATOM 7066 N N . TRP A 1 934 ? -5.704 8.715 -37.539 1.00 76.00 934 TRP A N 1
ATOM 7067 C CA . TRP A 1 934 ? -6.703 7.648 -37.585 1.00 76.00 934 TRP A CA 1
ATOM 7068 C C . TRP A 1 934 ? -6.428 6.539 -36.572 1.00 76.00 934 TRP A C 1
ATOM 7070 O O . TRP A 1 934 ? -7.372 5.974 -36.039 1.00 76.00 934 TRP A O 1
ATOM 7080 N N . TRP A 1 935 ? -5.168 6.246 -36.244 1.00 82.56 935 TRP A N 1
ATOM 7081 C CA . TRP A 1 935 ? -4.864 5.341 -35.130 1.00 82.56 935 TRP A CA 1
ATOM 7082 C C . TRP A 1 935 ? -5.270 5.949 -33.777 1.00 82.56 935 TRP A C 1
ATOM 7084 O O . TRP A 1 935 ? -5.845 5.257 -32.942 1.00 82.56 935 TRP A O 1
ATOM 7094 N N . ILE A 1 936 ? -5.038 7.252 -33.573 1.00 74.06 936 ILE A N 1
ATOM 7095 C CA . ILE A 1 936 ? -5.387 7.955 -32.324 1.00 74.06 936 ILE A CA 1
ATOM 7096 C C . ILE A 1 936 ? -6.900 7.906 -32.058 1.00 74.06 936 ILE A C 1
ATOM 7098 O O . ILE A 1 936 ? -7.303 7.764 -30.901 1.00 74.06 936 ILE A O 1
ATOM 7102 N N . TRP A 1 937 ? -7.715 8.035 -33.109 1.00 74.62 937 TRP A N 1
ATOM 7103 C CA . TRP A 1 937 ? -9.178 8.135 -33.021 1.00 74.62 937 TRP A CA 1
ATOM 7104 C C . TRP A 1 937 ? -9.909 6.801 -32.896 1.00 74.62 937 TRP A C 1
ATOM 7106 O O . TRP A 1 937 ? -11.085 6.791 -32.548 1.00 74.62 937 TRP A O 1
ATOM 7116 N N . ASN A 1 938 ? -9.241 5.690 -33.194 1.00 82.06 938 ASN A N 1
ATOM 7117 C CA . ASN A 1 938 ? -9.823 4.371 -33.011 1.00 82.06 938 ASN A CA 1
ATOM 7118 C C . ASN A 1 938 ? -9.447 3.803 -31.639 1.00 82.06 938 ASN A C 1
ATOM 7120 O O . ASN A 1 938 ? -8.384 4.120 -31.100 1.00 82.06 938 ASN A O 1
ATOM 7124 N N . TYR A 1 939 ? -10.318 2.949 -31.110 1.00 84.69 939 TYR A N 1
ATOM 7125 C CA . TYR A 1 939 ? -10.101 2.209 -29.869 1.00 84.69 939 TYR A CA 1
ATOM 7126 C C . TYR A 1 939 ? -9.883 0.735 -30.182 1.00 84.69 939 TYR A C 1
ATOM 7128 O O . TYR A 1 939 ? -10.295 0.251 -31.242 1.00 84.69 939 TYR A O 1
ATOM 7136 N N . LEU A 1 940 ? -9.266 0.016 -29.249 1.00 88.06 940 LEU A N 1
ATOM 7137 C CA . LEU A 1 940 ? -9.279 -1.433 -29.196 1.00 88.06 940 LEU A CA 1
ATOM 7138 C C . LEU A 1 940 ? -10.714 -1.910 -29.418 1.00 88.06 940 LEU A C 1
ATOM 7140 O O . LEU A 1 940 ? -11.644 -1.490 -28.732 1.00 88.06 940 LEU A O 1
ATOM 7144 N N . HIS A 1 941 ? -10.899 -2.725 -30.446 1.00 90.25 941 HIS A N 1
ATOM 7145 C CA . HIS A 1 941 ? -12.231 -3.057 -30.913 1.00 90.25 941 HIS A CA 1
ATOM 7146 C C . HIS A 1 941 ? -12.646 -4.417 -30.371 1.00 90.25 941 HIS A C 1
ATOM 7148 O O . HIS A 1 941 ? -11.912 -5.390 -30.548 1.00 90.25 941 HIS A O 1
ATOM 7154 N N . PHE A 1 942 ? -13.820 -4.451 -29.744 1.00 90.62 942 PHE A N 1
ATOM 7155 C CA . PHE A 1 942 ? -14.437 -5.635 -29.163 1.00 90.62 942 PHE A CA 1
ATOM 7156 C C . PHE A 1 942 ? -15.687 -5.994 -29.970 1.00 90.62 942 PHE A C 1
ATOM 7158 O O . PHE A 1 942 ? -16.591 -5.170 -30.111 1.00 90.62 942 PHE A O 1
ATOM 7165 N N . GLU A 1 943 ? -15.740 -7.216 -30.489 1.00 92.69 943 GLU A N 1
ATOM 7166 C CA . GLU A 1 943 ? -16.866 -7.738 -31.264 1.00 92.69 943 GLU A CA 1
ATOM 7167 C C . GLU A 1 943 ? -17.376 -9.036 -30.629 1.00 92.69 943 GLU A C 1
ATOM 7169 O O . GLU A 1 943 ? -16.676 -10.046 -30.573 1.00 92.69 943 GLU A O 1
ATOM 7174 N N . ASP A 1 944 ? -18.607 -9.021 -30.118 1.00 88.00 944 ASP A N 1
ATOM 7175 C CA . ASP A 1 944 ? -19.210 -10.199 -29.494 1.00 88.00 944 ASP A CA 1
ATOM 7176 C C . ASP A 1 944 ? -19.669 -11.205 -30.561 1.00 88.00 944 ASP A C 1
ATOM 7178 O O . ASP A 1 944 ? -20.604 -10.961 -31.322 1.00 88.00 944 ASP A O 1
ATOM 7182 N N . THR A 1 945 ? -19.063 -12.393 -30.568 1.00 92.50 945 THR A N 1
ATOM 7183 C CA . THR A 1 945 ? -19.409 -13.499 -31.474 1.00 92.50 945 THR A CA 1
ATOM 7184 C C . THR A 1 945 ? -19.982 -14.695 -30.700 1.00 92.50 945 THR A C 1
ATOM 7186 O O . THR A 1 945 ? -19.876 -14.768 -29.473 1.00 92.50 945 THR A O 1
ATOM 7189 N N . PRO A 1 946 ? -20.567 -15.703 -31.377 1.00 90.69 946 PRO A N 1
ATOM 7190 C CA . PRO A 1 946 ? -20.978 -16.943 -30.714 1.00 90.69 946 PRO A CA 1
ATOM 7191 C C . PRO A 1 946 ? -19.837 -17.726 -30.043 1.00 90.69 946 PRO A C 1
ATOM 7193 O O . PRO A 1 946 ? -20.116 -18.568 -29.195 1.00 90.69 946 PRO A O 1
ATOM 7196 N N . LYS A 1 947 ? -18.573 -17.496 -30.429 1.00 91.81 947 LYS A N 1
ATOM 7197 C CA . LYS A 1 947 ? -17.405 -18.213 -29.884 1.00 91.81 947 LYS A CA 1
ATOM 7198 C C . LYS A 1 947 ? -16.767 -17.512 -28.684 1.00 91.81 947 LYS A C 1
ATOM 7200 O O . LYS A 1 947 ? -15.999 -18.140 -27.966 1.00 91.81 947 LYS A O 1
ATOM 7205 N N . GLY A 1 948 ? -17.059 -16.231 -28.491 1.00 93.06 948 GLY A N 1
ATOM 7206 C CA . GLY A 1 948 ? -16.385 -15.354 -27.541 1.00 93.06 948 GLY A CA 1
ATOM 7207 C C . GLY A 1 948 ? -16.354 -13.922 -28.064 1.00 93.06 948 GLY A C 1
ATOM 7208 O O . GLY A 1 948 ? -16.952 -13.622 -29.098 1.00 93.06 948 GLY A O 1
ATOM 7209 N N . THR A 1 949 ? -15.647 -13.048 -27.366 1.00 94.94 949 THR A N 1
ATOM 7210 C CA . THR A 1 949 ? -15.483 -11.650 -27.774 1.00 94.94 949 THR A CA 1
ATOM 7211 C C . THR A 1 949 ? -14.181 -11.522 -28.544 1.00 94.94 949 THR A C 1
ATOM 7213 O O . THR A 1 949 ? -13.098 -11.713 -27.989 1.00 94.94 949 THR A O 1
ATOM 7216 N N . GLU A 1 950 ? -14.283 -11.245 -29.838 1.00 97.25 950 GLU A N 1
ATOM 7217 C CA . GLU A 1 950 ? -13.133 -10.985 -30.690 1.00 97.25 950 GLU A CA 1
ATOM 7218 C C . GLU A 1 950 ? -12.554 -9.607 -30.366 1.00 97.25 950 GLU A C 1
ATOM 7220 O O . GLU A 1 950 ? -13.277 -8.620 -30.247 1.00 97.25 950 GLU A O 1
ATOM 7225 N N . VAL A 1 951 ? -11.236 -9.547 -30.191 1.00 96.62 951 VAL A N 1
ATOM 7226 C CA . VAL A 1 951 ? -10.496 -8.335 -29.842 1.00 96.62 951 VAL A CA 1
ATOM 7227 C C . VAL A 1 951 ? -9.477 -8.068 -30.940 1.00 96.62 951 VAL A C 1
ATOM 7229 O O . VAL A 1 951 ? -8.593 -8.891 -31.182 1.00 96.62 951 VAL A O 1
ATOM 7232 N N . SER A 1 952 ? -9.583 -6.917 -31.601 1.00 96.81 952 SER A N 1
ATOM 7233 C CA . SER A 1 952 ? -8.653 -6.501 -32.659 1.00 96.81 952 SER A CA 1
ATOM 7234 C C . SER A 1 952 ? -7.977 -5.182 -32.305 1.00 96.81 952 SER A C 1
ATOM 7236 O O . SER A 1 952 ? -8.668 -4.207 -31.982 1.00 96.81 952 SER A O 1
ATOM 7238 N N . SER A 1 953 ? -6.648 -5.127 -32.410 1.00 95.50 953 SER A N 1
ATOM 7239 C CA . SER A 1 953 ? -5.892 -3.889 -32.219 1.00 95.50 953 SER A CA 1
ATOM 7240 C C . SER A 1 953 ? -5.933 -3.033 -33.473 1.00 95.50 953 SER A C 1
ATOM 7242 O O . SER A 1 953 ? -5.806 -3.548 -34.580 1.00 95.50 953 SER A O 1
ATOM 7244 N N . TRP A 1 954 ? -6.037 -1.715 -33.315 1.00 93.19 954 TRP A N 1
ATOM 7245 C CA . TRP A 1 954 ? -5.608 -0.817 -34.380 1.00 93.19 954 TRP A CA 1
ATOM 7246 C C . TRP A 1 954 ? -4.111 -0.589 -34.263 1.00 93.19 954 TRP A C 1
ATOM 7248 O O . TRP A 1 954 ? -3.614 -0.245 -33.186 1.00 93.19 954 TRP A O 1
ATOM 7258 N N . TYR A 1 955 ? -3.408 -0.710 -35.384 1.00 92.38 955 TYR A N 1
ATOM 7259 C CA . TYR A 1 955 ? -1.972 -0.480 -35.424 1.00 92.38 955 TYR A CA 1
ATOM 7260 C C . TYR A 1 955 ? -1.576 0.517 -36.510 1.00 92.38 955 TYR A C 1
ATOM 7262 O O . TYR A 1 955 ? -2.266 0.698 -37.517 1.00 92.38 955 TYR A O 1
ATOM 7270 N N . ALA A 1 956 ? -0.446 1.180 -36.299 1.00 88.94 956 ALA A N 1
ATOM 7271 C CA . ALA A 1 956 ? 0.221 1.958 -37.330 1.00 88.94 956 ALA A CA 1
ATOM 7272 C C . ALA A 1 956 ? 1.723 1.707 -37.241 1.00 88.94 956 ALA A C 1
ATOM 7274 O O . ALA A 1 956 ? 2.318 1.888 -36.188 1.00 88.94 956 ALA A O 1
ATOM 7275 N N . PHE A 1 957 ? 2.342 1.322 -38.348 1.00 89.44 957 PHE A N 1
ATOM 7276 C CA . PHE A 1 957 ? 3.788 1.157 -38.438 1.00 89.44 957 PHE A CA 1
ATOM 7277 C C . PHE A 1 957 ? 4.349 2.147 -39.456 1.00 89.44 957 PHE A C 1
ATOM 7279 O O . PHE A 1 957 ? 3.787 2.320 -40.542 1.00 89.44 957 PHE A O 1
ATOM 7286 N N . TYR A 1 958 ? 5.448 2.797 -39.087 1.00 87.12 958 TYR A N 1
ATOM 7287 C CA . TYR A 1 958 ? 6.178 3.720 -39.941 1.00 87.12 958 TYR A CA 1
ATOM 7288 C C . TYR A 1 958 ? 7.606 3.210 -40.116 1.00 87.12 958 TYR A C 1
ATOM 7290 O O . TYR A 1 958 ? 8.379 3.263 -39.154 1.00 87.12 958 TYR A O 1
ATOM 7298 N N . PRO A 1 959 ? 7.976 2.758 -41.325 1.00 89.50 959 PRO A N 1
ATOM 7299 C CA . PRO A 1 959 ? 9.321 2.262 -41.566 1.00 89.50 959 PRO A CA 1
ATOM 7300 C C . PRO A 1 959 ? 10.359 3.369 -41.392 1.00 89.50 959 PRO A C 1
ATOM 7302 O O . PRO A 1 959 ? 10.033 4.560 -41.439 1.00 89.50 959 PRO A O 1
ATOM 7305 N N . MET A 1 960 ? 11.625 2.990 -41.253 1.00 85.12 960 MET A N 1
ATOM 7306 C CA . MET A 1 960 ? 12.747 3.932 -41.137 1.00 85.12 960 MET A CA 1
ATOM 7307 C C . MET A 1 960 ? 12.878 4.863 -42.355 1.00 85.12 960 MET A C 1
ATOM 7309 O O . MET A 1 960 ? 13.365 5.983 -42.231 1.00 85.12 960 MET A O 1
ATOM 7313 N N . SER A 1 961 ? 12.403 4.429 -43.527 1.00 87.25 961 SER A N 1
ATOM 7314 C CA . SER A 1 961 ? 12.319 5.235 -44.757 1.00 87.25 961 SER A CA 1
ATOM 7315 C C . SER A 1 961 ? 11.091 6.158 -44.827 1.00 87.25 961 SER A C 1
ATOM 7317 O O . SER A 1 961 ? 10.937 6.915 -45.788 1.00 87.25 961 SER A O 1
ATOM 7319 N N . GLY A 1 962 ? 10.195 6.079 -43.841 1.00 81.69 962 GLY A N 1
ATOM 7320 C CA . GLY A 1 962 ? 8.968 6.861 -43.756 1.00 81.69 962 GLY A CA 1
ATOM 7321 C C . GLY A 1 962 ? 9.183 8.313 -43.304 1.00 81.69 962 GLY A C 1
ATOM 7322 O O . GLY A 1 962 ? 10.310 8.771 -43.121 1.00 81.69 962 GLY A O 1
ATOM 7323 N N . PRO A 1 963 ? 8.092 9.079 -43.113 1.00 74.81 963 PRO A N 1
ATOM 7324 C CA . PRO A 1 963 ? 8.169 10.456 -42.631 1.00 74.81 963 PRO A CA 1
ATOM 7325 C C . PRO A 1 963 ? 8.894 10.562 -41.284 1.00 74.81 963 PRO A C 1
ATOM 7327 O O . PRO A 1 963 ? 8.602 9.804 -40.360 1.00 74.81 963 PRO A O 1
ATOM 7330 N N . SER A 1 964 ? 9.773 11.558 -41.144 1.00 67.31 964 SER A N 1
ATOM 7331 C CA . SER A 1 964 ? 10.648 11.726 -39.970 1.00 67.31 964 SER A CA 1
ATOM 7332 C C . SER A 1 964 ? 9.916 11.800 -38.626 1.00 67.31 964 SER A C 1
ATOM 7334 O O . SER A 1 964 ? 10.451 11.364 -37.617 1.00 67.31 964 SER A O 1
ATOM 7336 N N . TYR A 1 965 ? 8.675 12.297 -38.592 1.00 62.66 965 TYR A N 1
ATOM 7337 C CA . TYR A 1 965 ? 7.887 12.382 -37.355 1.00 62.66 965 TYR A CA 1
ATOM 7338 C C . TYR A 1 965 ? 7.393 11.018 -36.833 1.00 62.66 965 TYR A C 1
ATOM 7340 O O . TYR A 1 965 ? 6.930 10.933 -35.695 1.00 62.66 965 TYR A O 1
ATOM 7348 N N . GLY A 1 966 ? 7.431 9.974 -37.666 1.00 70.06 966 GLY A N 1
ATOM 7349 C CA . GLY A 1 966 ? 6.922 8.640 -37.351 1.00 70.06 966 GLY A CA 1
ATOM 7350 C C . GLY A 1 966 ? 7.930 7.516 -37.576 1.00 70.06 966 GLY A C 1
ATOM 7351 O O . GLY A 1 966 ? 7.756 6.469 -36.964 1.00 70.06 966 GLY A O 1
ATOM 7352 N N . ALA A 1 967 ? 8.968 7.724 -38.390 1.00 80.94 967 ALA A N 1
ATOM 7353 C CA . ALA A 1 967 ? 9.940 6.703 -38.778 1.00 80.94 967 ALA A CA 1
ATOM 7354 C C . ALA A 1 967 ? 10.492 5.905 -37.583 1.00 80.94 967 ALA A C 1
ATOM 7356 O O . ALA A 1 967 ? 10.859 6.470 -36.552 1.00 80.94 967 ALA A O 1
ATOM 7357 N N . GLY A 1 968 ? 10.508 4.578 -37.725 1.00 81.38 968 GLY A N 1
ATOM 7358 C CA . GLY A 1 968 ? 10.995 3.647 -36.709 1.00 81.38 968 GLY A CA 1
ATOM 7359 C C . GLY A 1 968 ? 10.005 3.340 -35.581 1.00 81.38 968 GLY A C 1
ATOM 7360 O O . GLY A 1 968 ? 10.372 2.618 -34.653 1.00 81.38 968 GLY A O 1
ATOM 7361 N N . ASN A 1 969 ? 8.762 3.834 -35.639 1.00 84.50 969 ASN A N 1
ATOM 7362 C CA . ASN A 1 969 ? 7.759 3.614 -34.593 1.00 84.50 969 ASN A CA 1
ATOM 7363 C C . ASN A 1 969 ? 6.658 2.631 -35.013 1.00 84.50 969 ASN A C 1
ATOM 7365 O O . ASN A 1 969 ? 6.176 2.645 -36.149 1.00 84.50 969 ASN A O 1
ATOM 7369 N N . HIS A 1 970 ? 6.214 1.841 -34.039 1.00 88.75 970 HIS A N 1
ATOM 7370 C CA . HIS A 1 970 ? 5.107 0.902 -34.118 1.00 88.75 970 HIS A CA 1
ATOM 7371 C C . HIS A 1 970 ? 4.068 1.273 -33.054 1.00 88.75 970 HIS A C 1
ATOM 7373 O O . HIS A 1 970 ? 4.342 1.273 -31.858 1.00 88.75 970 HIS A O 1
ATOM 7379 N N . TYR A 1 971 ? 2.869 1.634 -33.482 1.00 88.38 971 TYR A N 1
ATOM 7380 C CA . TYR A 1 971 ? 1.782 2.056 -32.609 1.00 88.38 971 TYR A CA 1
ATOM 7381 C C . TYR A 1 971 ? 0.796 0.905 -32.435 1.00 88.38 971 TYR A C 1
ATOM 7383 O O . TYR A 1 971 ? 0.347 0.356 -33.439 1.00 88.38 971 TYR A O 1
ATOM 7391 N N . CYS A 1 972 ? 0.425 0.583 -31.196 1.00 91.81 972 CYS A N 1
ATOM 7392 C CA . CYS A 1 972 ? -0.519 -0.487 -30.875 1.00 91.81 972 CYS A CA 1
ATOM 7393 C C . CYS A 1 972 ? -1.619 0.001 -29.927 1.00 91.81 972 CYS A C 1
ATOM 7395 O O . CYS A 1 972 ? -1.363 0.739 -28.976 1.00 91.81 972 CYS A O 1
ATOM 7397 N N . LYS A 1 973 ? -2.855 -0.462 -30.141 1.00 91.44 973 LYS A N 1
ATOM 7398 C CA . LYS A 1 973 ? -3.895 -0.438 -29.101 1.00 91.44 973 LYS A CA 1
ATOM 7399 C C . LYS A 1 973 ? -3.811 -1.725 -28.299 1.00 91.44 973 LYS A C 1
ATOM 7401 O O . LYS A 1 973 ? -4.099 -2.802 -28.829 1.00 91.44 973 LYS A O 1
ATOM 7406 N N . LEU A 1 974 ? -3.355 -1.631 -27.060 1.00 93.50 974 LEU A N 1
ATOM 7407 C CA . LEU A 1 974 ? -3.119 -2.804 -26.237 1.00 93.50 974 LEU A CA 1
ATOM 7408 C C . LEU A 1 974 ? -4.273 -3.056 -25.271 1.00 93.50 974 LEU A C 1
ATOM 7410 O O . LEU A 1 974 ? -4.845 -2.132 -24.696 1.00 93.50 974 LEU A O 1
ATOM 7414 N N . LEU A 1 975 ? -4.596 -4.330 -25.081 1.00 94.56 975 LEU A N 1
ATOM 7415 C CA . LEU A 1 975 ? -5.471 -4.797 -24.021 1.00 94.56 975 LEU A CA 1
ATOM 7416 C C . LEU A 1 975 ? -4.750 -4.626 -22.686 1.00 94.56 975 LEU A C 1
ATOM 7418 O O . LEU A 1 975 ? -3.625 -5.102 -22.517 1.00 94.56 975 LEU A O 1
ATOM 7422 N N . SER A 1 976 ? -5.414 -3.984 -21.730 1.00 92.75 976 SER A N 1
ATOM 7423 C CA . SER A 1 976 ? -4.924 -3.952 -20.360 1.00 92.75 976 SER A CA 1
ATOM 7424 C C . SER A 1 976 ? -4.999 -5.348 -19.715 1.00 92.75 976 SER A C 1
ATOM 7426 O O . SER A 1 976 ? -6.066 -5.975 -19.747 1.00 92.75 976 SER A O 1
ATOM 7428 N N . PRO A 1 977 ? -3.925 -5.830 -19.056 1.00 95.69 977 PRO A N 1
ATOM 7429 C CA . PRO A 1 977 ? -3.997 -7.022 -18.213 1.00 95.69 977 PRO A CA 1
ATOM 7430 C C . PRO A 1 977 ? -5.035 -6.894 -17.085 1.00 95.69 977 PRO A C 1
ATOM 7432 O O . PRO A 1 977 ? -5.696 -7.874 -16.746 1.00 95.69 977 PRO A O 1
ATOM 7435 N N . ALA A 1 978 ? -5.244 -5.689 -16.542 1.00 94.00 978 ALA A N 1
ATOM 7436 C CA . ALA A 1 978 ? -6.280 -5.420 -15.546 1.00 94.00 978 ALA A CA 1
ATOM 7437 C C . ALA A 1 978 ? -7.690 -5.545 -16.140 1.00 94.00 978 ALA A C 1
ATOM 7439 O O . ALA A 1 978 ? -8.564 -6.151 -15.518 1.00 94.00 978 ALA A O 1
ATOM 7440 N N . ARG A 1 979 ? -7.898 -5.072 -17.376 1.00 94.06 979 ARG A N 1
ATOM 7441 C CA . ARG A 1 979 ? -9.168 -5.238 -18.103 1.00 94.06 979 ARG A CA 1
ATOM 7442 C C . ARG A 1 979 ? -9.468 -6.693 -18.410 1.00 94.06 979 ARG A C 1
ATOM 7444 O O . ARG A 1 979 ? -10.598 -7.141 -18.227 1.00 94.06 979 ARG A O 1
ATOM 7451 N N . ALA A 1 980 ? -8.454 -7.445 -18.826 1.00 97.19 980 ALA A N 1
ATOM 7452 C CA . ALA A 1 980 ? -8.564 -8.883 -19.019 1.00 97.19 980 ALA A CA 1
ATOM 7453 C C . ALA A 1 980 ? -8.886 -9.614 -17.701 1.00 97.19 980 ALA A C 1
ATOM 7455 O O . ALA A 1 980 ? -9.718 -10.519 -17.696 1.00 97.19 980 ALA A O 1
ATOM 7456 N N . LEU A 1 981 ? -8.290 -9.200 -16.575 1.00 97.81 981 LEU A N 1
ATOM 7457 C CA . LEU A 1 981 ? -8.588 -9.773 -15.260 1.00 97.81 981 LEU A CA 1
ATOM 7458 C C . LEU A 1 981 ? -10.027 -9.464 -14.824 1.00 97.81 981 LEU A C 1
ATOM 7460 O O . LEU A 1 981 ? -10.749 -10.373 -14.422 1.00 97.81 981 LEU A O 1
ATOM 7464 N N . GLU A 1 982 ? -10.486 -8.217 -14.964 1.00 95.25 982 GLU A N 1
ATOM 7465 C CA . GLU A 1 982 ? -11.892 -7.870 -14.723 1.00 95.25 982 GLU A CA 1
ATOM 7466 C C . GLU A 1 982 ? -12.835 -8.692 -15.601 1.00 95.25 982 GLU A C 1
ATOM 7468 O O . GLU A 1 982 ? -13.856 -9.171 -15.108 1.00 95.25 982 GLU A O 1
ATOM 7473 N N . TRP A 1 983 ? -12.489 -8.906 -16.872 1.00 96.25 983 TRP A N 1
ATOM 7474 C CA . TRP A 1 983 ? -13.275 -9.737 -17.778 1.00 96.25 983 TRP A CA 1
ATOM 7475 C C . TRP A 1 983 ? -13.416 -11.174 -17.265 1.00 96.25 983 TRP A C 1
ATOM 7477 O O . TRP A 1 983 ? -14.522 -11.711 -17.255 1.00 96.25 983 TRP A O 1
ATOM 7487 N N . ILE A 1 984 ? -12.325 -11.779 -16.786 1.00 97.81 984 ILE A N 1
ATOM 7488 C CA . ILE A 1 984 ? -12.319 -13.139 -16.223 1.00 97.81 984 ILE A CA 1
ATOM 7489 C C . ILE A 1 984 ? -13.226 -13.242 -14.988 1.00 97.81 984 ILE A C 1
ATOM 7491 O O . ILE A 1 984 ? -13.924 -14.240 -14.819 1.00 97.81 984 ILE A O 1
ATOM 7495 N N . TYR A 1 985 ? -13.233 -12.214 -14.136 1.00 97.50 985 TYR A N 1
ATOM 7496 C CA . TYR A 1 985 ? -13.992 -12.213 -12.883 1.00 97.50 985 TYR A CA 1
ATOM 7497 C C . TYR A 1 985 ? -15.439 -11.726 -13.019 1.00 97.50 985 TYR A C 1
ATOM 7499 O O . TYR A 1 985 ? -16.252 -12.043 -12.157 1.00 97.50 985 TYR A O 1
ATOM 7507 N N . THR A 1 986 ? -15.769 -10.944 -14.052 1.00 94.75 986 THR A N 1
ATOM 7508 C CA . THR A 1 986 ? -17.072 -10.264 -14.160 1.00 94.75 986 THR A CA 1
ATOM 7509 C C . THR A 1 986 ? -17.662 -10.331 -15.569 1.00 94.75 986 THR A C 1
ATOM 7511 O O . THR A 1 986 ? -18.529 -11.163 -15.830 1.00 94.75 986 THR A O 1
ATOM 7514 N N . ASP A 1 987 ? -17.214 -9.483 -16.499 1.00 92.75 987 ASP A N 1
ATOM 7515 C CA . ASP A 1 987 ? -17.881 -9.275 -17.794 1.00 92.75 987 ASP A CA 1
ATOM 7516 C C . ASP A 1 987 ? -17.997 -10.558 -18.628 1.00 92.75 987 ASP A C 1
ATOM 7518 O O . ASP A 1 987 ? -19.040 -10.820 -19.234 1.00 92.75 987 ASP A O 1
ATOM 7522 N N . GLY A 1 988 ? -16.966 -11.401 -18.616 1.00 94.44 988 GLY A N 1
ATOM 7523 C CA . GLY A 1 988 ? -16.957 -12.676 -19.318 1.00 94.44 988 GLY A CA 1
ATOM 7524 C C . GLY A 1 988 ? -17.946 -13.695 -18.754 1.00 94.44 988 GLY A C 1
ATOM 7525 O O . GLY A 1 988 ? -18.370 -14.573 -19.498 1.00 94.44 988 GLY A O 1
ATOM 7526 N N . LEU A 1 989 ? -18.347 -13.565 -17.486 1.00 94.81 989 LEU A N 1
ATOM 7527 C CA . LEU A 1 989 ? -19.286 -14.461 -16.798 1.00 94.81 989 LEU A CA 1
ATOM 7528 C C . LEU A 1 989 ? -20.748 -14.002 -16.891 1.00 94.81 989 LEU A C 1
ATOM 7530 O O . LEU A 1 989 ? -21.658 -14.795 -16.647 1.00 94.81 989 LEU A O 1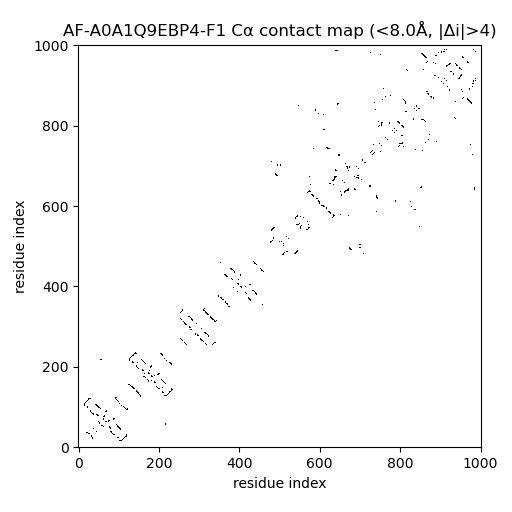
ATOM 7534 N N . ARG A 1 990 ? -21.001 -12.736 -17.243 1.00 90.75 990 ARG A N 1
ATOM 7535 C CA . ARG A 1 990 ? -22.368 -12.232 -17.425 1.00 90.75 990 ARG A CA 1
ATOM 7536 C C . ARG A 1 990 ? -23.062 -12.969 -18.572 1.00 90.75 990 ARG A C 1
ATOM 7538 O O . ARG A 1 990 ? -22.463 -13.236 -19.618 1.00 90.75 990 ARG A O 1
ATOM 7545 N N . LYS A 1 991 ? -24.360 -13.247 -18.399 1.00 81.81 991 LYS A N 1
ATOM 7546 C CA . LYS A 1 991 ? -25.205 -13.800 -19.469 1.00 81.81 991 LYS A CA 1
ATOM 7547 C C . LYS A 1 991 ? -25.170 -12.854 -20.668 1.00 81.81 991 LYS A C 1
ATOM 7549 O O . LYS A 1 991 ? -25.208 -11.639 -20.487 1.00 81.81 991 LYS A O 1
ATOM 7554 N N . LYS A 1 992 ? -25.102 -13.414 -21.885 1.00 67.25 992 LYS A N 1
ATOM 7555 C CA . LYS A 1 992 ? -25.076 -12.634 -23.132 1.00 67.25 992 LYS A CA 1
ATOM 7556 C C . LYS A 1 992 ? -26.222 -11.619 -23.106 1.00 67.25 992 LYS A C 1
ATOM 7558 O O . LYS A 1 992 ? -27.392 -12.007 -23.130 1.00 67.25 992 LYS A O 1
ATOM 7563 N N . GLN A 1 993 ? -25.878 -10.336 -23.027 1.00 56.75 993 GLN A N 1
ATOM 7564 C CA . GLN A 1 993 ? -26.861 -9.275 -23.173 1.00 56.75 993 GLN A CA 1
ATOM 7565 C C . GLN A 1 993 ? -27.359 -9.290 -24.619 1.00 56.75 993 GLN A C 1
ATOM 7567 O O . GLN A 1 993 ? -26.620 -9.637 -25.544 1.00 56.75 993 GLN A O 1
ATOM 7572 N N . ARG A 1 994 ? -28.645 -9.004 -24.819 1.00 50.72 994 ARG A N 1
ATOM 7573 C CA . ARG A 1 994 ? -29.202 -8.897 -26.170 1.00 50.72 994 ARG A CA 1
ATOM 7574 C C . ARG A 1 994 ? -28.505 -7.731 -26.896 1.00 50.72 994 ARG A C 1
ATOM 7576 O O . ARG A 1 994 ? -28.105 -6.761 -26.258 1.00 50.72 994 ARG A O 1
ATOM 7583 N N . GLU A 1 995 ? -28.323 -7.850 -28.213 1.00 47.06 995 GLU A N 1
ATOM 7584 C CA . GLU A 1 995 ? -27.576 -6.882 -29.048 1.00 47.06 995 GLU A CA 1
ATOM 7585 C C . GLU A 1 995 ? -28.092 -5.432 -28.934 1.00 47.06 995 GLU A C 1
ATOM 7587 O O . GLU A 1 995 ? -27.343 -4.487 -29.164 1.00 47.06 995 GLU A O 1
ATOM 7592 N N . ASP A 1 996 ? -29.344 -5.236 -28.515 1.00 42.28 996 ASP A N 1
ATOM 7593 C CA . ASP A 1 996 ? -29.972 -3.937 -28.256 1.00 42.28 996 ASP A CA 1
ATOM 7594 C C . ASP A 1 996 ? -29.477 -3.233 -26.974 1.00 42.28 996 ASP A C 1
ATOM 7596 O O . ASP A 1 996 ? -29.684 -2.030 -26.827 1.00 42.28 996 ASP A O 1
ATOM 7600 N N . GLN A 1 997 ? -28.793 -3.937 -26.064 1.00 39.44 997 GLN A N 1
ATOM 7601 C CA . GLN A 1 997 ? -28.262 -3.380 -24.808 1.00 39.44 997 GLN A CA 1
ATOM 7602 C C . GLN A 1 997 ? -26.760 -3.048 -24.853 1.00 39.44 997 GLN A C 1
ATOM 7604 O O . GLN A 1 997 ? -26.263 -2.328 -23.987 1.00 39.44 997 GLN A O 1
ATOM 7609 N N . MET A 1 998 ? -26.034 -3.509 -25.877 1.00 37.50 998 MET A N 1
ATOM 7610 C CA . MET A 1 998 ? -24.574 -3.354 -25.982 1.00 37.50 998 MET A CA 1
ATOM 7611 C C . MET A 1 998 ? -24.103 -1.917 -26.267 1.00 37.50 998 MET A C 1
ATOM 7613 O O . MET A 1 998 ? -22.946 -1.603 -26.007 1.00 37.50 998 MET A O 1
ATOM 7617 N N . GLN A 1 999 ? -24.979 -1.029 -26.755 1.00 35.28 999 GLN A N 1
ATOM 7618 C CA . GLN A 1 999 ? -24.613 0.357 -27.099 1.00 35.28 999 GLN A CA 1
ATOM 7619 C C . GLN A 1 999 ? -24.275 1.248 -25.890 1.00 35.28 999 GLN A C 1
ATOM 7621 O O . GLN A 1 999 ? -23.779 2.352 -26.086 1.00 35.28 999 GLN A O 1
ATOM 7626 N N . PHE A 1 1000 ? -24.539 0.797 -24.659 1.00 33.50 1000 PHE A N 1
ATOM 7627 C CA . PHE A 1 1000 ? -24.313 1.582 -23.438 1.00 33.50 1000 PHE A CA 1
ATOM 7628 C C . PHE A 1 1000 ? -23.089 1.144 -22.615 1.00 33.50 1000 PHE A C 1
ATOM 7630 O O . PHE A 1 1000 ? -22.790 1.788 -21.612 1.00 33.50 1000 PHE A O 1
ATOM 7637 N N . ILE A 1 1001 ? -22.408 0.052 -22.991 1.00 37.56 1001 ILE A N 1
ATOM 7638 C CA . ILE A 1 1001 ? -21.333 -0.559 -22.179 1.00 37.56 1001 ILE A CA 1
ATOM 7639 C C . ILE A 1 1001 ? -19.942 -0.435 -22.833 1.00 37.56 1001 ILE A C 1
ATOM 7641 O O . ILE A 1 1001 ? -18.942 -0.629 -22.141 1.00 37.56 1001 ILE A O 1
ATOM 7645 N N . VAL A 1 1002 ? -19.865 -0.087 -24.124 1.00 30.98 1002 VAL A N 1
ATOM 7646 C CA . VAL A 1 1002 ? -18.600 0.156 -24.846 1.00 30.98 1002 VAL A CA 1
ATOM 7647 C C . VAL A 1 1002 ? -18.357 1.648 -25.007 1.00 30.98 1002 VAL A C 1
ATOM 7649 O O . VAL A 1 1002 ? -19.261 2.317 -25.559 1.00 30.98 1002 VAL A O 1
#

Sequence (1002 aa):
MWVQGRSLLGRRTAMAKPPAPEKPSVSGASSSLRISWVIPDIEPEVTASSLKLRIRGGHRLHVYDHGTSKLVPKGGTAIPAPICEITVDGCEEGLEYEAVLAVMNSEGWSEPSRFSDPGFFGSLKPREKPPRPTSPTLTALGKGKLRVSWAIPSACPPVEATQVQLTDVGTGNKWLVDATGALVASGRTTFAASRTEVHIKDVQDCVEYAAEICCRNAEGFGDYSMASDSVANIDAKGQIGGMQLVIHEGASTEVPVMVPQGDGKMKVKWKLPDEAKQTIVKLRRVGNQNWYLCTGGAIAAPAAETIATGLEEGIEYEAMVSFLINNRWCCESAISKPACIGELKLPAPPTQPKEPRLYVMDVGQGVMRVKWQYMSCVPPITGALVRFRAVGARKWLFAHPSSGALIDVSPEQEPELIPFPQSDVDLRNLPLGIRFEACVAFRIQLLERRHSDFVAMAGATVLRALLPMWAMAQTVQPAKPVVLAFLGRSDTTYSGILDAVKQQGSRKGLEILVPPGSFQTFAEMEQPLEELLKANPGSSLVYMSHGMGSAGAGTAAQNYAASNRSKAKTAVVLIAGFLERNWRPSIAACAKTWEKQPSLRCPGKPLCPGGYLPDGVHNCTGPAVPAPEYALPTLSIGGELDGVVRVSRLAEAWYTQQALPQHKVKLVPGMSHGDILDSVPAAVAAADLESEIGSDKARDAVAAIVTDYLAEQESSRDDFEAAFFEPFVRMFAEQEGSWWWTSTSDESGSSQWAADAQQKLAEPLPEGVTWAKAQNEFRLLSDEDLIPPYYRSKHRPTISFHQGIASSSITQLRYVQVSVVQTLAGLNGWEIIKEEKAGVLADNRLALQDDGAAPTSAIEIATKLASRELVFNTTGHSSSPELDEGDRCKDINQAAYQLALHAASAKAASRYNQTGRPLIMVADKKPTPPAGPWWIWNYLHFEDTPKGTEVSSWYAFYPMSGPSYGAGNHYCKLLSPARALEWIYTDGLRKKQREDQMQFIV

Organism: Symbiodinium microadriaticum (NCBI:txid2951)